Protein AF-0000000073254281 (afdb_homodimer)

Organism: Gibberella zeae (strain ATCC MYA-4620 / CBS 123657 / FGSC 9075 / NRRL 31084 / PH-1) (NCBI:txid229533)

Secondary structure (DSSP, 8-state):
----------------------------HHHHHHHHHHHHT-HHHHHT--EEEEEESS-EEEEESTT-SSTT---EESEEEEEEEEEEE-SSSS-EEEEEEEEEE-GGGTTT-TT-PPEEEEEEEE-STT-EEEEEES-S-TTS-TT---EE--HHHHHHHHHHHHHH-TTHHHHHHT-S-EEEEEEEETTEEEEEEEETTTTEEEEEPTTT-SEEEEEEEEEETTTEEEEEEEEEEEEEEETTEEEEEEEEEEEEETTTTEEEEEEEEE--EEEES--PPTTTT----GGG-SB--------SSS-HHHHHHHHTTTSTT-PPPSSP---EEE--STT-TTEEEEES--SSTT-BEEEEEE-SS-EEEE---TT-HHHHHHHHHHHT-S-EEEE--SSS-HHHHTTHHHHHHTT-EEEEEGGGHHHHTTSTT--EEEE-SSS-EEEE-SSEEEEEE--SS-SSSTT--EEEEEETT--TT--EEEEE-SS--TTS-GGGS-HHHHHHHHHHHHHHT--TTPEEEESBS--EEHHHHHHHHT-------GGGGGGTTTSTT-/----------------------------HHHHHHHHHHHHT-HHHHHT--EEEEEESS-EEEEESTT-SSTT---EESEEEEEEEEEEE-SSSS-EEEEEEEEEE-GGGTTT-TT-PPEEEEEEEE-STT-EEEEEES-S-TTS-TT---EEPPHHHHHHHHHHHHHH-TTHHHHHHT-S-EEEEEEEETTEEEEEEEETTTTEEEEEPTTT-SEEEEEEEEEETTTEEEEEEEEEEEEEEETTEEEEEEEEEEEEETTTTEEEEEEEEE--EEEES--PPTTTT----GGG-SB--------SSS-HHHHHHHHTTTSTT-PPPSSP---EEE--STT-TTEEEEES--SSTT--EEEEEE-SS-EEEE---TT-HHHHHHHHHHHT-S-EEEE--SSS-HHHHTTHHHHHHTT-EEEEEGGGHHHHTTSTT--EEEE-SSS-EEEE-SSEEEEEE--SS-SSSTT--EEEEEETT--TT--EEEEE-SS--TTS-GGGS-HHHHHHHHHHHHHHT--TTPEEEESSS--EEHHHHHHHHT-------GGGGGGTTTSTT-

Solvent-accessible surface area (backbone atoms only — not comparable to full-atom values): 57655 Å² total; per-residue (Å²): 136,81,77,81,79,78,77,80,78,78,76,75,78,75,77,73,73,74,70,73,69,70,70,80,69,71,77,53,38,59,52,52,38,49,48,21,33,50,56,31,46,27,62,66,67,60,71,66,48,44,23,36,34,43,32,12,80,54,40,28,35,29,17,16,68,41,68,21,38,50,93,79,37,35,74,24,54,34,27,48,30,20,25,34,36,43,32,40,40,45,84,47,97,44,49,35,32,32,38,40,38,41,33,28,49,29,60,85,46,20,62,50,32,62,59,42,67,57,33,46,25,30,37,24,34,35,46,63,85,83,11,34,27,19,25,64,31,8,42,66,40,49,79,48,64,48,78,44,48,40,22,25,34,51,24,44,41,15,31,52,52,40,50,54,51,49,63,70,38,89,53,43,60,61,53,52,53,73,45,85,54,52,40,59,46,77,45,73,46,75,83,34,78,30,53,26,37,33,34,63,85,78,50,38,32,41,30,29,33,85,85,65,35,31,73,28,32,35,33,32,76,31,42,26,79,68,46,36,66,25,35,45,32,38,38,42,31,71,66,43,73,57,96,65,32,50,42,62,25,36,43,35,34,34,43,33,18,74,71,68,71,30,76,27,46,36,33,39,37,38,43,79,45,74,46,74,53,62,86,72,58,90,67,70,67,50,68,66,63,70,89,70,25,76,36,59,84,31,42,48,34,84,51,94,83,48,47,60,35,47,28,51,44,25,43,57,56,29,48,45,40,67,76,71,77,79,81,77,54,77,73,48,73,44,50,87,49,75,89,42,67,42,43,34,40,38,33,56,35,78,90,46,70,64,27,45,31,37,41,36,41,53,53,92,75,33,29,38,32,41,34,27,36,54,88,42,53,69,53,51,54,49,49,38,48,74,72,66,68,44,52,68,52,33,37,28,45,37,30,81,36,40,74,31,30,49,18,43,54,62,42,21,68,71,69,23,30,32,45,43,47,58,88,40,47,74,70,51,61,48,32,77,74,55,44,76,48,66,25,38,60,93,46,55,37,73,51,68,57,89,60,36,33,34,37,46,43,40,49,84,86,34,48,84,20,63,54,29,35,38,35,40,36,33,42,40,58,33,50,58,80,48,56,39,40,31,43,40,64,80,34,45,40,32,76,50,66,69,66,40,31,51,68,57,32,38,49,46,48,48,56,51,36,62,74,40,18,55,34,46,83,24,34,30,45,29,28,27,39,35,77,29,56,43,55,55,58,37,61,78,66,63,52,73,69,50,92,31,33,38,58,38,24,60,79,24,69,45,33,66,96,111,135,85,78,82,83,79,79,80,80,79,79,76,78,77,77,76,74,75,72,72,70,70,70,80,70,71,76,52,38,58,53,54,40,48,48,21,34,49,54,31,44,28,61,64,66,59,71,66,49,44,24,35,35,43,33,13,81,54,39,28,36,29,17,16,67,42,68,20,38,49,92,80,37,35,75,24,55,34,28,49,29,22,25,36,36,44,31,41,41,44,83,46,97,44,49,35,31,31,38,41,39,40,34,27,49,27,59,84,46,20,62,50,31,63,59,43,67,57,33,47,26,32,37,24,33,35,46,64,85,83,12,35,29,20,24,64,32,8,42,65,39,50,80,48,64,50,78,44,47,40,22,26,35,52,25,46,41,16,32,53,52,40,51,53,52,48,64,70,38,91,53,42,61,60,51,52,54,74,46,87,55,52,40,57,45,78,44,76,46,75,84,36,78,32,52,27,35,32,33,64,86,77,48,39,32,40,31,29,33,84,84,64,35,32,73,30,33,35,33,33,75,31,42,26,81,66,45,37,67,25,36,45,32,37,38,43,31,70,66,44,73,57,94,65,33,50,43,62,26,34,42,35,35,34,42,34,18,74,71,69,72,30,77,26,46,36,32,41,35,38,45,78,45,75,45,74,54,63,88,72,59,90,66,69,66,49,71,66,63,68,91,69,27,76,35,59,84,32,42,49,35,83,49,96,82,49,47,62,36,48,28,51,43,24,42,57,55,29,48,46,41,65,75,72,77,77,79,77,54,76,74,47,74,44,49,88,46,75,89,43,67,42,43,35,40,38,33,57,36,78,91,46,70,64,28,47,31,36,41,37,41,53,53,91,75,33,28,37,33,40,34,29,36,54,89,42,51,68,52,51,54,50,48,38,48,74,73,68,68,43,50,67,53,33,36,28,45,39,30,80,36,40,74,31,30,49,19,42,55,62,43,21,68,71,67,22,30,34,44,43,48,56,87,41,47,76,70,51,61,51,31,76,74,56,44,77,48,65,23,38,60,92,48,55,38,74,51,70,57,91,59,37,33,37,37,46,42,42,48,84,85,32,47,84,21,60,56,29,36,40,35,41,36,34,42,38,59,34,50,59,80,50,54,38,40,30,43,40,63,80,36,44,40,32,77,50,65,70,66,42,29,52,67,57,32,38,48,46,47,48,56,49,37,63,73,41,18,55,34,45,83,24,35,32,45,29,28,26,39,34,77,28,55,42,55,55,58,35,61,76,66,63,52,72,69,49,91,33,33,39,59,38,24,61,80,24,68,44,34,67,95,113

Radius of gyration: 34.13 Å; Cα contacts (8 Å, |Δi|>4): 2756; chains: 2; bounding box: 80×175×128 Å

Nearest PDB structures (foldseek):
  2znb-assembly1_A  TM=7.153E-01  e=2.438E-08  Bacteroides fragilis
  5fqb-assembly1_A  TM=7.199E-01  e=5.742E-08  Bacillus cereus
  8r5t-assembly2_B  TM=6.339E-01  e=7.640E-08  Klebsiella pneumoniae
  6twt-assembly1_A  TM=6.134E-01  e=2.136E-07  Klebsiella pneumoniae
  4rm5-assembly6_D-2  TM=5.972E-01  e=2.684E-07  Klebsiella pneumoniae

Sequence (1124 aa):
MRTPWFSLALLGLVATTSVHAQLVVGPTAQQVLDAALDALGGTGPISQLTGITFHAPRIYRSRSLMQSYQLMRADTSVMTSGSQNISYKFDVEDFQQRIDRHATPSNSWSWGSPDLKPVDFSLVVHDGADGFACYVNGNNMIHLPENATFGYTDAALAHNLVTEARMLSPHLIYRMRNTTSVSVSNEEINGVYFRAVQDIQHGITVIMDSKSNMPYIVRTIESHPIYGNATKDLYLSNYKEVEGIKFPHFIQTIYNSTTQRLSAVLEDFLIEEITLNPDFPAGYFDGIPENQSLGPKTSPAKSSIFANGLVTDYSSSMLGSGVAPQPLKVVRTENSVRGLSQVHWLVLNDRDELGFKMVIIEFEKEVILCDAPPGWSDTIMKWVSDNLKKPITFVAPSHHHRDHSGGVPDFVKAGVKLIIPEIAVKYWSSVPGAEFVTFNETHPYMHNDDKIAAWFNWEDQPSHASDWTYVVVTERCASADSPVVAFEADSWEAGLDAELSSQSQMRQWLDQIVSDGLPRHTIVFPSHGKITPLEQLLEITAYPYPNFDVTNWRGGAAICGKMRTPWFSLALLGLVATTSVHAQLVVGPTAQQVLDAALDALGGTGPISQLTGITFHAPRIYRSRSLMQSYQLMRADTSVMTSGSQNISYKFDVEDFQQRIDRHATPSNSWSWGSPDLKPVDFSLVVHDGADGFACYVNGNNMIHLPENATFGYTDAALAHNLVTEARMLSPHLIYRMRNTTSVSVSNEEINGVYFRAVQDIQHGITVIMDSKSNMPYIVRTIESHPIYGNATKDLYLSNYKEVEGIKFPHFIQTIYNSTTQRLSAVLEDFLIEEITLNPDFPAGYFDGIPENQSLGPKTSPAKSSIFANGLVTDYSSSMLGSGVAPQPLKVVRTENSVRGLSQVHWLVLNDRDELGFKMVIIEFEKEVILCDAPPGWSDTIMKWVSDNLKKPITFVAPSHHHRDHSGGVPDFVKAGVKLIIPEIAVKYWSSVPGAEFVTFNETHPYMHNDDKIAAWFNWEDQPSHASDWTYVVVTERCASADSPVVAFEADSWEAGLDAELSSQSQMRQWLDQIVSDGLPRHTIVFPSHGKITPLEQLLEITAYPYPNFDVTNWRGGAAICGK

pLDDT: mean 92.51, std 13.28, range [25.05, 98.94]

InterPro domains:
  IPR036866 Ribonuclease Z/Hydroxyacylglutathione hydrolase-like [G3DSA:3.60.15.10] (339-544)
  IPR036866 Ribonuclease Z/Hydroxyacylglutathione hydrolase-like [SSF56281] (337-539)

Structure (mmCIF, N/CA/C/O backbone):
data_AF-0000000073254281-model_v1
#
loop_
_entity.id
_entity.type
_entity.pdbx_description
1 polymer 'Chromosome 2, complete genome'
#
loop_
_atom_site.group_PDB
_atom_site.id
_atom_site.type_symbol
_atom_site.label_atom_id
_atom_site.label_alt_id
_atom_site.label_comp_id
_atom_site.label_asym_id
_atom_site.label_entity_id
_atom_site.label_seq_id
_atom_site.pdbx_PDB_ins_code
_atom_site.Cartn_x
_atom_site.Cartn_y
_atom_site.Cartn_z
_atom_site.occupancy
_atom_site.B_iso_or_equiv
_atom_site.auth_seq_id
_atom_site.auth_comp_id
_atom_site.auth_asym_id
_atom_site.auth_atom_id
_atom_site.pdbx_PDB_model_num
ATOM 1 N N . MET A 1 1 ? -3.23 107.438 -14.656 1 25.05 1 MET A N 1
ATOM 2 C CA . MET A 1 1 ? -2.523 107.188 -13.406 1 25.05 1 MET A CA 1
ATOM 3 C C . MET A 1 1 ? -3.236 106.125 -12.586 1 25.05 1 MET A C 1
ATOM 5 O O . MET A 1 1 ? -4.098 106.438 -11.758 1 25.05 1 MET A O 1
ATOM 9 N N . ARG A 1 2 ? -3.773 105.125 -13.352 1 30.33 2 ARG A N 1
ATOM 10 C CA . ARG A 1 2 ? -4.641 104 -13.023 1 30.33 2 ARG A CA 1
ATOM 11 C C . ARG A 1 2 ? -4.039 103.125 -11.906 1 30.33 2 ARG A C 1
ATOM 13 O O . ARG A 1 2 ? -2.869 102.75 -11.977 1 30.33 2 ARG A O 1
ATOM 20 N N . THR A 1 3 ? -4.543 103.438 -10.688 1 30.64 3 THR A N 1
ATOM 21 C CA . THR A 1 3 ? -4.164 102.875 -9.383 1 30.64 3 THR A CA 1
ATOM 22 C C . THR A 1 3 ? -4.098 101.375 -9.406 1 30.64 3 THR A C 1
ATOM 24 O O . THR A 1 3 ? -5.008 100.688 -9.914 1 30.64 3 THR A O 1
ATOM 27 N N . PRO A 1 4 ? -2.924 100.75 -9.203 1 30.19 4 PRO A N 1
ATOM 28 C CA . PRO A 1 4 ? -2.58 99.375 -9.25 1 30.19 4 PRO A CA 1
ATOM 29 C C . PRO A 1 4 ? -3.268 98.562 -8.156 1 30.19 4 PRO A C 1
ATOM 31 O O . PRO A 1 4 ? -3.393 99 -7.023 1 30.19 4 PRO A O 1
ATOM 34 N N . TRP A 1 5 ? -4.402 97.812 -8.453 1 30.09 5 TRP A N 1
ATOM 35 C CA . TRP A 1 5 ? -5.176 96.938 -7.625 1 30.09 5 TRP A CA 1
ATOM 36 C C . TRP A 1 5 ? -4.281 95.812 -7.043 1 30.09 5 TRP A C 1
ATOM 38 O O . TRP A 1 5 ? -3.557 95.125 -7.781 1 30.09 5 TRP A O 1
ATOM 48 N N . PHE A 1 6 ? -3.715 96 -5.816 1 28.62 6 PHE A N 1
ATOM 49 C CA . PHE A 1 6 ? -2.891 95.125 -5.031 1 28.62 6 PHE A CA 1
ATOM 50 C C . PHE A 1 6 ? -3.637 93.812 -4.738 1 28.62 6 PHE A C 1
ATOM 52 O O . PHE A 1 6 ? -4.746 93.812 -4.203 1 28.62 6 PHE A O 1
ATOM 59 N N . SER A 1 7 ? -3.537 92.75 -5.594 1 26.64 7 SER A N 1
ATOM 60 C CA . SER A 1 7 ? -4.074 91.438 -5.422 1 26.64 7 SER A CA 1
ATOM 61 C C . SER A 1 7 ? -3.496 90.75 -4.18 1 26.64 7 SER A C 1
ATOM 63 O O . SER A 1 7 ? -2.281 90.562 -4.07 1 26.64 7 SER A O 1
ATOM 65 N N . LEU A 1 8 ? -4.035 91.062 -3.01 1 28.94 8 LEU A N 1
ATOM 66 C CA . LEU A 1 8 ? -3.625 90.375 -1.791 1 28.94 8 LEU A CA 1
ATOM 67 C C . LEU A 1 8 ? -3.793 88.875 -1.935 1 28.94 8 LEU A C 1
ATOM 69 O O . LEU A 1 8 ? -4.902 88.375 -2.168 1 28.94 8 LEU A O 1
ATOM 73 N N . ALA A 1 9 ? -2.74 88.125 -2.377 1 29.5 9 ALA A N 1
ATOM 74 C CA . ALA A 1 9 ? -2.611 86.688 -2.4 1 29.5 9 ALA A CA 1
ATOM 75 C C . ALA A 1 9 ? -2.746 86.062 -0.996 1 29.5 9 ALA A C 1
ATOM 77 O O . ALA A 1 9 ? -1.979 86.438 -0.096 1 29.5 9 ALA A O 1
ATOM 78 N N . LEU A 1 10 ? -3.977 85.812 -0.5 1 29.17 10 LEU A N 1
ATOM 79 C CA . LEU A 1 10 ? -4.199 85.062 0.728 1 29.17 10 LEU A CA 1
ATOM 80 C C . LEU A 1 10 ? -3.422 83.75 0.71 1 29.17 10 LEU A C 1
ATOM 82 O O . LEU A 1 10 ? -3.607 82.938 -0.187 1 29.17 10 LEU A O 1
ATOM 86 N N . LEU A 1 11 ? -2.207 83.688 1.22 1 27.5 11 LEU A N 1
ATOM 87 C CA . LEU A 1 11 ? -1.424 82.5 1.467 1 27.5 11 LEU A CA 1
ATOM 88 C C . LEU A 1 11 ? -2.164 81.562 2.408 1 27.5 11 LEU A C 1
ATOM 90 O O . LEU A 1 11 ? -2.443 81.875 3.555 1 27.5 11 LEU A O 1
ATOM 94 N N . GLY A 1 12 ? -3.189 80.812 1.944 1 27.55 12 GLY A N 1
ATOM 95 C CA . GLY A 1 12 ? -3.775 79.75 2.75 1 27.55 12 GLY A CA 1
ATOM 96 C C . GLY A 1 12 ? -2.744 78.812 3.316 1 27.55 12 GLY A C 1
ATOM 97 O O . GLY A 1 12 ? -1.897 78.25 2.584 1 27.55 12 GLY A O 1
ATOM 98 N N . LEU A 1 13 ? -2.316 79 4.57 1 31.59 13 LEU A N 1
ATOM 99 C CA . LEU A 1 13 ? -1.527 78.062 5.348 1 31.59 13 LEU A CA 1
ATOM 100 C C . LEU A 1 13 ? -2.162 76.688 5.316 1 31.59 13 LEU A C 1
ATOM 102 O O . LEU A 1 13 ? -3.303 76.5 5.754 1 31.59 13 LEU A O 1
ATOM 106 N N . VAL A 1 14 ? -1.852 75.875 4.301 1 32.81 14 VAL A N 1
ATOM 107 C CA . VAL A 1 14 ? -2.18 74.438 4.363 1 32.81 14 VAL A CA 1
ATOM 108 C C . VAL A 1 14 ? -1.535 73.812 5.594 1 32.81 14 VAL A C 1
ATOM 110 O O . VAL A 1 14 ? -0.312 73.875 5.75 1 32.81 14 VAL A O 1
ATOM 113 N N . ALA A 1 15 ? -2.26 73.812 6.785 1 37.97 15 ALA A N 1
ATOM 114 C CA . ALA A 1 15 ? -1.882 72.938 7.902 1 37.97 15 ALA A CA 1
ATOM 115 C C . ALA A 1 15 ? -1.635 71.5 7.426 1 37.97 15 ALA A C 1
ATOM 117 O O . ALA A 1 15 ? -2.547 70.875 6.922 1 37.97 15 ALA A O 1
ATOM 118 N N . THR A 1 16 ? -0.408 71.25 7.043 1 33.25 16 THR A N 1
ATOM 119 C CA . THR A 1 16 ? -0.024 69.875 6.859 1 33.25 16 THR A CA 1
ATOM 120 C C . THR A 1 16 ? -0.243 69.062 8.141 1 33.25 16 THR A C 1
ATOM 122 O O . THR A 1 16 ? 0.365 69.375 9.172 1 33.25 16 THR A O 1
ATOM 125 N N . THR A 1 17 ? -1.426 68.688 8.438 1 35.5 17 THR A N 1
ATOM 126 C CA . THR A 1 17 ? -1.547 67.625 9.469 1 35.5 17 THR A CA 1
ATOM 127 C C . THR A 1 17 ? -0.626 66.5 9.164 1 35.5 17 THR A C 1
ATOM 129 O O . THR A 1 17 ? -0.731 65.875 8.109 1 35.5 17 THR A O 1
ATOM 132 N N . SER A 1 18 ? 0.561 66.562 9.695 1 34.34 18 SER A N 1
ATOM 133 C CA . SER A 1 18 ? 1.37 65.312 9.703 1 34.34 18 SER A CA 1
ATOM 134 C C . SER A 1 18 ? 0.604 64.125 10.297 1 34.34 18 SER A C 1
ATOM 136 O O . SER A 1 18 ? 0.243 64.188 11.477 1 34.34 18 SER A O 1
ATOM 138 N N . VAL A 1 19 ? -0.242 63.562 9.594 1 39.44 19 VAL A N 1
ATOM 139 C CA . VAL A 1 19 ? -0.661 62.25 10.023 1 39.44 19 VAL A CA 1
ATOM 140 C C . VAL A 1 19 ? 0.565 61.406 10.391 1 39.44 19 VAL A C 1
ATOM 142 O O . VAL A 1 19 ? 1.384 61.094 9.523 1 39.44 19 VAL A O 1
ATOM 145 N N . HIS A 1 20 ? 1.065 61.625 11.555 1 36.44 20 HIS A N 1
ATOM 146 C CA . HIS A 1 20 ? 1.94 60.562 12 1 36.44 20 HIS A CA 1
ATOM 147 C C . HIS A 1 20 ? 1.311 59.188 11.75 1 36.44 20 HIS A C 1
ATOM 149 O O . HIS A 1 20 ? 0.264 58.875 12.32 1 36.44 20 HIS A O 1
ATOM 155 N N . ALA A 1 21 ? 1.4 58.719 10.594 1 42.09 21 ALA A N 1
ATOM 156 C CA . ALA A 1 21 ? 1.178 57.281 10.453 1 42.09 21 ALA A CA 1
ATOM 157 C C . ALA A 1 21 ? 1.796 56.531 11.617 1 42.09 21 ALA A C 1
ATOM 159 O O . ALA A 1 21 ? 3.02 56.5 11.766 1 42.09 21 ALA A O 1
ATOM 160 N N . GLN A 1 22 ? 1.192 56.5 12.688 1 38.75 22 GLN A N 1
ATOM 161 C CA . GLN A 1 22 ? 1.615 55.469 13.633 1 38.75 22 GLN A CA 1
ATOM 162 C C . GLN A 1 22 ? 1.946 54.156 12.914 1 38.75 22 GLN A C 1
ATOM 164 O O . GLN A 1 22 ? 1.079 53.562 12.273 1 38.75 22 GLN A O 1
ATOM 169 N N . LEU A 1 23 ? 3.146 54.031 12.43 1 42.81 23 LEU A N 1
ATOM 170 C CA . LEU A 1 23 ? 3.621 52.719 11.969 1 42.81 23 LEU A CA 1
ATOM 171 C C . LEU A 1 23 ? 3.133 51.594 12.891 1 42.81 23 LEU A C 1
ATOM 173 O O . LEU A 1 23 ? 3.49 51.562 14.07 1 42.81 23 LEU A O 1
ATOM 177 N N . VAL A 1 24 ? 1.955 51.219 12.828 1 50.16 24 VAL A N 1
ATOM 178 C CA . VAL A 1 24 ? 1.543 50.031 13.547 1 50.16 24 VAL A CA 1
ATOM 179 C C . VAL A 1 24 ? 2.66 49 13.5 1 50.16 24 VAL A C 1
ATOM 181 O O . VAL A 1 24 ? 2.965 48.438 12.438 1 50.16 24 VAL A O 1
ATOM 184 N N . VAL A 1 25 ? 3.76 49.156 14.211 1 66.06 25 VAL A N 1
ATOM 185 C CA . VAL A 1 25 ? 4.863 48.219 14.273 1 66.06 25 VAL A CA 1
ATOM 186 C C . VAL A 1 25 ? 4.352 46.875 14.781 1 66.06 25 VAL A C 1
ATOM 188 O O . VAL A 1 25 ? 3.674 46.812 15.812 1 66.06 25 VAL A O 1
ATOM 191 N N . GLY A 1 26 ? 4.137 45.875 13.961 1 78.56 26 GLY A N 1
ATOM 192 C CA . GLY A 1 26 ? 3.785 44.531 14.391 1 78.56 26 GLY A CA 1
ATOM 193 C C . GLY A 1 26 ? 4.52 44.094 15.641 1 78.56 26 GLY A C 1
ATOM 194 O O . GLY A 1 26 ? 5.43 44.781 16.109 1 78.56 26 GLY A O 1
ATOM 195 N N . PRO A 1 27 ? 3.98 43.188 16.359 1 90.94 27 PRO A N 1
ATOM 196 C CA . PRO A 1 27 ? 4.637 42.719 17.578 1 90.94 27 PRO A CA 1
ATOM 197 C C . PRO A 1 27 ? 6.062 42.219 17.328 1 90.94 27 PRO A C 1
ATOM 199 O O . PRO A 1 27 ? 6.395 41.812 16.219 1 90.94 27 PRO A O 1
ATOM 202 N N . THR A 1 28 ? 6.949 42.438 18.297 1 93.94 28 THR A N 1
ATOM 203 C CA . THR A 1 28 ? 8.297 41.875 18.281 1 93.94 28 THR A CA 1
ATOM 204 C C . THR A 1 28 ? 8.258 40.344 18.469 1 93.94 28 THR A C 1
ATOM 206 O O . THR A 1 28 ? 7.223 39.812 18.828 1 93.94 28 THR A O 1
ATOM 209 N N . ALA A 1 29 ? 9.383 39.719 18.203 1 96.38 29 ALA A N 1
ATOM 210 C CA . ALA A 1 29 ? 9.492 38.281 18.422 1 96.38 29 ALA A CA 1
ATOM 211 C C . ALA A 1 29 ? 9.211 37.906 19.875 1 96.38 29 ALA A C 1
ATOM 213 O O . ALA A 1 29 ? 8.508 36.938 20.141 1 96.38 29 ALA A O 1
ATOM 214 N N . GLN A 1 30 ? 9.719 38.719 20.781 1 95.31 30 GLN A N 1
ATOM 215 C CA . GLN A 1 30 ? 9.539 38.469 22.203 1 95.31 30 GLN A CA 1
ATOM 216 C C . GLN A 1 30 ? 8.078 38.562 22.609 1 95.31 30 GLN A C 1
ATOM 218 O O . GLN A 1 30 ? 7.594 37.781 23.438 1 95.31 30 GLN A O 1
ATOM 223 N N . GLN A 1 31 ? 7.406 39.469 22 1 95.88 31 GLN A N 1
ATOM 224 C CA . GLN A 1 31 ? 5.992 39.625 22.312 1 95.88 31 GLN A CA 1
ATOM 225 C C . GLN A 1 31 ? 5.168 38.438 21.828 1 95.88 31 GLN A C 1
ATOM 227 O O . GLN A 1 31 ? 4.25 38 22.516 1 95.88 31 GLN A O 1
ATOM 232 N N . VAL A 1 32 ? 5.477 38 20.625 1 97.56 32 VAL A N 1
ATOM 233 C CA . VAL A 1 32 ? 4.785 36.812 20.078 1 97.56 32 VAL A CA 1
ATOM 234 C C . VAL A 1 32 ? 5.051 35.594 20.953 1 97.56 32 VAL A C 1
ATOM 236 O O . VAL A 1 32 ? 4.133 34.844 21.266 1 97.56 32 VAL A O 1
ATOM 239 N N . LEU A 1 33 ? 6.25 35.438 21.438 1 98 33 LEU A N 1
ATOM 240 C CA . LEU A 1 33 ? 6.637 34.312 22.281 1 98 33 LEU A CA 1
ATOM 241 C C . LEU A 1 33 ? 5.992 34.406 23.656 1 98 33 LEU A C 1
ATOM 243 O O . LEU A 1 33 ? 5.582 33.406 24.219 1 98 33 LEU A O 1
ATOM 247 N N . ASP A 1 34 ? 5.949 35.625 24.188 1 97.56 34 ASP A N 1
ATOM 248 C CA . ASP A 1 34 ? 5.281 35.844 25.469 1 97.56 34 ASP A CA 1
ATOM 249 C C . ASP A 1 34 ? 3.803 35.469 25.375 1 97.56 34 ASP A C 1
ATOM 251 O O . ASP A 1 34 ? 3.264 34.844 26.281 1 97.56 34 ASP A O 1
ATOM 255 N N . ALA A 1 35 ? 3.189 35.906 24.297 1 97.88 35 ALA A N 1
ATOM 256 C CA . ALA A 1 35 ? 1.785 35.562 24.094 1 97.88 35 ALA A CA 1
ATOM 257 C C . ALA A 1 35 ? 1.598 34.031 24.016 1 97.88 35 ALA A C 1
ATOM 259 O O . ALA A 1 35 ? 0.613 33.5 24.516 1 97.88 35 ALA A O 1
ATOM 260 N N . ALA A 1 36 ? 2.473 33.312 23.359 1 98.5 36 ALA A N 1
ATOM 261 C CA . ALA A 1 36 ? 2.418 31.859 23.234 1 98.5 36 ALA A CA 1
ATOM 262 C C . ALA A 1 36 ? 2.594 31.188 24.594 1 98.5 36 ALA A C 1
ATOM 264 O O . ALA A 1 36 ? 1.871 30.25 24.938 1 98.5 36 ALA A O 1
ATOM 265 N N . LEU A 1 37 ? 3.59 31.672 25.359 1 98.25 37 LEU A N 1
ATOM 266 C CA . LEU A 1 37 ? 3.828 31.125 26.688 1 98.25 37 LEU A CA 1
ATOM 267 C C . LEU A 1 37 ? 2.615 31.312 27.594 1 98.25 37 LEU A C 1
ATOM 269 O O . LEU A 1 37 ? 2.244 30.422 28.344 1 98.25 37 LEU A O 1
ATOM 273 N N . ASP A 1 38 ? 2.025 32.5 27.469 1 98.12 38 ASP A N 1
ATOM 274 C CA . ASP A 1 38 ? 0.811 32.75 28.234 1 98.12 38 ASP A CA 1
ATOM 275 C C . ASP A 1 38 ? -0.306 31.797 27.844 1 98.12 38 ASP A C 1
ATOM 277 O O . ASP A 1 38 ? -1.007 31.266 28.719 1 98.12 38 ASP A O 1
ATOM 281 N N . ALA A 1 39 ? -0.451 31.609 26.562 1 98.25 39 ALA A N 1
ATOM 282 C CA . ALA A 1 39 ? -1.49 30.719 26.062 1 98.25 39 ALA A CA 1
ATOM 283 C C . ALA A 1 39 ? -1.26 29.281 26.531 1 98.25 39 ALA A C 1
ATOM 285 O O . ALA A 1 39 ? -2.213 28.531 26.719 1 98.25 39 ALA A O 1
ATOM 286 N N . LEU A 1 40 ? -0.037 28.859 26.766 1 98.31 40 LEU A N 1
ATOM 287 C CA . LEU A 1 40 ? 0.322 27.5 27.125 1 98.31 40 LEU A CA 1
ATOM 288 C C . LEU A 1 40 ? 0.182 27.281 28.625 1 98.31 40 LEU A C 1
ATOM 290 O O . LEU A 1 40 ? 0.205 26.141 29.109 1 98.31 40 LEU A O 1
ATOM 294 N N . GLY A 1 41 ? 0.16 28.281 29.375 1 97.25 41 GLY A N 1
ATOM 295 C CA . GLY A 1 41 ? 0.013 28.141 30.812 1 97.25 41 GLY A CA 1
ATOM 296 C C . GLY A 1 41 ? 0.929 29.062 31.594 1 97.25 41 GLY A C 1
ATOM 297 O O . GLY A 1 41 ? 0.943 29.016 32.844 1 97.25 41 GLY A O 1
ATOM 298 N N . GLY A 1 42 ? 1.733 29.797 30.922 1 96.94 42 GLY A N 1
ATOM 299 C CA . GLY A 1 42 ? 2.568 30.781 31.594 1 96.94 42 GLY A CA 1
ATOM 300 C C . GLY A 1 42 ? 4.031 30.391 31.656 1 96.94 42 GLY A C 1
ATOM 301 O O . GLY A 1 42 ? 4.355 29.203 31.703 1 96.94 42 GLY A O 1
ATOM 302 N N . THR A 1 43 ? 4.922 31.359 31.703 1 95.75 43 THR A N 1
ATOM 303 C CA . THR A 1 43 ? 6.367 31.156 31.75 1 95.75 43 THR A CA 1
ATOM 304 C C . THR A 1 43 ? 6.773 30.406 33 1 95.75 43 THR A C 1
ATOM 306 O O . THR A 1 43 ? 7.641 29.531 32.969 1 95.75 43 THR A O 1
ATOM 309 N N . GLY A 1 44 ? 6.305 30.703 34.125 1 94.56 44 GLY A N 1
ATOM 310 C CA . GLY A 1 44 ? 6.656 30.109 35.406 1 94.56 44 GLY A CA 1
ATOM 311 C C . GLY A 1 44 ? 6.551 28.594 35.406 1 94.56 44 GLY A C 1
ATOM 312 O O . GLY A 1 44 ? 7.562 27.906 35.531 1 94.56 44 GLY A O 1
ATOM 313 N N . PRO A 1 45 ? 5.305 28.141 35.219 1 96.12 45 PRO A N 1
ATOM 314 C CA . PRO A 1 45 ? 5.117 26.688 35.25 1 96.12 45 PRO A CA 1
ATOM 315 C C . PRO A 1 45 ? 5.98 25.969 34.188 1 96.12 45 PRO A C 1
ATOM 317 O O . PRO A 1 45 ? 6.508 24.891 34.469 1 96.12 45 PRO A O 1
ATOM 320 N N . ILE A 1 46 ? 6.16 26.531 33.031 1 95.88 46 ILE A N 1
ATOM 321 C CA . ILE A 1 46 ? 6.906 25.906 31.953 1 95.88 46 ILE A CA 1
ATOM 322 C C . ILE A 1 46 ? 8.398 25.906 32.281 1 95.88 46 ILE A C 1
ATOM 324 O O . ILE A 1 46 ? 9.078 24.891 32.094 1 95.88 46 ILE A O 1
ATOM 328 N N . SER A 1 47 ? 8.914 26.969 32.812 1 93.56 47 SER A N 1
ATOM 329 C CA . SER A 1 47 ? 10.336 27.078 33.125 1 93.56 47 SER A CA 1
ATOM 330 C C . SER A 1 47 ? 10.703 26.156 34.281 1 93.56 47 SER A C 1
ATOM 332 O O . SER A 1 47 ? 11.875 25.812 34.469 1 93.56 47 SER A O 1
ATOM 334 N N . GLN A 1 48 ? 9.789 25.734 35.094 1 93.56 48 GLN A N 1
ATOM 335 C CA . GLN A 1 48 ? 10.055 24.953 36.281 1 93.56 48 GLN A CA 1
ATOM 336 C C . GLN A 1 48 ? 9.992 23.453 36 1 93.56 48 GLN A C 1
ATOM 338 O O . GLN A 1 48 ? 10.312 22.641 36.844 1 93.56 48 GLN A O 1
ATOM 343 N N . LEU A 1 49 ? 9.57 23.125 34.75 1 95.12 49 LEU A N 1
ATOM 344 C CA . LEU A 1 49 ? 9.57 21.719 34.375 1 95.12 49 LEU A CA 1
ATOM 345 C C . LEU A 1 49 ? 10.984 21.141 34.438 1 95.12 49 LEU A C 1
ATOM 347 O O . LEU A 1 49 ? 11.906 21.688 33.812 1 95.12 49 LEU A O 1
ATOM 351 N N . THR A 1 50 ? 11.188 20.094 35.125 1 95.12 50 THR A N 1
ATOM 352 C CA . THR A 1 50 ? 12.477 19.422 35.156 1 95.12 50 THR A CA 1
ATOM 353 C C . THR A 1 50 ? 12.508 18.234 34.188 1 95.12 50 THR A C 1
ATOM 355 O O . THR A 1 50 ? 13.578 17.797 33.781 1 95.12 50 THR A O 1
ATOM 358 N N . GLY A 1 51 ? 11.398 17.719 33.906 1 96.75 51 GLY A N 1
ATOM 359 C CA . GLY A 1 51 ? 11.281 16.609 32.969 1 96.75 51 GLY A CA 1
ATOM 360 C C . GLY A 1 51 ? 9.844 16.328 32.562 1 96.75 51 GLY A C 1
ATOM 361 O O . GLY A 1 51 ? 8.906 16.844 33.156 1 96.75 51 GLY A O 1
ATOM 362 N N . ILE A 1 52 ? 9.641 15.555 31.578 1 98.06 52 ILE A N 1
ATOM 363 C CA . ILE A 1 52 ? 8.32 15.172 31.078 1 98.06 52 ILE A CA 1
ATOM 364 C C . ILE A 1 52 ? 8.406 13.836 30.359 1 98.06 52 ILE A C 1
ATOM 366 O O . ILE A 1 52 ? 9.469 13.461 29.828 1 98.06 52 ILE A O 1
ATOM 370 N N . THR A 1 53 ? 7.352 13.016 30.359 1 98.75 53 THR A N 1
ATOM 371 C CA . THR A 1 53 ? 7.18 11.867 29.484 1 98.75 53 THR A CA 1
ATOM 372 C C . THR A 1 53 ? 5.844 11.953 28.75 1 98.75 53 THR A C 1
ATOM 374 O O . THR A 1 53 ? 4.789 12.039 29.375 1 98.75 53 THR A O 1
ATOM 377 N N . PHE A 1 54 ? 5.836 12.016 27.406 1 98.81 54 PHE A N 1
ATOM 378 C CA . PHE A 1 54 ? 4.668 11.836 26.547 1 98.81 54 PHE A CA 1
ATOM 379 C C . PHE A 1 54 ? 4.395 10.359 26.312 1 98.81 54 PHE A C 1
ATOM 381 O O . PHE A 1 54 ? 5.258 9.641 25.797 1 98.81 54 PHE A O 1
ATOM 388 N N . HIS A 1 55 ? 3.223 9.859 26.641 1 98.69 55 HIS A N 1
ATOM 389 C CA . HIS A 1 55 ? 2.846 8.469 26.422 1 98.69 55 HIS A CA 1
ATOM 390 C C . HIS A 1 55 ? 1.917 8.328 25.219 1 98.69 55 HIS A C 1
ATOM 392 O O . HIS A 1 55 ? 0.821 8.891 25.219 1 98.69 55 HIS A O 1
ATOM 398 N N . ALA A 1 56 ? 2.316 7.641 24.234 1 97.5 56 ALA A N 1
ATOM 399 C CA . ALA A 1 56 ? 1.507 7.266 23.078 1 97.5 56 ALA A CA 1
ATOM 400 C C . ALA A 1 56 ? 1.371 5.75 22.984 1 97.5 56 ALA A C 1
ATOM 402 O O . ALA A 1 56 ? 1.98 5.125 22.109 1 97.5 56 ALA A O 1
ATOM 403 N N . PRO A 1 57 ? 0.506 5.121 23.703 1 96.25 57 PRO A N 1
ATOM 404 C CA . PRO A 1 57 ? 0.482 3.666 23.859 1 96.25 57 PRO A CA 1
ATOM 405 C C . PRO A 1 57 ? -0.237 2.961 22.703 1 96.25 57 PRO A C 1
ATOM 407 O O . PRO A 1 57 ? -0.126 1.74 22.562 1 96.25 57 PRO A O 1
ATOM 410 N N . ARG A 1 58 ? -0.967 3.709 21.844 1 90.19 58 ARG A N 1
ATOM 411 C CA . ARG A 1 58 ? -1.861 2.982 20.953 1 90.19 58 ARG A CA 1
ATOM 412 C C . ARG A 1 58 ? -1.557 3.309 19.484 1 90.19 58 ARG A C 1
ATOM 414 O O . ARG A 1 58 ? -1.724 2.461 18.609 1 90.19 58 ARG A O 1
ATOM 421 N N . ILE A 1 59 ? -1.217 4.586 19.25 1 92.62 59 ILE A N 1
ATOM 422 C CA . ILE A 1 59 ? -1.148 5 17.844 1 92.62 59 ILE A CA 1
ATOM 423 C C . ILE A 1 59 ? 0.224 5.602 17.562 1 92.62 59 ILE A C 1
ATOM 425 O O . ILE A 1 59 ? 0.584 6.641 18.109 1 92.62 59 ILE A O 1
ATOM 429 N N . TYR A 1 60 ? 0.95 5.031 16.812 1 95.44 60 TYR A N 1
ATOM 430 C CA . TYR A 1 60 ? 2.146 5.488 16.109 1 95.44 60 TYR A CA 1
ATOM 431 C C . TYR A 1 60 ? 2.211 4.906 14.711 1 95.44 60 TYR A C 1
ATOM 433 O O . TYR A 1 60 ? 2.217 3.686 14.539 1 95.44 60 TYR A O 1
ATOM 441 N N . ARG A 1 61 ? 2.217 5.73 13.711 1 94.31 61 ARG A N 1
ATOM 442 C CA . ARG A 1 61 ? 2.273 5.328 12.312 1 94.31 61 ARG A CA 1
ATOM 443 C C . ARG A 1 61 ? 3.305 6.148 11.547 1 94.31 61 ARG A C 1
ATOM 445 O O . ARG A 1 61 ? 3.543 7.316 11.867 1 94.31 61 ARG A O 1
ATOM 452 N N . SER A 1 62 ? 3.92 5.547 10.609 1 96.5 62 SER A N 1
ATOM 453 C CA . SER A 1 62 ? 4.863 6.281 9.773 1 96.5 62 SER A CA 1
ATOM 454 C C . SER A 1 62 ? 4.816 5.797 8.328 1 96.5 62 SER A C 1
ATOM 456 O O . SER A 1 62 ? 4.312 4.707 8.055 1 96.5 62 SER A O 1
ATOM 458 N N . ARG A 1 63 ? 5.25 6.652 7.414 1 96.81 63 ARG A N 1
ATOM 459 C CA . ARG A 1 63 ? 5.207 6.41 5.973 1 96.81 63 ARG A CA 1
ATOM 460 C C . ARG A 1 63 ? 6.504 6.852 5.309 1 96.81 63 ARG A C 1
ATOM 462 O O . ARG A 1 63 ? 7.234 7.688 5.848 1 96.81 63 ARG A O 1
ATOM 469 N N . SER A 1 64 ? 6.695 6.266 4.137 1 96.19 64 SER A N 1
ATOM 470 C CA . SER A 1 64 ? 7.934 6.551 3.42 1 96.19 64 SER A CA 1
ATOM 471 C C . SER A 1 64 ? 7.672 7.383 2.168 1 96.19 64 SER A C 1
ATOM 473 O O . SER A 1 64 ? 6.738 7.098 1.414 1 96.19 64 SER A O 1
ATOM 475 N N . LEU A 1 65 ? 8.469 8.375 2.018 1 92.25 65 LEU A N 1
ATOM 476 C CA . LEU A 1 65 ? 8.477 9.109 0.759 1 92.25 65 LEU A CA 1
ATOM 477 C C . LEU A 1 65 ? 9.414 8.453 -0.253 1 92.25 65 LEU A C 1
ATOM 479 O O . LEU A 1 65 ? 9.188 8.555 -1.462 1 92.25 65 LEU A O 1
ATOM 483 N N . MET A 1 66 ? 10.406 7.805 0.247 1 93 66 MET A N 1
ATOM 484 C CA . MET A 1 66 ? 11.445 7.293 -0.64 1 93 66 MET A CA 1
ATOM 485 C C . MET A 1 66 ? 11.047 5.938 -1.219 1 93 66 MET A C 1
ATOM 487 O O . MET A 1 66 ? 11.531 5.547 -2.283 1 93 66 MET A O 1
ATOM 491 N N . GLN A 1 67 ? 10.203 5.211 -0.562 1 94.19 67 GLN A N 1
ATOM 492 C CA . GLN A 1 67 ? 9.773 3.893 -1.014 1 94.19 67 GLN A CA 1
ATOM 493 C C . GLN A 1 67 ? 8.281 3.885 -1.331 1 94.19 67 GLN A C 1
ATOM 495 O O . GLN A 1 67 ? 7.594 2.885 -1.102 1 94.19 67 GLN A O 1
ATOM 500 N N . SER A 1 68 ? 7.766 4.996 -1.758 1 95.25 68 SER A N 1
ATOM 501 C CA . SER A 1 68 ? 6.355 5.137 -2.092 1 95.25 68 SER A CA 1
ATOM 502 C C . SER A 1 68 ? 6.023 4.441 -3.41 1 95.25 68 SER A C 1
ATOM 504 O O . SER A 1 68 ? 6.914 4.215 -4.234 1 95.25 68 SER A O 1
ATOM 506 N N . TYR A 1 69 ? 4.797 3.992 -3.576 1 96.62 69 TYR A N 1
ATOM 507 C CA . TYR A 1 69 ? 4.363 3.479 -4.871 1 96.62 69 TYR A CA 1
ATOM 508 C C . TYR A 1 69 ? 4.09 4.617 -5.848 1 96.62 69 TYR A C 1
ATOM 510 O O . TYR A 1 69 ? 4.531 4.574 -6.996 1 96.62 69 TYR A O 1
ATOM 518 N N . GLN A 1 70 ? 3.301 5.609 -5.445 1 95.38 70 GLN A N 1
ATOM 519 C CA . GLN A 1 70 ? 3.055 6.789 -6.262 1 95.38 70 GLN A CA 1
ATOM 520 C C . GLN A 1 70 ? 4.195 7.797 -6.133 1 95.38 70 GLN A C 1
ATOM 522 O O . GLN A 1 70 ? 4.828 7.891 -5.078 1 95.38 70 GLN A O 1
ATOM 527 N N . LEU A 1 71 ? 4.434 8.594 -7.113 1 93.69 71 LEU A N 1
ATOM 528 C CA . LEU A 1 71 ? 5.633 9.422 -7.203 1 93.69 71 LEU A CA 1
ATOM 529 C C . LEU A 1 71 ? 5.539 10.609 -6.254 1 93.69 71 LEU A C 1
ATOM 531 O O . LEU A 1 71 ? 6.559 11.07 -5.723 1 93.69 71 LEU A O 1
ATOM 535 N N . MET A 1 72 ? 4.371 11.102 -5.957 1 91.06 72 MET A N 1
ATOM 536 C CA . MET A 1 72 ? 4.258 12.359 -5.223 1 91.06 72 MET A CA 1
ATOM 537 C C . MET A 1 72 ? 3.439 12.172 -3.949 1 91.06 72 MET A C 1
ATOM 539 O O . MET A 1 72 ? 2.729 13.078 -3.523 1 91.06 72 MET A O 1
ATOM 543 N N . ARG A 1 73 ? 3.42 10.945 -3.422 1 93.25 73 ARG A N 1
ATOM 544 C CA . ARG A 1 73 ? 2.689 10.609 -2.207 1 93.25 73 ARG A CA 1
ATOM 545 C C . ARG A 1 73 ? 3.557 9.789 -1.257 1 93.25 73 ARG A C 1
ATOM 547 O O . ARG A 1 73 ? 4.473 9.086 -1.692 1 93.25 73 ARG A O 1
ATOM 554 N N . ALA A 1 74 ? 3.311 9.922 0.011 1 94.88 74 ALA A N 1
ATOM 555 C CA . ALA A 1 74 ? 3.82 8.961 0.986 1 94.88 74 ALA A CA 1
ATOM 556 C C . ALA A 1 74 ? 2.785 7.883 1.284 1 94.88 74 ALA A C 1
ATOM 558 O O . ALA A 1 74 ? 2.271 7.797 2.402 1 94.88 74 ALA A O 1
ATOM 559 N N . ASP A 1 75 ? 2.605 6.988 0.285 1 94.25 75 ASP A N 1
ATOM 560 C CA . ASP A 1 75 ? 1.484 6.055 0.337 1 94.25 75 ASP A CA 1
ATOM 561 C C . ASP A 1 75 ? 1.94 4.676 0.802 1 94.25 75 ASP A C 1
ATOM 563 O O . ASP A 1 75 ? 1.155 3.725 0.804 1 94.25 75 ASP A O 1
ATOM 567 N N . THR A 1 76 ? 3.139 4.504 1.142 1 95.44 76 THR A N 1
ATOM 568 C CA . THR A 1 76 ? 3.664 3.252 1.672 1 95.44 76 THR A CA 1
ATOM 569 C C . THR A 1 76 ? 3.988 3.387 3.158 1 95.44 76 THR A C 1
ATOM 571 O O . THR A 1 76 ? 4.797 4.23 3.549 1 95.44 76 THR A O 1
ATOM 574 N N . SER A 1 77 ? 3.41 2.559 3.953 1 95.06 77 SER A N 1
ATOM 575 C CA . SER A 1 77 ? 3.684 2.574 5.387 1 95.06 77 SER A CA 1
ATOM 576 C C . SER A 1 77 ? 5.082 2.041 5.688 1 95.06 77 SER A C 1
ATOM 578 O O . SER A 1 77 ? 5.555 1.112 5.027 1 95.06 77 SER A O 1
ATOM 580 N N . VAL A 1 78 ? 5.699 2.676 6.621 1 96.75 78 VAL A N 1
ATOM 581 C CA . VAL A 1 78 ? 6.898 2.096 7.219 1 96.75 78 VAL A CA 1
ATOM 582 C C . VAL A 1 78 ? 6.512 1.276 8.453 1 96.75 78 VAL A C 1
ATOM 584 O O . VAL A 1 78 ? 6.535 0.044 8.414 1 96.75 78 VAL A O 1
ATOM 587 N N . MET A 1 79 ? 6 1.988 9.445 1 95.25 79 MET A N 1
ATOM 588 C CA . MET A 1 79 ? 5.41 1.338 10.609 1 95.25 79 MET A CA 1
ATOM 589 C C . MET A 1 79 ? 3.887 1.356 10.531 1 95.25 79 MET A C 1
ATOM 591 O O . MET A 1 79 ? 3.277 2.426 10.469 1 95.25 79 MET A O 1
ATOM 595 N N . THR A 1 80 ? 3.291 0.199 10.57 1 90.31 80 THR A N 1
ATOM 596 C CA . THR A 1 80 ? 1.845 0.072 10.43 1 90.31 80 THR A CA 1
ATOM 597 C C . THR A 1 80 ? 1.136 0.487 11.719 1 90.31 80 THR A C 1
ATOM 599 O O . THR A 1 80 ? 0.031 1.032 11.672 1 90.31 80 THR A O 1
ATOM 602 N N . SER A 1 81 ? 1.737 0.113 12.758 1 88.75 81 SER A N 1
ATOM 603 C CA . SER A 1 81 ? 1.226 0.407 14.094 1 88.75 81 SER A CA 1
ATOM 604 C C . SER A 1 81 ? 2.342 0.373 15.133 1 88.75 81 SER A C 1
ATOM 606 O O . SER A 1 81 ? 3.393 -0.227 14.898 1 88.75 81 SER A O 1
ATOM 608 N N . GLY A 1 82 ? 2.066 1.085 16.188 1 93.38 82 GLY A N 1
ATOM 609 C CA . GLY A 1 82 ? 3.059 1.056 17.25 1 93.38 82 GLY A CA 1
ATOM 610 C C . GLY A 1 82 ? 2.707 1.96 18.422 1 93.38 82 GLY A C 1
ATOM 611 O O . GLY A 1 82 ? 1.614 2.527 18.469 1 93.38 82 GLY A O 1
ATOM 612 N N . SER A 1 83 ? 3.609 1.949 19.359 1 96.44 83 SER A N 1
ATOM 613 C CA . SER A 1 83 ? 3.547 2.773 20.562 1 96.44 83 SER A CA 1
ATOM 614 C C . SER A 1 83 ? 4.906 3.393 20.875 1 96.44 83 SER A C 1
ATOM 616 O O . SER A 1 83 ? 5.934 2.943 20.359 1 96.44 83 SER A O 1
ATOM 618 N N . GLN A 1 84 ? 4.852 4.48 21.625 1 98.25 84 GLN A N 1
ATOM 619 C CA . GLN A 1 84 ? 6.121 5.055 22.047 1 98.25 84 GLN A CA 1
ATOM 620 C C . GLN A 1 84 ? 5.945 5.934 23.281 1 98.25 84 GLN A C 1
ATOM 622 O O . GLN A 1 84 ? 4.852 6.438 23.547 1 98.25 84 GLN A O 1
ATOM 627 N N . ASN A 1 85 ? 6.969 6.051 24.062 1 98.75 85 ASN A N 1
ATOM 628 C CA . ASN A 1 85 ? 7.164 7.059 25.094 1 98.75 85 ASN A CA 1
ATOM 629 C C . ASN A 1 85 ? 8.32 7.996 24.75 1 98.75 85 ASN A C 1
ATOM 631 O O . ASN A 1 85 ? 9.383 7.551 24.328 1 98.75 85 ASN A O 1
ATOM 635 N N . ILE A 1 86 ? 8.055 9.234 24.844 1 98.81 86 ILE A N 1
ATOM 636 C CA . ILE A 1 86 ? 9.086 10.242 24.625 1 98.81 86 ILE A CA 1
ATOM 637 C C . ILE A 1 86 ? 9.328 11.023 25.922 1 98.81 86 ILE A C 1
ATOM 639 O O . ILE A 1 86 ? 8.438 11.727 26.406 1 98.81 86 ILE A O 1
ATOM 643 N N . SER A 1 87 ? 10.531 10.961 26.391 1 98.75 87 SER A N 1
ATOM 644 C CA . SER A 1 87 ? 10.891 11.594 27.656 1 98.75 87 SER A CA 1
ATOM 645 C C . SER A 1 87 ? 11.938 12.688 27.438 1 98.75 87 SER A C 1
ATOM 647 O O . SER A 1 87 ? 12.82 12.555 26.594 1 98.75 87 SER A O 1
ATOM 649 N N . TYR A 1 88 ? 11.781 13.734 28.156 1 98.19 88 TYR A N 1
ATOM 650 C CA . TYR A 1 88 ? 12.75 14.828 28.188 1 98.19 88 TYR A CA 1
ATOM 651 C C . TYR A 1 88 ? 13.242 15.086 29.609 1 98.19 88 TYR A C 1
ATOM 653 O O . TYR A 1 88 ? 12.477 15.008 30.562 1 98.19 88 TYR A O 1
ATOM 661 N N . LYS A 1 89 ? 14.484 15.406 29.703 1 97 89 LYS A N 1
ATOM 662 C CA . LYS A 1 89 ? 15.086 16.016 30.891 1 97 89 LYS A CA 1
ATOM 663 C C . LYS A 1 89 ? 15.57 17.438 30.594 1 97 89 LYS A C 1
ATOM 665 O O . LYS A 1 89 ? 16.297 17.656 29.625 1 97 89 LYS A O 1
ATOM 670 N N . PHE A 1 90 ? 15.188 18.469 31.453 1 91.88 90 PHE A N 1
ATOM 671 C CA . PHE A 1 90 ? 15.461 19.875 31.156 1 91.88 90 PHE A CA 1
ATOM 672 C C . PHE A 1 90 ? 16.453 20.453 32.156 1 91.88 90 PHE A C 1
ATOM 674 O O . PHE A 1 90 ? 16.984 21.531 31.953 1 91.88 90 PHE A O 1
ATOM 681 N N . ASP A 1 91 ? 16.703 19.938 33.219 1 78.06 91 ASP A N 1
ATOM 682 C CA . ASP A 1 91 ? 17.547 20.5 34.281 1 78.06 91 ASP A CA 1
ATOM 683 C C . ASP A 1 91 ? 19.031 20.359 33.938 1 78.06 91 ASP A C 1
ATOM 685 O O . ASP A 1 91 ? 19.859 20.188 34.844 1 78.06 91 ASP A O 1
ATOM 689 N N . VAL A 1 92 ? 19.344 20.312 32.75 1 75.25 92 VAL A N 1
ATOM 690 C CA . VAL A 1 92 ? 20.688 20.297 32.188 1 75.25 92 VAL A CA 1
ATOM 691 C C . VAL A 1 92 ? 20.875 21.469 31.234 1 75.25 92 VAL A C 1
ATOM 693 O O . VAL A 1 92 ? 19.906 22.172 30.922 1 75.25 92 VAL A O 1
ATOM 696 N N . GLU A 1 93 ? 22.094 21.812 30.938 1 75.94 93 GLU A N 1
ATOM 697 C CA . GLU A 1 93 ? 22.375 22.938 30.062 1 75.94 93 GLU A CA 1
ATOM 698 C C . GLU A 1 93 ? 21.578 22.844 28.75 1 75.94 93 GLU A C 1
ATOM 700 O O . GLU A 1 93 ? 20.938 23.797 28.328 1 75.94 93 GLU A O 1
ATOM 705 N N . ASP A 1 94 ? 21.75 21.672 28.25 1 85.94 94 ASP A N 1
ATOM 706 C CA . ASP A 1 94 ? 20.938 21.344 27.078 1 85.94 94 ASP A CA 1
ATOM 707 C C . ASP A 1 94 ? 19.953 20.219 27.391 1 85.94 94 ASP A C 1
ATOM 709 O O . ASP A 1 94 ? 20.078 19.547 28.406 1 85.94 94 ASP A O 1
ATOM 713 N N . PHE A 1 95 ? 18.922 20.031 26.594 1 89.62 95 PHE A N 1
ATOM 714 C CA . PHE A 1 95 ? 17.969 19 26.938 1 89.62 95 PHE A CA 1
ATOM 715 C C . PHE A 1 95 ? 18.484 17.625 26.547 1 89.62 95 PHE A C 1
ATOM 717 O O . PHE A 1 95 ? 19.406 17.516 25.75 1 89.62 95 PHE A O 1
ATOM 724 N N . GLN A 1 96 ? 18.031 16.594 27.234 1 97.25 96 GLN A N 1
ATOM 725 C CA . GLN A 1 96 ? 18.203 15.18 26.891 1 97.25 96 GLN A CA 1
ATOM 726 C C . GLN A 1 96 ? 16.859 14.523 26.609 1 97.25 96 GLN A C 1
ATOM 728 O O . GLN A 1 96 ? 15.859 14.812 27.281 1 97.25 96 GLN A O 1
ATOM 733 N N . GLN A 1 97 ? 16.812 13.742 25.562 1 98.44 97 GLN A N 1
ATOM 734 C CA . GLN A 1 97 ? 15.586 13.039 25.188 1 98.44 97 GLN A CA 1
ATOM 735 C C . GLN A 1 97 ? 15.812 11.531 25.125 1 98.44 97 GLN A C 1
ATOM 737 O O . GLN A 1 97 ? 16.906 11.078 24.812 1 98.44 97 GLN A O 1
ATOM 742 N N . ARG A 1 98 ? 14.797 10.828 25.484 1 98.75 98 ARG A N 1
ATOM 743 C CA . ARG A 1 98 ? 14.758 9.383 25.281 1 98.75 98 ARG A CA 1
ATOM 744 C C . ARG A 1 98 ? 13.453 8.961 24.609 1 98.75 98 ARG A C 1
ATOM 746 O O . ARG A 1 98 ? 12.375 9.414 25 1 98.75 98 ARG A O 1
ATOM 753 N N . ILE A 1 99 ? 13.539 8.164 23.594 1 98.81 99 ILE A N 1
ATOM 754 C CA . ILE A 1 99 ? 12.383 7.578 22.906 1 98.81 99 ILE A CA 1
ATOM 755 C C . ILE A 1 99 ? 12.391 6.062 23.109 1 98.81 99 ILE A C 1
ATOM 757 O O . ILE A 1 99 ? 13.367 5.391 22.766 1 98.81 99 ILE A O 1
ATOM 761 N N . ASP A 1 100 ? 11.406 5.535 23.703 1 98.75 100 ASP A N 1
ATOM 762 C CA . ASP A 1 100 ? 11.125 4.102 23.734 1 98.75 100 ASP A CA 1
ATOM 763 C C . ASP A 1 100 ? 10 3.744 22.766 1 98.75 100 ASP A C 1
ATOM 765 O O . ASP A 1 100 ? 8.844 4.129 22.984 1 98.75 100 ASP A O 1
ATOM 769 N N . ARG A 1 101 ? 10.305 2.99 21.734 1 98 101 ARG A N 1
ATOM 770 C CA . ARG A 1 101 ? 9.328 2.723 20.672 1 98 101 ARG A CA 1
ATOM 771 C C . ARG A 1 101 ? 9.188 1.224 20.422 1 98 101 ARG A C 1
ATOM 773 O O . ARG A 1 101 ? 10.188 0.496 20.422 1 98 101 ARG A O 1
ATOM 780 N N . HIS A 1 102 ? 8.008 0.789 20.344 1 96.56 102 HIS A N 1
ATOM 781 C CA . HIS A 1 102 ? 7.609 -0.537 19.891 1 96.56 102 HIS A CA 1
ATOM 782 C C . HIS A 1 102 ? 6.684 -0.445 18.672 1 96.56 102 HIS A C 1
ATOM 784 O O . HIS A 1 102 ? 5.578 0.093 18.766 1 96.56 102 HIS A O 1
ATOM 790 N N . ALA A 1 103 ? 7.121 -0.946 17.516 1 94.31 103 ALA A N 1
ATOM 791 C CA . ALA A 1 103 ? 6.316 -0.768 16.297 1 94.31 103 ALA A CA 1
ATOM 792 C C . ALA A 1 103 ? 6.531 -1.919 15.32 1 94.31 103 ALA A C 1
ATOM 794 O O . ALA A 1 103 ? 7.551 -2.613 15.383 1 94.31 103 ALA A O 1
ATOM 795 N N . THR A 1 104 ? 5.582 -2.117 14.438 1 91.88 104 THR A N 1
ATOM 796 C CA . THR A 1 104 ? 5.625 -3.211 13.469 1 91.88 104 THR A CA 1
ATOM 797 C C . THR A 1 104 ? 5.844 -2.678 12.062 1 91.88 104 THR A C 1
ATOM 799 O O . THR A 1 104 ? 5.039 -1.894 11.555 1 91.88 104 THR A O 1
ATOM 802 N N . PRO A 1 105 ? 6.941 -3.166 11.438 1 93.5 105 PRO A N 1
ATOM 803 C CA . PRO A 1 105 ? 7.156 -2.732 10.055 1 93.5 105 PRO A CA 1
ATOM 804 C C . PRO A 1 105 ? 6.121 -3.305 9.094 1 93.5 105 PRO A C 1
ATOM 806 O O . PRO A 1 105 ? 5.555 -4.371 9.352 1 93.5 105 PRO A O 1
ATOM 809 N N . SER A 1 106 ? 5.941 -2.625 8.039 1 93.5 106 SER A N 1
ATOM 810 C CA . SER A 1 106 ? 4.992 -3.086 7.031 1 93.5 106 SER A CA 1
ATOM 811 C C . SER A 1 106 ? 5.617 -4.133 6.117 1 93.5 106 SER A C 1
ATOM 813 O O . SER A 1 106 ? 6.828 -4.359 6.164 1 93.5 106 SER A O 1
ATOM 815 N N . ASN A 1 107 ? 4.758 -4.699 5.242 1 91 107 ASN A N 1
ATOM 816 C CA . ASN A 1 107 ? 5.199 -5.758 4.34 1 91 107 ASN A CA 1
ATOM 817 C C . ASN A 1 107 ? 6.148 -5.227 3.271 1 91 107 ASN A C 1
ATOM 819 O O . ASN A 1 107 ? 6.863 -5.996 2.629 1 91 107 ASN A O 1
ATOM 823 N N . SER A 1 108 ? 6.188 -3.938 3.113 1 93 108 SER A N 1
ATOM 824 C CA . SER A 1 108 ? 7.109 -3.336 2.152 1 93 108 SER A CA 1
ATOM 825 C C . SER A 1 108 ? 8.555 -3.484 2.607 1 93 108 SER A C 1
ATOM 827 O O . SER A 1 108 ? 9.484 -3.268 1.825 1 93 108 SER A O 1
ATOM 829 N N . TRP A 1 109 ? 8.797 -3.932 3.812 1 93.69 109 TRP A N 1
ATOM 830 C CA . TRP A 1 109 ? 10.141 -4.062 4.363 1 93.69 109 TRP A CA 1
ATOM 831 C C . TRP A 1 109 ? 10.523 -5.531 4.52 1 93.69 109 TRP A C 1
ATOM 833 O O . TRP A 1 109 ? 11.516 -5.852 5.176 1 93.69 109 TRP A O 1
ATOM 843 N N . SER A 1 110 ? 9.805 -6.418 3.873 1 91.25 110 SER A N 1
ATOM 844 C CA . SER A 1 110 ? 10.07 -7.848 3.957 1 91.25 110 SER A CA 1
ATOM 845 C C . SER A 1 110 ? 11.445 -8.188 3.391 1 91.25 110 SER A C 1
ATOM 847 O O . SER A 1 110 ? 12.039 -9.203 3.756 1 91.25 110 SER A O 1
ATOM 849 N N . TRP A 1 111 ? 11.953 -7.348 2.48 1 90.75 111 TRP A N 1
ATOM 850 C CA . TRP A 1 111 ? 13.266 -7.586 1.894 1 90.75 111 TRP A CA 1
ATOM 851 C C . TRP A 1 111 ? 14.352 -7.531 2.959 1 90.75 111 TRP A C 1
ATOM 853 O O . TRP A 1 111 ? 15.398 -8.18 2.826 1 90.75 111 TRP A O 1
ATOM 863 N N . GLY A 1 112 ? 14.133 -6.727 3.994 1 90.12 112 GLY A N 1
ATOM 864 C CA . GLY A 1 112 ? 15.086 -6.621 5.09 1 90.12 112 GLY A CA 1
ATOM 865 C C . GLY A 1 112 ? 14.805 -7.594 6.219 1 90.12 112 GLY A C 1
ATOM 866 O O . GLY A 1 112 ? 15.734 -8.125 6.828 1 90.12 112 GLY A O 1
ATOM 867 N N . SER A 1 113 ? 13.547 -7.766 6.465 1 88.88 113 SER A N 1
ATOM 868 C CA . SER A 1 113 ? 13.07 -8.672 7.508 1 88.88 113 SER A CA 1
ATOM 869 C C . SER A 1 113 ? 11.844 -9.453 7.047 1 88.88 113 SER A C 1
ATOM 871 O O . SER A 1 113 ? 10.711 -9.023 7.277 1 88.88 113 SER A O 1
ATOM 873 N N . PRO A 1 114 ? 12.016 -10.625 6.566 1 85 114 PRO A N 1
ATOM 874 C CA . PRO A 1 114 ? 10.906 -11.383 5.984 1 85 114 PRO A CA 1
ATOM 875 C C . PRO A 1 114 ? 9.805 -11.688 7 1 85 114 PRO A C 1
ATOM 877 O O . PRO A 1 114 ? 8.633 -11.797 6.629 1 85 114 PRO A O 1
ATOM 880 N N . ASP A 1 115 ? 10.18 -11.797 8.273 1 83.69 115 ASP A N 1
ATOM 881 C CA . ASP A 1 115 ? 9.195 -12.133 9.297 1 83.69 115 ASP A CA 1
ATOM 882 C C . ASP A 1 115 ? 8.531 -10.883 9.859 1 83.69 115 ASP A C 1
ATOM 884 O O . ASP A 1 115 ? 7.5 -10.969 10.531 1 83.69 115 ASP A O 1
ATOM 888 N N . LEU A 1 116 ? 9.102 -9.742 9.594 1 89.69 116 LEU A N 1
ATOM 889 C CA . LEU A 1 116 ? 8.562 -8.445 9.977 1 89.69 116 LEU A CA 1
ATOM 890 C C . LEU A 1 116 ? 8.266 -8.398 11.469 1 89.69 116 LEU A C 1
ATOM 892 O O . LEU A 1 116 ? 7.184 -7.961 11.875 1 89.69 116 LEU A O 1
ATOM 896 N N . LYS A 1 117 ? 9.148 -8.914 12.25 1 86.12 117 LYS A N 1
ATOM 897 C CA . LYS A 1 117 ? 9.023 -8.797 13.703 1 86.12 117 LYS A CA 1
ATOM 898 C C . LYS A 1 117 ? 8.984 -7.336 14.133 1 86.12 117 LYS A C 1
ATOM 900 O O . LYS A 1 117 ? 9.672 -6.492 13.555 1 86.12 117 LYS A O 1
ATOM 905 N N . PRO A 1 118 ? 8.234 -7.055 15.141 1 90 118 PRO A N 1
ATOM 906 C CA . PRO A 1 118 ? 8.203 -5.676 15.641 1 90 118 PRO A CA 1
ATOM 907 C C . PRO A 1 118 ? 9.57 -5.191 16.109 1 90 118 PRO A C 1
ATOM 909 O O . PRO A 1 118 ? 10.352 -5.977 16.656 1 90 118 PRO A O 1
ATOM 912 N N . VAL A 1 119 ? 9.797 -3.955 15.922 1 93.81 119 VAL A N 1
ATOM 913 C CA . VAL A 1 119 ? 11 -3.34 16.469 1 93.81 119 VAL A CA 1
ATOM 914 C C . VAL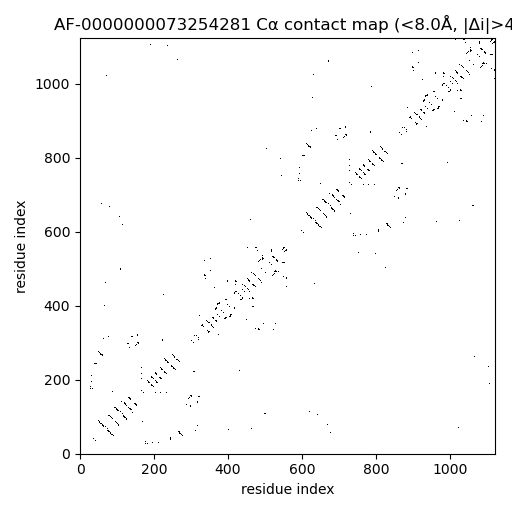 A 1 119 ? 10.727 -2.848 17.891 1 93.81 119 VAL A C 1
ATOM 916 O O . VAL A 1 119 ? 9.602 -2.445 18.203 1 93.81 119 VAL A O 1
ATOM 919 N N . ASP A 1 120 ? 11.648 -3.035 18.719 1 96.19 120 ASP A N 1
ATOM 920 C CA . ASP A 1 120 ? 11.664 -2.547 20.094 1 96.19 120 ASP A CA 1
ATOM 921 C C . ASP A 1 120 ? 13 -1.873 20.422 1 96.19 120 ASP A C 1
ATOM 923 O O . ASP A 1 120 ? 14.016 -2.547 20.594 1 96.19 120 ASP A O 1
ATOM 927 N N . PHE A 1 121 ? 12.891 -0.493 20.531 1 98.06 121 PHE A N 1
ATOM 928 C CA . PHE A 1 121 ? 14.18 0.151 20.766 1 98.06 121 PHE A CA 1
ATOM 929 C C . PHE A 1 121 ? 14.031 1.327 21.719 1 98.06 121 PHE A C 1
ATOM 931 O O . PHE A 1 121 ? 12.922 1.799 21.969 1 98.06 121 PHE A O 1
ATOM 938 N N . SER A 1 122 ? 15.148 1.695 22.281 1 98.69 122 SER A N 1
ATOM 939 C CA . SER A 1 122 ? 15.32 2.92 23.062 1 98.69 122 SER A CA 1
ATOM 940 C C . SER A 1 122 ? 16.422 3.795 22.469 1 98.69 122 SER A C 1
ATOM 942 O O . SER A 1 122 ? 17.547 3.338 22.281 1 98.69 122 SER A O 1
ATOM 944 N N . LEU A 1 123 ? 16.094 5 22.141 1 98.75 123 LEU A N 1
ATOM 945 C CA . LEU A 1 123 ? 17.016 5.977 21.562 1 98.75 123 LEU A CA 1
ATOM 946 C C . LEU A 1 123 ? 17.219 7.16 22.516 1 98.75 123 LEU A C 1
ATOM 948 O O . LEU A 1 123 ? 16.234 7.777 22.953 1 98.75 123 LEU A O 1
ATOM 952 N N . VAL A 1 124 ? 18.453 7.43 22.812 1 98.75 124 VAL A N 1
ATOM 953 C CA . VAL A 1 124 ? 18.766 8.602 23.625 1 98.75 124 VAL A CA 1
ATOM 954 C C . VAL A 1 124 ? 19.391 9.68 22.734 1 98.75 124 VAL A C 1
ATOM 956 O O . VAL A 1 124 ? 20.25 9.391 21.891 1 98.75 124 VAL A O 1
ATOM 959 N N . VAL A 1 125 ? 18.969 10.875 22.906 1 98.56 125 VAL A N 1
ATOM 960 C CA . VAL A 1 125 ? 19.453 12.023 22.141 1 98.56 125 VAL A CA 1
ATOM 961 C C . VAL A 1 125 ? 19.891 13.133 23.094 1 98.56 125 VAL A C 1
ATOM 963 O O . VAL A 1 125 ? 19.125 13.562 23.953 1 98.56 125 VAL A O 1
ATOM 966 N N . HIS A 1 126 ? 21.078 13.562 22.969 1 97.19 126 HIS A N 1
ATOM 967 C CA . HIS A 1 126 ? 21.625 14.695 23.703 1 97.19 126 HIS A CA 1
ATOM 968 C C . HIS A 1 126 ? 21.844 15.891 22.781 1 97.19 126 HIS A C 1
ATOM 970 O O . HIS A 1 126 ? 22.5 15.773 21.75 1 97.19 126 HIS A O 1
ATOM 976 N N . ASP A 1 127 ? 21.312 16.969 23.188 1 93.31 127 ASP A N 1
ATOM 977 C CA . ASP A 1 127 ? 21.594 18.234 22.5 1 93.31 127 ASP A CA 1
ATOM 978 C C . ASP A 1 127 ? 22.922 18.812 22.969 1 93.31 127 ASP A C 1
ATOM 980 O O . ASP A 1 127 ? 23.562 18.281 23.875 1 93.31 127 ASP A O 1
ATOM 984 N N . GLY A 1 128 ? 23.406 19.891 22.172 1 89.5 128 GLY A N 1
ATOM 985 C CA . GLY A 1 128 ? 24.609 20.594 22.547 1 89.5 128 GLY A CA 1
ATOM 986 C C . GLY A 1 128 ? 25.797 20.266 21.656 1 89.5 128 GLY A C 1
ATOM 987 O O . GLY A 1 128 ? 25.688 19.406 20.766 1 89.5 128 GLY A O 1
ATOM 988 N N . ALA A 1 129 ? 26.922 20.891 21.875 1 87.69 129 ALA A N 1
ATOM 989 C CA . ALA A 1 129 ? 28.125 20.75 21.047 1 87.69 129 ALA A CA 1
ATOM 990 C C . ALA A 1 129 ? 28.688 19.328 21.156 1 87.69 129 ALA A C 1
ATOM 992 O O . ALA A 1 129 ? 29.234 18.812 20.188 1 87.69 129 ALA A O 1
ATOM 993 N N . ASP A 1 130 ? 28.578 18.734 22.281 1 90.38 130 ASP A N 1
ATOM 994 C CA . ASP A 1 130 ? 29.047 17.359 22.469 1 90.38 130 ASP A CA 1
ATOM 995 C C . ASP A 1 130 ? 27.875 16.375 22.453 1 90.38 130 ASP A C 1
ATOM 997 O O . ASP A 1 130 ? 27.938 15.305 23.062 1 90.38 130 ASP A O 1
ATOM 1001 N N . GLY A 1 131 ? 26.844 16.812 21.922 1 96.25 131 GLY A N 1
ATOM 1002 C CA . GLY A 1 131 ? 25.656 15.984 21.859 1 96.25 131 GLY A CA 1
ATOM 1003 C C . GLY A 1 131 ? 25.844 14.719 21.047 1 96.25 131 GLY A C 1
ATOM 1004 O O . GLY A 1 131 ? 26.906 14.508 20.453 1 96.25 131 GLY A O 1
ATOM 1005 N N . PHE A 1 132 ? 24.891 13.805 21.031 1 98.12 132 PHE A N 1
ATOM 1006 C CA . PHE A 1 132 ? 24.906 12.547 20.297 1 98.12 132 PHE A CA 1
ATOM 1007 C C . PHE A 1 132 ? 23.516 11.945 20.219 1 98.12 132 PHE A C 1
ATOM 1009 O O . PHE A 1 132 ? 22.578 12.445 20.844 1 98.12 132 PHE A O 1
ATOM 1016 N N . ALA A 1 133 ? 23.312 11.008 19.406 1 98.62 133 ALA A N 1
ATOM 1017 C CA . ALA A 1 133 ? 22.188 10.078 19.391 1 98.62 133 ALA A CA 1
ATOM 1018 C C . ALA A 1 133 ? 22.656 8.633 19.5 1 98.62 133 ALA A C 1
ATOM 1020 O O . ALA A 1 133 ? 23.625 8.242 18.828 1 98.62 133 ALA A O 1
ATOM 1021 N N . CYS A 1 134 ? 22.031 7.887 20.375 1 98.75 134 CYS A N 1
ATOM 1022 C CA . CYS A 1 134 ? 22.516 6.543 20.688 1 98.75 134 CYS A CA 1
ATOM 1023 C C . CYS A 1 134 ? 21.344 5.594 20.922 1 98.75 134 CYS A C 1
ATOM 1025 O O . CYS A 1 134 ? 20.547 5.805 21.844 1 98.75 134 CYS A O 1
ATOM 1027 N N . TYR A 1 135 ? 21.25 4.562 20.094 1 98.62 135 TYR A N 1
ATOM 1028 C CA . TYR A 1 135 ? 20.344 3.465 20.438 1 98.62 135 TYR A CA 1
ATOM 1029 C C . TYR A 1 135 ? 20.906 2.643 21.594 1 98.62 135 TYR A C 1
ATOM 1031 O O . TYR A 1 135 ? 21.906 1.943 21.438 1 98.62 135 TYR A O 1
ATOM 1039 N N . VAL A 1 136 ? 20.234 2.682 22.688 1 98.62 136 VAL A N 1
ATOM 1040 C CA . VAL A 1 136 ? 20.766 2.02 23.875 1 98.62 136 VAL A CA 1
ATOM 1041 C C . VAL A 1 136 ? 20.141 0.629 24.016 1 98.62 136 VAL A C 1
ATOM 1043 O O . VAL A 1 136 ? 20.625 -0.198 24.797 1 98.62 136 VAL A O 1
ATOM 1046 N N . ASN A 1 137 ? 19.141 0.41 23.359 1 97.88 137 ASN A N 1
ATOM 1047 C CA . ASN A 1 137 ? 18.484 -0.871 23.141 1 97.88 137 ASN A CA 1
ATOM 1048 C C . ASN A 1 137 ? 17.891 -0.959 21.734 1 97.88 137 ASN A C 1
ATOM 1050 O O . ASN A 1 137 ? 17.25 -0.014 21.266 1 97.88 137 ASN A O 1
ATOM 1054 N N . GLY A 1 138 ? 18.125 -2.125 21.094 1 97.19 138 GLY A N 1
ATOM 1055 C CA . GLY A 1 138 ? 17.562 -2.316 19.766 1 97.19 138 GLY A CA 1
ATOM 1056 C C . GLY A 1 138 ? 18.094 -1.331 18.734 1 97.19 138 GLY A C 1
ATOM 1057 O O . GLY A 1 138 ? 19.219 -0.868 18.844 1 97.19 138 GLY A O 1
ATOM 1058 N N . ASN A 1 139 ? 17.344 -1.158 17.656 1 96.25 139 ASN A N 1
ATOM 1059 C CA . ASN A 1 139 ? 17.688 -0.273 16.547 1 96.25 139 ASN A CA 1
ATOM 1060 C C . ASN A 1 139 ? 16.5 -0.034 15.625 1 96.25 139 ASN A C 1
ATOM 1062 O O . ASN A 1 139 ? 15.43 -0.634 15.805 1 96.25 139 ASN A O 1
ATOM 1066 N N . ASN A 1 140 ? 16.672 0.896 14.758 1 96.06 140 ASN A N 1
ATOM 1067 C CA . ASN A 1 140 ? 15.664 1.221 13.75 1 96.06 140 ASN A CA 1
ATOM 1068 C C . ASN A 1 140 ? 16.203 1.039 12.336 1 96.06 140 ASN A C 1
ATOM 1070 O O . ASN A 1 140 ? 15.945 1.86 11.453 1 96.06 140 ASN A O 1
ATOM 1074 N N . MET A 1 141 ? 17 0.031 12.141 1 93.81 141 MET A N 1
ATOM 1075 C CA . MET A 1 141 ? 17.562 -0.339 10.852 1 93.81 141 MET A CA 1
ATOM 1076 C C . MET A 1 141 ? 17.016 -1.691 10.391 1 93.81 141 MET A C 1
ATOM 1078 O O . MET A 1 141 ? 17.344 -2.725 10.977 1 93.81 141 MET A O 1
ATOM 1082 N N . ILE A 1 142 ? 16.344 -1.719 9.289 1 92.69 142 ILE A N 1
ATOM 1083 C CA . ILE A 1 142 ? 15.57 -2.895 8.906 1 92.69 142 ILE A CA 1
ATOM 1084 C C . ILE A 1 142 ? 16.516 -4.051 8.594 1 92.69 142 ILE A C 1
ATOM 1086 O O . ILE A 1 142 ? 16.141 -5.219 8.734 1 92.69 142 ILE A O 1
ATOM 1090 N N . HIS A 1 143 ? 17.781 -3.756 8.18 1 86.75 143 HIS A N 1
ATOM 1091 C CA . HIS A 1 143 ? 18.719 -4.797 7.758 1 86.75 143 HIS A CA 1
ATOM 1092 C C . HIS A 1 143 ? 19.422 -5.426 8.961 1 86.75 143 HIS A C 1
ATOM 1094 O O . HIS A 1 143 ? 20.172 -6.395 8.805 1 86.75 143 HIS A O 1
ATOM 1100 N N . LEU A 1 144 ? 19.25 -4.898 10.148 1 91 144 LEU A N 1
ATOM 1101 C CA . LEU A 1 144 ? 19.844 -5.445 11.359 1 91 144 LEU A CA 1
ATOM 1102 C C . LEU A 1 144 ? 18.828 -6.297 12.133 1 91 144 LEU A C 1
ATOM 1104 O O . LEU A 1 144 ? 17.625 -6.039 12.078 1 91 144 LEU A O 1
ATOM 1108 N N . PRO A 1 145 ? 19.375 -7.254 12.82 1 90 145 PRO A N 1
ATOM 1109 C CA . PRO A 1 145 ? 18.453 -7.977 13.703 1 90 145 PRO A CA 1
ATOM 1110 C C . PRO A 1 145 ? 17.734 -7.055 14.688 1 90 145 PRO A C 1
ATOM 1112 O O . PRO A 1 145 ? 18.328 -6.109 15.203 1 90 145 PRO A O 1
ATOM 1115 N N . GLU A 1 146 ? 16.469 -7.324 14.938 1 87.5 146 GLU A N 1
ATOM 1116 C CA . GLU A 1 146 ? 15.625 -6.438 15.719 1 87.5 146 GLU A CA 1
ATOM 1117 C C . GLU A 1 146 ? 16.141 -6.289 17.141 1 87.5 146 GLU A C 1
ATOM 1119 O O . GLU A 1 146 ? 15.906 -5.273 17.797 1 87.5 146 GLU A O 1
ATOM 1124 N N . ASN A 1 147 ? 16.922 -7.273 17.672 1 90.12 147 ASN A N 1
ATOM 1125 C CA . ASN A 1 147 ? 17.391 -7.238 19.062 1 90.12 147 ASN A CA 1
ATOM 1126 C C . ASN A 1 147 ? 18.812 -6.723 19.156 1 90.12 147 ASN A C 1
ATOM 1128 O O . ASN A 1 147 ? 19.359 -6.609 20.25 1 90.12 147 ASN A O 1
ATOM 1132 N N . ALA A 1 148 ? 19.422 -6.41 18.047 1 95.19 148 ALA A N 1
ATOM 1133 C CA . ALA A 1 148 ? 20.766 -5.867 18.078 1 95.19 148 ALA A CA 1
ATOM 1134 C C . ALA A 1 148 ? 20.766 -4.406 18.516 1 95.19 148 ALA A C 1
ATOM 1136 O O . ALA A 1 148 ? 20.016 -3.594 17.984 1 95.19 148 ALA A O 1
ATOM 1137 N N . THR A 1 149 ? 21.578 -4.125 19.453 1 97.94 149 THR A N 1
ATOM 1138 C CA . THR A 1 149 ? 21.75 -2.738 19.875 1 97.94 149 THR A CA 1
ATOM 1139 C C . THR A 1 149 ? 22.719 -2.008 18.953 1 97.94 149 THR A C 1
ATOM 1141 O O . THR A 1 149 ? 23.906 -2.348 18.891 1 97.94 149 THR A O 1
ATOM 1144 N N . PHE A 1 150 ? 22.312 -0.985 18.281 1 97 150 PHE A N 1
ATOM 1145 C CA . PHE A 1 150 ? 23.156 -0.303 17.297 1 97 150 PHE A CA 1
ATOM 1146 C C . PHE A 1 150 ? 24.172 0.597 17.984 1 97 150 PHE A C 1
ATOM 1148 O O . PHE A 1 150 ? 25.328 0.65 17.562 1 97 150 PHE A O 1
ATOM 1155 N N . GLY A 1 151 ? 23.703 1.347 19 1 98.38 151 GLY A N 1
ATOM 1156 C CA . GLY A 1 151 ? 24.578 2.287 19.672 1 98.38 151 GLY A CA 1
ATOM 1157 C C . GLY A 1 151 ? 24.578 3.67 19.047 1 98.38 151 GLY A C 1
ATOM 1158 O O . GLY A 1 151 ? 23.516 4.199 18.719 1 98.38 151 GLY A O 1
ATOM 1159 N N . TYR A 1 152 ? 25.734 4.328 18.938 1 98.38 152 TYR A N 1
ATOM 1160 C CA . TYR A 1 152 ? 25.844 5.715 18.5 1 98.38 152 TYR A CA 1
ATOM 1161 C C . TYR A 1 152 ? 25.641 5.824 17 1 98.38 152 TYR A C 1
ATOM 1163 O O . TYR A 1 152 ? 26.125 4.98 16.234 1 98.38 152 TYR A O 1
ATOM 1171 N N . THR A 1 153 ? 24.922 6.859 16.562 1 97.25 153 THR A N 1
ATOM 1172 C CA . THR A 1 153 ? 24.703 7.129 15.148 1 97.25 153 THR A CA 1
ATOM 1173 C C . THR A 1 153 ? 25.812 8.031 14.602 1 97.25 153 THR A C 1
ATOM 1175 O O . THR A 1 153 ? 26.578 8.609 15.359 1 97.25 153 THR A O 1
ATOM 1178 N N . ASP A 1 154 ? 25.875 8.172 13.281 1 95.06 154 ASP A N 1
ATOM 1179 C CA . ASP A 1 154 ? 26.812 9.117 12.672 1 95.06 154 ASP A CA 1
ATOM 1180 C C . ASP A 1 154 ? 26.328 10.555 12.859 1 95.06 154 ASP A C 1
ATOM 1182 O O . ASP A 1 154 ? 25.234 10.789 13.367 1 95.06 154 ASP A O 1
ATOM 1186 N N . ALA A 1 155 ? 27.125 11.508 12.461 1 95.94 155 ALA A N 1
ATOM 1187 C CA . ALA A 1 155 ? 26.906 12.922 12.727 1 95.94 155 ALA A CA 1
ATOM 1188 C C . ALA A 1 155 ? 25.641 13.414 12.039 1 95.94 155 ALA A C 1
ATOM 1190 O O . ALA A 1 155 ? 24.859 14.188 12.609 1 95.94 155 ALA A O 1
ATOM 1191 N N . ALA A 1 156 ? 25.438 12.977 10.805 1 96 156 ALA A N 1
ATOM 1192 C CA . ALA A 1 156 ? 24.312 13.461 10.023 1 96 156 ALA A CA 1
ATOM 1193 C C . ALA A 1 156 ? 22.984 13.023 10.633 1 96 156 ALA A C 1
ATOM 1195 O O . ALA A 1 156 ? 22.062 13.82 10.758 1 96 156 ALA A O 1
ATOM 1196 N N . LEU A 1 157 ? 22.891 11.758 10.992 1 96.94 157 LEU A N 1
ATOM 1197 C CA . LEU A 1 157 ? 21.688 11.242 11.625 1 96.94 157 LEU A CA 1
ATOM 1198 C C . LEU A 1 157 ? 21.484 11.875 13 1 96.94 157 LEU A C 1
ATOM 1200 O O . LEU A 1 157 ? 20.359 12.219 13.367 1 96.94 157 LEU A O 1
ATOM 1204 N N . ALA A 1 158 ? 22.578 12 13.773 1 97.69 158 ALA A N 1
ATOM 1205 C CA . ALA A 1 158 ? 22.484 12.648 15.07 1 97.69 158 ALA A CA 1
ATOM 1206 C C . ALA A 1 158 ? 21.922 14.062 14.945 1 97.69 158 ALA A C 1
ATOM 1208 O O . ALA A 1 158 ? 21.078 14.477 15.734 1 97.69 158 ALA A O 1
ATOM 1209 N N . HIS A 1 159 ? 22.422 14.773 13.984 1 96.81 159 HIS A N 1
ATOM 1210 C CA . HIS A 1 159 ? 21.938 16.141 13.75 1 96.81 159 HIS A CA 1
ATOM 1211 C C . HIS A 1 159 ? 20.438 16.141 13.469 1 96.81 159 HIS A C 1
ATOM 1213 O O . HIS A 1 159 ? 19.719 16.984 14 1 96.81 159 HIS A O 1
ATOM 1219 N N . ASN A 1 160 ? 20.016 15.258 12.594 1 97 160 ASN A N 1
ATOM 1220 C CA . ASN A 1 160 ? 18.594 15.141 12.266 1 97 160 ASN A CA 1
ATOM 1221 C C . ASN A 1 160 ? 17.766 14.828 13.508 1 97 160 ASN A C 1
ATOM 1223 O O . ASN A 1 160 ? 16.719 15.461 13.734 1 97 160 ASN A O 1
ATOM 1227 N N . LEU A 1 161 ? 18.188 13.891 14.328 1 98 161 LEU A N 1
ATOM 1228 C CA . LEU A 1 161 ? 17.453 13.438 15.5 1 98 161 LEU A CA 1
ATOM 1229 C C . LEU A 1 161 ? 17.422 14.531 16.578 1 98 161 LEU A C 1
ATOM 1231 O O . LEU A 1 161 ? 16.391 14.719 17.234 1 98 161 LEU A O 1
ATOM 1235 N N . VAL A 1 162 ? 18.484 15.258 16.75 1 97.38 162 VAL A N 1
ATOM 1236 C CA . VAL A 1 162 ? 18.531 16.359 17.719 1 97.38 162 VAL A CA 1
ATOM 1237 C C . VAL A 1 162 ? 17.578 17.469 17.281 1 97.38 162 VAL A C 1
ATOM 1239 O O . VAL A 1 162 ? 16.875 18.047 18.109 1 97.38 162 VAL A O 1
ATOM 1242 N N . THR A 1 163 ? 17.609 17.75 16 1 97 163 THR A N 1
ATOM 1243 C CA . THR A 1 163 ? 16.703 18.766 15.477 1 97 163 THR A CA 1
ATOM 1244 C C . THR A 1 163 ? 15.25 18.375 15.727 1 97 163 THR A C 1
ATOM 1246 O O . THR A 1 163 ? 14.445 19.203 16.172 1 97 163 THR A O 1
ATOM 1249 N N . GLU A 1 164 ? 14.891 17.125 15.461 1 97.75 164 GLU A N 1
ATOM 1250 C CA . GLU A 1 164 ? 13.539 16.641 15.695 1 97.75 164 GLU A CA 1
ATOM 1251 C C . GLU A 1 164 ? 13.172 16.719 17.172 1 97.75 164 GLU A C 1
ATOM 1253 O O . GLU A 1 164 ? 12.047 17.078 17.531 1 97.75 164 GLU A O 1
ATOM 1258 N N . ALA A 1 165 ? 14.109 16.391 17.984 1 98.25 165 ALA A N 1
ATOM 1259 C CA . ALA A 1 165 ? 13.891 16.469 19.422 1 98.25 165 ALA A CA 1
ATOM 1260 C C . ALA A 1 165 ? 13.617 17.906 19.859 1 98.25 165 ALA A C 1
ATOM 1262 O O . ALA A 1 165 ? 12.75 18.156 20.703 1 98.25 165 ALA A O 1
ATOM 1263 N N . ARG A 1 166 ? 14.352 18.828 19.328 1 96.94 166 ARG A N 1
ATOM 1264 C CA . ARG A 1 166 ? 14.156 20.234 19.641 1 96.94 166 ARG A CA 1
ATOM 1265 C C . ARG A 1 166 ? 12.766 20.703 19.203 1 96.94 166 ARG A C 1
ATOM 1267 O O . ARG A 1 166 ? 12.109 21.453 19.938 1 96.94 166 ARG A O 1
ATOM 1274 N N . MET A 1 167 ? 12.367 20.281 18.062 1 98.19 167 MET A N 1
ATOM 1275 C CA . MET A 1 167 ? 11.086 20.703 17.5 1 98.19 167 MET A CA 1
ATOM 1276 C C . MET A 1 167 ? 9.938 20.312 18.422 1 98.19 167 MET A C 1
ATOM 1278 O O . MET A 1 167 ? 8.977 21.062 18.578 1 98.19 167 MET A O 1
ATOM 1282 N N . LEU A 1 168 ? 10 19.156 19.031 1 98.31 168 LEU A N 1
ATOM 1283 C CA . LEU A 1 168 ? 8.891 18.625 19.828 1 98.31 168 LEU A CA 1
ATOM 1284 C C . LEU A 1 168 ? 9.016 19.047 21.281 1 98.31 168 LEU A C 1
ATOM 1286 O O . LEU A 1 168 ? 8.094 18.859 22.078 1 98.31 168 LEU A O 1
ATOM 1290 N N . SER A 1 169 ? 10.055 19.703 21.688 1 97.12 169 SER A N 1
ATOM 1291 C CA . SER A 1 169 ? 10.344 20 23.094 1 97.12 169 SER A CA 1
ATOM 1292 C C . SER A 1 169 ? 9.32 20.969 23.672 1 97.12 169 SER A C 1
ATOM 1294 O O . SER A 1 169 ? 9.047 22.016 23.078 1 97.12 169 SER A O 1
ATOM 1296 N N . PRO A 1 170 ? 8.844 20.688 24.891 1 95.38 170 PRO A N 1
ATOM 1297 C CA . PRO A 1 170 ? 7.945 21.625 25.562 1 95.38 170 PRO A CA 1
ATOM 1298 C C . PRO A 1 170 ? 8.648 22.922 25.953 1 95.38 170 PRO A C 1
ATOM 1300 O O . PRO A 1 170 ? 7.98 23.906 26.281 1 95.38 170 PRO A O 1
ATOM 1303 N N . HIS A 1 171 ? 9.969 22.969 25.938 1 95.75 171 HIS A N 1
ATOM 1304 C CA . HIS A 1 171 ? 10.734 24.156 26.312 1 95.75 171 HIS A CA 1
ATOM 1305 C C . HIS A 1 171 ? 11.102 24.984 25.078 1 95.75 171 HIS A C 1
ATOM 1307 O O . HIS A 1 171 ? 11.781 26 25.203 1 95.75 171 HIS A O 1
ATOM 1313 N N . LEU A 1 172 ? 10.68 24.562 23.906 1 96.38 172 LEU A N 1
ATOM 1314 C CA . LEU A 1 172 ? 11.102 25.219 22.688 1 96.38 172 LEU A CA 1
ATOM 1315 C C . LEU A 1 172 ? 10.789 26.719 22.734 1 96.38 172 LEU A C 1
ATOM 1317 O O . LEU A 1 172 ? 11.672 27.547 22.531 1 96.38 172 LEU A O 1
ATOM 1321 N N . ILE A 1 173 ? 9.547 27.062 23.125 1 97.44 173 ILE A N 1
ATOM 1322 C CA . ILE A 1 173 ? 9.125 28.453 23.141 1 97.44 173 ILE A CA 1
ATOM 1323 C C . ILE A 1 173 ? 9.867 29.203 24.234 1 97.44 173 ILE A C 1
ATOM 1325 O O . ILE A 1 173 ? 10.312 30.344 24.031 1 97.44 173 ILE A O 1
ATOM 1329 N N . TYR A 1 174 ? 9.984 28.578 25.344 1 95.81 174 TYR A N 1
ATOM 1330 C CA . TYR A 1 174 ? 10.703 29.188 26.469 1 95.81 174 TYR A CA 1
ATOM 1331 C C . TYR A 1 174 ? 12.148 29.484 26.094 1 95.81 174 TYR A C 1
ATOM 1333 O O . TYR A 1 174 ? 12.664 30.562 26.406 1 95.81 174 TYR A O 1
ATOM 1341 N N . ARG A 1 175 ? 12.766 28.578 25.484 1 93.81 175 ARG A N 1
ATOM 1342 C CA . ARG A 1 175 ? 14.156 28.75 25.094 1 93.81 175 ARG A CA 1
ATOM 1343 C C . ARG A 1 175 ? 14.281 29.828 24.016 1 93.81 175 ARG A C 1
ATOM 1345 O O . ARG A 1 175 ? 15.219 30.625 24.047 1 93.81 175 ARG A O 1
ATOM 1352 N N . MET A 1 176 ? 13.398 29.812 23.078 1 95.62 176 MET A N 1
ATOM 1353 C CA . MET A 1 176 ? 13.391 30.844 22.031 1 95.62 176 MET A CA 1
ATOM 1354 C C . MET A 1 176 ? 13.219 32.219 22.641 1 95.62 176 MET A C 1
ATOM 1356 O O . MET A 1 176 ? 13.852 33.188 22.203 1 95.62 176 MET A O 1
ATOM 1360 N N . ARG A 1 177 ? 12.398 32.312 23.641 1 94.81 177 ARG A N 1
ATOM 1361 C CA . ARG A 1 177 ? 12.141 33.562 24.312 1 94.81 177 ARG A CA 1
ATOM 1362 C C . ARG A 1 177 ? 13.398 34.125 24.984 1 94.81 177 ARG A C 1
ATOM 1364 O O . ARG A 1 177 ? 13.602 35.312 25.062 1 94.81 177 ARG A O 1
ATOM 1371 N N . ASN A 1 178 ? 14.211 33.281 25.375 1 90.56 178 ASN A N 1
ATOM 1372 C CA . ASN A 1 178 ? 15.375 33.656 26.172 1 90.56 178 ASN A CA 1
ATOM 1373 C C . ASN A 1 178 ? 16.625 33.781 25.312 1 90.56 178 ASN A C 1
ATOM 1375 O O . ASN A 1 178 ? 17.734 33.875 25.844 1 90.56 178 ASN A O 1
ATOM 1379 N N . THR A 1 179 ? 16.453 33.719 24.062 1 89.25 179 THR A N 1
ATOM 1380 C CA . THR A 1 179 ? 17.594 33.938 23.172 1 89.25 179 THR A CA 1
ATOM 1381 C C . THR A 1 179 ? 17.422 35.219 22.375 1 89.25 179 THR A C 1
ATOM 1383 O O . THR A 1 179 ? 16.312 35.75 22.297 1 89.25 179 THR A O 1
ATOM 1386 N N . THR A 1 180 ? 18.562 35.75 21.797 1 86.12 180 THR A N 1
ATOM 1387 C CA . THR A 1 180 ? 18.516 37 21.016 1 86.12 180 THR A CA 1
ATOM 1388 C C . THR A 1 180 ? 18.516 36.688 19.516 1 86.12 180 THR A C 1
ATOM 1390 O O . THR A 1 180 ? 18.406 37.594 18.703 1 86.12 180 THR A O 1
ATOM 1393 N N . SER A 1 181 ? 18.531 35.531 19.188 1 92.81 181 SER A N 1
ATOM 1394 C CA . SER A 1 181 ? 18.641 35.156 17.781 1 92.81 181 SER A CA 1
ATOM 1395 C C . SER A 1 181 ? 17.281 34.812 17.203 1 92.81 181 SER A C 1
ATOM 1397 O O . SER A 1 181 ? 17.141 33.812 16.484 1 92.81 181 SER A O 1
ATOM 1399 N N . VAL A 1 182 ? 16.234 35.531 17.562 1 96.38 182 VAL A N 1
ATOM 1400 C CA . VAL A 1 182 ? 14.898 35.25 17.062 1 96.38 182 VAL A CA 1
ATOM 1401 C C . VAL A 1 182 ? 14.375 36.438 16.266 1 96.38 182 VAL A C 1
ATOM 1403 O O . VAL A 1 182 ? 14.773 37.594 16.516 1 96.38 182 VAL A O 1
ATOM 1406 N N . SER A 1 183 ? 13.539 36.219 15.305 1 96.44 183 SER A N 1
ATOM 1407 C CA . SER A 1 183 ? 12.906 37.219 14.484 1 96.44 183 SER A CA 1
ATOM 1408 C C . SER A 1 183 ? 11.469 36.875 14.141 1 96.44 183 SER A C 1
ATOM 1410 O O . SER A 1 183 ? 11.148 35.688 13.977 1 96.44 183 SER A O 1
ATOM 1412 N N . VAL A 1 184 ? 10.609 37.844 14.078 1 96.12 184 VAL A N 1
ATOM 1413 C CA . VAL A 1 184 ? 9.219 37.625 13.711 1 96.12 184 VAL A CA 1
ATOM 1414 C C . VAL A 1 184 ? 9.094 37.531 12.195 1 96.12 184 VAL A C 1
ATOM 1416 O O . VAL A 1 184 ? 9.797 38.25 11.461 1 96.12 184 VAL A O 1
ATOM 1419 N N . SER A 1 185 ? 8.266 36.688 11.742 1 94.56 185 SER A N 1
ATOM 1420 C CA . SER A 1 185 ? 7.961 36.562 10.32 1 94.56 185 SER A CA 1
ATOM 1421 C C . SER A 1 185 ? 6.492 36.219 10.094 1 94.56 185 SER A C 1
ATOM 1423 O O . SER A 1 185 ? 5.766 35.938 11.047 1 94.56 185 SER A O 1
ATOM 1425 N N . ASN A 1 186 ? 6.051 36.438 8.844 1 94.56 186 ASN A N 1
ATOM 1426 C CA . ASN A 1 186 ? 4.742 36 8.375 1 94.56 186 ASN A CA 1
ATOM 1427 C C . ASN A 1 186 ? 4.852 34.812 7.422 1 94.56 186 ASN A C 1
ATOM 1429 O O . ASN A 1 186 ? 5.664 34.844 6.496 1 94.56 186 ASN A O 1
ATOM 1433 N N . GLU A 1 187 ? 4.141 33.812 7.781 1 95.69 187 GLU A N 1
ATOM 1434 C CA . GLU A 1 187 ? 4.137 32.594 6.953 1 95.69 187 GLU A CA 1
ATOM 1435 C C . GLU A 1 187 ? 2.797 32.438 6.246 1 95.69 187 GLU A C 1
ATOM 1437 O O . GLU A 1 187 ? 1.742 32.688 6.82 1 95.69 187 GLU A O 1
ATOM 1442 N N . GLU A 1 188 ? 2.869 32.094 5 1 94.81 188 GLU A N 1
ATOM 1443 C CA . GLU A 1 188 ? 1.672 31.797 4.219 1 94.81 188 GLU A CA 1
ATOM 1444 C C . GLU A 1 188 ? 1.589 30.297 3.887 1 94.81 188 GLU A C 1
ATOM 1446 O O . GLU A 1 188 ? 2.533 29.734 3.34 1 94.81 188 GLU A O 1
ATOM 1451 N N . ILE A 1 189 ? 0.523 29.688 4.27 1 94.56 189 ILE A N 1
ATOM 1452 C CA . ILE A 1 189 ? 0.256 28.281 3.947 1 94.56 189 ILE A CA 1
ATOM 1453 C C . ILE A 1 189 ? -1.134 28.156 3.326 1 94.56 189 ILE A C 1
ATOM 1455 O O . ILE A 1 189 ? -2.143 28.391 3.99 1 94.56 189 ILE A O 1
ATOM 1459 N N . ASN A 1 190 ? -1.225 27.703 2.096 1 92.44 190 ASN A N 1
ATOM 1460 C CA . ASN A 1 190 ? -2.479 27.516 1.374 1 92.44 190 ASN A CA 1
ATOM 1461 C C . ASN A 1 190 ? -3.287 28.797 1.311 1 92.44 190 ASN A C 1
ATOM 1463 O O . ASN A 1 190 ? -4.516 28.781 1.421 1 92.44 190 ASN A O 1
ATOM 1467 N N . GLY A 1 191 ? -2.65 29.891 1.326 1 92.19 191 GLY A N 1
ATOM 1468 C CA . GLY A 1 191 ? -3.361 31.156 1.26 1 92.19 191 GLY A CA 1
ATOM 1469 C C . GLY A 1 191 ? -3.746 31.703 2.625 1 92.19 191 GLY A C 1
ATOM 1470 O O . GLY A 1 191 ? -4.363 32.75 2.727 1 92.19 191 GLY A O 1
ATOM 1471 N N . VAL A 1 192 ? -3.449 31 3.619 1 96.12 192 VAL A N 1
ATOM 1472 C CA . VAL A 1 192 ? -3.703 31.453 4.98 1 96.12 192 VAL A CA 1
ATOM 1473 C C . VAL A 1 192 ? -2.43 32.031 5.574 1 96.12 192 VAL A C 1
ATOM 1475 O O . VAL A 1 192 ? -1.342 31.484 5.414 1 96.12 192 VAL A O 1
ATOM 1478 N N . TYR A 1 193 ? -2.57 33.156 6.301 1 96.25 193 TYR A N 1
ATOM 1479 C CA . TYR A 1 193 ? -1.413 33.844 6.844 1 96.25 193 TYR A CA 1
ATOM 1480 C C . TYR A 1 193 ? -1.313 33.656 8.352 1 96.25 193 TYR A C 1
ATOM 1482 O O . TYR A 1 193 ? -2.32 33.719 9.062 1 96.25 193 TYR A O 1
ATOM 1490 N N . PHE A 1 194 ? -0.116 33.375 8.766 1 97.56 194 PHE A N 1
ATOM 1491 C CA . PHE A 1 194 ? 0.167 33.156 10.172 1 97.56 194 PHE A CA 1
ATOM 1492 C C . PHE A 1 194 ? 1.345 34 10.648 1 97.56 194 PHE A C 1
ATOM 1494 O O . PHE A 1 194 ? 2.275 34.25 9.875 1 97.56 194 PHE A O 1
ATOM 1501 N N . ARG A 1 195 ? 1.282 34.375 11.891 1 97.44 195 ARG A N 1
ATOM 1502 C CA . ARG A 1 195 ? 2.467 34.938 12.547 1 97.44 195 ARG A CA 1
ATOM 1503 C C . ARG A 1 195 ? 3.414 33.812 12.984 1 97.44 195 ARG A C 1
ATOM 1505 O O . ARG A 1 195 ? 2.973 32.781 13.453 1 97.44 195 ARG A O 1
ATOM 1512 N N . ALA A 1 196 ? 4.691 34.125 12.789 1 98.31 196 ALA A N 1
ATOM 1513 C CA . ALA A 1 196 ? 5.691 33.094 13.141 1 98.31 196 ALA A CA 1
ATOM 1514 C C . ALA A 1 196 ? 6.922 33.75 13.766 1 98.31 196 ALA A C 1
ATOM 1516 O O . ALA A 1 196 ? 7.113 34.969 13.672 1 98.31 196 ALA A O 1
ATOM 1517 N N . VAL A 1 197 ? 7.668 33.062 14.516 1 98.44 197 VAL A N 1
ATOM 1518 C CA . VAL A 1 197 ? 8.969 33.438 15.055 1 98.44 197 VAL A CA 1
ATOM 1519 C C . VAL A 1 197 ? 10.039 32.469 14.602 1 98.44 197 VAL A C 1
ATOM 1521 O O . VAL A 1 197 ? 9.867 31.25 14.734 1 98.44 197 VAL A O 1
ATOM 1524 N N . GLN A 1 198 ? 11.109 32.969 14.086 1 97.62 198 GLN A N 1
ATOM 1525 C CA . GLN A 1 198 ? 12.219 32.156 13.594 1 97.62 198 GLN A CA 1
ATOM 1526 C C . GLN A 1 198 ? 13.406 32.219 14.562 1 97.62 198 GLN A C 1
ATOM 1528 O O . GLN A 1 198 ? 13.836 33.281 14.977 1 97.62 198 GLN A O 1
ATOM 1533 N N . ASP A 1 199 ? 13.82 31.094 15 1 96.25 199 ASP A N 1
ATOM 1534 C CA . ASP A 1 199 ? 15.125 30.922 15.633 1 96.25 199 ASP A CA 1
ATOM 1535 C C . ASP A 1 199 ? 16.219 30.719 14.594 1 96.25 199 ASP A C 1
ATOM 1537 O O . ASP A 1 199 ? 16.406 29.609 14.078 1 96.25 199 ASP A O 1
ATOM 1541 N N . ILE A 1 200 ? 17 31.672 14.359 1 94.06 200 ILE A N 1
ATOM 1542 C CA . ILE A 1 200 ? 17.969 31.719 13.266 1 94.06 200 ILE A CA 1
ATOM 1543 C C . ILE A 1 200 ? 19.094 30.734 13.547 1 94.06 200 ILE A C 1
ATOM 1545 O O . ILE A 1 200 ? 19.578 30.047 12.641 1 94.06 200 ILE A O 1
ATOM 1549 N N . GLN A 1 201 ? 19.484 30.656 14.711 1 90.44 201 GLN A N 1
ATOM 1550 C CA . GLN A 1 201 ? 20.609 29.812 15.094 1 90.44 201 GLN A CA 1
ATOM 1551 C C . GLN A 1 201 ? 20.328 28.344 14.82 1 90.44 201 GLN A C 1
ATOM 1553 O O . GLN A 1 201 ? 21.203 27.609 14.367 1 90.44 201 GLN A O 1
ATOM 1558 N N . HIS A 1 202 ? 19.141 27.938 15.055 1 92.12 202 HIS A N 1
ATOM 1559 C CA . HIS A 1 202 ? 18.828 26.516 14.953 1 92.12 202 HIS A CA 1
ATOM 1560 C C . HIS A 1 202 ? 18.016 26.219 13.688 1 92.12 202 HIS A C 1
ATOM 1562 O O . HIS A 1 202 ? 17.719 25.062 13.398 1 92.12 202 HIS A O 1
ATOM 1568 N N . GLY A 1 203 ? 17.641 27.266 12.992 1 94.06 203 GLY A N 1
ATOM 1569 C CA . GLY A 1 203 ? 16.891 27.078 11.758 1 94.06 203 GLY A CA 1
ATOM 1570 C C . GLY A 1 203 ? 15.477 26.562 11.984 1 94.06 203 GLY A C 1
ATOM 1571 O O . GLY A 1 203 ? 14.992 25.719 11.227 1 94.06 203 GLY A O 1
ATOM 1572 N N . ILE A 1 204 ? 14.828 26.938 13.102 1 97.5 204 ILE A N 1
ATOM 1573 C CA . ILE A 1 204 ? 13.484 26.5 13.453 1 97.5 204 ILE A CA 1
ATOM 1574 C C . ILE A 1 204 ? 12.531 27.688 13.438 1 97.5 204 ILE A C 1
ATOM 1576 O O . ILE A 1 204 ? 12.859 28.766 13.945 1 97.5 204 ILE A O 1
ATOM 1580 N N . THR A 1 205 ? 11.469 27.516 12.766 1 98.31 205 THR A N 1
ATOM 1581 C CA . THR A 1 205 ? 10.391 28.5 12.758 1 98.31 205 THR A CA 1
ATOM 1582 C C . THR A 1 205 ? 9.148 27.953 13.461 1 98.31 205 THR A C 1
ATOM 1584 O O . THR A 1 205 ? 8.695 26.844 13.148 1 98.31 205 THR A O 1
ATOM 1587 N N . VAL A 1 206 ? 8.648 28.688 14.43 1 98.75 206 VAL A N 1
ATOM 1588 C CA . VAL A 1 206 ? 7.395 28.312 15.078 1 98.75 206 VAL A CA 1
ATOM 1589 C C . VAL A 1 206 ? 6.254 29.172 14.547 1 98.75 206 VAL A C 1
ATOM 1591 O O . VAL A 1 206 ? 6.277 30.406 14.703 1 98.75 206 VAL A O 1
ATOM 1594 N N . ILE A 1 207 ? 5.328 28.531 13.914 1 98.69 207 ILE A N 1
ATOM 1595 C CA . ILE A 1 207 ? 4.141 29.188 13.383 1 98.69 207 ILE A CA 1
ATOM 1596 C C . ILE A 1 207 ? 3.008 29.109 14.406 1 98.69 207 ILE A C 1
ATOM 1598 O O . ILE A 1 207 ? 2.664 28.016 14.883 1 98.69 207 ILE A O 1
ATOM 1602 N N . MET A 1 208 ? 2.408 30.297 14.727 1 98.56 208 MET A N 1
ATOM 1603 C CA . MET A 1 208 ? 1.421 30.375 15.805 1 98.56 208 MET A CA 1
ATOM 1604 C C . MET A 1 208 ? 0.004 30.312 15.242 1 98.56 208 MET A C 1
ATOM 1606 O O . MET A 1 208 ? -0.276 30.875 14.18 1 98.56 208 MET A O 1
ATOM 1610 N N . ASP A 1 209 ? -0.808 29.547 15.977 1 97.31 209 ASP A N 1
ATOM 1611 C CA . ASP A 1 209 ? -2.232 29.609 15.664 1 97.31 209 ASP A CA 1
ATOM 1612 C C . ASP A 1 209 ? -2.783 31.016 15.875 1 97.31 209 ASP A C 1
ATOM 1614 O O . ASP A 1 209 ? -2.576 31.609 16.922 1 97.31 209 ASP A O 1
ATOM 1618 N N . SER A 1 210 ? -3.531 31.516 14.992 1 94.12 210 SER A N 1
ATOM 1619 C CA . SER A 1 210 ? -3.949 32.906 14.992 1 94.12 210 SER A CA 1
ATOM 1620 C C . SER A 1 210 ? -5 33.188 16.062 1 94.12 210 SER A C 1
ATOM 1622 O O . SER A 1 210 ? -5.152 34.312 16.531 1 94.12 210 SER A O 1
ATOM 1624 N N . LYS A 1 211 ? -5.691 32.219 16.422 1 93.44 211 LYS A N 1
ATOM 1625 C CA . LYS A 1 211 ? -6.762 32.406 17.391 1 93.44 211 LYS A CA 1
ATOM 1626 C C . LYS A 1 211 ? -6.262 32.156 18.812 1 93.44 211 LYS A C 1
ATOM 1628 O O . LYS A 1 211 ? -6.496 32.969 19.703 1 93.44 211 LYS A O 1
ATOM 1633 N N . SER A 1 212 ? -5.508 31.125 18.984 1 96.19 212 SER A N 1
ATOM 1634 C CA . SER A 1 212 ? -5.145 30.703 20.344 1 96.19 212 SER A CA 1
ATOM 1635 C C . SER A 1 212 ? -3.768 31.234 20.734 1 96.19 212 SER A C 1
ATOM 1637 O O . SER A 1 212 ? -3.404 31.234 21.906 1 96.19 212 SER A O 1
ATOM 1639 N N . ASN A 1 213 ? -2.916 31.609 19.766 1 97.19 213 ASN A N 1
ATOM 1640 C CA . ASN A 1 213 ? -1.533 32.031 19.938 1 97.19 213 ASN A CA 1
ATOM 1641 C C . ASN A 1 213 ? -0.629 30.875 20.312 1 97.19 213 ASN A C 1
ATOM 1643 O O . ASN A 1 213 ? 0.563 31.062 20.562 1 97.19 213 ASN A O 1
ATOM 1647 N N . MET A 1 214 ? -1.161 29.672 20.359 1 97.94 214 MET A N 1
ATOM 1648 C CA . MET A 1 214 ? -0.352 28.516 20.688 1 97.94 214 MET A CA 1
ATOM 1649 C C . MET A 1 214 ? 0.459 28.047 19.484 1 97.94 214 MET A C 1
ATOM 1651 O O . MET A 1 214 ? 0.076 28.281 18.344 1 97.94 214 MET A O 1
ATOM 1655 N N . PRO A 1 215 ? 1.638 27.422 19.797 1 98.56 215 PRO A N 1
ATOM 1656 C CA . PRO A 1 215 ? 2.365 26.844 18.672 1 98.56 215 PRO A CA 1
ATOM 1657 C C . PRO A 1 215 ? 1.501 25.891 17.844 1 98.56 215 PRO A C 1
ATOM 1659 O O . PRO A 1 215 ? 0.85 25 18.391 1 98.56 215 PRO A O 1
ATOM 1662 N N . TYR A 1 216 ? 1.488 26.125 16.547 1 98.44 216 TYR A N 1
ATOM 1663 C CA . TYR A 1 216 ? 0.671 25.375 15.602 1 98.44 216 TYR A CA 1
ATOM 1664 C C . TYR A 1 216 ? 1.535 24.469 14.734 1 98.44 216 TYR A C 1
ATOM 1666 O O . TYR A 1 216 ? 1.251 23.281 14.602 1 98.44 216 TYR A O 1
ATOM 1674 N N . ILE A 1 217 ? 2.545 25.016 14.172 1 98.69 217 ILE A N 1
ATOM 1675 C CA . ILE A 1 217 ? 3.496 24.297 13.336 1 98.69 217 ILE A CA 1
ATOM 1676 C C . ILE A 1 217 ? 4.922 24.672 13.734 1 98.69 217 ILE A C 1
ATOM 1678 O O . ILE A 1 217 ? 5.234 25.844 13.906 1 98.69 217 ILE A O 1
ATOM 1682 N N . VAL A 1 218 ? 5.746 23.719 13.977 1 98.81 218 VAL A N 1
ATOM 1683 C CA . VAL A 1 218 ? 7.188 23.922 14.102 1 98.81 218 VAL A CA 1
ATOM 1684 C C . VAL A 1 218 ? 7.887 23.469 12.828 1 98.81 218 VAL A C 1
ATOM 1686 O O . VAL A 1 218 ? 7.824 22.297 12.461 1 98.81 218 VAL A O 1
ATOM 1689 N N . ARG A 1 219 ? 8.594 24.375 12.164 1 98.12 219 ARG A N 1
ATOM 1690 C CA . ARG A 1 219 ? 9.055 24.156 10.797 1 98.12 219 ARG A CA 1
ATOM 1691 C C . ARG A 1 219 ? 10.578 24.234 10.719 1 98.12 219 ARG A C 1
ATOM 1693 O O . ARG A 1 219 ? 11.203 25.078 11.352 1 98.12 219 ARG A O 1
ATOM 1700 N N . THR A 1 220 ? 11.172 23.312 9.992 1 97.25 220 THR A N 1
ATOM 1701 C CA . THR A 1 220 ? 12.555 23.406 9.547 1 97.25 220 THR A CA 1
ATOM 1702 C C . THR A 1 220 ? 12.641 23.375 8.023 1 97.25 220 THR A C 1
ATOM 1704 O O . THR A 1 220 ? 11.734 22.875 7.352 1 97.25 220 THR A O 1
ATOM 1707 N N . ILE A 1 221 ? 13.664 24 7.516 1 94.44 221 ILE A N 1
ATOM 1708 C CA . ILE A 1 221 ? 13.922 24 6.078 1 94.44 221 ILE A CA 1
ATOM 1709 C C . ILE A 1 221 ? 14.961 22.938 5.738 1 94.44 221 ILE A C 1
ATOM 1711 O O . ILE A 1 221 ? 15.961 22.797 6.449 1 94.44 221 ILE A O 1
ATOM 1715 N N . GLU A 1 222 ? 14.648 22.172 4.746 1 93.5 222 GLU A N 1
ATOM 1716 C CA . GLU A 1 222 ? 15.57 21.156 4.254 1 93.5 222 GLU A CA 1
ATOM 1717 C C . GLU A 1 222 ? 15.789 21.297 2.75 1 93.5 222 GLU A C 1
ATOM 1719 O O . GLU A 1 222 ? 14.992 21.938 2.055 1 93.5 222 GLU A O 1
ATOM 1724 N N . SER A 1 223 ? 16.969 20.875 2.395 1 91.88 223 SER A N 1
ATOM 1725 C CA . SER A 1 223 ? 17.266 20.75 0.973 1 91.88 223 SER A CA 1
ATOM 1726 C C . SER A 1 223 ? 17.234 19.281 0.534 1 91.88 223 SER A C 1
ATOM 1728 O O . SER A 1 223 ? 17.656 18.406 1.279 1 91.88 223 SER A O 1
ATOM 1730 N N . HIS A 1 224 ? 16.719 19.047 -0.58 1 91.56 224 HIS A N 1
ATOM 1731 C CA . HIS A 1 224 ? 16.625 17.703 -1.145 1 91.56 224 HIS A CA 1
ATOM 1732 C C . HIS A 1 224 ? 16.953 17.719 -2.633 1 91.56 224 HIS A C 1
ATOM 1734 O O . HIS A 1 224 ? 16.516 18.609 -3.367 1 91.56 224 HIS A O 1
ATOM 1740 N N . PRO A 1 225 ? 17.656 16.766 -3.07 1 87.94 225 PRO A N 1
ATOM 1741 C CA . PRO A 1 225 ? 18.062 16.766 -4.477 1 87.94 225 PRO A CA 1
ATOM 1742 C C . PRO A 1 225 ? 16.875 16.688 -5.434 1 87.94 225 PRO A C 1
ATOM 1744 O O . PRO A 1 225 ? 16.938 17.234 -6.543 1 87.94 225 PRO A O 1
ATOM 1747 N N . ILE A 1 226 ? 15.836 16.062 -5.055 1 89.56 226 ILE A N 1
ATOM 1748 C CA . ILE A 1 226 ? 14.68 15.875 -5.926 1 89.56 226 ILE A CA 1
ATOM 1749 C C . ILE A 1 226 ? 13.617 16.938 -5.617 1 89.56 226 ILE A C 1
ATOM 1751 O O . ILE A 1 226 ? 13.078 17.562 -6.527 1 89.56 226 ILE A O 1
ATOM 1755 N N . TYR A 1 227 ? 13.406 17.188 -4.34 1 90.19 227 TYR A N 1
ATOM 1756 C CA . TYR A 1 227 ? 12.289 18.031 -3.926 1 90.19 227 TYR A CA 1
ATOM 1757 C C . TYR A 1 227 ? 12.727 19.484 -3.807 1 90.19 227 TYR A C 1
ATOM 1759 O O . TYR A 1 227 ? 11.906 20.375 -3.564 1 90.19 227 TYR A O 1
ATOM 1767 N N . GLY A 1 228 ? 14.039 19.781 -3.996 1 89.31 228 GLY A N 1
ATOM 1768 C CA . GLY A 1 228 ? 14.539 21.141 -3.846 1 89.31 228 GLY A CA 1
ATOM 1769 C C . GLY A 1 228 ? 14.445 21.656 -2.422 1 89.31 228 GLY A C 1
ATOM 1770 O O . GLY A 1 228 ? 14.812 20.953 -1.479 1 89.31 228 GLY A O 1
ATOM 1771 N N . ASN A 1 229 ? 14.094 22.922 -2.357 1 90.25 229 ASN A N 1
ATOM 1772 C CA . ASN A 1 229 ? 13.82 23.484 -1.035 1 90.25 229 ASN A CA 1
ATOM 1773 C C . ASN A 1 229 ? 12.531 22.906 -0.446 1 90.25 229 ASN A C 1
ATOM 1775 O O . ASN A 1 229 ? 11.461 23.031 -1.045 1 90.25 229 ASN A O 1
ATOM 1779 N N . ALA A 1 230 ? 12.711 22.312 0.651 1 93.81 230 ALA A N 1
ATOM 1780 C CA . ALA A 1 230 ? 11.586 21.625 1.296 1 93.81 230 ALA A CA 1
ATOM 1781 C C . ALA A 1 230 ? 11.469 22.047 2.762 1 93.81 230 ALA A C 1
ATOM 1783 O O . ALA A 1 230 ? 12.375 22.672 3.311 1 93.81 230 ALA A O 1
ATOM 1784 N N . THR A 1 231 ? 10.289 21.812 3.289 1 96.12 231 THR A N 1
ATOM 1785 C CA . THR A 1 231 ? 10.117 22.016 4.723 1 96.12 231 THR A CA 1
ATOM 1786 C C . THR A 1 231 ? 9.68 20.719 5.398 1 96.12 231 THR A C 1
ATOM 1788 O O . THR A 1 231 ? 9.008 19.891 4.781 1 96.12 231 THR A O 1
ATOM 1791 N N . LYS A 1 232 ? 10.141 20.531 6.531 1 97 232 LYS A N 1
ATOM 1792 C CA . LYS A 1 232 ? 9.656 19.516 7.465 1 97 232 LYS A CA 1
ATOM 1793 C C . LYS A 1 232 ? 8.891 20.172 8.625 1 97 232 LYS A C 1
ATOM 1795 O O . LYS A 1 232 ? 9.492 20.828 9.469 1 97 232 LYS A O 1
ATOM 1800 N N . ASP A 1 233 ? 7.594 19.906 8.602 1 98.19 233 ASP A N 1
ATOM 1801 C CA . ASP A 1 233 ? 6.688 20.578 9.539 1 98.19 233 ASP A CA 1
ATOM 1802 C C . ASP A 1 233 ? 6.184 19.594 10.602 1 98.19 233 ASP A C 1
ATOM 1804 O O . ASP A 1 233 ? 5.695 18.516 10.273 1 98.19 233 ASP A O 1
ATOM 1808 N N . LEU A 1 234 ? 6.309 19.984 11.812 1 98.44 234 LEU A N 1
ATOM 1809 C CA . LEU A 1 234 ? 5.656 19.297 12.922 1 98.44 234 LEU A CA 1
ATOM 1810 C C . LEU A 1 234 ? 4.359 20 13.312 1 98.44 234 LEU A C 1
ATOM 1812 O O . LEU A 1 234 ? 4.391 21.109 13.852 1 98.44 234 LEU A O 1
ATOM 1816 N N . TYR A 1 235 ? 3.275 19.391 13.008 1 98.25 235 TYR A N 1
ATOM 1817 C CA . TYR A 1 235 ? 1.969 19.922 13.367 1 98.25 235 TYR A CA 1
ATOM 1818 C C . TYR A 1 235 ? 1.592 19.531 14.789 1 98.25 235 TYR A C 1
ATOM 1820 O O . TYR A 1 235 ? 1.681 18.359 15.156 1 98.25 235 TYR A O 1
ATOM 1828 N N . LEU A 1 236 ? 1.187 20.516 15.539 1 98.31 236 LEU A N 1
ATOM 1829 C CA . LEU A 1 236 ? 0.75 20.328 16.922 1 98.31 236 LEU A CA 1
ATOM 1830 C C . LEU A 1 236 ? -0.732 20.672 17.062 1 98.31 236 LEU A C 1
ATOM 1832 O O . LEU A 1 236 ? -1.157 21.781 16.766 1 98.31 236 LEU A O 1
ATOM 1836 N N . SER A 1 237 ? -1.517 19.672 17.531 1 96.31 237 SER A N 1
ATOM 1837 C CA . SER A 1 237 ? -2.949 19.922 17.641 1 96.31 237 SER A CA 1
ATOM 1838 C C . SER A 1 237 ? -3.557 19.172 18.812 1 96.31 237 SER A C 1
ATOM 1840 O O . SER A 1 237 ? -2.865 18.422 19.5 1 96.31 237 SER A O 1
ATOM 1842 N N . ASN A 1 238 ? -4.855 19.484 19.109 1 95.69 238 ASN A N 1
ATOM 1843 C CA . ASN A 1 238 ? -5.609 18.859 20.188 1 95.69 238 ASN A CA 1
ATOM 1844 C C . ASN A 1 238 ? -4.973 19.141 21.547 1 95.69 238 ASN A C 1
ATOM 1846 O O . ASN A 1 238 ? -4.684 18.203 22.297 1 95.69 238 ASN A O 1
ATOM 1850 N N . TYR A 1 239 ? -4.695 20.422 21.828 1 97.62 239 TYR A N 1
ATOM 1851 C CA . TYR A 1 239 ? -4.09 20.828 23.094 1 97.62 239 TYR A CA 1
ATOM 1852 C C . TYR A 1 239 ? -5.027 20.547 24.266 1 97.62 239 TYR A C 1
ATOM 1854 O O . TYR A 1 239 ? -6.234 20.781 24.172 1 97.62 239 TYR A O 1
ATOM 1862 N N . LYS A 1 240 ? -4.477 20.016 25.281 1 97.44 240 LYS A N 1
ATOM 1863 C CA . LYS A 1 240 ? -5.184 19.812 26.531 1 97.44 240 LYS A CA 1
ATOM 1864 C C . LYS A 1 240 ? -4.332 20.234 27.734 1 97.44 240 LYS A C 1
ATOM 1866 O O . LYS A 1 240 ? -3.1 20.203 27.656 1 97.44 240 LYS A O 1
ATOM 1871 N N . GLU A 1 241 ? -4.973 20.594 28.75 1 97.56 241 GLU A N 1
ATOM 1872 C CA . GLU A 1 241 ? -4.293 21.078 29.938 1 97.56 241 GLU A CA 1
ATOM 1873 C C . GLU A 1 241 ? -3.883 19.922 30.844 1 97.56 241 GLU A C 1
ATOM 1875 O O . GLU A 1 241 ? -4.66 19 31.078 1 97.56 241 GLU A O 1
ATOM 1880 N N . VAL A 1 242 ? -2.68 19.922 31.25 1 97.88 242 VAL A N 1
ATOM 1881 C CA . VAL A 1 242 ? -2.135 19.031 32.25 1 97.88 242 VAL A CA 1
ATOM 1882 C C . VAL A 1 242 ? -1.457 19.859 33.344 1 97.88 242 VAL A C 1
ATOM 1884 O O . VAL A 1 242 ? -0.374 20.406 33.156 1 97.88 242 VAL A O 1
ATOM 1887 N N . GLU A 1 243 ? -2.031 19.938 34.5 1 96.19 243 GLU A N 1
ATOM 1888 C CA . GLU A 1 243 ? -1.535 20.688 35.656 1 96.19 243 GLU A CA 1
ATOM 1889 C C . GLU A 1 243 ? -1.23 22.141 35.281 1 96.19 243 GLU A C 1
ATOM 1891 O O . GLU A 1 243 ? -0.152 22.641 35.594 1 96.19 243 GLU A O 1
ATOM 1896 N N . GLY A 1 244 ? -2.102 22.703 34.562 1 96.31 244 GLY A N 1
ATOM 1897 C CA . GLY A 1 244 ? -2.043 24.125 34.281 1 96.31 244 GLY A CA 1
ATOM 1898 C C . GLY A 1 244 ? -1.273 24.453 33 1 96.31 244 GLY A C 1
ATOM 1899 O O . GLY A 1 244 ? -1.258 25.609 32.562 1 96.31 244 GLY A O 1
ATOM 1900 N N . ILE A 1 245 ? -0.602 23.484 32.438 1 98 245 ILE A N 1
ATOM 1901 C CA . ILE A 1 245 ? 0.143 23.703 31.203 1 98 245 ILE A CA 1
ATOM 1902 C C . ILE A 1 245 ? -0.554 22.969 30.047 1 98 245 ILE A C 1
ATOM 1904 O O . ILE A 1 245 ? -1.021 21.844 30.219 1 98 245 ILE A O 1
ATOM 1908 N N . LYS A 1 246 ? -0.673 23.562 28.875 1 98.44 246 LYS A N 1
ATOM 1909 C CA . LYS A 1 246 ? -1.3 22.938 27.719 1 98.44 246 LYS A CA 1
ATOM 1910 C C . LYS A 1 246 ? -0.26 22.25 26.828 1 98.44 246 LYS A C 1
ATOM 1912 O O . LYS A 1 246 ? 0.788 22.828 26.531 1 98.44 246 LYS A O 1
ATOM 1917 N N . PHE A 1 247 ? -0.546 21.016 26.5 1 98.56 247 PHE A N 1
ATOM 1918 C CA . PHE A 1 247 ? 0.315 20.234 25.625 1 98.56 247 PHE A CA 1
ATOM 1919 C C . PHE A 1 247 ? -0.469 19.719 24.422 1 98.56 247 PHE A C 1
ATOM 1921 O O . PHE A 1 247 ? -1.658 19.406 24.547 1 98.56 247 PHE A O 1
ATOM 1928 N N . PRO A 1 248 ? 0.178 19.703 23.266 1 97.94 248 PRO A N 1
ATOM 1929 C CA . PRO A 1 248 ? -0.483 19.047 22.125 1 97.94 248 PRO A CA 1
ATOM 1930 C C . PRO A 1 248 ? -0.603 17.531 22.312 1 97.94 248 PRO A C 1
ATOM 1932 O O . PRO A 1 248 ? 0.326 16.891 22.812 1 97.94 248 PRO A O 1
ATOM 1935 N N . HIS A 1 249 ? -1.696 16.922 21.891 1 97.56 249 HIS A N 1
ATOM 1936 C CA . HIS A 1 249 ? -1.934 15.5 22.062 1 97.56 249 HIS A CA 1
ATOM 1937 C C . HIS A 1 249 ? -1.965 14.773 20.719 1 97.56 249 HIS A C 1
ATOM 1939 O O . HIS A 1 249 ? -1.994 13.539 20.672 1 97.56 249 HIS A O 1
A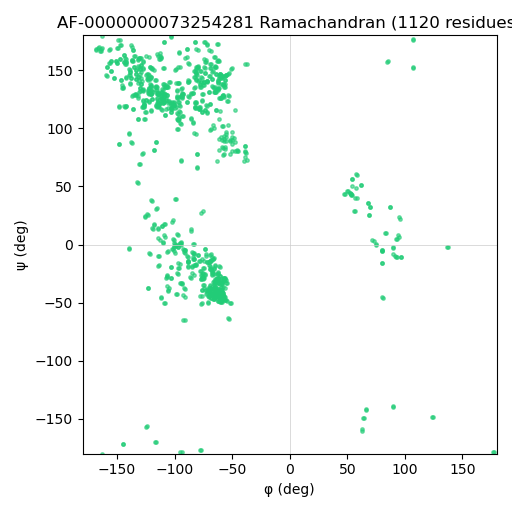TOM 1945 N N . PHE A 1 250 ? -1.978 15.453 19.672 1 96.44 250 PHE A N 1
ATOM 1946 C CA . PHE A 1 250 ? -1.846 14.852 18.344 1 96.44 250 PHE A CA 1
ATOM 1947 C C . PHE A 1 250 ? -0.703 15.492 17.578 1 96.44 250 PHE A C 1
ATOM 1949 O O . PHE A 1 250 ? -0.667 16.719 17.406 1 96.44 250 PHE A O 1
ATOM 1956 N N . ILE A 1 251 ? 0.245 14.695 17.109 1 97.94 251 ILE A N 1
ATOM 1957 C CA . ILE A 1 251 ? 1.462 15.164 16.453 1 97.94 251 ILE A CA 1
ATOM 1958 C C . ILE A 1 251 ? 1.566 14.57 15.055 1 97.94 251 ILE A C 1
ATOM 1960 O O . ILE A 1 251 ? 1.406 13.359 14.883 1 97.94 251 ILE A O 1
ATOM 1964 N N . GLN A 1 252 ? 1.8 15.414 14.07 1 97.12 252 GLN A N 1
ATOM 1965 C CA . GLN A 1 252 ? 2.021 14.969 12.703 1 97.12 252 GLN A CA 1
ATOM 1966 C C . GLN A 1 252 ? 3.283 15.594 12.117 1 97.12 252 GLN A C 1
ATOM 1968 O O . GLN A 1 252 ? 3.545 16.781 12.312 1 97.12 252 GLN A O 1
ATOM 1973 N N . THR A 1 253 ? 4.059 14.797 11.492 1 98 253 THR A N 1
ATOM 1974 C CA . THR A 1 253 ? 5.176 15.305 10.695 1 98 253 THR A CA 1
ATOM 1975 C C . THR A 1 253 ? 4.824 15.32 9.211 1 98 253 THR A C 1
ATOM 1977 O O . THR A 1 253 ? 4.539 14.281 8.625 1 98 253 THR A O 1
ATOM 1980 N N . ILE A 1 254 ? 4.875 16.5 8.641 1 97.06 254 ILE A N 1
ATOM 1981 C CA . ILE A 1 254 ? 4.492 16.672 7.246 1 97.06 254 ILE A CA 1
ATOM 1982 C C . ILE A 1 254 ? 5.684 17.203 6.449 1 97.06 254 ILE A C 1
ATOM 1984 O O . ILE A 1 254 ? 6.316 18.188 6.852 1 97.06 254 ILE A O 1
ATOM 1988 N N . TYR A 1 255 ? 6.027 16.516 5.41 1 96.5 255 TYR A N 1
ATOM 1989 C CA . TYR A 1 255 ? 7.09 16.953 4.508 1 96.5 255 TYR A CA 1
ATOM 1990 C C . TYR A 1 255 ? 6.516 17.656 3.285 1 96.5 255 TYR A C 1
ATOM 1992 O O . TYR A 1 255 ? 5.664 17.109 2.584 1 96.5 255 TYR A O 1
ATOM 2000 N N . ASN A 1 256 ? 7.012 18.906 3.047 1 94.88 256 ASN A N 1
ATOM 2001 C CA . ASN A 1 256 ? 6.453 19.734 1.977 1 94.88 256 ASN A CA 1
ATOM 2002 C C . ASN A 1 256 ? 7.52 20.125 0.956 1 94.88 256 ASN A C 1
ATOM 2004 O O . ASN A 1 256 ? 8.688 20.297 1.308 1 94.88 256 ASN A O 1
ATOM 2008 N N . SER A 1 257 ? 7.082 20.125 -0.228 1 90.31 257 SER A N 1
ATOM 2009 C CA . SER A 1 257 ? 7.887 20.688 -1.306 1 90.31 257 SER A CA 1
ATOM 2010 C C . SER A 1 257 ? 7.039 21.547 -2.232 1 90.31 257 SER A C 1
ATOM 2012 O O . SER A 1 257 ? 5.977 21.125 -2.689 1 90.31 257 SER A O 1
ATOM 2014 N N . THR A 1 258 ? 7.504 22.766 -2.463 1 76.38 258 THR A N 1
ATOM 2015 C CA . THR A 1 258 ? 6.754 23.656 -3.352 1 76.38 258 THR A CA 1
ATOM 2016 C C . THR A 1 258 ? 6.988 23.281 -4.812 1 76.38 258 THR A C 1
ATOM 2018 O O . THR A 1 258 ? 6.09 23.406 -5.645 1 76.38 258 THR A O 1
ATOM 2021 N N . THR A 1 259 ? 8.164 22.75 -5.02 1 75.25 259 THR A N 1
ATOM 2022 C CA . THR A 1 259 ? 8.508 22.391 -6.391 1 75.25 259 THR A CA 1
ATOM 2023 C C . THR A 1 259 ? 7.629 21.25 -6.898 1 75.25 259 THR A C 1
ATOM 2025 O O . THR A 1 259 ? 7.223 21.25 -8.062 1 75.25 259 THR A O 1
ATOM 2028 N N . GLN A 1 260 ? 7.219 20.375 -6.07 1 72.19 260 GLN A N 1
ATOM 2029 C CA . GLN A 1 260 ? 6.441 19.203 -6.465 1 72.19 260 GLN A CA 1
ATOM 2030 C C . GLN A 1 260 ? 5.016 19.281 -5.922 1 72.19 260 GLN A C 1
ATOM 2032 O O . GLN A 1 260 ? 4.211 18.375 -6.145 1 72.19 260 GLN A O 1
ATOM 2037 N N . ARG A 1 261 ? 4.609 20.25 -5.316 1 77.75 261 ARG A N 1
ATOM 2038 C CA . ARG A 1 261 ? 3.324 20.328 -4.633 1 77.75 261 ARG A CA 1
ATOM 2039 C C . ARG A 1 261 ? 3.125 19.125 -3.707 1 77.75 261 ARG A C 1
ATOM 2041 O O . ARG A 1 261 ? 2.1 18.453 -3.773 1 77.75 261 ARG A O 1
ATOM 2048 N N . LEU A 1 262 ? 4.105 18.875 -3.027 1 89.88 262 LEU A N 1
ATOM 2049 C CA . LEU A 1 262 ? 4.133 17.75 -2.113 1 89.88 262 LEU A CA 1
ATOM 2050 C C . LEU A 1 262 ? 3.709 18.172 -0.71 1 89.88 262 LEU A C 1
ATOM 2052 O O . LEU A 1 262 ? 4.121 19.219 -0.222 1 89.88 262 LEU A O 1
ATOM 2056 N N . SER A 1 263 ? 2.842 17.531 -0.111 1 92.62 263 SER A N 1
ATOM 2057 C CA . SER A 1 263 ? 2.449 17.578 1.294 1 92.62 263 SER A CA 1
ATOM 2058 C C . SER A 1 263 ? 2.219 16.172 1.853 1 92.62 263 SER A C 1
ATOM 2060 O O . SER A 1 263 ? 1.091 15.68 1.846 1 92.62 263 SER A O 1
ATOM 2062 N N . ALA A 1 264 ? 3.248 15.594 2.334 1 93.81 264 ALA A N 1
ATOM 2063 C CA . ALA A 1 264 ? 3.205 14.18 2.684 1 93.81 264 ALA A CA 1
ATOM 2064 C C . ALA A 1 264 ? 3.277 13.984 4.195 1 93.81 264 ALA A C 1
ATOM 2066 O O . ALA A 1 264 ? 4.156 14.539 4.859 1 93.81 264 ALA A O 1
ATOM 2067 N N . VAL A 1 265 ? 2.367 13.203 4.746 1 96.12 265 VAL A N 1
ATOM 2068 C CA . VAL A 1 265 ? 2.426 12.836 6.152 1 96.12 265 VAL A CA 1
ATOM 2069 C C . VAL A 1 265 ? 3.455 11.719 6.352 1 96.12 265 VAL A C 1
ATOM 2071 O O . VAL A 1 265 ? 3.271 10.602 5.863 1 96.12 265 VAL A O 1
ATOM 2074 N N . LEU A 1 266 ? 4.477 11.953 7.074 1 96.81 266 LEU A N 1
ATOM 2075 C CA . LEU A 1 266 ? 5.52 10.961 7.301 1 96.81 266 LEU A CA 1
ATOM 2076 C C . LEU A 1 266 ? 5.27 10.188 8.594 1 96.81 266 LEU A C 1
ATOM 2078 O O . LEU A 1 266 ? 5.664 9.031 8.711 1 96.81 266 LEU A O 1
ATOM 2082 N N . GLU A 1 267 ? 4.699 10.914 9.539 1 97 267 GLU A N 1
ATOM 2083 C CA . GLU A 1 267 ? 4.488 10.312 10.859 1 97 267 GLU A CA 1
ATOM 2084 C C . GLU A 1 267 ? 3.291 10.945 11.562 1 97 267 GLU A C 1
ATOM 2086 O O . GLU A 1 267 ? 3.014 12.133 11.391 1 97 267 GLU A O 1
ATOM 2091 N N . ASP A 1 268 ? 2.57 10.133 12.273 1 95.75 268 ASP A N 1
ATOM 2092 C CA . ASP A 1 268 ? 1.564 10.648 13.195 1 95.75 268 ASP A CA 1
ATOM 2093 C C . ASP A 1 268 ? 1.438 9.758 14.43 1 95.75 268 ASP A C 1
ATOM 2095 O O . ASP A 1 268 ? 1.576 8.531 14.336 1 95.75 268 ASP A O 1
ATOM 2099 N N . PHE A 1 269 ? 1.251 10.32 15.562 1 96.38 269 PHE A N 1
ATOM 2100 C CA . PHE A 1 269 ? 1.018 9.578 16.797 1 96.38 269 PHE A CA 1
ATOM 2101 C C . PHE A 1 269 ? 0.142 10.375 17.75 1 96.38 269 PHE A C 1
ATOM 2103 O O . PHE A 1 269 ? 0.025 11.594 17.625 1 96.38 269 PHE A O 1
ATOM 2110 N N . LEU A 1 270 ? -0.506 9.68 18.625 1 95.88 270 LEU A N 1
ATOM 2111 C CA . LEU A 1 270 ? -1.446 10.242 19.578 1 95.88 270 LEU A CA 1
ATOM 2112 C C . LEU A 1 270 ? -0.892 10.148 21 1 95.88 270 LEU A C 1
ATOM 2114 O O . LEU A 1 270 ? -0.646 9.047 21.5 1 95.88 270 LEU A O 1
ATOM 2118 N N . ILE A 1 271 ? -0.654 11.328 21.625 1 98 271 ILE A N 1
ATOM 2119 C CA . ILE A 1 271 ? -0.266 11.383 23.031 1 98 271 ILE A CA 1
ATOM 2120 C C . ILE A 1 271 ? -1.508 11.281 23.906 1 98 271 ILE A C 1
ATOM 2122 O O . ILE A 1 271 ? -2.361 12.172 23.891 1 98 271 ILE A O 1
ATOM 2126 N N . GLU A 1 272 ? -1.565 10.258 24.672 1 96.81 272 GLU A N 1
ATOM 2127 C CA . GLU A 1 272 ? -2.789 10.031 25.438 1 96.81 272 GLU A CA 1
ATOM 2128 C C . GLU A 1 272 ? -2.605 10.438 26.891 1 96.81 272 GLU A C 1
ATOM 2130 O O . GLU A 1 272 ? -3.576 10.766 27.578 1 96.81 272 GLU A O 1
ATOM 2135 N N . GLU A 1 273 ? -1.336 10.32 27.344 1 97.94 273 GLU A N 1
ATOM 2136 C CA . GLU A 1 273 ? -1.011 10.68 28.719 1 97.94 273 GLU A CA 1
ATOM 2137 C C . GLU A 1 273 ? 0.313 11.438 28.781 1 97.94 273 GLU A C 1
ATOM 2139 O O . GLU A 1 273 ? 1.207 11.211 27.969 1 97.94 273 GLU A O 1
ATOM 2144 N N . ILE A 1 274 ? 0.391 12.359 29.781 1 98.62 274 ILE A N 1
ATOM 2145 C CA . ILE A 1 274 ? 1.614 13.117 30.016 1 98.62 274 ILE A CA 1
ATOM 2146 C C . ILE A 1 274 ? 1.97 13.094 31.5 1 98.62 274 ILE A C 1
ATOM 2148 O O . ILE A 1 274 ? 1.136 13.414 32.344 1 98.62 274 ILE A O 1
ATOM 2152 N N . THR A 1 275 ? 3.188 12.711 31.797 1 98.44 275 THR A N 1
ATOM 2153 C CA . THR A 1 275 ? 3.715 12.734 33.156 1 98.44 275 THR A CA 1
ATOM 2154 C C . THR A 1 275 ? 4.699 13.891 33.312 1 98.44 275 THR A C 1
ATOM 2156 O O . THR A 1 275 ? 5.699 13.977 32.594 1 98.44 275 THR A O 1
ATOM 2159 N N . LEU A 1 276 ? 4.426 14.781 34.25 1 97.81 276 LEU A N 1
ATOM 2160 C CA . LEU A 1 276 ? 5.305 15.906 34.531 1 97.81 276 LEU A CA 1
ATOM 2161 C C . LEU A 1 276 ? 6.277 15.578 35.656 1 97.81 276 LEU A C 1
ATOM 2163 O O . LEU A 1 276 ? 5.906 14.914 36.625 1 97.81 276 LEU A O 1
ATOM 2167 N N . ASN A 1 277 ? 7.484 15.898 35.469 1 96.88 277 ASN A N 1
ATOM 2168 C CA . ASN A 1 277 ? 8.57 15.82 36.438 1 96.88 277 ASN A CA 1
ATOM 2169 C C . ASN A 1 277 ? 8.695 14.414 37.031 1 96.88 277 ASN A C 1
ATOM 2171 O O . ASN A 1 277 ? 8.711 14.25 38.25 1 96.88 277 ASN A O 1
ATOM 2175 N N . PRO A 1 278 ? 8.734 13.461 36.156 1 96.75 278 PRO A N 1
ATOM 2176 C CA . PRO A 1 278 ? 8.938 12.102 36.656 1 96.75 278 PRO A CA 1
ATOM 2177 C C . PRO A 1 278 ? 10.305 11.914 37.312 1 96.75 278 PRO A C 1
ATOM 2179 O O . PRO A 1 278 ? 11.25 12.641 36.969 1 96.75 278 PRO A O 1
ATOM 2182 N N . ASP A 1 279 ? 10.414 10.977 38.219 1 95.69 279 ASP A N 1
ATOM 2183 C CA . ASP A 1 279 ? 11.703 10.547 38.75 1 95.69 279 ASP A CA 1
ATOM 2184 C C . ASP A 1 279 ? 12.359 9.516 37.812 1 95.69 279 ASP A C 1
ATOM 2186 O O . ASP A 1 279 ? 12.141 8.312 37.969 1 95.69 279 ASP A O 1
ATOM 2190 N N . PHE A 1 280 ? 13.219 10.008 36.969 1 96.81 280 PHE A N 1
ATOM 2191 C CA . PHE A 1 280 ? 13.883 9.102 36.062 1 96.81 280 PHE A CA 1
ATOM 2192 C C . PHE A 1 280 ? 14.953 8.281 36.75 1 96.81 280 PHE A C 1
ATOM 2194 O O . PHE A 1 280 ? 15.672 8.805 37.625 1 96.81 280 PHE A O 1
ATOM 2201 N N . PRO A 1 281 ? 15.07 7.027 36.438 1 96.38 281 PRO A N 1
ATOM 2202 C CA . PRO A 1 281 ? 16.156 6.238 37.031 1 96.38 281 PRO A CA 1
ATOM 2203 C C . PRO A 1 281 ? 17.531 6.777 36.656 1 96.38 281 PRO A C 1
ATOM 2205 O O . PRO A 1 281 ? 17.672 7.484 35.625 1 96.38 281 PRO A O 1
ATOM 2208 N N . ALA A 1 282 ? 18.547 6.43 37.5 1 95.44 282 ALA A N 1
ATOM 2209 C CA . ALA A 1 282 ? 19.922 6.816 37.188 1 95.44 282 ALA A CA 1
ATOM 2210 C C . ALA A 1 282 ? 20.359 6.285 35.844 1 95.44 282 ALA A C 1
ATOM 2212 O O . ALA A 1 282 ? 20.109 5.121 35.5 1 95.44 282 ALA A O 1
ATOM 2213 N N . GLY A 1 283 ? 20.891 7.141 35 1 96.44 283 GLY A N 1
ATOM 2214 C CA . GLY A 1 283 ? 21.406 6.742 33.719 1 96.44 283 GLY A CA 1
ATOM 2215 C C . GLY A 1 283 ? 20.344 6.625 32.656 1 96.44 283 GLY A C 1
ATOM 2216 O O . GLY A 1 283 ? 20.594 6.109 31.562 1 96.44 283 GLY A O 1
ATOM 2217 N N . TYR A 1 284 ? 19.188 7.047 32.875 1 97.69 284 TYR A N 1
ATOM 2218 C CA . TYR A 1 284 ? 18.031 6.891 32.031 1 97.69 284 TYR A CA 1
ATOM 2219 C C . TYR A 1 284 ? 18.281 7.492 30.641 1 97.69 284 TYR A C 1
ATOM 2221 O O . TYR A 1 284 ? 17.766 7.004 29.641 1 97.69 284 TYR A O 1
ATOM 2229 N N . PHE A 1 285 ? 19.141 8.5 30.578 1 97.88 285 PHE A N 1
ATOM 2230 C CA . PHE A 1 285 ? 19.406 9.219 29.344 1 97.88 285 PHE A CA 1
ATOM 2231 C C . PHE A 1 285 ? 20.844 9 28.891 1 97.88 285 PHE A C 1
ATOM 2233 O O . PHE A 1 285 ? 21.359 9.727 28.016 1 97.88 285 PHE A O 1
ATOM 2240 N N . ASP A 1 286 ? 21.516 8.031 29.453 1 97.44 286 ASP A N 1
ATOM 2241 C CA . ASP A 1 286 ? 22.906 7.77 29.109 1 97.44 286 ASP A CA 1
ATOM 2242 C C . ASP A 1 286 ? 23 6.926 27.844 1 97.44 286 ASP A C 1
ATOM 2244 O O . ASP A 1 286 ? 22.109 6.133 27.547 1 97.44 286 ASP A O 1
ATOM 2248 N N . GLY A 1 287 ? 24.125 7.203 27.125 1 98 287 GLY A N 1
ATOM 2249 C CA . GLY A 1 287 ? 24.469 6.273 26.047 1 98 287 GLY A CA 1
ATOM 2250 C C . GLY A 1 287 ? 25.125 5 26.562 1 98 287 GLY A C 1
ATOM 2251 O O . GLY A 1 287 ? 25.188 4.77 27.766 1 98 287 GLY A O 1
ATOM 2252 N N . ILE A 1 288 ? 25.5 4.18 25.656 1 98.38 288 ILE A N 1
ATOM 2253 C CA . ILE A 1 288 ? 26.172 2.938 26.016 1 98.38 288 ILE A CA 1
ATOM 2254 C C . ILE A 1 288 ? 27.688 3.129 25.906 1 98.38 288 ILE A C 1
ATOM 2256 O O . ILE A 1 288 ? 28.156 4.117 25.344 1 98.38 288 ILE A O 1
ATOM 2260 N N . PRO A 1 289 ? 28.5 2.166 26.5 1 97.75 289 PRO A N 1
ATOM 2261 C CA . PRO A 1 289 ? 29.938 2.256 26.266 1 97.75 289 PRO A CA 1
ATOM 2262 C C . PRO A 1 289 ? 30.312 2.219 24.797 1 97.75 289 PRO A C 1
ATOM 2264 O O . PRO A 1 289 ? 29.734 1.438 24.031 1 97.75 289 PRO A O 1
ATOM 2267 N N . GLU A 1 290 ? 31.266 3.08 24.406 1 96.94 290 GLU A N 1
ATOM 2268 C CA . GLU A 1 290 ? 31.609 3.238 23 1 96.94 290 GLU A CA 1
ATOM 2269 C C . GLU A 1 290 ? 32.094 1.919 22.391 1 96.94 290 GLU A C 1
ATOM 2271 O O . GLU A 1 290 ? 31.875 1.663 21.203 1 96.94 290 GLU A O 1
ATOM 2276 N N . ASN A 1 291 ? 32.719 1.089 23.156 1 96.56 291 ASN A N 1
ATOM 2277 C CA . ASN A 1 291 ? 33.25 -0.173 22.656 1 96.56 291 ASN A CA 1
ATOM 2278 C C . ASN A 1 291 ? 32.156 -1.183 22.375 1 96.56 291 ASN A C 1
ATOM 2280 O O . ASN A 1 291 ? 32.375 -2.209 21.734 1 96.56 291 ASN A O 1
ATOM 2284 N N . GLN A 1 292 ? 30.938 -0.904 22.781 1 96.88 292 GLN A N 1
ATOM 2285 C CA . GLN A 1 292 ? 29.797 -1.773 22.547 1 96.88 292 GLN A CA 1
ATOM 2286 C C . GLN A 1 292 ? 28.938 -1.253 21.391 1 96.88 292 GLN A C 1
ATOM 2288 O O . GLN A 1 292 ? 27.969 -1.897 20.984 1 96.88 292 GLN A O 1
ATOM 2293 N N . SER A 1 293 ? 29.312 -0.145 20.906 1 97.56 293 SER A N 1
ATOM 2294 C CA . SER A 1 293 ? 28.562 0.506 19.844 1 97.56 293 SER A CA 1
ATOM 2295 C C . SER A 1 293 ? 29.016 0.032 18.469 1 97.56 293 SER A C 1
ATOM 2297 O O . SER A 1 293 ? 30.219 -0.151 18.234 1 97.56 293 SER A O 1
ATOM 2299 N N . LEU A 1 294 ? 28.078 -0.151 17.562 1 93.81 294 LEU A N 1
ATOM 2300 C CA . LEU A 1 294 ? 28.406 -0.53 16.203 1 93.81 294 LEU A CA 1
ATOM 2301 C C . LEU A 1 294 ? 28.938 0.664 15.414 1 93.81 294 LEU A C 1
ATOM 2303 O O . LEU A 1 294 ? 29.734 0.497 14.492 1 93.81 294 LEU A O 1
ATOM 2307 N N . GLY A 1 295 ? 28.484 1.912 15.781 1 91.12 295 GLY A N 1
ATOM 2308 C CA . GLY A 1 295 ? 28.984 3.133 15.164 1 91.12 295 GLY A CA 1
ATOM 2309 C C . GLY A 1 295 ? 29.781 4.008 16.109 1 91.12 295 GLY A C 1
ATOM 2310 O O . GLY A 1 295 ? 29.703 3.836 17.328 1 91.12 295 GLY A O 1
ATOM 2311 N N . PRO A 1 296 ? 30.5 4.938 15.57 1 91.81 296 PRO A N 1
ATOM 2312 C CA . PRO A 1 296 ? 31.266 5.848 16.438 1 91.81 296 PRO A CA 1
ATOM 2313 C C . PRO A 1 296 ? 30.391 6.926 17.062 1 91.81 296 PRO A C 1
ATOM 2315 O O . PRO A 1 296 ? 29.391 7.344 16.469 1 91.81 296 PRO A O 1
ATOM 2318 N N . LYS A 1 297 ? 30.844 7.266 18.219 1 96.12 297 LYS A N 1
ATOM 2319 C CA . LYS A 1 297 ? 30.203 8.438 18.828 1 96.12 297 LYS A CA 1
ATOM 2320 C C . LYS A 1 297 ? 30.641 9.719 18.125 1 96.12 297 LYS A C 1
ATOM 2322 O O . LYS A 1 297 ? 31.812 10.062 18.109 1 96.12 297 LYS A O 1
ATOM 2327 N N . THR A 1 298 ? 29.719 10.359 17.516 1 95.06 298 THR A N 1
ATOM 2328 C CA . THR A 1 298 ? 30 11.594 16.781 1 95.06 298 THR A CA 1
ATOM 2329 C C . THR A 1 298 ? 29.016 12.688 17.172 1 95.06 298 THR A C 1
ATOM 2331 O O . THR A 1 298 ? 27.828 12.422 17.359 1 95.06 298 THR A O 1
ATOM 2334 N N . SER A 1 299 ? 29.516 13.891 17.219 1 96.56 299 SER A N 1
ATOM 2335 C CA . SER A 1 299 ? 28.641 15.023 17.516 1 96.56 299 SER A CA 1
ATOM 2336 C C . SER A 1 299 ? 27.75 15.359 16.328 1 96.56 299 SER A C 1
ATOM 2338 O O . SER A 1 299 ? 28.156 15.188 15.172 1 96.56 299 SER A O 1
ATOM 2340 N N . PRO A 1 300 ? 26.547 15.844 16.609 1 96.31 300 PRO A N 1
ATOM 2341 C CA . PRO A 1 300 ? 25.609 16.203 15.547 1 96.31 300 PRO A CA 1
ATOM 2342 C C . PRO A 1 300 ? 26.188 17.234 14.586 1 96.31 300 PRO A C 1
ATOM 2344 O O . PRO A 1 300 ? 26.656 18.297 15.016 1 96.31 300 PRO A O 1
ATOM 2347 N N . ALA A 1 301 ? 26.141 16.922 13.281 1 95 301 ALA A N 1
ATOM 2348 C CA . ALA A 1 301 ? 26.594 17.844 12.25 1 95 301 ALA A CA 1
ATOM 2349 C C . ALA A 1 301 ? 25.984 17.5 10.891 1 95 301 ALA A C 1
ATOM 2351 O O . ALA A 1 301 ? 25.797 16.312 10.578 1 95 301 ALA A O 1
ATOM 2352 N N . LYS A 1 302 ? 25.719 18.531 10.133 1 91.88 302 LYS A N 1
ATOM 2353 C CA . LYS A 1 302 ? 25.234 18.297 8.773 1 91.88 302 LYS A CA 1
ATOM 2354 C C . LYS A 1 302 ? 26.312 17.641 7.914 1 91.88 302 LYS A C 1
ATOM 2356 O O . LYS A 1 302 ? 27.516 17.875 8.125 1 91.88 302 LYS A O 1
ATOM 2361 N N . SER A 1 303 ? 25.859 16.875 7.008 1 89.25 303 SER A N 1
ATOM 2362 C CA . SER A 1 303 ? 26.781 16.234 6.078 1 89.25 303 SER A CA 1
ATOM 2363 C C . SER A 1 303 ? 27.141 17.156 4.926 1 89.25 303 SER A C 1
ATOM 2365 O O . SER A 1 303 ? 26.297 17.938 4.461 1 89.25 303 SER A O 1
ATOM 2367 N N . SER A 1 304 ? 28.391 17.062 4.48 1 83.75 304 SER A N 1
ATOM 2368 C CA . SER A 1 304 ? 28.812 17.812 3.301 1 83.75 304 SER A CA 1
ATOM 2369 C C . SER A 1 304 ? 28.469 17.062 2.02 1 83.75 304 SER A C 1
ATOM 2371 O O . SER A 1 304 ? 28.469 17.641 0.931 1 83.75 304 SER A O 1
ATOM 2373 N N . ILE A 1 305 ? 28.078 15.812 2.158 1 79.06 305 ILE A N 1
ATOM 2374 C CA . ILE A 1 305 ? 27.859 14.938 1.015 1 79.06 305 ILE A CA 1
ATOM 2375 C C . ILE A 1 305 ? 26.359 14.742 0.797 1 79.06 305 ILE A C 1
ATOM 2377 O O . ILE A 1 305 ? 25.891 14.688 -0.344 1 79.06 305 ILE A O 1
ATOM 2381 N N . PHE A 1 306 ? 25.609 14.602 1.884 1 87.81 306 PHE A N 1
ATOM 2382 C CA . PHE A 1 306 ? 24.172 14.336 1.818 1 87.81 306 PHE A CA 1
ATOM 2383 C C . PHE A 1 306 ? 23.375 15.547 2.301 1 87.81 306 PHE A C 1
ATOM 2385 O O . PHE A 1 306 ? 23.625 16.062 3.395 1 87.81 306 PHE A O 1
ATOM 2392 N N . ALA A 1 307 ? 22.516 15.938 1.413 1 90.5 307 ALA A N 1
ATOM 2393 C CA . ALA A 1 307 ? 21.547 16.953 1.85 1 90.5 307 ALA A CA 1
ATOM 2394 C C . ALA A 1 307 ? 20.719 16.453 3.021 1 90.5 307 ALA A C 1
ATOM 2396 O O . ALA A 1 307 ? 20.422 15.258 3.113 1 90.5 307 ALA A O 1
ATOM 2397 N N . ASN A 1 308 ? 20.359 17.312 3.902 1 92.81 308 ASN A N 1
ATOM 2398 C CA . ASN A 1 308 ? 19.641 16.938 5.109 1 92.81 308 ASN A CA 1
ATOM 2399 C C . ASN A 1 308 ? 18.281 16.297 4.773 1 92.81 308 ASN A C 1
ATOM 2401 O O . ASN A 1 308 ? 17.812 15.422 5.5 1 92.81 308 ASN A O 1
ATOM 2405 N N . GLY A 1 309 ? 17.688 16.781 3.658 1 93.44 309 GLY A N 1
ATOM 2406 C CA . GLY A 1 309 ? 16.438 16.172 3.24 1 93.44 309 GLY A CA 1
ATOM 2407 C C . GLY A 1 309 ? 16.594 14.695 2.883 1 93.44 309 GLY A C 1
ATOM 2408 O O . GLY A 1 309 ? 15.664 13.906 3.096 1 93.44 309 GLY A O 1
ATOM 2409 N N . LEU A 1 310 ? 17.703 14.352 2.365 1 93.56 310 LEU A N 1
ATOM 2410 C CA . LEU A 1 310 ? 17.969 12.953 2.049 1 93.56 310 LEU A CA 1
ATOM 2411 C C . LEU A 1 310 ? 18.141 12.133 3.32 1 93.56 310 LEU A C 1
ATOM 2413 O O . LEU A 1 310 ? 17.734 10.977 3.385 1 93.56 310 LEU A O 1
ATOM 2417 N N . VAL A 1 311 ? 18.812 12.727 4.316 1 95.06 311 VAL A N 1
ATOM 2418 C CA . VAL A 1 311 ? 18.969 12.055 5.598 1 95.06 311 VAL A CA 1
ATOM 2419 C C . VAL A 1 311 ? 17.594 11.766 6.211 1 95.06 311 VAL A C 1
ATOM 2421 O O . VAL A 1 311 ? 17.359 10.672 6.734 1 95.06 311 VAL A O 1
ATOM 2424 N N . THR A 1 312 ? 16.703 12.734 6.109 1 95.75 312 THR A N 1
ATOM 2425 C CA . THR A 1 312 ? 15.336 12.547 6.578 1 95.75 312 THR A CA 1
ATOM 2426 C C . THR A 1 312 ? 14.664 11.398 5.84 1 95.75 312 THR A C 1
ATOM 2428 O O . THR A 1 312 ? 13.992 10.562 6.457 1 95.75 312 THR A O 1
ATOM 2431 N N . ASP A 1 313 ? 14.867 11.273 4.547 1 94.62 313 ASP A N 1
ATOM 2432 C CA . ASP A 1 313 ? 14.289 10.211 3.73 1 94.62 313 ASP A CA 1
ATOM 2433 C C . ASP A 1 313 ? 14.75 8.836 4.215 1 94.62 313 ASP A C 1
ATOM 2435 O O . ASP A 1 313 ? 13.93 7.941 4.422 1 94.62 313 ASP A O 1
ATOM 2439 N N . TYR A 1 314 ? 16 8.711 4.383 1 95 314 TYR A N 1
ATOM 2440 C CA . TYR A 1 314 ? 16.578 7.426 4.77 1 95 314 TYR A CA 1
ATOM 2441 C C . TYR A 1 314 ? 16.203 7.074 6.203 1 95 314 TYR A C 1
ATOM 2443 O O . TYR A 1 314 ? 15.82 5.938 6.492 1 95 314 TYR A O 1
ATOM 2451 N N . SER A 1 315 ? 16.328 8.07 7.078 1 95.69 315 SER A N 1
ATOM 2452 C CA . SER A 1 315 ? 16.078 7.797 8.492 1 95.69 315 SER A CA 1
ATOM 2453 C C . SER A 1 315 ? 14.609 7.453 8.734 1 95.69 315 SER A C 1
ATOM 2455 O O . SER A 1 315 ? 14.297 6.574 9.539 1 95.69 315 SER A O 1
ATOM 2457 N N . SER A 1 316 ? 13.688 8.133 8.031 1 95.94 316 SER A N 1
ATOM 2458 C CA . SER A 1 316 ? 12.266 7.875 8.195 1 95.94 316 SER A CA 1
ATOM 2459 C C . SER A 1 316 ? 11.867 6.551 7.547 1 95.94 316 SER A C 1
ATOM 2461 O O . SER A 1 316 ? 10.719 6.109 7.68 1 95.94 316 SER A O 1
ATOM 2463 N N . SER A 1 317 ? 12.773 5.867 6.887 1 96.5 317 SER A N 1
ATOM 2464 C CA . SER A 1 317 ? 12.516 4.602 6.211 1 96.5 317 SER A CA 1
ATOM 2465 C C . SER A 1 317 ? 13.352 3.471 6.812 1 96.5 317 SER A C 1
ATOM 2467 O O . SER A 1 317 ? 13.578 2.449 6.164 1 96.5 317 SER A O 1
ATOM 2469 N N . MET A 1 318 ? 13.883 3.66 7.996 1 96.38 318 MET A N 1
ATOM 2470 C CA . MET A 1 318 ? 14.625 2.662 8.758 1 96.38 318 MET A CA 1
ATOM 2471 C C . MET A 1 318 ? 15.945 2.33 8.078 1 96.38 318 MET A C 1
ATOM 2473 O O . MET A 1 318 ? 16.391 1.178 8.094 1 96.38 318 MET A O 1
ATOM 2477 N N . LEU A 1 319 ? 16.594 3.318 7.457 1 94.56 319 LEU A N 1
ATOM 2478 C CA . LEU A 1 319 ? 17.797 3.045 6.691 1 94.56 319 LEU A CA 1
ATOM 2479 C C . LEU A 1 319 ? 18.953 3.926 7.16 1 94.56 319 LEU A C 1
ATOM 2481 O O . LEU A 1 319 ? 19.859 4.23 6.387 1 94.56 319 LEU A O 1
ATOM 2485 N N . GLY A 1 320 ? 18.875 4.395 8.414 1 93.31 320 GLY A N 1
ATOM 2486 C CA . GLY A 1 320 ? 19.938 5.238 8.945 1 93.31 320 GLY A CA 1
ATOM 2487 C C . GLY A 1 320 ? 20.062 6.562 8.219 1 93.31 320 GLY A C 1
ATOM 2488 O O . GLY A 1 320 ? 19.062 7.137 7.785 1 93.31 320 GLY A O 1
ATOM 2489 N N . SER A 1 321 ? 21.25 7.086 8.148 1 92.81 321 SER A N 1
ATOM 2490 C CA . SER A 1 321 ? 21.453 8.391 7.523 1 92.81 321 SER A CA 1
ATOM 2491 C C . SER A 1 321 ? 21.562 8.258 6.008 1 92.81 321 SER A C 1
ATOM 2493 O O . SER A 1 321 ? 21.469 9.25 5.285 1 92.81 321 SER A O 1
ATOM 2495 N N . GLY A 1 322 ? 21.812 7.074 5.539 1 88 322 GLY A N 1
ATOM 2496 C CA . GLY A 1 322 ? 22.062 6.855 4.125 1 88 322 GLY A CA 1
ATOM 2497 C C . GLY A 1 322 ? 23.484 7.211 3.717 1 88 322 GLY A C 1
ATOM 2498 O O . GLY A 1 322 ? 23.891 6.973 2.576 1 88 322 GLY A O 1
ATOM 2499 N N . VAL A 1 323 ? 24.297 7.766 4.582 1 85.38 323 VAL A N 1
ATOM 2500 C CA . VAL A 1 323 ? 25.656 8.18 4.262 1 85.38 323 VAL A CA 1
ATOM 2501 C C . VAL A 1 323 ? 26.578 6.957 4.227 1 85.38 323 VAL A C 1
ATOM 2503 O O . VAL A 1 323 ? 26.719 6.258 5.234 1 85.38 323 VAL A O 1
ATOM 2506 N N . ALA A 1 324 ? 27.109 6.75 3.092 1 81.62 324 ALA A N 1
ATOM 2507 C CA . ALA A 1 324 ? 28.031 5.633 2.943 1 81.62 324 ALA A CA 1
ATOM 2508 C C . ALA A 1 324 ? 29.422 6.008 3.438 1 81.62 324 ALA A C 1
ATOM 2510 O O . ALA A 1 324 ? 29.844 7.16 3.301 1 81.62 324 ALA A O 1
ATOM 2511 N N . PRO A 1 325 ? 30.047 5.02 3.945 1 79.62 325 PRO A N 1
ATOM 2512 C CA . PRO A 1 325 ? 31.438 5.281 4.332 1 79.62 325 PRO A CA 1
ATOM 2513 C C . PRO A 1 325 ? 32.312 5.652 3.143 1 79.62 325 PRO A C 1
ATOM 2515 O O . PRO A 1 325 ? 32.156 5.09 2.057 1 79.62 325 PRO A O 1
ATOM 2518 N N . GLN A 1 326 ? 33.188 6.594 3.293 1 82.94 326 GLN A N 1
ATOM 2519 C CA . GLN A 1 326 ? 34.094 7.086 2.264 1 82.94 326 GLN A CA 1
ATOM 2520 C C . GLN A 1 326 ? 35.469 6.422 2.377 1 82.94 326 GLN A C 1
ATOM 2522 O O . GLN A 1 326 ? 35.875 6.02 3.467 1 82.94 326 GLN A O 1
ATOM 2527 N N . PRO A 1 327 ? 36.188 6.301 1.317 1 84.94 327 PRO A N 1
ATOM 2528 C CA . PRO A 1 327 ? 35.875 6.73 -0.049 1 84.94 327 PRO A CA 1
ATOM 2529 C C . PRO A 1 327 ? 34.969 5.734 -0.792 1 84.94 327 PRO A C 1
ATOM 2531 O O . PRO A 1 327 ? 35.094 4.523 -0.603 1 84.94 327 PRO A O 1
ATOM 2534 N N . LEU A 1 328 ? 34.219 6.242 -1.6 1 88.25 328 LEU A N 1
ATOM 2535 C CA . LEU A 1 328 ? 33.375 5.402 -2.451 1 88.25 328 LEU A CA 1
ATOM 2536 C C . LEU A 1 328 ? 34.156 4.91 -3.662 1 88.25 328 LEU A C 1
ATOM 2538 O O . LEU A 1 328 ? 34.938 5.656 -4.246 1 88.25 328 LEU A O 1
ATOM 2542 N N . LYS A 1 329 ? 34.031 3.682 -3.945 1 91.06 329 LYS A N 1
ATOM 2543 C CA . LYS A 1 329 ? 34.656 3.082 -5.109 1 91.06 329 LYS A CA 1
ATOM 2544 C C . LYS A 1 329 ? 33.75 2.035 -5.758 1 91.06 329 LYS A C 1
ATOM 2546 O O . LYS A 1 329 ? 32.875 1.483 -5.105 1 91.06 329 LYS A O 1
ATOM 2551 N N . VAL A 1 330 ? 34 1.842 -7.043 1 94.31 330 VAL A N 1
ATOM 2552 C CA . VAL A 1 330 ? 33.406 0.676 -7.695 1 94.31 330 VAL A CA 1
ATOM 2553 C C . VAL A 1 330 ? 34.125 -0.591 -7.23 1 94.31 330 VAL A C 1
ATOM 2555 O O . VAL A 1 330 ? 35.344 -0.755 -7.457 1 94.31 330 VAL A O 1
ATOM 2558 N N . VAL A 1 331 ? 33.406 -1.484 -6.629 1 93.69 331 VAL A N 1
ATOM 2559 C CA . VAL A 1 331 ? 34 -2.676 -6.039 1 93.69 331 VAL A CA 1
ATOM 2560 C C . VAL A 1 331 ? 34.469 -3.613 -7.148 1 93.69 331 VAL A C 1
ATOM 2562 O O . VAL A 1 331 ? 35.594 -4.105 -7.109 1 93.69 331 VAL A O 1
ATOM 2565 N N . ARG A 1 332 ? 33.594 -3.875 -8.062 1 94.94 332 ARG A N 1
ATOM 2566 C CA . ARG A 1 332 ? 33.938 -4.688 -9.227 1 94.94 332 ARG A CA 1
ATOM 2567 C C . ARG A 1 332 ? 32.906 -4.52 -10.328 1 94.94 332 ARG A C 1
ATOM 2569 O O . ARG A 1 332 ? 31.844 -3.92 -10.102 1 94.94 332 ARG A O 1
ATOM 2576 N N . THR A 1 333 ? 33.25 -5.031 -11.477 1 96.19 333 THR A N 1
ATOM 2577 C CA . THR A 1 333 ? 32.344 -5.062 -12.633 1 96.19 333 THR A CA 1
ATOM 2578 C C . THR A 1 333 ? 32.281 -6.469 -13.219 1 96.19 333 THR A C 1
ATOM 2580 O O . THR A 1 333 ? 33.25 -7.219 -13.18 1 96.19 333 THR A O 1
ATOM 2583 N N . GLU A 1 334 ? 31.078 -6.805 -13.664 1 94.75 334 GLU A N 1
ATOM 2584 C CA . GLU A 1 334 ? 30.891 -8.102 -14.297 1 94.75 334 GLU A CA 1
ATOM 2585 C C . GLU A 1 334 ? 30.203 -7.957 -15.648 1 94.75 334 GLU A C 1
ATOM 2587 O O . GLU A 1 334 ? 29.297 -7.141 -15.812 1 94.75 334 GLU A O 1
ATOM 2592 N N . ASN A 1 335 ? 30.719 -8.602 -16.656 1 90.44 335 ASN A N 1
ATOM 2593 C CA . ASN A 1 335 ? 30.172 -8.727 -18 1 90.44 335 ASN A CA 1
ATOM 2594 C C . ASN A 1 335 ? 30.172 -10.18 -18.469 1 90.44 335 ASN A C 1
ATOM 2596 O O . ASN A 1 335 ? 30.797 -10.516 -19.484 1 90.44 335 ASN A O 1
ATOM 2600 N N . SER A 1 336 ? 29.344 -11 -17.891 1 86.38 336 SER A N 1
ATOM 2601 C CA . SER A 1 336 ? 29.547 -12.445 -17.891 1 86.38 336 SER A CA 1
ATOM 2602 C C . SER A 1 336 ? 28.734 -13.109 -19 1 86.38 336 SER A C 1
ATOM 2604 O O . SER A 1 336 ? 28.844 -14.312 -19.219 1 86.38 336 SER A O 1
ATOM 2606 N N . VAL A 1 337 ? 27.953 -12.305 -19.734 1 94.38 337 VAL A N 1
ATOM 2607 C CA . VAL A 1 337 ? 27.109 -12.945 -20.734 1 94.38 337 VAL A CA 1
ATOM 2608 C C . VAL A 1 337 ? 27.812 -12.906 -22.094 1 94.38 337 VAL A C 1
ATOM 2610 O O . VAL A 1 337 ? 28.016 -11.836 -22.672 1 94.38 337 VAL A O 1
ATOM 2613 N N . ARG A 1 338 ? 28.172 -14.07 -22.609 1 93.81 338 ARG A N 1
ATOM 2614 C CA . ARG A 1 338 ? 28.844 -14.18 -23.906 1 93.81 338 ARG A CA 1
ATOM 2615 C C . ARG A 1 338 ? 28 -13.555 -25.016 1 93.81 338 ARG A C 1
ATOM 2617 O O . ARG A 1 338 ? 26.797 -13.82 -25.109 1 93.81 338 ARG A O 1
ATOM 2624 N N . GLY A 1 339 ? 28.578 -12.711 -25.734 1 93.88 339 GLY A N 1
ATOM 2625 C CA . GLY A 1 339 ? 27.891 -12.062 -26.844 1 93.88 339 GLY A CA 1
ATOM 2626 C C . GLY A 1 339 ? 27.328 -10.703 -26.484 1 93.88 339 GLY A C 1
ATOM 2627 O O . GLY A 1 339 ? 26.875 -9.953 -27.359 1 93.88 339 GLY A O 1
AT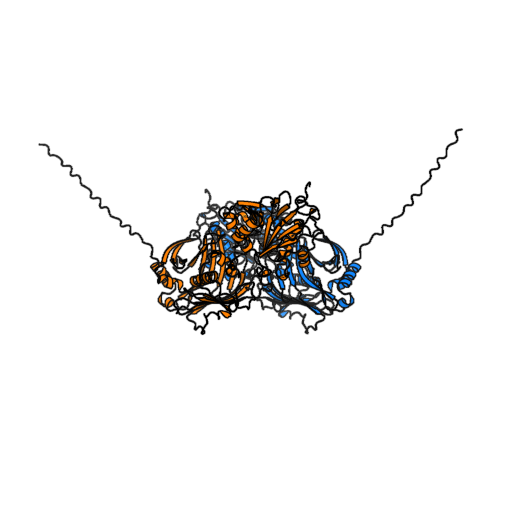OM 2628 N N . LEU A 1 340 ? 27.328 -10.398 -25.234 1 97.25 340 LEU A N 1
ATOM 2629 C CA . LEU A 1 340 ? 26.828 -9.109 -24.781 1 97.25 340 LEU A CA 1
ATOM 2630 C C . LEU A 1 340 ? 27.812 -8.469 -23.797 1 97.25 340 LEU A C 1
ATOM 2632 O O . LEU A 1 340 ? 27.422 -8.055 -22.703 1 97.25 340 LEU A O 1
ATOM 2636 N N . SER A 1 341 ? 29.031 -8.367 -24.25 1 95.44 341 SER A N 1
ATOM 2637 C CA . SER A 1 341 ? 30.078 -7.785 -23.406 1 95.44 341 SER A CA 1
ATOM 2638 C C . SER A 1 341 ? 29.844 -6.301 -23.172 1 95.44 341 SER A C 1
ATOM 2640 O O . SER A 1 341 ? 30.453 -5.699 -22.281 1 95.44 341 SER A O 1
ATOM 2642 N N . GLN A 1 342 ? 28.891 -5.691 -23.906 1 97.19 342 GLN A N 1
ATOM 2643 C CA . GLN A 1 342 ? 28.562 -4.277 -23.797 1 97.19 342 GLN A CA 1
ATOM 2644 C C . GLN A 1 342 ? 27.734 -3.998 -22.547 1 97.19 342 GLN A C 1
ATOM 2646 O O . GLN A 1 342 ? 27.531 -2.84 -22.172 1 97.19 342 GLN A O 1
ATOM 2651 N N . VAL A 1 343 ? 27.219 -5.07 -21.891 1 98.56 343 VAL A N 1
ATOM 2652 C CA . VAL A 1 343 ? 26.406 -4.887 -20.688 1 98.56 343 VAL A CA 1
ATOM 2653 C C . VAL A 1 343 ? 27.281 -5.09 -19.453 1 98.56 343 VAL A C 1
ATOM 2655 O O . VAL A 1 343 ? 27.734 -6.207 -19.172 1 98.56 343 VAL A O 1
ATOM 2658 N N . HIS A 1 344 ? 27.469 -3.988 -18.719 1 98.31 344 HIS A N 1
ATOM 2659 C CA . HIS A 1 344 ? 28.344 -4.012 -17.547 1 98.31 344 HIS A CA 1
ATOM 2660 C C . HIS A 1 344 ? 27.516 -3.953 -16.25 1 98.31 344 HIS A C 1
ATOM 2662 O O . HIS A 1 344 ? 26.781 -2.988 -16.031 1 98.31 344 HIS A O 1
ATOM 2668 N N . TRP A 1 345 ? 27.594 -5.012 -15.453 1 98.12 345 TRP A N 1
ATOM 2669 C CA . TRP A 1 345 ? 27.047 -5.016 -14.109 1 98.12 345 TRP A CA 1
ATOM 2670 C C . TRP A 1 345 ? 28.047 -4.438 -13.109 1 98.12 345 TRP A C 1
ATOM 2672 O O . TRP A 1 345 ? 29.094 -5.035 -12.852 1 98.12 345 TRP A O 1
ATOM 2682 N N . LEU A 1 346 ? 27.75 -3.24 -12.633 1 97.69 346 LEU A N 1
ATOM 2683 C CA . LEU A 1 346 ? 28.641 -2.529 -11.719 1 97.69 346 LEU A CA 1
ATOM 2684 C C . LEU A 1 346 ? 28.234 -2.762 -10.266 1 97.69 346 LEU A C 1
ATOM 2686 O O . LEU A 1 346 ? 27.125 -2.387 -9.859 1 97.69 346 LEU A O 1
ATOM 2690 N N . VAL A 1 347 ? 29.094 -3.332 -9.445 1 97.06 347 VAL A N 1
ATOM 2691 C CA . VAL A 1 347 ? 28.844 -3.568 -8.031 1 97.06 347 VAL A CA 1
ATOM 2692 C C . VAL A 1 347 ? 29.391 -2.4 -7.211 1 97.06 347 VAL A C 1
ATOM 2694 O O . VAL A 1 347 ? 30.609 -2.232 -7.094 1 97.06 347 VAL A O 1
ATOM 2697 N N . LEU A 1 348 ? 28.516 -1.644 -6.641 1 95.56 348 LEU A N 1
ATOM 2698 C CA . LEU A 1 348 ? 28.906 -0.461 -5.883 1 95.56 348 LEU A CA 1
ATOM 2699 C C . LEU A 1 348 ? 29.047 -0.782 -4.398 1 95.56 348 LEU A C 1
ATOM 2701 O O . LEU A 1 348 ? 29.812 -0.139 -3.686 1 95.56 348 LEU A O 1
ATOM 2705 N N . ASN A 1 349 ? 28.219 -1.689 -3.91 1 91.5 349 ASN A N 1
ATOM 2706 C CA . ASN A 1 349 ? 28.219 -2.135 -2.521 1 91.5 349 ASN A CA 1
ATOM 2707 C C . ASN A 1 349 ? 28.078 -3.652 -2.42 1 91.5 349 ASN A C 1
ATOM 2709 O O . ASN A 1 349 ? 27.094 -4.223 -2.863 1 91.5 349 ASN A O 1
ATOM 2713 N N . ASP A 1 350 ? 29.094 -4.328 -1.89 1 87.5 350 ASP A N 1
ATOM 2714 C CA . ASP A 1 350 ? 29.062 -5.781 -1.764 1 87.5 350 ASP A CA 1
ATOM 2715 C C . ASP A 1 350 ? 29.156 -6.211 -0.302 1 87.5 350 ASP A C 1
ATOM 2717 O O . ASP A 1 350 ? 29.578 -7.336 -0.006 1 87.5 350 ASP A O 1
ATOM 2721 N N . ARG A 1 351 ? 28.984 -5.336 0.611 1 82.88 351 ARG A N 1
ATOM 2722 C CA . ARG A 1 351 ? 29.094 -5.617 2.039 1 82.88 351 ARG A CA 1
ATOM 2723 C C . ARG A 1 351 ? 28 -6.602 2.479 1 82.88 351 ARG A C 1
ATOM 2725 O O . ARG A 1 351 ? 28.172 -7.305 3.477 1 82.88 351 ARG A O 1
ATOM 2732 N N . ASP A 1 352 ? 26.875 -6.551 1.802 1 85.12 352 ASP A N 1
ATOM 2733 C CA . ASP A 1 352 ? 25.812 -7.539 1.997 1 85.12 352 ASP A CA 1
ATOM 2734 C C . ASP A 1 352 ? 25.219 -7.98 0.662 1 85.12 352 ASP A C 1
ATOM 2736 O O . ASP A 1 352 ? 25.516 -7.383 -0.378 1 85.12 352 ASP A O 1
ATOM 2740 N N . GLU A 1 353 ? 24.422 -8.977 0.7 1 86.62 353 GLU A N 1
ATOM 2741 C CA . GLU A 1 353 ? 23.891 -9.57 -0.527 1 86.62 353 GLU A CA 1
ATOM 2742 C C . GLU A 1 353 ? 22.938 -8.617 -1.236 1 86.62 353 GLU A C 1
ATOM 2744 O O . GLU A 1 353 ? 22.734 -8.719 -2.449 1 86.62 353 GLU A O 1
ATOM 2749 N N . LEU A 1 354 ? 22.422 -7.711 -0.483 1 92.25 354 LEU A N 1
ATOM 2750 C CA . LEU A 1 354 ? 21.469 -6.758 -1.039 1 92.25 354 LEU A CA 1
ATOM 2751 C C . LEU A 1 354 ? 22.172 -5.477 -1.473 1 92.25 354 LEU A C 1
ATOM 2753 O O . LEU A 1 354 ? 21.531 -4.555 -1.984 1 92.25 354 LEU A O 1
ATOM 2757 N N . GLY A 1 355 ? 23.484 -5.422 -1.333 1 93.44 355 GLY A N 1
ATOM 2758 C CA . GLY A 1 355 ? 24.234 -4.242 -1.736 1 93.44 355 GLY A CA 1
ATOM 2759 C C . GLY A 1 355 ? 23.922 -3.787 -3.148 1 93.44 355 GLY A C 1
ATOM 2760 O O . GLY A 1 355 ? 23.672 -4.613 -4.027 1 93.44 355 GLY A O 1
ATOM 2761 N N . PHE A 1 356 ? 24.031 -2.559 -3.432 1 96.12 356 PHE A N 1
ATOM 2762 C CA . PHE A 1 356 ? 23.516 -1.934 -4.641 1 96.12 356 PHE A CA 1
ATOM 2763 C C . PHE A 1 356 ? 24.406 -2.236 -5.836 1 96.12 356 PHE A C 1
ATOM 2765 O O . PHE A 1 356 ? 25.625 -2.152 -5.742 1 96.12 356 PHE A O 1
ATOM 2772 N N . LYS A 1 357 ? 23.766 -2.58 -6.934 1 97.75 357 LYS A N 1
ATOM 2773 C CA . LYS A 1 357 ? 24.391 -2.758 -8.242 1 97.75 357 LYS A CA 1
ATOM 2774 C C . LYS A 1 357 ? 23.641 -1.973 -9.32 1 97.75 357 LYS A C 1
ATOM 2776 O O . LYS A 1 357 ? 22.469 -1.65 -9.156 1 97.75 357 LYS A O 1
ATOM 2781 N N . MET A 1 358 ? 24.312 -1.648 -10.305 1 98.19 358 MET A N 1
ATOM 2782 C CA . MET A 1 358 ? 23.688 -0.994 -11.453 1 98.19 358 MET A CA 1
ATOM 2783 C C . MET A 1 358 ? 24.188 -1.597 -12.766 1 98.19 358 MET A C 1
ATOM 2785 O O . MET A 1 358 ? 25.125 -2.396 -12.758 1 98.19 358 MET A O 1
ATOM 2789 N N . VAL A 1 359 ? 23.5 -1.27 -13.867 1 98.69 359 VAL A N 1
ATOM 2790 C CA . VAL A 1 359 ? 23.906 -1.737 -15.188 1 98.69 359 VAL A CA 1
ATOM 2791 C C . VAL A 1 359 ? 24.281 -0.546 -16.062 1 98.69 359 VAL A C 1
ATOM 2793 O O . VAL A 1 359 ? 23.625 0.494 -16.031 1 98.69 359 VAL A O 1
ATOM 2796 N N . ILE A 1 360 ? 25.359 -0.667 -16.781 1 98.69 360 ILE A N 1
ATOM 2797 C CA . ILE A 1 360 ? 25.797 0.267 -17.812 1 98.69 360 ILE A CA 1
ATOM 2798 C C . ILE A 1 360 ? 25.766 -0.423 -19.188 1 98.69 360 ILE A C 1
ATOM 2800 O O . ILE A 1 360 ? 26.328 -1.502 -19.344 1 98.69 360 ILE A O 1
ATOM 2804 N N . ILE A 1 361 ? 25.047 0.138 -20.078 1 98.81 361 ILE A N 1
ATOM 2805 C CA . ILE A 1 361 ? 25.016 -0.378 -21.453 1 98.81 361 ILE A CA 1
ATOM 2806 C C . ILE A 1 361 ? 25.938 0.443 -22.344 1 98.81 361 ILE A C 1
ATOM 2808 O O . ILE A 1 361 ? 25.734 1.649 -22.516 1 98.81 361 ILE A O 1
ATOM 2812 N N . GLU A 1 362 ? 26.922 -0.172 -22.906 1 98.5 362 GLU A N 1
ATOM 2813 C CA . GLU A 1 362 ? 27.938 0.476 -23.734 1 98.5 362 GLU A CA 1
ATOM 2814 C C . GLU A 1 362 ? 27.594 0.368 -25.219 1 98.5 362 GLU A C 1
ATOM 2816 O O . GLU A 1 362 ? 27.719 -0.706 -25.812 1 98.5 362 GLU A O 1
ATOM 2821 N N . PHE A 1 363 ? 27.203 1.452 -25.797 1 98.44 363 PHE A N 1
ATOM 2822 C CA . PHE A 1 363 ? 27 1.521 -27.234 1 98.44 363 PHE A CA 1
ATOM 2823 C C . PHE A 1 363 ? 28.25 2.027 -27.938 1 98.44 363 PHE A C 1
ATOM 2825 O O . PHE A 1 363 ? 29.281 2.258 -27.297 1 98.44 363 PHE A O 1
ATOM 2832 N N . GLU A 1 364 ? 28.172 2.168 -29.25 1 97.5 364 GLU A N 1
ATOM 2833 C CA . GLU A 1 364 ? 29.344 2.527 -30.047 1 97.5 364 GLU A CA 1
ATOM 2834 C C . GLU A 1 364 ? 29.859 3.916 -29.672 1 97.5 364 GLU A C 1
ATOM 2836 O O . GLU A 1 364 ? 31.078 4.125 -29.547 1 97.5 364 GLU A O 1
ATOM 2841 N N . LYS A 1 365 ? 28.984 4.852 -29.391 1 97.44 365 LYS A N 1
ATOM 2842 C CA . LYS A 1 365 ? 29.406 6.242 -29.25 1 97.44 365 LYS A CA 1
ATOM 2843 C C . LYS A 1 365 ? 29.062 6.793 -27.875 1 97.44 365 LYS A C 1
ATOM 2845 O O . LYS A 1 365 ? 29.484 7.895 -27.516 1 97.44 365 LYS A O 1
ATOM 2850 N N . GLU A 1 366 ? 28.328 6.051 -27.109 1 98.12 366 GLU A N 1
ATOM 2851 C CA . GLU A 1 366 ? 27.797 6.574 -25.859 1 98.12 366 GLU A CA 1
ATOM 2852 C C . GLU A 1 366 ? 27.484 5.445 -24.875 1 98.12 366 GLU A C 1
ATOM 2854 O O . GLU A 1 366 ? 27.547 4.266 -25.234 1 98.12 366 GLU A O 1
ATOM 2859 N N . VAL A 1 367 ? 27.234 5.812 -23.641 1 98.06 367 VAL A N 1
ATOM 2860 C CA . VAL A 1 367 ? 26.797 4.84 -22.641 1 98.06 367 VAL A CA 1
ATOM 2861 C C . VAL A 1 367 ? 25.484 5.293 -22.016 1 98.06 367 VAL A C 1
ATOM 2863 O O . VAL A 1 367 ? 25.203 6.492 -21.938 1 98.06 367 VAL A O 1
ATOM 2866 N N . ILE A 1 368 ? 24.625 4.336 -21.672 1 98.88 368 ILE A N 1
ATOM 2867 C CA . ILE A 1 368 ? 23.391 4.547 -20.922 1 98.88 368 ILE A CA 1
ATOM 2868 C C . ILE A 1 368 ? 23.516 3.924 -19.531 1 98.88 368 ILE A C 1
ATOM 2870 O O . ILE A 1 368 ? 23.906 2.762 -19.391 1 98.88 368 ILE A O 1
ATOM 2874 N N . LEU A 1 369 ? 23.281 4.73 -18.5 1 98.94 369 LEU A N 1
ATOM 2875 C CA . LEU A 1 369 ? 23.234 4.223 -17.125 1 98.94 369 LEU A CA 1
ATOM 2876 C C . LEU A 1 369 ? 21.828 3.746 -16.766 1 98.94 369 LEU A C 1
ATOM 2878 O O . LEU A 1 369 ? 20.844 4.469 -16.984 1 98.94 369 LEU A O 1
ATOM 2882 N N . CYS A 1 370 ? 21.703 2.529 -16.297 1 98.88 370 CYS A N 1
ATOM 2883 C CA . CYS A 1 370 ? 20.469 2.061 -15.672 1 98.88 370 CYS A CA 1
ATOM 2884 C C . CYS A 1 370 ? 20.531 2.236 -14.156 1 98.88 370 CYS A C 1
ATOM 2886 O O . CYS A 1 370 ? 21.094 1.403 -13.453 1 98.88 370 CYS A O 1
ATOM 2888 N N . ASP A 1 371 ? 19.812 3.307 -13.617 1 98.69 371 ASP A N 1
ATOM 2889 C CA . ASP A 1 371 ? 19.781 3.766 -12.234 1 98.69 371 ASP A CA 1
ATOM 2890 C C . ASP A 1 371 ? 20.938 4.727 -11.938 1 98.69 371 ASP A C 1
ATOM 2892 O O . ASP A 1 371 ? 21.906 4.793 -12.703 1 98.69 371 ASP A O 1
ATOM 2896 N N . ALA A 1 372 ? 20.797 5.5 -10.961 1 97.94 372 ALA A N 1
ATOM 2897 C CA . ALA A 1 372 ? 21.734 6.508 -10.469 1 97.94 372 ALA A CA 1
ATOM 2898 C C . ALA A 1 372 ? 21.609 6.676 -8.961 1 97.94 372 ALA A C 1
ATOM 2900 O O . ALA A 1 372 ? 20.938 7.586 -8.477 1 97.94 372 ALA A O 1
ATOM 2901 N N . PRO A 1 373 ? 22.328 5.848 -8.18 1 94.81 373 PRO A N 1
ATOM 2902 C CA . PRO A 1 373 ? 22.219 5.953 -6.719 1 94.81 373 PRO A CA 1
ATOM 2903 C C . PRO A 1 373 ? 22.844 7.246 -6.18 1 94.81 373 PRO A C 1
ATOM 2905 O O . PRO A 1 373 ? 23.781 7.781 -6.77 1 94.81 373 PRO A O 1
ATOM 2908 N N . PRO A 1 374 ? 22.359 7.719 -5.082 1 93.12 374 PRO A N 1
ATOM 2909 C CA . PRO A 1 374 ? 22.906 8.953 -4.504 1 93.12 374 PRO A CA 1
ATOM 2910 C C . PRO A 1 374 ? 24.297 8.758 -3.91 1 93.12 374 PRO A C 1
ATOM 2912 O O . PRO A 1 374 ? 24.578 7.711 -3.324 1 93.12 374 PRO A O 1
ATOM 2915 N N . GLY A 1 375 ? 25.094 9.742 -4.121 1 90.19 375 GLY A N 1
ATOM 2916 C CA . GLY A 1 375 ? 26.422 9.742 -3.518 1 90.19 375 GLY A CA 1
ATOM 2917 C C . GLY A 1 375 ? 27.484 9.141 -4.414 1 90.19 375 GLY A C 1
ATOM 2918 O O . GLY A 1 375 ? 28.688 9.352 -4.199 1 90.19 375 GLY A O 1
ATOM 2919 N N . TRP A 1 376 ? 27.078 8.492 -5.508 1 93.88 376 TRP A N 1
ATOM 2920 C CA . TRP A 1 376 ? 28.031 7.711 -6.301 1 93.88 376 TRP A CA 1
ATOM 2921 C C . TRP A 1 376 ? 28.297 8.383 -7.641 1 93.88 376 TRP A C 1
ATOM 2923 O O . TRP A 1 376 ? 29.094 7.887 -8.445 1 93.88 376 TRP A O 1
ATOM 2933 N N . SER A 1 377 ? 27.734 9.516 -7.93 1 95.69 377 SER A N 1
ATOM 2934 C CA . SER A 1 377 ? 27.734 10.109 -9.258 1 95.69 377 SER A CA 1
ATOM 2935 C C . SER A 1 377 ? 29.156 10.359 -9.75 1 95.69 377 SER A C 1
ATOM 2937 O O . SER A 1 377 ? 29.516 9.969 -10.867 1 95.69 377 SER A O 1
ATOM 2939 N N . ASP A 1 378 ? 30.016 11 -8.898 1 95.44 378 ASP A N 1
ATOM 2940 C CA . ASP A 1 378 ? 31.391 11.273 -9.297 1 95.44 378 ASP A CA 1
ATOM 2941 C C . ASP A 1 378 ? 32.156 9.984 -9.547 1 95.44 378 ASP A C 1
ATOM 2943 O O . ASP A 1 378 ? 32.938 9.891 -10.5 1 95.44 378 ASP A O 1
ATOM 2947 N N . THR A 1 379 ? 31.906 9.031 -8.688 1 96.25 379 THR A N 1
ATOM 2948 C CA . THR A 1 379 ? 32.562 7.738 -8.805 1 96.25 379 THR A CA 1
ATOM 2949 C C . THR A 1 379 ? 32.188 7.047 -10.109 1 96.25 379 THR A C 1
ATOM 2951 O O . THR A 1 379 ? 33.031 6.48 -10.797 1 96.25 379 THR A O 1
ATOM 2954 N N . ILE A 1 380 ? 30.953 7.09 -10.492 1 97.81 380 ILE A N 1
ATOM 2955 C CA . ILE A 1 380 ? 30.438 6.445 -11.695 1 97.81 380 ILE A CA 1
ATOM 2956 C C . ILE A 1 380 ? 30.969 7.16 -12.93 1 97.81 380 ILE A C 1
ATOM 2958 O O . ILE A 1 380 ? 31.438 6.52 -13.875 1 97.81 380 ILE A O 1
ATOM 2962 N N . MET A 1 381 ? 30.953 8.492 -12.938 1 97.94 381 MET A N 1
ATOM 2963 C CA . MET A 1 381 ? 31.469 9.266 -14.062 1 97.94 381 MET A CA 1
ATOM 2964 C C . MET A 1 381 ? 32.938 8.977 -14.289 1 97.94 381 MET A C 1
ATOM 2966 O O . MET A 1 381 ? 33.375 8.797 -15.43 1 97.94 381 MET A O 1
ATOM 2970 N N . LYS A 1 382 ? 33.688 8.945 -13.203 1 97.25 382 LYS A N 1
ATOM 2971 C CA . LYS A 1 382 ? 35.125 8.656 -13.305 1 97.25 382 LYS A CA 1
ATOM 2972 C C . LYS A 1 382 ? 35.344 7.25 -13.852 1 97.25 382 LYS A C 1
ATOM 2974 O O . LYS A 1 382 ? 36.219 7.051 -14.711 1 97.25 382 LYS A O 1
ATOM 2979 N N . TRP A 1 383 ? 34.594 6.293 -13.344 1 97.62 383 TRP A N 1
ATOM 2980 C CA . TRP A 1 383 ? 34.75 4.918 -13.812 1 97.62 383 TRP A CA 1
ATOM 2981 C C . TRP A 1 383 ? 34.5 4.82 -15.312 1 97.62 383 TRP A C 1
ATOM 2983 O O . TRP A 1 383 ? 35.25 4.18 -16.047 1 97.62 383 TRP A O 1
ATOM 2993 N N . VAL A 1 384 ? 33.438 5.414 -15.773 1 98.19 384 VAL A N 1
ATOM 2994 C CA . VAL A 1 384 ? 33.062 5.383 -17.188 1 98.19 384 VAL A CA 1
ATOM 2995 C C . VAL A 1 384 ? 34.156 6.031 -18.016 1 98.19 384 VAL A C 1
ATOM 2997 O O . VAL A 1 384 ? 34.562 5.488 -19.047 1 98.19 384 VAL A O 1
ATOM 3000 N N . SER A 1 385 ? 34.594 7.164 -17.609 1 97.81 385 SER A N 1
ATOM 3001 C CA . SER A 1 385 ? 35.656 7.883 -18.312 1 97.81 385 SER A CA 1
ATOM 3002 C C . SER A 1 385 ? 36.938 7.047 -18.391 1 97.81 385 SER A C 1
ATOM 3004 O O . SER A 1 385 ? 37.594 6.98 -19.453 1 97.81 385 SER A O 1
ATOM 3006 N N . ASP A 1 386 ? 37.281 6.422 -17.344 1 97.81 386 ASP A N 1
ATOM 3007 C CA . ASP A 1 386 ? 38.562 5.695 -17.25 1 97.81 386 ASP A CA 1
ATOM 3008 C C . ASP A 1 386 ? 38.5 4.383 -18.031 1 97.81 386 ASP A C 1
ATOM 3010 O O . ASP A 1 386 ? 39.5 3.955 -18.609 1 97.81 386 ASP A O 1
ATOM 3014 N N . ASN A 1 387 ? 37.344 3.75 -18.047 1 97.19 387 ASN A N 1
ATOM 3015 C CA . ASN A 1 387 ? 37.281 2.375 -18.531 1 97.19 387 ASN A CA 1
ATOM 3016 C C . ASN A 1 387 ? 36.656 2.293 -19.922 1 97.19 387 ASN A C 1
ATOM 3018 O O . ASN A 1 387 ? 37.031 1.471 -20.75 1 97.19 387 ASN A O 1
ATOM 3022 N N . LEU A 1 388 ? 35.656 3.123 -20.172 1 97.31 388 LEU A N 1
ATOM 3023 C CA . LEU A 1 388 ? 34.875 2.994 -21.406 1 97.31 388 LEU A CA 1
ATOM 3024 C C . LEU A 1 388 ? 35.219 4.121 -22.375 1 97.31 388 LEU A C 1
ATOM 3026 O O . LEU A 1 388 ? 35.062 3.975 -23.578 1 97.31 388 LEU A O 1
ATOM 3030 N N . LYS A 1 389 ? 35.656 5.32 -21.859 1 98.06 389 LYS A N 1
ATOM 3031 C CA . LYS A 1 389 ? 36.094 6.469 -22.656 1 98.06 389 LYS A CA 1
ATOM 3032 C C . LYS A 1 389 ? 35 6.914 -23.625 1 98.06 389 LYS A C 1
ATOM 3034 O O . LYS A 1 389 ? 35.25 7.164 -24.797 1 98.06 389 LYS A O 1
ATOM 3039 N N . LYS A 1 390 ? 33.844 6.898 -23.203 1 98.06 390 LYS A N 1
ATOM 3040 C CA . LYS A 1 390 ? 32.625 7.34 -23.906 1 98.06 390 LYS A CA 1
ATOM 3041 C C . LYS A 1 390 ? 31.781 8.258 -23.047 1 98.06 390 LYS A C 1
ATOM 3043 O O . LYS A 1 390 ? 31.828 8.18 -21.812 1 98.06 390 LYS A O 1
ATOM 3048 N N . PRO A 1 391 ? 31.031 9.102 -23.656 1 98.44 391 PRO A N 1
ATOM 3049 C CA . PRO A 1 391 ? 30.188 9.984 -22.844 1 98.44 391 PRO A CA 1
ATOM 3050 C C . PRO A 1 391 ? 28.953 9.266 -22.297 1 98.44 391 PRO A C 1
ATOM 3052 O O . PRO A 1 391 ? 28.375 8.406 -22.984 1 98.44 391 PRO A O 1
ATOM 3055 N N . ILE A 1 392 ? 28.562 9.609 -21.109 1 98.75 392 ILE A N 1
ATOM 3056 C CA . ILE A 1 392 ? 27.25 9.258 -20.578 1 98.75 392 ILE A CA 1
ATOM 3057 C C . ILE A 1 392 ? 26.188 10.172 -21.203 1 98.75 392 ILE A C 1
ATOM 3059 O O . ILE A 1 392 ? 26.188 11.383 -20.953 1 98.75 392 ILE A O 1
ATOM 3063 N N . THR A 1 393 ? 25.312 9.648 -21.969 1 98.69 393 THR A N 1
ATOM 3064 C CA . THR A 1 393 ? 24.344 10.484 -22.656 1 98.69 393 THR A CA 1
ATOM 3065 C C . THR A 1 393 ? 22.953 10.352 -22.031 1 98.69 393 THR A C 1
ATOM 3067 O O . THR A 1 393 ? 22.141 11.266 -22.109 1 98.69 393 THR A O 1
ATOM 3070 N N . PHE A 1 394 ? 22.719 9.164 -21.391 1 98.81 394 PHE A N 1
ATOM 3071 C CA . PHE A 1 394 ? 21.406 8.945 -20.797 1 98.81 394 PHE A CA 1
ATOM 3072 C C . PHE A 1 394 ? 21.531 8.258 -19.453 1 98.81 394 PHE A C 1
ATOM 3074 O O . PHE A 1 394 ? 22.453 7.457 -19.234 1 98.81 394 PHE A O 1
ATOM 3081 N N . VAL A 1 395 ? 20.656 8.594 -18.562 1 98.88 395 VAL A N 1
ATOM 3082 C CA . VAL A 1 395 ? 20.328 7.809 -17.359 1 98.88 395 VAL A CA 1
ATOM 3083 C C . VAL A 1 395 ? 18.891 7.32 -17.438 1 98.88 395 VAL A C 1
ATOM 3085 O O . VAL A 1 395 ? 17.984 8.07 -17.828 1 98.88 395 VAL A O 1
ATOM 3088 N N . ALA A 1 396 ? 18.688 6.062 -17.219 1 98.88 396 ALA A N 1
ATOM 3089 C CA . ALA A 1 396 ? 17.359 5.453 -17.141 1 98.88 396 ALA A CA 1
ATOM 3090 C C . ALA A 1 396 ? 17.094 4.891 -15.742 1 98.88 396 ALA A C 1
ATOM 3092 O O . ALA A 1 396 ? 17.328 3.703 -15.492 1 98.88 396 ALA A O 1
ATOM 3093 N N . PRO A 1 397 ? 16.562 5.734 -14.82 1 98.69 397 PRO A N 1
ATOM 3094 C CA . PRO A 1 397 ? 16.219 5.137 -13.531 1 98.69 397 PRO A CA 1
ATOM 3095 C C . PRO A 1 397 ? 15.141 4.059 -13.656 1 98.69 397 PRO A C 1
ATOM 3097 O O . PRO A 1 397 ? 14.156 4.242 -14.367 1 98.69 397 PRO A O 1
ATOM 3100 N N . SER A 1 398 ? 15.367 2.934 -13.016 1 98.75 398 SER A N 1
ATOM 3101 C CA . SER A 1 398 ? 14.352 1.886 -13.008 1 98.75 398 SER A CA 1
ATOM 3102 C C . SER A 1 398 ? 13.039 2.391 -12.422 1 98.75 398 SER A C 1
ATOM 3104 O O . SER A 1 398 ? 11.961 2.076 -12.938 1 98.75 398 SER A O 1
ATOM 3106 N N . HIS A 1 399 ? 13.133 3.109 -11.367 1 98.56 399 HIS A N 1
ATOM 3107 C CA . HIS A 1 399 ? 11.992 3.771 -10.742 1 98.56 399 HIS A CA 1
ATOM 3108 C C . HIS A 1 399 ? 12.445 4.867 -9.789 1 98.56 399 HIS A C 1
ATOM 3110 O O . HIS A 1 399 ? 13.648 5.074 -9.602 1 98.56 399 HIS A O 1
ATOM 3116 N N . HIS A 1 400 ? 11.523 5.562 -9.141 1 97.44 400 HIS A N 1
ATOM 3117 C CA . HIS A 1 400 ? 11.82 6.824 -8.469 1 97.44 400 HIS A CA 1
ATOM 3118 C C . HIS A 1 400 ? 12.367 6.586 -7.062 1 97.44 400 HIS A C 1
ATOM 3120 O O . HIS A 1 400 ? 12.797 7.527 -6.395 1 97.44 400 HIS A O 1
ATOM 3126 N N . HIS A 1 401 ? 12.406 5.324 -6.52 1 97.44 401 HIS A N 1
ATOM 3127 C CA . HIS A 1 401 ? 12.977 5.113 -5.195 1 97.44 401 HIS A CA 1
ATOM 3128 C C . HIS A 1 401 ? 14.383 5.691 -5.102 1 97.44 401 HIS A C 1
ATOM 3130 O O . HIS A 1 401 ? 15.141 5.645 -6.074 1 97.44 401 HIS A O 1
ATOM 3136 N N . ARG A 1 402 ? 14.758 6.172 -3.984 1 94.94 402 ARG A N 1
ATOM 3137 C CA . ARG A 1 402 ? 15.922 7.039 -3.838 1 94.94 402 ARG A CA 1
ATOM 3138 C C . ARG A 1 402 ? 17.219 6.266 -4.082 1 94.94 402 ARG A C 1
ATOM 3140 O O . ARG A 1 402 ? 18.203 6.828 -4.562 1 94.94 402 ARG A O 1
ATOM 3147 N N . ASP A 1 403 ? 17.25 5.039 -3.693 1 94.12 403 ASP A N 1
ATOM 3148 C CA . ASP A 1 403 ? 18.484 4.277 -3.895 1 94.12 403 ASP A CA 1
ATOM 3149 C C . ASP A 1 403 ? 18.719 4.008 -5.379 1 94.12 403 ASP A C 1
ATOM 3151 O O . ASP A 1 403 ? 19.844 3.701 -5.785 1 94.12 403 ASP A O 1
ATOM 3155 N N . HIS A 1 404 ? 17.781 4.191 -6.207 1 97.25 404 HIS A N 1
ATOM 3156 C CA . HIS A 1 404 ? 17.906 3.957 -7.641 1 97.25 404 HIS A CA 1
ATOM 3157 C C . HIS A 1 404 ? 18.062 5.27 -8.406 1 97.25 404 HIS A C 1
ATOM 3159 O O . HIS A 1 404 ? 18.516 5.277 -9.547 1 97.25 404 HIS A O 1
ATOM 3165 N N . SER A 1 405 ? 17.672 6.352 -7.773 1 96.88 405 SER A N 1
ATOM 3166 C CA . SER A 1 405 ? 17.5 7.547 -8.594 1 96.88 405 SER A CA 1
ATOM 3167 C C . SER A 1 405 ? 18.016 8.789 -7.875 1 96.88 405 SER A C 1
ATOM 3169 O O . SER A 1 405 ? 18 9.883 -8.438 1 96.88 405 SER A O 1
ATOM 3171 N N . GLY A 1 406 ? 18.484 8.68 -6.645 1 94.06 406 GLY A N 1
ATOM 3172 C CA . GLY A 1 406 ? 18.875 9.828 -5.844 1 94.06 406 GLY A CA 1
ATOM 3173 C C . GLY A 1 406 ? 20.016 10.617 -6.461 1 94.06 406 GLY A C 1
ATOM 3174 O O . GLY A 1 406 ? 20.203 11.789 -6.121 1 94.06 406 GLY A O 1
ATOM 3175 N N . GLY A 1 407 ? 20.781 10.039 -7.398 1 95.75 407 GLY A N 1
ATOM 3176 C CA . GLY A 1 407 ? 21.891 10.703 -8.062 1 95.75 407 GLY A CA 1
ATOM 3177 C C . GLY A 1 407 ? 21.516 11.328 -9.391 1 95.75 407 GLY A C 1
ATOM 3178 O O . GLY A 1 407 ? 22.344 11.977 -10.039 1 95.75 407 GLY A O 1
ATOM 3179 N N . VAL A 1 408 ? 20.25 11.219 -9.805 1 97.44 408 VAL A N 1
ATOM 3180 C CA . VAL A 1 408 ? 19.781 11.68 -11.109 1 97.44 408 VAL A CA 1
ATOM 3181 C C . VAL A 1 408 ? 20.094 13.172 -11.273 1 97.44 408 VAL A C 1
ATOM 3183 O O . VAL A 1 408 ? 20.594 13.594 -12.312 1 97.44 408 VAL A O 1
ATOM 3186 N N . PRO A 1 409 ? 19.844 14.016 -10.266 1 96.06 409 PRO A N 1
ATOM 3187 C CA . PRO A 1 409 ? 20.094 15.445 -10.445 1 96.06 409 PRO A CA 1
ATOM 3188 C C . PRO A 1 409 ? 21.547 15.75 -10.805 1 96.06 409 PRO A C 1
ATOM 3190 O O . PRO A 1 409 ? 21.828 16.688 -11.562 1 96.06 409 PRO A O 1
ATOM 3193 N N . ASP A 1 410 ? 22.5 14.992 -10.305 1 96.5 410 ASP A N 1
ATOM 3194 C CA . ASP A 1 410 ? 23.906 15.188 -10.625 1 96.5 410 ASP A CA 1
ATOM 3195 C C . ASP A 1 410 ? 24.156 14.969 -12.117 1 96.5 410 ASP A C 1
ATOM 3197 O O . ASP A 1 410 ? 24.891 15.734 -12.742 1 96.5 410 ASP A O 1
ATOM 3201 N N . PHE A 1 411 ? 23.562 13.969 -12.672 1 98.38 411 PHE A N 1
ATOM 3202 C CA . PHE A 1 411 ? 23.766 13.648 -14.078 1 98.38 411 PHE A CA 1
ATOM 3203 C C . PHE A 1 411 ? 23.031 14.648 -14.969 1 98.38 411 PHE A C 1
ATOM 3205 O O . PHE A 1 411 ? 23.547 15.031 -16.031 1 98.38 411 PHE A O 1
ATOM 3212 N N . VAL A 1 412 ? 21.875 15.047 -14.539 1 98.06 412 VAL A N 1
ATOM 3213 C CA . VAL A 1 412 ? 21.141 16.062 -15.281 1 98.06 412 VAL A CA 1
ATOM 3214 C C . VAL A 1 412 ? 21.969 17.344 -15.344 1 98.06 412 VAL A C 1
ATOM 3216 O O . VAL A 1 412 ? 22.078 17.984 -16.391 1 98.06 412 VAL A O 1
ATOM 3219 N N . LYS A 1 413 ? 22.5 17.719 -14.242 1 96.81 413 LYS A N 1
ATOM 3220 C CA . LYS A 1 413 ? 23.344 18.906 -14.18 1 96.81 413 LYS A CA 1
ATOM 3221 C C . LYS A 1 413 ? 24.531 18.781 -15.148 1 96.81 413 LYS A C 1
ATOM 3223 O O . LYS A 1 413 ? 24.969 19.781 -15.711 1 96.81 413 LYS A O 1
ATOM 3228 N N . ALA A 1 414 ? 24.953 17.609 -15.383 1 97.62 414 ALA A N 1
ATOM 3229 C CA . ALA A 1 414 ? 26.078 17.344 -16.281 1 97.62 414 ALA A CA 1
ATOM 3230 C C . ALA A 1 414 ? 25.625 17.281 -17.734 1 97.62 414 ALA A C 1
ATOM 3232 O O . ALA A 1 414 ? 26.422 17 -18.625 1 97.62 414 ALA A O 1
ATOM 3233 N N . GLY A 1 415 ? 24.359 17.469 -17.969 1 97.88 415 GLY A N 1
ATOM 3234 C CA . GLY A 1 415 ? 23.828 17.516 -19.312 1 97.88 415 GLY A CA 1
ATOM 3235 C C . GLY A 1 415 ? 23.297 16.188 -19.812 1 97.88 415 GLY A C 1
ATOM 3236 O O . GLY A 1 415 ? 22.969 16.031 -20.984 1 97.88 415 GLY A O 1
ATOM 3237 N N . VAL A 1 416 ? 23.219 15.227 -18.953 1 98.69 416 VAL A N 1
ATOM 3238 C CA . VAL A 1 416 ? 22.719 13.891 -19.297 1 98.69 416 VAL A CA 1
ATOM 3239 C C . VAL A 1 416 ? 21.203 13.898 -19.375 1 98.69 416 VAL A C 1
ATOM 3241 O O . VAL A 1 416 ? 20.531 14.516 -18.531 1 98.69 416 VAL A O 1
ATOM 3244 N N . LYS A 1 417 ? 20.578 13.266 -20.328 1 98.75 417 LYS A N 1
ATOM 3245 C CA . LYS A 1 417 ? 19.125 13.156 -20.484 1 98.75 417 LYS A CA 1
ATOM 3246 C C . LYS A 1 417 ? 18.578 11.922 -19.781 1 98.75 417 LYS A C 1
ATOM 3248 O O . LYS A 1 417 ? 19.344 11.008 -19.453 1 98.75 417 LYS A O 1
ATOM 3253 N N . LEU A 1 418 ? 17.266 11.945 -19.516 1 98.88 418 LEU A N 1
ATOM 3254 C CA . LEU A 1 418 ? 16.641 10.82 -18.828 1 98.88 418 LEU A CA 1
ATOM 3255 C C . LEU A 1 418 ? 15.789 10 -19.781 1 98.88 418 LEU A C 1
ATOM 3257 O O . LEU A 1 418 ? 15.094 10.562 -20.641 1 98.88 418 LEU A O 1
ATOM 3261 N N . ILE A 1 419 ? 15.844 8.672 -19.75 1 98.94 419 ILE A N 1
ATOM 3262 C CA . ILE A 1 419 ? 14.891 7.754 -20.375 1 98.94 419 ILE A CA 1
ATOM 3263 C C . ILE A 1 419 ? 13.875 7.293 -19.328 1 98.94 419 ILE A C 1
ATOM 3265 O O . ILE A 1 419 ? 14.203 6.52 -18.422 1 98.94 419 ILE A O 1
ATOM 3269 N N . ILE A 1 420 ? 12.609 7.789 -19.406 1 98.81 420 ILE A N 1
ATOM 3270 C CA . ILE A 1 420 ? 11.641 7.531 -18.344 1 98.81 420 ILE A CA 1
ATOM 3271 C C . ILE A 1 420 ? 10.273 7.242 -18.969 1 98.81 420 ILE A C 1
ATOM 3273 O O . ILE A 1 420 ? 9.984 7.664 -20.094 1 98.81 420 ILE A O 1
ATOM 3277 N N . PRO A 1 421 ? 9.422 6.414 -18.266 1 98.69 421 PRO A N 1
ATOM 3278 C CA . PRO A 1 421 ? 8.047 6.301 -18.75 1 98.69 421 PRO A CA 1
ATOM 3279 C C . PRO A 1 421 ? 7.273 7.617 -18.641 1 98.69 421 PRO A C 1
ATOM 3281 O O . PRO A 1 421 ? 7.559 8.43 -17.75 1 98.69 421 PRO A O 1
ATOM 3284 N N . GLU A 1 422 ? 6.32 7.789 -19.469 1 97.88 422 GLU A N 1
ATOM 3285 C CA . GLU A 1 422 ? 5.547 9.023 -19.562 1 97.88 422 GLU A CA 1
ATOM 3286 C C . GLU A 1 422 ? 4.945 9.391 -18.203 1 97.88 422 GLU A C 1
ATOM 3288 O O . GLU A 1 422 ? 4.852 10.578 -17.859 1 97.88 422 GLU A O 1
ATOM 3293 N N . ILE A 1 423 ? 4.59 8.422 -17.406 1 96.44 423 ILE A N 1
ATOM 3294 C CA . ILE A 1 423 ? 3.9 8.656 -16.141 1 96.44 423 ILE A CA 1
ATOM 3295 C C . ILE A 1 423 ? 4.824 9.414 -15.188 1 96.44 423 ILE A C 1
ATOM 3297 O O . ILE A 1 423 ? 4.359 10.031 -14.227 1 96.44 423 ILE A O 1
ATOM 3301 N N . ALA A 1 424 ? 6.156 9.438 -15.422 1 97.44 424 ALA A N 1
ATOM 3302 C CA . ALA A 1 424 ? 7.121 9.992 -14.477 1 97.44 424 ALA A CA 1
ATOM 3303 C C . ALA A 1 424 ? 7.551 11.391 -14.891 1 97.44 424 ALA A C 1
ATOM 3305 O O . ALA A 1 424 ? 8.328 12.039 -14.195 1 97.44 424 ALA A O 1
ATOM 3306 N N . VAL A 1 425 ? 7.086 11.938 -15.984 1 96.88 425 VAL A N 1
ATOM 3307 C CA . VAL A 1 425 ? 7.559 13.195 -16.547 1 96.88 425 VAL A CA 1
ATOM 3308 C C . VAL A 1 425 ? 7.34 14.328 -15.555 1 96.88 425 VAL A C 1
ATOM 3310 O O . VAL A 1 425 ? 8.25 15.117 -15.289 1 96.88 425 VAL A O 1
ATOM 3313 N N . LYS A 1 426 ? 6.121 14.398 -14.984 1 91.81 426 LYS A N 1
ATOM 3314 C CA . LYS A 1 426 ? 5.824 15.477 -14.039 1 91.81 426 LYS A CA 1
ATOM 3315 C C . LYS A 1 426 ? 6.781 15.445 -12.852 1 91.81 426 LYS A C 1
ATOM 3317 O O . LYS A 1 426 ? 7.266 16.484 -12.414 1 91.81 426 LYS A O 1
ATOM 3322 N N . TYR A 1 427 ? 7.066 14.32 -12.336 1 94.5 427 TYR A N 1
ATOM 3323 C CA . TYR A 1 427 ? 7.938 14.125 -11.18 1 94.5 427 TYR A CA 1
ATOM 3324 C C . TYR A 1 427 ? 9.352 14.602 -11.484 1 94.5 427 TYR A C 1
ATOM 3326 O O . TYR A 1 427 ? 9.922 15.406 -10.742 1 94.5 427 TYR A O 1
ATOM 3334 N N . TRP A 1 428 ? 9.898 14.195 -12.609 1 95.69 428 TRP A N 1
ATOM 3335 C CA . TRP A 1 428 ? 11.297 14.469 -12.938 1 95.69 428 TRP A CA 1
ATOM 3336 C C . TRP A 1 428 ? 11.461 15.883 -13.492 1 95.69 428 TRP A C 1
ATOM 3338 O O . TRP A 1 428 ? 12.57 16.406 -13.555 1 95.69 428 TRP A O 1
ATOM 3348 N N . SER A 1 429 ? 10.43 16.516 -13.906 1 92.88 429 SER A N 1
ATOM 3349 C CA . SER A 1 429 ? 10.484 17.891 -14.398 1 92.88 429 SER A CA 1
ATOM 3350 C C . SER A 1 429 ? 10.852 18.859 -13.289 1 92.88 429 SER A C 1
ATOM 3352 O O . SER A 1 429 ? 11.219 20.016 -13.562 1 92.88 429 SER A O 1
ATOM 3354 N N . SER A 1 430 ? 10.805 18.375 -12.102 1 87.12 430 SER A N 1
ATOM 3355 C CA . SER A 1 430 ? 11.188 19.203 -10.969 1 87.12 430 SER A CA 1
ATOM 3356 C C . SER A 1 430 ? 12.695 19.375 -10.891 1 87.12 430 SER A C 1
ATOM 3358 O O . SER A 1 430 ? 13.195 20.281 -10.203 1 87.12 430 SER A O 1
ATOM 3360 N N . VAL A 1 431 ? 13.43 18.516 -11.5 1 92.5 431 VAL A N 1
ATOM 3361 C CA . VAL A 1 431 ? 14.883 18.641 -11.57 1 92.5 431 VAL A CA 1
ATOM 3362 C C . VAL A 1 431 ? 15.266 19.656 -12.641 1 92.5 431 VAL A C 1
ATOM 3364 O O . VAL A 1 431 ? 15.008 19.438 -13.828 1 92.5 431 VAL A O 1
ATOM 3367 N N . PRO A 1 432 ? 15.914 20.734 -12.219 1 92.12 432 PRO A N 1
ATOM 3368 C CA . PRO A 1 432 ? 16.25 21.781 -13.195 1 92.12 432 PRO A CA 1
ATOM 3369 C C . PRO A 1 432 ? 17.141 21.25 -14.328 1 92.12 432 PRO A C 1
ATOM 3371 O O . PRO A 1 432 ? 18.172 20.625 -14.07 1 92.12 432 PRO A O 1
ATOM 3374 N N . GLY A 1 433 ? 16.688 21.469 -15.523 1 95.5 433 GLY A N 1
ATOM 3375 C CA . GLY A 1 433 ? 17.484 21.125 -16.688 1 95.5 433 GLY A CA 1
ATOM 3376 C C . GLY A 1 433 ? 17.188 19.734 -17.219 1 95.5 433 GLY A C 1
ATOM 3377 O O . GLY A 1 433 ? 17.781 19.312 -18.219 1 95.5 433 GLY A O 1
ATOM 3378 N N . ALA A 1 434 ? 16.234 19.078 -16.656 1 96.94 434 ALA A N 1
ATOM 3379 C CA . ALA A 1 434 ? 15.953 17.703 -17.062 1 96.94 434 ALA A CA 1
ATOM 3380 C C . ALA A 1 434 ? 15.359 17.641 -18.469 1 96.94 434 ALA A C 1
ATOM 3382 O O . ALA A 1 434 ? 14.5 18.453 -18.812 1 96.94 434 ALA A O 1
ATOM 3383 N N . GLU A 1 435 ? 15.852 16.828 -19.281 1 98.44 435 GLU A N 1
ATOM 3384 C CA . GLU A 1 435 ? 15.336 16.484 -20.609 1 98.44 435 GLU A CA 1
ATOM 3385 C C . GLU A 1 435 ? 15.031 15 -20.719 1 98.44 435 GLU A C 1
ATOM 3387 O O . GLU A 1 435 ? 15.648 14.188 -20.016 1 98.44 435 GLU A O 1
ATOM 3392 N N . PHE A 1 436 ? 14.062 14.703 -21.609 1 98.5 436 PHE A N 1
ATOM 3393 C CA . PHE A 1 436 ? 13.547 13.344 -21.484 1 98.5 436 PHE A CA 1
ATOM 3394 C C . PHE A 1 436 ? 13.453 12.68 -22.859 1 98.5 436 PHE A C 1
ATOM 3396 O O . PHE A 1 436 ? 13.188 13.344 -23.859 1 98.5 436 PHE A O 1
ATOM 3403 N N . VAL A 1 437 ? 13.742 11.422 -22.938 1 98.69 437 VAL A N 1
ATOM 3404 C CA . VAL A 1 437 ? 13.156 10.453 -23.859 1 98.69 437 V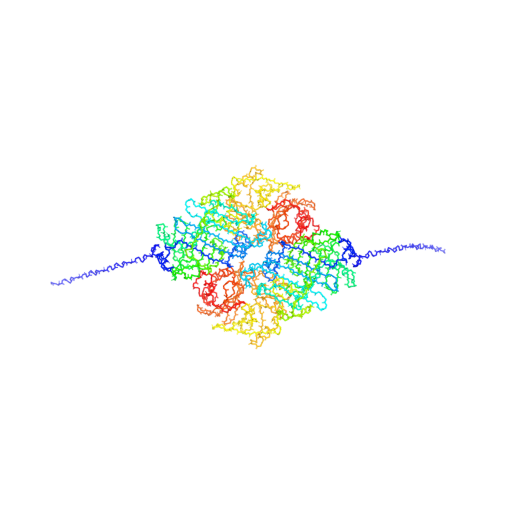AL A CA 1
ATOM 3405 C C . VAL A 1 437 ? 12.094 9.633 -23.141 1 98.69 437 VAL A C 1
ATOM 3407 O O . VAL A 1 437 ? 12.359 9.023 -22.109 1 98.69 437 VAL A O 1
ATOM 3410 N N . THR A 1 438 ? 10.867 9.656 -23.641 1 98.62 438 THR A N 1
ATOM 3411 C CA . THR A 1 438 ? 9.781 9.023 -22.906 1 98.62 438 THR A CA 1
ATOM 3412 C C . THR A 1 438 ? 9.242 7.812 -23.672 1 98.62 438 THR A C 1
ATOM 3414 O O . THR A 1 438 ? 9.523 7.645 -24.859 1 98.62 438 THR A O 1
ATOM 3417 N N . PHE A 1 439 ? 8.594 6.945 -22.984 1 98.5 439 PHE A N 1
ATOM 3418 C CA . PHE A 1 439 ? 7.934 5.77 -23.531 1 98.5 439 PHE A CA 1
ATOM 3419 C C . PHE A 1 439 ? 6.719 5.391 -22.703 1 98.5 439 PHE A C 1
ATOM 3421 O O . PHE A 1 439 ? 6.465 5.988 -21.656 1 98.5 439 PHE A O 1
ATOM 3428 N N . ASN A 1 440 ? 5.887 4.512 -23.156 1 97.25 440 ASN A N 1
ATOM 3429 C CA . ASN A 1 440 ? 4.711 4.004 -22.453 1 97.25 440 ASN A CA 1
ATOM 3430 C C . ASN A 1 440 ? 4.461 2.533 -22.766 1 97.25 440 ASN A C 1
ATOM 3432 O O . ASN A 1 440 ? 5.316 1.865 -23.359 1 97.25 440 ASN A O 1
ATOM 3436 N N . GLU A 1 441 ? 3.395 2.031 -22.344 1 94.44 441 GLU A N 1
ATOM 3437 C CA . GLU A 1 441 ? 3.109 0.602 -22.406 1 94.44 441 GLU A CA 1
ATOM 3438 C C . GLU A 1 441 ? 3.064 0.121 -23.859 1 94.44 441 GLU A C 1
ATOM 3440 O O . GLU A 1 441 ? 3.627 -0.926 -24.188 1 94.44 441 GLU A O 1
ATOM 3445 N N . THR A 1 442 ? 2.42 0.845 -24.719 1 93.06 442 THR A N 1
ATOM 3446 C CA . THR A 1 442 ? 2.195 0.411 -26.094 1 93.06 442 THR A CA 1
ATOM 3447 C C . THR A 1 442 ? 3.352 0.84 -26.984 1 93.06 442 THR A C 1
ATOM 3449 O O . THR A 1 442 ? 3.516 0.314 -28.094 1 93.06 442 THR A O 1
ATOM 3452 N N . HIS A 1 443 ? 4.133 1.826 -26.5 1 94.25 443 HIS A N 1
ATOM 3453 C CA . HIS A 1 443 ? 5.285 2.324 -27.234 1 94.25 443 HIS A CA 1
ATOM 3454 C C . HIS A 1 443 ? 6.543 2.311 -26.375 1 94.25 443 HIS A C 1
ATOM 3456 O O . HIS A 1 443 ? 7.023 3.365 -25.953 1 94.25 443 HIS A O 1
ATOM 3462 N N . PRO A 1 444 ? 7.098 1.152 -26.25 1 94.38 444 PRO A N 1
ATOM 3463 C CA . PRO A 1 444 ? 8.391 1.109 -25.562 1 94.38 444 PRO A CA 1
ATOM 3464 C C . PRO A 1 444 ? 9.477 1.88 -26.297 1 94.38 444 PRO A C 1
ATOM 3466 O O . PRO A 1 444 ? 9.336 2.172 -27.484 1 94.38 444 PRO A O 1
ATOM 3469 N N . TYR A 1 445 ? 10.508 2.277 -25.562 1 98 445 TYR A N 1
ATOM 3470 C CA . TYR A 1 445 ? 11.648 2.938 -26.188 1 98 445 TYR A CA 1
ATOM 3471 C C . TYR A 1 445 ? 12.742 1.935 -26.531 1 98 445 TYR A C 1
ATOM 3473 O O . TYR A 1 445 ? 13.102 1.098 -25.688 1 98 445 TYR A O 1
ATOM 3481 N N . MET A 1 446 ? 13.188 1.905 -27.703 1 97.81 446 MET A N 1
ATOM 3482 C CA . MET A 1 446 ? 14.312 1.086 -28.141 1 97.81 446 MET A CA 1
ATOM 3483 C C . MET A 1 446 ? 15.5 1.958 -28.531 1 97.81 446 MET A C 1
ATOM 3485 O O . MET A 1 446 ? 15.359 2.906 -29.297 1 97.81 446 MET A O 1
ATOM 3489 N N . HIS A 1 447 ? 16.625 1.76 -27.891 1 98.19 447 HIS A N 1
ATOM 3490 C CA . HIS A 1 447 ? 17.906 2.361 -28.234 1 98.19 447 HIS A CA 1
ATOM 3491 C C . HIS A 1 447 ? 18.859 1.329 -28.828 1 98.19 447 HIS A C 1
ATOM 3493 O O . HIS A 1 447 ? 19 0.225 -28.297 1 98.19 447 HIS A O 1
ATOM 3499 N N . ASN A 1 448 ? 19.469 1.636 -30 1 97.12 448 ASN A N 1
ATOM 3500 C CA . ASN A 1 448 ? 20.312 0.615 -30.625 1 97.12 448 ASN A CA 1
ATOM 3501 C C . ASN A 1 448 ? 21.484 1.235 -31.375 1 97.12 448 ASN A C 1
ATOM 3503 O O . ASN A 1 448 ? 21.531 2.449 -31.578 1 97.12 448 ASN A O 1
ATOM 3507 N N . ASP A 1 449 ? 22.5 0.522 -31.625 1 97.25 449 ASP A N 1
ATOM 3508 C CA . ASP A 1 449 ? 23.547 0.731 -32.625 1 97.25 449 ASP A CA 1
ATOM 3509 C C . ASP A 1 449 ? 23.672 -0.486 -33.531 1 97.25 449 ASP A C 1
ATOM 3511 O O . ASP A 1 449 ? 22.703 -1.22 -33.75 1 97.25 449 ASP A O 1
ATOM 3515 N N . ASP A 1 450 ? 24.828 -0.671 -34.156 1 95.5 450 ASP A N 1
ATOM 3516 C CA . ASP A 1 450 ? 24.969 -1.742 -35.125 1 95.5 450 ASP A CA 1
ATOM 3517 C C . ASP A 1 450 ? 25.188 -3.09 -34.438 1 95.5 450 ASP A C 1
ATOM 3519 O O . ASP A 1 450 ? 25.062 -4.141 -35.094 1 95.5 450 ASP A O 1
ATOM 3523 N N . LYS A 1 451 ? 25.406 -3.096 -33.156 1 96.31 451 LYS A N 1
ATOM 3524 C CA . LYS A 1 451 ? 25.797 -4.332 -32.469 1 96.31 451 LYS A CA 1
ATOM 3525 C C . LYS A 1 451 ? 24.703 -4.816 -31.547 1 96.31 451 LYS A C 1
ATOM 3527 O O . LYS A 1 451 ? 24.406 -6.016 -31.484 1 96.31 451 LYS A O 1
ATOM 3532 N N . ILE A 1 452 ? 24.094 -3.932 -30.734 1 97.88 452 ILE A N 1
ATOM 3533 C CA . ILE A 1 452 ? 23.141 -4.348 -29.719 1 97.88 452 ILE A CA 1
ATOM 3534 C C . ILE A 1 452 ? 21.922 -3.422 -29.75 1 97.88 452 ILE A C 1
ATOM 3536 O O . ILE A 1 452 ? 21.969 -2.348 -30.344 1 97.88 452 ILE A O 1
ATOM 3540 N N . ALA A 1 453 ? 20.859 -3.883 -29.156 1 98.06 453 ALA A N 1
ATOM 3541 C CA . ALA A 1 453 ? 19.625 -3.117 -28.922 1 98.06 453 ALA A CA 1
ATOM 3542 C C . ALA A 1 453 ? 19.172 -3.262 -27.469 1 98.06 453 ALA A C 1
ATOM 3544 O O . ALA A 1 453 ? 19.266 -4.348 -26.891 1 98.06 453 ALA A O 1
ATOM 3545 N N . ALA A 1 454 ? 18.719 -2.154 -26.906 1 98.62 454 ALA A N 1
ATOM 3546 C CA . ALA A 1 454 ? 18.141 -2.119 -25.562 1 98.62 454 ALA A CA 1
ATOM 3547 C C . ALA A 1 454 ? 16.703 -1.613 -25.594 1 98.62 454 ALA A C 1
ATOM 3549 O O . ALA A 1 454 ? 16.406 -0.621 -26.266 1 98.62 454 ALA A O 1
ATOM 3550 N N . TRP A 1 455 ? 15.797 -2.336 -24.969 1 98.69 455 TRP A N 1
ATOM 3551 C CA . TRP A 1 455 ? 14.398 -1.932 -24.812 1 98.69 455 TRP A CA 1
ATOM 3552 C C . TRP A 1 455 ? 14.102 -1.501 -23.391 1 98.69 455 TRP A C 1
ATOM 3554 O O . TRP A 1 455 ? 14.438 -2.213 -22.438 1 98.69 455 TRP A O 1
ATOM 3564 N N . PHE A 1 456 ? 13.539 -0.374 -23.219 1 98.81 456 PHE A N 1
ATOM 3565 C CA . PHE A 1 456 ? 13.047 0.143 -21.953 1 98.81 456 PHE A CA 1
ATOM 3566 C C . PHE A 1 456 ? 11.531 -0.036 -21.844 1 98.81 456 PHE A C 1
ATOM 3568 O O . PHE A 1 456 ? 10.781 0.496 -22.656 1 98.81 456 PHE A O 1
ATOM 3575 N N . ASN A 1 457 ? 11.102 -0.797 -20.812 1 98.56 457 ASN A N 1
ATOM 3576 C CA . ASN A 1 457 ? 9.742 -1.334 -20.812 1 98.56 457 ASN A CA 1
ATOM 3577 C C . ASN A 1 457 ? 8.969 -0.896 -19.578 1 98.56 457 ASN A C 1
ATOM 3579 O O . ASN A 1 457 ? 9.508 -0.902 -18.469 1 98.56 457 ASN A O 1
ATOM 3583 N N . TRP A 1 458 ? 7.746 -0.473 -19.75 1 98.31 458 TRP A N 1
ATOM 3584 C CA . TRP A 1 458 ? 6.797 -0.104 -18.703 1 98.31 458 TRP A CA 1
ATOM 3585 C C . TRP A 1 458 ? 5.402 -0.637 -19.016 1 98.31 458 TRP A C 1
ATOM 3587 O O . TRP A 1 458 ? 5.023 -0.748 -20.188 1 98.31 458 TRP A O 1
ATOM 3597 N N . GLU A 1 459 ? 4.688 -1.052 -18.047 1 95.81 459 GLU A N 1
ATOM 3598 C CA . GLU A 1 459 ? 3.268 -1.352 -18.219 1 95.81 459 GLU A CA 1
ATOM 3599 C C . GLU A 1 459 ? 2.422 -0.61 -17.172 1 95.81 459 GLU A C 1
ATOM 3601 O O . GLU A 1 459 ? 2.939 -0.155 -16.156 1 95.81 459 GLU A O 1
ATOM 3606 N N . ASP A 1 460 ? 1.182 -0.436 -17.484 1 93.75 460 ASP A N 1
ATOM 3607 C CA . ASP A 1 460 ? 0.265 0.189 -16.547 1 93.75 460 ASP A CA 1
ATOM 3608 C C . ASP A 1 460 ? 0.126 -0.656 -15.273 1 93.75 460 ASP A C 1
ATOM 3610 O O . ASP A 1 460 ? 0.093 -1.886 -15.344 1 93.75 460 ASP A O 1
ATOM 3614 N N . GLN A 1 461 ? 0.042 0.052 -14.125 1 93.56 461 GLN A N 1
ATOM 3615 C CA . GLN A 1 461 ? -0.055 -0.583 -12.82 1 93.56 461 GLN A CA 1
ATOM 3616 C C . GLN A 1 461 ? 1.081 -1.58 -12.602 1 93.56 461 GLN A C 1
ATOM 3618 O O . GLN A 1 461 ? 0.842 -2.736 -12.25 1 93.56 461 GLN A O 1
ATOM 3623 N N . PRO A 1 462 ? 2.297 -1.123 -12.727 1 95.38 462 PRO A N 1
ATOM 3624 C CA . PRO A 1 462 ? 3.445 -2.027 -12.633 1 95.38 462 PRO A CA 1
ATOM 3625 C C . PRO A 1 462 ? 3.693 -2.521 -11.211 1 95.38 462 PRO A C 1
ATOM 3627 O O . PRO A 1 462 ? 3.01 -2.094 -10.281 1 95.38 462 PRO A O 1
ATOM 3630 N N . SER A 1 463 ? 4.637 -3.471 -11.195 1 93.12 463 SER A N 1
ATOM 3631 C CA . SER A 1 463 ? 5.117 -3.986 -9.914 1 93.12 463 SER A CA 1
ATOM 3632 C C . SER A 1 463 ? 5.934 -2.939 -9.172 1 93.12 463 SER A C 1
ATOM 3634 O O . SER A 1 463 ? 6.543 -2.064 -9.789 1 93.12 463 SER A O 1
ATOM 3636 N N . HIS A 1 464 ? 5.879 -2.871 -7.863 1 95.94 464 HIS A N 1
ATOM 3637 C CA . HIS A 1 464 ? 6.832 -2.248 -6.949 1 95.94 464 HIS A CA 1
ATOM 3638 C C . HIS A 1 464 ? 6.617 -0.74 -6.875 1 95.94 464 HIS A C 1
ATOM 3640 O O . HIS A 1 464 ? 6.609 -0.164 -5.781 1 95.94 464 HIS A O 1
ATOM 3646 N N . ALA A 1 465 ? 6.449 -0.048 -8.008 1 97.5 465 ALA A N 1
ATOM 3647 C CA . ALA A 1 465 ? 6.207 1.391 -8.078 1 97.5 465 ALA A CA 1
ATOM 3648 C C . ALA A 1 465 ? 5.48 1.76 -9.367 1 97.5 465 ALA A C 1
ATOM 3650 O O . ALA A 1 465 ? 5.566 1.04 -10.367 1 97.5 465 ALA A O 1
ATOM 3651 N N . SER A 1 466 ? 4.805 2.926 -9.375 1 97.19 466 SER A N 1
ATOM 3652 C CA . SER A 1 466 ? 3.975 3.303 -10.508 1 97.19 466 SER A CA 1
ATOM 3653 C C . SER A 1 466 ? 4.824 3.582 -11.75 1 97.19 466 SER A C 1
ATOM 3655 O O . SER A 1 466 ? 4.332 3.5 -12.875 1 97.19 466 SER A O 1
ATOM 3657 N N . ASP A 1 467 ? 6.105 3.926 -11.578 1 98.12 467 ASP A N 1
ATOM 3658 C CA . ASP A 1 467 ? 7 4.207 -12.703 1 98.12 467 ASP A CA 1
ATOM 3659 C C . ASP A 1 467 ? 8.039 3.102 -12.867 1 98.12 467 ASP A C 1
ATOM 3661 O O . ASP A 1 467 ? 9.078 3.312 -13.484 1 98.12 467 ASP A O 1
ATOM 3665 N N . TRP A 1 468 ? 7.809 1.935 -12.281 1 98.62 468 TRP A N 1
ATOM 3666 C CA . TRP A 1 468 ? 8.758 0.828 -12.32 1 98.62 468 TRP A CA 1
ATOM 3667 C C . TRP A 1 468 ? 8.938 0.321 -13.75 1 98.62 468 TRP A C 1
ATOM 3669 O O . TRP A 1 468 ? 7.961 0.094 -14.461 1 98.62 468 TRP A O 1
ATOM 3679 N N . THR A 1 469 ? 10.203 0.169 -14.172 1 98.69 469 THR A N 1
ATOM 3680 C CA . THR A 1 469 ? 10.57 -0.289 -15.508 1 98.69 469 THR A CA 1
ATOM 3681 C C . THR A 1 469 ? 11.609 -1.401 -15.43 1 98.69 469 THR A C 1
ATOM 3683 O O . THR A 1 469 ? 12.219 -1.62 -14.383 1 98.69 469 THR A O 1
ATOM 3686 N N . TYR A 1 470 ? 11.742 -2.141 -16.438 1 98.69 470 TYR A N 1
ATOM 3687 C CA . TYR A 1 470 ? 12.867 -3.049 -16.641 1 98.69 470 TYR A CA 1
ATOM 3688 C C . TYR A 1 470 ? 13.453 -2.9 -18.031 1 98.69 470 TYR A C 1
ATOM 3690 O O . TYR A 1 470 ? 12.828 -2.305 -18.906 1 98.69 470 TYR A O 1
ATOM 3698 N N . VAL A 1 471 ? 14.703 -3.318 -18.219 1 98.88 471 VAL A N 1
ATOM 3699 C CA . VAL A 1 471 ? 15.422 -3.133 -19.484 1 98.88 471 VAL A CA 1
ATOM 3700 C C . VAL A 1 471 ? 15.844 -4.492 -20.031 1 98.88 471 VAL A C 1
ATOM 3702 O O . VAL A 1 471 ? 16.266 -5.375 -19.281 1 98.88 471 VAL A O 1
ATOM 3705 N N . VAL A 1 472 ? 15.695 -4.688 -21.328 1 98.81 472 VAL A N 1
ATOM 3706 C CA . VAL A 1 472 ? 16.141 -5.895 -22.016 1 98.81 472 VAL A CA 1
ATOM 3707 C C . VAL A 1 472 ? 17.188 -5.535 -23.062 1 98.81 472 VAL A C 1
ATOM 3709 O O . VAL A 1 472 ? 17 -4.586 -23.828 1 98.81 472 VAL A O 1
ATOM 3712 N N . VAL A 1 473 ? 18.312 -6.238 -23.094 1 98.75 473 VAL A N 1
ATOM 3713 C CA . VAL A 1 473 ? 19.375 -6.023 -24.078 1 98.75 473 VAL A CA 1
ATOM 3714 C C . VAL A 1 473 ? 19.656 -7.324 -24.828 1 98.75 473 VAL A C 1
ATOM 3716 O O . VAL A 1 473 ? 19.703 -8.398 -24.219 1 98.75 473 VAL A O 1
ATOM 3719 N N . THR A 1 474 ? 19.734 -7.281 -26.078 1 98.56 474 THR A N 1
ATOM 3720 C CA . THR A 1 474 ? 20.188 -8.383 -26.922 1 98.56 474 THR A CA 1
ATOM 3721 C C . THR A 1 474 ? 20.906 -7.855 -28.156 1 98.56 474 THR A C 1
ATOM 3723 O O . THR A 1 474 ? 21.109 -6.645 -28.297 1 98.56 474 THR A O 1
ATOM 3726 N N . GLU A 1 475 ? 21.469 -8.766 -29 1 97.38 475 GLU A N 1
ATOM 3727 C CA . GLU A 1 475 ? 22.141 -8.398 -30.234 1 97.38 475 GLU A CA 1
ATOM 3728 C C . GLU A 1 475 ? 21.203 -7.695 -31.203 1 97.38 475 GLU A C 1
ATOM 3730 O O . GLU A 1 475 ? 20 -7.984 -31.219 1 97.38 475 GLU A O 1
ATOM 3735 N N . ARG A 1 476 ? 21.906 -6.734 -31.844 1 95.5 476 ARG A N 1
ATOM 3736 C CA . ARG A 1 476 ? 21.172 -6.176 -32.969 1 95.5 476 ARG A CA 1
ATOM 3737 C C . ARG A 1 476 ? 20.922 -7.242 -34.031 1 95.5 476 ARG A C 1
ATOM 3739 O O . ARG A 1 476 ? 21.812 -8.016 -34.375 1 95.5 476 ARG A O 1
ATOM 3746 N N . CYS A 1 477 ? 19.703 -7.391 -34.594 1 94.56 477 CYS A N 1
ATOM 3747 C CA . CYS A 1 477 ? 19.312 -8.422 -35.562 1 94.56 477 CYS A CA 1
ATOM 3748 C C . CYS A 1 477 ? 19.547 -9.812 -34.969 1 94.56 477 CYS A C 1
ATOM 3750 O O . CYS A 1 477 ? 20.266 -10.625 -35.562 1 94.56 477 CYS A O 1
ATOM 3752 N N . ALA A 1 478 ? 18.922 -10.055 -33.969 1 96.94 478 ALA A N 1
ATOM 3753 C CA . ALA A 1 478 ? 19.125 -11.242 -33.156 1 96.94 478 ALA A CA 1
ATOM 3754 C C . ALA A 1 478 ? 18.547 -12.484 -33.812 1 96.94 478 ALA A C 1
ATOM 3756 O O . ALA A 1 478 ? 17.75 -12.367 -34.75 1 96.94 478 ALA A O 1
ATOM 3757 N N . SER A 1 479 ? 19.016 -13.656 -33.406 1 96.81 479 SER A N 1
ATOM 3758 C CA . SER A 1 479 ? 18.453 -14.961 -33.75 1 96.81 479 SER A CA 1
ATOM 3759 C C . SER A 1 479 ? 17.781 -15.594 -32.531 1 96.81 479 SER A C 1
ATOM 3761 O O . SER A 1 479 ? 17.828 -15.039 -31.422 1 96.81 479 SER A O 1
ATOM 3763 N N . ALA A 1 480 ? 17.141 -16.703 -32.719 1 96.88 480 ALA A N 1
ATOM 3764 C CA . ALA A 1 480 ? 16.359 -17.359 -31.688 1 96.88 480 ALA A CA 1
ATOM 3765 C C . ALA A 1 480 ? 17.203 -17.641 -30.453 1 96.88 480 ALA A C 1
ATOM 3767 O O . ALA A 1 480 ? 16.719 -17.531 -29.328 1 96.88 480 ALA A O 1
ATOM 3768 N N . ASP A 1 481 ? 18.531 -17.859 -30.672 1 96 481 ASP A N 1
ATOM 3769 C CA . ASP A 1 481 ? 19.391 -18.297 -29.578 1 96 481 ASP A CA 1
ATOM 3770 C C . ASP A 1 481 ? 20.328 -17.188 -29.125 1 96 481 ASP A C 1
ATOM 3772 O O . ASP A 1 481 ? 21.25 -17.422 -28.328 1 96 481 ASP A O 1
ATOM 3776 N N . SER A 1 482 ? 20.156 -15.984 -29.672 1 98.06 482 SER A N 1
ATOM 3777 C CA . SER A 1 482 ? 20.984 -14.867 -29.234 1 98.06 482 SER A CA 1
ATOM 3778 C C . SER A 1 482 ? 20.906 -14.664 -27.734 1 98.06 482 SER A C 1
ATOM 3780 O O . SER A 1 482 ? 19.859 -14.938 -27.109 1 98.06 482 SER A O 1
ATOM 3782 N N . PRO A 1 483 ? 22.016 -14.242 -27.094 1 98.19 483 PRO A N 1
ATOM 3783 C CA . PRO A 1 483 ? 21.969 -13.969 -25.656 1 98.19 483 PRO A CA 1
ATOM 3784 C C . PRO A 1 483 ? 21.031 -12.812 -25.312 1 98.19 483 PRO A C 1
ATOM 3786 O O . PRO A 1 483 ? 20.859 -11.891 -26.109 1 98.19 483 PRO A O 1
ATOM 3789 N N . VAL A 1 484 ? 20.406 -12.883 -24.203 1 98.62 484 VAL A N 1
ATOM 3790 C CA . VAL A 1 484 ? 19.484 -11.859 -23.719 1 98.62 484 VAL A CA 1
ATOM 3791 C C . VAL A 1 484 ? 19.781 -11.555 -22.25 1 98.62 484 VAL A C 1
ATOM 3793 O O . VAL A 1 484 ? 19.891 -12.469 -21.422 1 98.62 484 VAL A O 1
ATOM 3796 N N . VAL A 1 485 ? 19.938 -10.258 -21.906 1 98.75 485 VAL A N 1
ATOM 3797 C CA . VAL A 1 485 ? 20.078 -9.781 -20.531 1 98.75 485 VAL A CA 1
ATOM 3798 C C . VAL A 1 485 ? 18.906 -8.891 -20.156 1 98.75 485 VAL A C 1
ATOM 3800 O O . VAL A 1 485 ? 18.453 -8.078 -20.969 1 98.75 485 VAL A O 1
ATOM 3803 N N . ALA A 1 486 ? 18.328 -9.125 -19 1 98.88 486 ALA A N 1
ATOM 3804 C CA . ALA A 1 486 ? 17.328 -8.219 -18.453 1 98.88 486 ALA A CA 1
ATOM 3805 C C . ALA A 1 486 ? 17.828 -7.547 -17.188 1 98.88 486 ALA A C 1
ATOM 3807 O O . ALA A 1 486 ? 18.266 -8.219 -16.25 1 98.88 486 ALA A O 1
ATOM 3808 N N . PHE A 1 487 ? 17.875 -6.203 -17.203 1 98.75 487 PHE A N 1
ATOM 3809 C CA . PHE A 1 487 ? 18.094 -5.469 -15.953 1 98.75 487 PHE A CA 1
ATOM 3810 C C . PHE A 1 487 ? 16.781 -5.328 -15.18 1 98.75 487 PHE A C 1
ATOM 3812 O O . PHE A 1 487 ? 15.797 -4.828 -15.711 1 98.75 487 PHE A O 1
ATOM 3819 N N . GLU A 1 488 ? 16.75 -5.805 -13.992 1 97.94 488 GLU A N 1
ATOM 3820 C CA . GLU A 1 488 ? 15.578 -5.789 -13.117 1 97.94 488 GLU A CA 1
ATOM 3821 C C . GLU A 1 488 ? 15.922 -5.223 -11.742 1 97.94 488 GLU A C 1
ATOM 3823 O O . GLU A 1 488 ? 17 -5.504 -11.203 1 97.94 488 GLU A O 1
ATOM 3828 N N . ALA A 1 489 ? 14.992 -4.352 -11.195 1 98.12 489 ALA A N 1
ATOM 3829 C CA . ALA A 1 489 ? 15.227 -3.771 -9.875 1 98.12 489 ALA A CA 1
ATOM 3830 C C . ALA A 1 489 ? 14.039 -4.023 -8.945 1 98.12 489 ALA A C 1
ATOM 3832 O O . ALA A 1 489 ? 12.906 -3.672 -9.273 1 98.12 489 ALA A O 1
ATOM 3833 N N . ASP A 1 490 ? 14.219 -4.672 -7.84 1 97.31 490 ASP A N 1
ATOM 3834 C CA . ASP A 1 490 ? 13.438 -4.672 -6.605 1 97.31 490 ASP A CA 1
ATOM 3835 C C . ASP A 1 490 ? 12.211 -5.57 -6.73 1 97.31 490 ASP A C 1
ATOM 3837 O O . ASP A 1 490 ? 11.57 -5.895 -5.73 1 97.31 490 ASP A O 1
ATOM 3841 N N . SER A 1 491 ? 11.766 -5.996 -7.883 1 97.06 491 SER A N 1
ATOM 3842 C CA . SER A 1 491 ? 10.648 -6.926 -7.969 1 97.06 491 SER A CA 1
ATOM 3843 C C . SER A 1 491 ? 11.086 -8.352 -7.648 1 97.06 491 SER A C 1
ATOM 3845 O O . SER A 1 491 ? 10.266 -9.195 -7.301 1 97.06 491 SER A O 1
ATOM 3847 N N . TRP A 1 492 ? 12.312 -8.555 -7.816 1 97.62 492 TRP A N 1
ATOM 3848 C CA . TRP A 1 492 ? 12.945 -9.828 -7.5 1 97.62 492 TRP A CA 1
ATOM 3849 C C . TRP A 1 492 ? 14.391 -9.625 -7.051 1 97.62 492 TRP A C 1
ATOM 3851 O O . TRP A 1 492 ? 15.203 -9.062 -7.789 1 97.62 492 TRP A O 1
ATOM 3861 N N . GLU A 1 493 ? 14.656 -10.023 -5.812 1 97.06 493 GLU A N 1
ATOM 3862 C CA . GLU A 1 493 ? 16.047 -10.07 -5.375 1 97.06 493 GLU A CA 1
ATOM 3863 C C . GLU A 1 493 ? 16.734 -11.336 -5.871 1 97.06 493 GLU A C 1
ATOM 3865 O O . GLU A 1 493 ? 17.078 -12.219 -5.082 1 97.06 493 GLU A O 1
ATOM 3870 N N . ALA A 1 494 ? 17.078 -11.273 -7.098 1 97.69 494 ALA A N 1
ATOM 3871 C CA . ALA A 1 494 ? 17.516 -12.445 -7.859 1 97.69 494 ALA A CA 1
ATOM 3872 C C . ALA A 1 494 ? 18.703 -13.117 -7.184 1 97.69 494 ALA A C 1
ATOM 3874 O O . ALA A 1 494 ? 19.641 -12.453 -6.73 1 97.69 494 ALA A O 1
ATOM 3875 N N . GLY A 1 495 ? 18.656 -14.414 -7.148 1 96.88 495 GLY A N 1
ATOM 3876 C CA . GLY A 1 495 ? 19.766 -15.219 -6.664 1 96.88 495 GLY A CA 1
ATOM 3877 C C . GLY A 1 495 ? 19.828 -15.305 -5.152 1 96.88 495 GLY A C 1
ATOM 3878 O O . GLY A 1 495 ? 20.703 -15.961 -4.598 1 96.88 495 GLY A O 1
ATOM 3879 N N . LEU A 1 496 ? 18.953 -14.586 -4.484 1 95.5 496 LEU A N 1
ATOM 3880 C CA . LEU A 1 496 ? 18.906 -14.648 -3.029 1 95.5 496 LEU A CA 1
ATOM 3881 C C . LEU A 1 496 ? 17.734 -15.5 -2.566 1 95.5 496 LEU A C 1
ATOM 3883 O O . LEU A 1 496 ? 17.016 -16.078 -3.389 1 95.5 496 LEU A O 1
ATOM 3887 N N . ASP A 1 497 ? 17.609 -15.625 -1.23 1 91.06 497 ASP A N 1
ATOM 3888 C CA . ASP A 1 497 ? 16.5 -16.391 -0.684 1 91.06 497 ASP A CA 1
ATOM 3889 C C . ASP A 1 497 ? 15.156 -15.836 -1.168 1 91.06 497 ASP A C 1
ATOM 3891 O O . ASP A 1 497 ? 14.945 -14.625 -1.158 1 91.06 497 ASP A O 1
ATOM 3895 N N . ALA A 1 498 ? 14.297 -16.734 -1.554 1 89 498 ALA A N 1
ATOM 3896 C CA . ALA A 1 498 ? 13.023 -16.359 -2.164 1 89 498 ALA A CA 1
ATOM 3897 C C . ALA A 1 498 ? 12.188 -15.523 -1.206 1 89 498 ALA A C 1
ATOM 3899 O O . ALA A 1 498 ? 11.383 -14.688 -1.639 1 89 498 ALA A O 1
ATOM 3900 N N . GLU A 1 499 ? 12.383 -15.695 0.061 1 88.38 499 GLU A N 1
ATOM 3901 C CA . GLU A 1 499 ? 11.57 -15.023 1.069 1 88.38 499 GLU A CA 1
ATOM 3902 C C . GLU A 1 499 ? 11.891 -13.539 1.141 1 88.38 499 GLU A C 1
ATOM 3904 O O . GLU A 1 499 ? 11.109 -12.758 1.698 1 88.38 499 GLU A O 1
ATOM 3909 N N . LEU A 1 500 ? 12.984 -13.141 0.574 1 90.94 500 LEU A N 1
ATOM 3910 C CA . LEU A 1 500 ? 13.383 -11.734 0.588 1 90.94 500 LEU A CA 1
ATOM 3911 C C . LEU A 1 500 ? 12.602 -10.938 -0.449 1 90.94 500 LEU A C 1
ATOM 3913 O O . LEU A 1 500 ? 12.609 -9.703 -0.425 1 90.94 500 LEU A O 1
ATOM 3917 N N . SER A 1 501 ? 11.961 -11.688 -1.335 1 93.56 501 SER A N 1
ATOM 3918 C CA . SER A 1 501 ? 11.18 -11.031 -2.375 1 93.56 501 SER A CA 1
ATOM 3919 C C . SER A 1 501 ? 9.68 -11.234 -2.15 1 93.56 501 SER A C 1
ATOM 3921 O O . SER A 1 501 ? 9.266 -12.211 -1.524 1 93.56 501 SER A O 1
ATOM 3923 N N . SER A 1 502 ? 8.945 -10.297 -2.617 1 92.06 502 SER A N 1
ATOM 3924 C CA . SER A 1 502 ? 7.488 -10.398 -2.598 1 92.06 502 SER A CA 1
ATOM 3925 C C . SER A 1 502 ? 6.988 -11.344 -3.684 1 92.06 502 SER A C 1
ATOM 3927 O O . SER A 1 502 ? 7.242 -11.125 -4.871 1 92.06 502 SER A O 1
ATOM 3929 N N . GLN A 1 503 ? 6.242 -12.352 -3.279 1 91.12 503 GLN A N 1
ATOM 3930 C CA . GLN A 1 503 ? 5.695 -13.305 -4.242 1 91.12 503 GLN A CA 1
ATOM 3931 C C . GLN A 1 503 ? 4.762 -12.609 -5.23 1 91.12 503 GLN A C 1
ATOM 3933 O O . GLN A 1 503 ? 4.781 -12.906 -6.426 1 91.12 503 GLN A O 1
ATOM 3938 N N . SER A 1 504 ? 3.977 -11.727 -4.711 1 93 504 SER A N 1
ATOM 3939 C CA . SER A 1 504 ? 3.045 -11.008 -5.574 1 93 504 SER A CA 1
ATOM 3940 C C . SER A 1 504 ? 3.787 -10.164 -6.605 1 93 504 SER A C 1
ATOM 3942 O O . SER A 1 504 ? 3.408 -10.133 -7.777 1 93 504 SER A O 1
ATOM 3944 N N . GLN A 1 505 ? 4.828 -9.5 -6.211 1 95.44 505 GLN A N 1
ATOM 3945 C CA . GLN A 1 505 ? 5.562 -8.633 -7.129 1 95.44 505 GLN A CA 1
ATOM 3946 C C . GLN A 1 505 ? 6.352 -9.461 -8.148 1 95.44 505 GLN A C 1
ATOM 3948 O O . GLN A 1 505 ? 6.434 -9.094 -9.32 1 95.44 505 GLN A O 1
ATOM 3953 N N . MET A 1 506 ? 6.949 -10.57 -7.676 1 96.88 506 MET A N 1
ATOM 3954 C CA . MET A 1 506 ? 7.617 -11.484 -8.602 1 96.88 506 MET A CA 1
ATOM 3955 C C . MET A 1 506 ? 6.656 -11.953 -9.695 1 96.88 506 MET A C 1
ATOM 3957 O O . MET A 1 506 ? 6.98 -11.883 -10.883 1 96.88 506 MET A O 1
ATOM 3961 N N . ARG A 1 507 ? 5.531 -12.352 -9.344 1 96.25 507 ARG A N 1
ATOM 3962 C CA . ARG A 1 507 ? 4.562 -12.875 -10.305 1 96.25 507 ARG A CA 1
ATOM 3963 C C . ARG A 1 507 ? 4.043 -11.766 -11.211 1 96.25 507 ARG A C 1
ATOM 3965 O O . ARG A 1 507 ? 3.764 -12 -12.391 1 96.25 507 ARG A O 1
ATOM 3972 N N . GLN A 1 508 ? 3.855 -10.594 -10.648 1 95.81 508 GLN A N 1
ATOM 3973 C CA . GLN A 1 508 ? 3.412 -9.477 -11.477 1 95.81 508 GLN A CA 1
ATOM 3974 C C . GLN A 1 508 ? 4.418 -9.188 -12.586 1 95.81 508 GLN A C 1
ATOM 3976 O O . GLN A 1 508 ? 4.031 -8.906 -13.727 1 95.81 508 GLN A O 1
ATOM 3981 N N . TRP A 1 509 ? 5.703 -9.156 -12.258 1 97.69 509 TRP A N 1
ATOM 3982 C CA . TRP A 1 509 ? 6.695 -8.984 -13.312 1 97.69 509 TRP A CA 1
ATOM 3983 C C . TRP A 1 509 ? 6.598 -10.109 -14.336 1 97.69 509 TRP A C 1
ATOM 3985 O O . TRP A 1 509 ? 6.688 -9.875 -15.547 1 97.69 509 TRP A O 1
ATOM 3995 N N . LEU A 1 510 ? 6.395 -11.367 -13.852 1 97.62 510 LEU A N 1
ATOM 3996 C CA . LEU A 1 510 ? 6.254 -12.508 -14.75 1 97.62 510 LEU A CA 1
ATOM 3997 C C . LEU A 1 510 ? 5.047 -12.336 -15.664 1 97.62 510 LEU A C 1
ATOM 3999 O O . LEU A 1 510 ? 5.109 -12.656 -16.859 1 97.62 510 LEU A O 1
ATOM 4003 N N . ASP A 1 511 ? 3.949 -11.82 -15.109 1 95.88 511 ASP A N 1
ATOM 4004 C CA . ASP A 1 511 ? 2.785 -11.531 -15.938 1 95.88 511 ASP A CA 1
ATOM 4005 C C . ASP A 1 511 ? 3.143 -10.562 -17.062 1 95.88 511 ASP A C 1
ATOM 4007 O O . ASP A 1 511 ? 2.684 -10.727 -18.203 1 95.88 511 ASP A O 1
ATOM 4011 N N . GLN A 1 512 ? 3.912 -9.578 -16.75 1 96.31 512 GLN A N 1
ATOM 4012 C CA . GLN A 1 512 ? 4.316 -8.602 -17.766 1 96.31 512 GLN A CA 1
ATOM 4013 C C . GLN A 1 512 ? 5.207 -9.25 -18.828 1 96.31 512 GLN A C 1
ATOM 4015 O O . GLN A 1 512 ? 4.988 -9.07 -20.031 1 96.31 512 GLN A O 1
ATOM 4020 N N . ILE A 1 513 ? 6.207 -10.016 -18.375 1 97.75 513 ILE A N 1
ATOM 4021 C CA . ILE A 1 513 ? 7.215 -10.484 -19.328 1 97.75 513 ILE A CA 1
ATOM 4022 C C . ILE A 1 513 ? 6.648 -11.633 -20.156 1 97.75 513 ILE A C 1
ATOM 4024 O O . ILE A 1 513 ? 7.117 -11.898 -21.266 1 97.75 513 ILE A O 1
ATOM 4028 N N . VAL A 1 514 ? 5.703 -12.367 -19.641 1 96.62 514 VAL A N 1
ATOM 4029 C CA . VAL A 1 514 ? 5.031 -13.344 -20.484 1 96.62 514 VAL A CA 1
ATOM 4030 C C . VAL A 1 514 ? 4.281 -12.633 -21.609 1 96.62 514 VAL A C 1
ATOM 4032 O O . VAL A 1 514 ? 4.289 -13.086 -22.75 1 96.62 514 VAL A O 1
ATOM 4035 N N . SER A 1 515 ? 3.648 -11.508 -21.297 1 95.12 515 SER A N 1
ATOM 4036 C CA . SER A 1 515 ? 2.969 -10.703 -22.312 1 95.12 515 SER A CA 1
ATOM 4037 C C . SER A 1 515 ? 3.961 -10.109 -23.297 1 95.12 515 SER A C 1
ATOM 4039 O O . SER A 1 515 ? 3.672 -10.016 -24.5 1 95.12 515 SER A O 1
ATOM 4041 N N . ASP A 1 516 ? 5.109 -9.719 -22.812 1 97.38 516 ASP A N 1
ATOM 4042 C CA . ASP A 1 516 ? 6.129 -9.102 -23.656 1 97.38 516 ASP A CA 1
ATOM 4043 C C . ASP A 1 516 ? 6.828 -10.133 -24.531 1 97.38 516 ASP A C 1
ATOM 4045 O O . ASP A 1 516 ? 7.422 -9.789 -25.562 1 97.38 516 ASP A O 1
ATOM 4049 N N . GLY A 1 517 ? 6.867 -11.391 -24.141 1 98.19 517 GLY A N 1
ATOM 4050 C CA . GLY A 1 517 ? 7.531 -12.453 -24.875 1 98.19 517 GLY A CA 1
ATOM 4051 C C . GLY A 1 517 ? 9 -12.594 -24.531 1 98.19 517 GLY A C 1
ATOM 4052 O O . GLY A 1 517 ? 9.82 -12.93 -25.391 1 98.19 517 GLY A O 1
ATOM 4053 N N . LEU A 1 518 ? 9.359 -12.305 -23.281 1 98.69 518 LEU A N 1
ATOM 4054 C CA . LEU A 1 518 ? 10.758 -12.375 -22.891 1 98.69 518 LEU A CA 1
ATOM 4055 C C . LEU A 1 518 ? 11.273 -13.812 -22.984 1 98.69 518 LEU A C 1
ATOM 4057 O O . LEU A 1 518 ? 10.648 -14.734 -22.453 1 98.69 518 LEU A O 1
ATOM 4061 N N . PRO A 1 519 ? 12.43 -14.016 -23.625 1 98.69 519 PRO A N 1
ATOM 4062 C CA . PRO A 1 519 ? 12.969 -15.367 -23.797 1 98.69 519 PRO A CA 1
ATOM 4063 C C . PRO A 1 519 ? 13.234 -16.062 -22.469 1 98.69 519 PRO A C 1
ATOM 4065 O O . PRO A 1 519 ? 13.711 -15.43 -21.516 1 98.69 519 PRO A O 1
ATOM 4068 N N . ARG A 1 520 ? 12.992 -17.344 -22.422 1 98 520 ARG A N 1
ATOM 4069 C CA . ARG A 1 520 ? 13.125 -18.156 -21.219 1 98 520 ARG A CA 1
ATOM 4070 C C . ARG A 1 520 ? 14.578 -18.219 -20.75 1 98 520 ARG A C 1
ATOM 4072 O O . ARG A 1 520 ? 14.852 -18.297 -19.547 1 98 520 ARG A O 1
ATOM 4079 N N . HIS A 1 521 ? 15.562 -18.172 -21.688 1 98.06 521 HIS A N 1
ATOM 4080 C CA . HIS A 1 521 ? 16.984 -18.328 -21.359 1 98.06 521 HIS A CA 1
ATOM 4081 C C . HIS A 1 521 ? 17.594 -17 -20.953 1 98.06 521 HIS A C 1
ATOM 4083 O O . HIS A 1 521 ? 18.828 -16.891 -20.828 1 98.06 521 HIS A O 1
ATOM 4089 N N . THR A 1 522 ? 16.797 -15.961 -20.703 1 98.69 522 THR A N 1
ATOM 4090 C CA . THR A 1 522 ? 17.266 -14.641 -20.297 1 98.69 522 THR A CA 1
ATOM 4091 C C . THR A 1 522 ? 18.094 -14.727 -19.016 1 98.69 522 THR A C 1
ATOM 4093 O O . THR A 1 522 ? 17.719 -15.453 -18.094 1 98.69 522 THR A O 1
ATOM 4096 N N . ILE A 1 523 ? 19.203 -13.992 -18.984 1 98.75 523 ILE A N 1
ATOM 4097 C CA . ILE A 1 523 ? 19.984 -13.812 -17.766 1 98.75 523 ILE A CA 1
ATOM 4098 C C . ILE A 1 523 ? 19.609 -12.484 -17.109 1 98.75 523 ILE A C 1
ATOM 4100 O O . ILE A 1 523 ? 19.656 -11.43 -17.75 1 98.75 523 ILE A O 1
ATOM 4104 N N . VAL A 1 524 ? 19.25 -12.492 -15.82 1 98.75 524 VAL A N 1
ATOM 4105 C CA . VAL A 1 524 ? 18.781 -11.312 -15.109 1 98.75 524 VAL A CA 1
ATOM 4106 C C . VAL A 1 524 ? 19.938 -10.656 -14.352 1 98.75 524 VAL A C 1
ATOM 4108 O O . VAL A 1 524 ? 20.656 -11.328 -13.609 1 98.75 524 VAL A O 1
ATOM 4111 N N . PHE A 1 525 ? 20.219 -9.398 -14.609 1 98.62 525 PHE A N 1
ATOM 4112 C CA . PHE A 1 525 ? 21.109 -8.531 -13.859 1 98.62 525 PHE A CA 1
ATOM 4113 C C . PHE A 1 525 ? 20.344 -7.652 -12.883 1 98.62 525 PHE A C 1
ATOM 4115 O O . PHE A 1 525 ? 19.797 -6.613 -13.266 1 98.62 525 PHE A O 1
ATOM 4122 N N . PRO A 1 526 ? 20.297 -8.031 -11.586 1 98 526 PRO A N 1
ATOM 4123 C CA . PRO A 1 526 ? 19.484 -7.281 -10.625 1 98 526 PRO A CA 1
ATOM 4124 C C . PRO A 1 526 ? 20.234 -6.109 -10 1 98 526 PRO A C 1
ATOM 4126 O O . PRO A 1 526 ? 21.453 -6.082 -10.008 1 98 526 PRO A O 1
ATOM 4129 N N . SER A 1 527 ? 19.453 -5.047 -9.508 1 98.06 527 SER A N 1
ATOM 4130 C CA . SER A 1 527 ? 20.062 -3.988 -8.711 1 98.06 527 SER A CA 1
ATOM 4131 C C . SER A 1 527 ? 20.375 -4.469 -7.297 1 98.06 527 SER A C 1
ATOM 4133 O O . SER A 1 527 ? 21.25 -3.906 -6.621 1 98.06 527 SER A O 1
ATOM 4135 N N . HIS A 1 528 ? 19.656 -5.379 -6.801 1 97.12 528 HIS A N 1
ATOM 4136 C CA . HIS A 1 528 ? 19.859 -6.07 -5.535 1 97.12 528 HIS A CA 1
ATOM 4137 C C . HIS A 1 528 ? 19.859 -7.582 -5.723 1 97.12 528 HIS A C 1
ATOM 4139 O O . HIS A 1 528 ? 18.906 -8.148 -6.242 1 97.12 528 HIS A O 1
ATOM 4145 N N . GLY A 1 529 ? 20.906 -8.211 -5.402 1 96.69 529 GLY A N 1
ATOM 4146 C CA . GLY A 1 529 ? 21.031 -9.648 -5.594 1 96.69 529 GLY A CA 1
ATOM 4147 C C . GLY A 1 529 ? 22.234 -10.039 -6.43 1 96.69 529 GLY A C 1
ATOM 4148 O O . GLY A 1 529 ? 23.297 -9.406 -6.336 1 96.69 529 GLY A O 1
ATOM 4149 N N . LYS A 1 530 ? 22.094 -11.164 -7.199 1 97 530 LYS A N 1
ATOM 4150 C CA . LYS A 1 530 ? 23.156 -11.719 -8.031 1 97 530 LYS A CA 1
ATOM 4151 C C . LYS A 1 530 ? 22.672 -11.984 -9.453 1 97 530 LYS A C 1
ATOM 4153 O O . LYS A 1 530 ? 21.469 -12.195 -9.672 1 97 530 LYS A O 1
ATOM 4158 N N . ILE A 1 531 ? 23.578 -11.898 -10.375 1 97.81 531 ILE A N 1
ATOM 4159 C CA . ILE A 1 531 ? 23.25 -12.297 -11.734 1 97.81 531 ILE A CA 1
ATOM 4160 C C . ILE A 1 531 ? 22.688 -13.719 -11.727 1 97.81 531 ILE A C 1
ATOM 4162 O O . ILE A 1 531 ? 23.328 -14.641 -11.211 1 97.81 531 ILE A O 1
ATOM 4166 N N . THR A 1 532 ? 21.453 -13.883 -12.273 1 98.06 532 THR A N 1
ATOM 4167 C CA . THR A 1 532 ? 20.719 -15.133 -12.125 1 98.06 532 THR A CA 1
ATOM 4168 C C . THR A 1 532 ? 19.891 -15.422 -13.367 1 98.06 532 THR A C 1
ATOM 4170 O O . THR A 1 532 ? 19.266 -14.516 -13.93 1 98.06 532 THR A O 1
ATOM 4173 N N . PRO A 1 533 ? 19.891 -16.688 -13.836 1 98.31 533 PRO A N 1
ATOM 4174 C CA . PRO A 1 533 ? 18.984 -17.016 -14.938 1 98.31 533 PRO A CA 1
ATOM 4175 C C . PRO A 1 533 ? 17.516 -16.797 -14.578 1 98.31 533 PRO A C 1
ATOM 4177 O O . PRO A 1 533 ? 17.109 -17.094 -13.445 1 98.31 533 PRO A O 1
ATOM 4180 N N . LEU A 1 534 ? 16.734 -16.375 -15.516 1 98.62 534 LEU A N 1
ATOM 4181 C CA . LEU A 1 534 ? 15.305 -16.156 -15.344 1 98.62 534 LEU A CA 1
ATOM 4182 C C . LEU A 1 534 ? 14.617 -17.438 -14.875 1 98.62 534 LEU A C 1
ATOM 4184 O O . LEU A 1 534 ? 13.648 -17.375 -14.109 1 98.62 534 LEU A O 1
ATOM 4188 N N . GLU A 1 535 ? 15.109 -18.578 -15.203 1 97.94 535 GLU A N 1
ATOM 4189 C CA . GLU A 1 535 ? 14.531 -19.875 -14.883 1 97.94 535 GLU A CA 1
ATOM 4190 C C . GLU A 1 535 ? 14.383 -20.047 -13.375 1 97.94 535 GLU A C 1
ATOM 4192 O O . GLU A 1 535 ? 13.445 -20.703 -12.906 1 97.94 535 GLU A O 1
ATOM 4197 N N . GLN A 1 536 ? 15.266 -19.469 -12.656 1 97.75 536 GLN A N 1
ATOM 4198 C CA . GLN A 1 536 ? 15.164 -19.578 -11.203 1 97.75 536 GLN A CA 1
ATOM 4199 C C . GLN A 1 536 ? 13.914 -18.875 -10.68 1 97.75 536 GLN A C 1
ATOM 4201 O O . GLN A 1 536 ? 13.273 -19.375 -9.75 1 97.75 536 GLN A O 1
ATOM 4206 N N . LEU A 1 537 ? 13.594 -17.719 -11.227 1 98.19 537 LEU A N 1
ATOM 4207 C CA . LEU A 1 537 ? 12.367 -17.016 -10.852 1 98.19 537 LEU A CA 1
ATOM 4208 C C . LEU A 1 537 ? 11.141 -17.875 -11.156 1 98.19 537 LEU A C 1
ATOM 4210 O O . LEU A 1 537 ? 10.203 -17.922 -10.359 1 98.19 537 LEU A O 1
ATOM 4214 N N . LEU A 1 538 ? 11.164 -18.516 -12.305 1 97.19 538 LEU A N 1
ATOM 4215 C CA . LEU A 1 538 ? 10.062 -19.375 -12.703 1 97.19 538 LEU A CA 1
ATOM 4216 C C . LEU A 1 538 ? 9.883 -20.531 -11.711 1 97.19 538 LEU A C 1
ATOM 4218 O O . LEU A 1 538 ? 8.758 -20.859 -11.328 1 97.19 538 LEU A O 1
ATOM 4222 N N . GLU A 1 539 ? 10.93 -21.062 -11.281 1 94.44 539 GLU A N 1
ATOM 4223 C CA . GLU A 1 539 ? 10.898 -22.172 -10.328 1 94.44 539 GLU A CA 1
ATOM 4224 C C . GLU A 1 539 ? 10.383 -21.719 -8.969 1 94.44 539 GLU A C 1
ATOM 4226 O O . GLU A 1 539 ? 9.523 -22.359 -8.367 1 94.44 539 GLU A O 1
ATOM 4231 N N . ILE A 1 540 ? 10.938 -20.578 -8.531 1 94.25 540 ILE A N 1
ATOM 4232 C CA . ILE A 1 540 ? 10.586 -20.031 -7.227 1 94.25 540 ILE A CA 1
ATOM 4233 C C . ILE A 1 540 ? 9.086 -19.75 -7.168 1 94.25 540 ILE A C 1
ATOM 4235 O O . ILE A 1 540 ? 8.445 -20 -6.141 1 94.25 540 ILE A O 1
ATOM 4239 N N . THR A 1 541 ? 8.461 -19.312 -8.242 1 95.19 541 THR A N 1
ATOM 4240 C CA . THR A 1 541 ? 7.074 -18.875 -8.258 1 95.19 541 THR A CA 1
ATOM 4241 C C . THR A 1 541 ? 6.164 -19.984 -8.797 1 95.19 541 THR A C 1
ATOM 4243 O O . THR A 1 541 ? 4.941 -19.812 -8.836 1 95.19 541 THR A O 1
ATOM 4246 N N . ALA A 1 542 ? 6.703 -21.078 -9.289 1 95.31 542 ALA A N 1
ATOM 4247 C CA . ALA A 1 542 ? 5.941 -22.141 -9.961 1 95.31 542 ALA A CA 1
ATOM 4248 C C . ALA A 1 542 ? 5.09 -21.562 -11.086 1 95.31 542 ALA A C 1
ATOM 4250 O O . ALA A 1 542 ? 3.896 -21.859 -11.188 1 95.31 542 ALA A O 1
ATOM 4251 N N . TYR A 1 543 ? 5.609 -20.703 -11.852 1 96.94 543 TYR A N 1
ATOM 4252 C CA . TYR A 1 543 ? 4.891 -19.969 -12.875 1 96.94 543 TYR A CA 1
ATOM 4253 C C . TYR A 1 543 ? 4.898 -20.719 -14.203 1 96.94 543 TYR A C 1
ATOM 4255 O O . TYR A 1 543 ? 5.961 -21.094 -14.703 1 96.94 543 TYR A O 1
ATOM 4263 N N . PRO A 1 544 ? 3.713 -21.047 -14.789 1 96.44 544 PRO A N 1
ATOM 4264 C CA . PRO A 1 544 ? 3.688 -21.641 -16.125 1 96.44 544 PRO A CA 1
ATOM 4265 C C . PRO A 1 544 ? 4.121 -20.672 -17.219 1 96.44 544 PRO A C 1
ATOM 4267 O O . PRO A 1 544 ? 3.309 -19.891 -17.703 1 96.44 544 PRO A O 1
ATOM 4270 N N . TYR A 1 545 ? 5.32 -20.781 -17.625 1 97.31 545 TYR A N 1
ATOM 4271 C CA . TYR A 1 545 ? 5.93 -19.859 -18.578 1 97.31 545 TYR A CA 1
ATOM 4272 C C . TYR A 1 545 ? 6.199 -20.562 -19.906 1 97.31 545 TYR A C 1
ATOM 4274 O O . TYR A 1 545 ? 6.73 -21.672 -19.938 1 97.31 545 TYR A O 1
ATOM 4282 N N . PRO A 1 546 ? 5.82 -20 -21.062 1 97.25 546 PRO A N 1
ATOM 4283 C CA . PRO A 1 546 ? 6.055 -20.625 -22.359 1 97.25 546 PRO A CA 1
ATOM 4284 C C . PRO A 1 546 ? 7.539 -20.75 -22.688 1 97.25 546 PRO A C 1
ATOM 4286 O O . PRO A 1 546 ? 8.375 -20.094 -22.062 1 97.25 546 PRO A O 1
ATOM 4289 N N . ASN A 1 547 ? 7.777 -21.609 -23.609 1 96.88 547 ASN A N 1
ATOM 4290 C CA . ASN A 1 547 ? 9.148 -21.75 -24.094 1 96.88 547 ASN A CA 1
ATOM 4291 C C . ASN A 1 547 ? 9.5 -20.656 -25.109 1 96.88 547 ASN A C 1
ATOM 4293 O O . ASN A 1 547 ? 9.859 -20.953 -26.25 1 96.88 547 ASN A O 1
ATOM 4297 N N . PHE A 1 548 ? 9.547 -19.453 -24.641 1 98.31 548 PHE A N 1
ATOM 4298 C CA . PHE A 1 548 ? 9.844 -18.297 -25.484 1 98.31 548 PHE A CA 1
ATOM 4299 C C . PHE A 1 548 ? 11.328 -18.25 -25.828 1 98.31 548 PHE A C 1
ATOM 4301 O O . PHE A 1 548 ? 12.172 -18.547 -24.969 1 98.31 548 PHE A O 1
ATOM 4308 N N . ASP A 1 549 ? 11.609 -17.953 -27.031 1 98 549 ASP A N 1
ATOM 4309 C CA . ASP A 1 549 ? 12.938 -17.547 -27.453 1 98 549 ASP A CA 1
ATOM 4310 C C . ASP A 1 549 ? 12.93 -16.109 -27.984 1 98 549 ASP A C 1
ATOM 4312 O O . ASP A 1 549 ? 11.992 -15.359 -27.734 1 98 549 ASP A O 1
ATOM 4316 N N . VAL A 1 550 ? 14.047 -15.672 -28.609 1 98.25 550 VAL A N 1
ATOM 4317 C CA . VAL A 1 550 ? 14.211 -14.266 -28.969 1 98.25 550 VAL A CA 1
ATOM 4318 C C . VAL A 1 550 ? 13.18 -13.875 -30.031 1 98.25 550 VAL A C 1
ATOM 4320 O O . VAL A 1 550 ? 12.781 -12.711 -30.125 1 98.25 550 VAL A O 1
ATOM 4323 N N . THR A 1 551 ? 12.68 -14.812 -30.828 1 97.56 551 THR A N 1
ATOM 4324 C CA . THR A 1 551 ? 11.703 -14.516 -31.875 1 97.56 551 THR A CA 1
ATOM 4325 C C . THR A 1 551 ? 10.359 -14.141 -31.266 1 97.56 551 THR A C 1
ATOM 4327 O O . THR A 1 551 ? 9.5 -13.57 -31.953 1 97.56 551 THR A O 1
ATOM 4330 N N . ASN A 1 552 ? 10.117 -14.453 -30 1 97.81 552 ASN A N 1
ATOM 4331 C CA . ASN A 1 552 ? 8.867 -14.141 -29.312 1 97.81 552 ASN A CA 1
ATOM 4332 C C . ASN A 1 552 ? 8.922 -12.758 -28.672 1 97.81 552 ASN A C 1
ATOM 4334 O O . ASN A 1 552 ? 7.883 -12.203 -28.297 1 97.81 552 ASN A O 1
ATOM 4338 N N . TRP A 1 553 ? 10.148 -12.188 -28.547 1 97.56 553 TRP A N 1
ATOM 4339 C CA . TRP A 1 553 ? 10.289 -10.898 -27.875 1 97.56 553 TRP A CA 1
ATOM 4340 C C . TRP A 1 553 ? 9.57 -9.805 -28.641 1 97.56 553 TRP A C 1
ATOM 4342 O O . TRP A 1 553 ? 9.906 -9.516 -29.797 1 97.56 553 TRP A O 1
ATOM 4352 N N . ARG A 1 554 ? 8.539 -9.258 -27.969 1 95.94 554 ARG A N 1
ATOM 4353 C CA . ARG A 1 554 ? 7.734 -8.172 -28.516 1 95.94 554 ARG A CA 1
ATOM 4354 C C . ARG A 1 554 ? 7.316 -8.477 -29.953 1 95.94 554 ARG A C 1
ATOM 4356 O O . ARG A 1 554 ? 7.469 -7.633 -30.844 1 95.94 554 ARG A O 1
ATOM 4363 N N . GLY A 1 555 ? 6.895 -9.688 -30.203 1 93.69 555 GLY A N 1
ATOM 4364 C CA . GLY A 1 555 ? 6.391 -10.094 -31.5 1 93.69 555 GLY A CA 1
ATOM 4365 C C . GLY A 1 555 ? 7.465 -10.148 -32.562 1 93.69 555 GLY A C 1
ATOM 4366 O O . GLY A 1 555 ? 7.211 -9.82 -33.719 1 93.69 555 GLY A O 1
ATOM 4367 N N . GLY A 1 556 ? 8.68 -10.336 -32.156 1 94.62 556 GLY A N 1
ATOM 4368 C CA . GLY A 1 556 ? 9.773 -10.461 -33.094 1 94.62 556 GLY A CA 1
ATOM 4369 C C . GLY A 1 556 ? 10.5 -9.148 -33.344 1 94.62 556 GLY A C 1
ATOM 4370 O O . GLY A 1 556 ? 11.195 -8.992 -34.344 1 94.62 556 GLY A O 1
ATOM 4371 N N . ALA A 1 557 ? 10.43 -8.227 -32.438 1 93.69 557 ALA A N 1
ATOM 4372 C CA . ALA A 1 557 ? 10.984 -6.891 -32.594 1 93.69 557 ALA A CA 1
ATOM 4373 C C . ALA A 1 557 ? 12.508 -6.934 -32.688 1 93.69 557 ALA A C 1
ATOM 4375 O O . ALA A 1 557 ? 13.133 -6.012 -33.219 1 93.69 557 ALA A O 1
ATOM 4376 N N . ALA A 1 558 ? 13.141 -7.965 -32.219 1 94.31 558 ALA A N 1
ATOM 4377 C CA . ALA A 1 558 ? 14.602 -8.047 -32.156 1 94.31 558 ALA A CA 1
ATOM 4378 C C . ALA A 1 558 ? 15.148 -8.633 -33.469 1 94.31 558 ALA A C 1
ATOM 4380 O O . ALA A 1 558 ? 16.359 -8.617 -33.688 1 94.31 558 ALA A O 1
ATOM 4381 N N . ILE A 1 559 ? 14.266 -9.133 -34.281 1 93.94 559 ILE A N 1
ATOM 4382 C CA . ILE A 1 559 ? 14.68 -9.812 -35.5 1 93.94 559 ILE A CA 1
ATOM 4383 C C . ILE A 1 559 ? 14.672 -8.836 -36.688 1 93.94 559 ILE A C 1
ATOM 4385 O O . ILE A 1 559 ? 13.68 -8.133 -36.906 1 93.94 559 ILE A O 1
ATOM 4389 N N . CYS A 1 560 ? 15.797 -8.781 -37.406 1 90.88 560 CYS A N 1
ATOM 4390 C CA . CYS A 1 560 ? 15.828 -7.914 -38.562 1 90.88 560 CYS A CA 1
ATOM 4391 C C . CYS A 1 560 ? 15.008 -8.5 -39.719 1 90.88 560 CYS A C 1
ATOM 4393 O O . CYS A 1 560 ? 14.93 -9.719 -39.844 1 90.88 560 CYS A O 1
ATOM 4395 N N . GLY A 1 561 ? 14.57 -7.629 -40.625 1 76.94 561 GLY A N 1
ATOM 4396 C CA . GLY A 1 561 ? 13.859 -8.016 -41.844 1 76.94 561 GLY A CA 1
ATOM 4397 C C . GLY A 1 561 ? 12.422 -8.43 -41.594 1 76.94 561 GLY A C 1
ATOM 4398 O O . GLY A 1 561 ? 11.703 -8.789 -42.5 1 76.94 561 GLY A O 1
ATOM 4399 N N . LYS A 1 562 ? 11.914 -8.438 -40.469 1 59.84 562 LYS A N 1
ATOM 4400 C CA . LYS A 1 562 ? 10.508 -8.742 -40.156 1 59.84 562 LYS A CA 1
ATOM 4401 C C . LYS A 1 562 ? 9.656 -7.477 -40.219 1 59.84 562 LYS A C 1
ATOM 4403 O O . LYS A 1 562 ? 10.109 -6.395 -39.844 1 59.84 562 LYS A O 1
ATOM 4408 N N . MET B 1 1 ? -5.789 -67.75 -90.375 1 25.53 1 MET B N 1
ATOM 4409 C CA . MET B 1 1 ? -6.254 -68.25 -89.062 1 25.53 1 MET B CA 1
ATOM 4410 C C . MET B 1 1 ? -5.547 -67.562 -87.938 1 25.53 1 MET B C 1
ATOM 4412 O O . MET B 1 1 ? -4.52 -68 -87.438 1 25.53 1 MET B O 1
ATOM 4416 N N . ARG B 1 2 ? -5.32 -66.188 -88.062 1 31.38 2 ARG B N 1
ATOM 4417 C CA . ARG B 1 2 ? -4.52 -65.312 -87.25 1 31.38 2 ARG B CA 1
ATOM 4418 C C . ARG B 1 2 ? -5.035 -65.312 -85.812 1 31.38 2 ARG B C 1
ATOM 4420 O O . ARG B 1 2 ? -6.246 -65.312 -85.562 1 31.38 2 ARG B O 1
ATOM 4427 N N . THR B 1 3 ? -4.215 -65.812 -84.875 1 31.14 3 THR B N 1
ATOM 4428 C CA . THR B 1 3 ? -4.16 -66.125 -83.438 1 31.14 3 THR B CA 1
ATOM 4429 C C . THR B 1 3 ? -4.52 -64.938 -82.562 1 31.14 3 THR B C 1
ATOM 4431 O O . THR B 1 3 ? -3.918 -63.875 -82.688 1 31.14 3 THR B O 1
ATOM 4434 N N . PRO B 1 4 ? -5.719 -64.875 -82 1 31.73 4 PRO B N 1
ATOM 4435 C CA . PRO B 1 4 ? -6.285 -63.75 -81.25 1 31.73 4 PRO B CA 1
ATOM 4436 C C . PRO B 1 4 ? -5.535 -63.531 -79.938 1 31.73 4 PRO B C 1
ATOM 4438 O O . PRO B 1 4 ? -5.152 -64.5 -79.25 1 31.73 4 PRO B O 1
ATOM 4441 N N . TRP B 1 5 ? -4.645 -62.531 -79.812 1 29.84 5 TRP B N 1
ATOM 4442 C CA . TRP B 1 5 ? -3.83 -62.031 -78.688 1 29.84 5 TRP B CA 1
ATOM 4443 C C . TRP B 1 5 ? -4.707 -61.656 -77.5 1 29.84 5 TRP B C 1
ATOM 4445 O O . TRP B 1 5 ? -5.574 -60.781 -77.625 1 29.84 5 TRP B O 1
ATOM 4455 N N . PHE B 1 6 ? -5.148 -62.594 -76.625 1 28.91 6 PHE B N 1
ATOM 4456 C CA . PHE B 1 6 ? -5.965 -62.375 -75.438 1 28.91 6 PHE B CA 1
ATOM 4457 C C . PHE B 1 6 ? -5.254 -61.469 -74.438 1 28.91 6 PHE B C 1
ATOM 4459 O O . PHE B 1 6 ? -4.066 -61.656 -74.125 1 28.91 6 PHE B O 1
ATOM 4466 N N . SER B 1 7 ? -5.676 -60.188 -74.25 1 27.48 7 SER B N 1
ATOM 4467 C CA . SER B 1 7 ? -5.305 -59.094 -73.375 1 27.48 7 SER B CA 1
ATOM 4468 C C . SER B 1 7 ? -5.57 -59.469 -71.875 1 27.48 7 SER B C 1
ATOM 4470 O O . SER B 1 7 ? -6.719 -59.656 -71.5 1 27.48 7 SER B O 1
ATOM 4472 N N . LEU B 1 8 ? -4.809 -60.312 -71.312 1 29.25 8 LEU B N 1
ATOM 4473 C CA . LEU B 1 8 ? -5.023 -60.656 -69.875 1 29.25 8 LEU B CA 1
ATOM 4474 C C . LEU B 1 8 ? -4.848 -59.406 -69 1 29.25 8 LEU B C 1
ATOM 4476 O O . LEU B 1 8 ? -3.775 -58.812 -69 1 29.25 8 LEU B O 1
ATOM 4480 N N . ALA B 1 9 ? -5.969 -58.656 -68.75 1 31.3 9 ALA B N 1
ATOM 4481 C CA . ALA B 1 9 ? -6.043 -57.531 -67.75 1 31.3 9 ALA B CA 1
ATOM 4482 C C . ALA B 1 9 ? -5.668 -58 -66.375 1 31.3 9 ALA B C 1
ATOM 4484 O O . ALA B 1 9 ? -6.301 -58.906 -65.812 1 31.3 9 ALA B O 1
ATOM 4485 N N . LEU B 1 10 ? -4.383 -57.938 -65.938 1 29.11 10 LEU B N 1
ATOM 4486 C CA . LEU B 1 10 ? -3.908 -58.156 -64.562 1 29.11 10 LEU B CA 1
ATOM 4487 C C . LEU B 1 10 ? -4.617 -57.25 -63.594 1 29.11 10 LEU B C 1
ATOM 4489 O O . LEU B 1 10 ? -4.547 -56.031 -63.719 1 29.11 10 LEU B O 1
ATOM 4493 N N . LEU B 1 11 ? -5.746 -57.594 -63 1 28.69 11 LEU B N 1
ATOM 4494 C CA . LEU B 1 11 ? -6.41 -56.906 -61.875 1 28.69 11 LEU B CA 1
ATOM 4495 C C . LEU B 1 11 ? -5.477 -56.781 -60.688 1 28.69 11 LEU B C 1
ATOM 4497 O O . LEU B 1 11 ? -5.016 -57.781 -60.125 1 28.69 11 LEU B O 1
ATOM 4501 N N . GLY B 1 12 ? -4.594 -55.781 -60.594 1 27.88 12 GLY B N 1
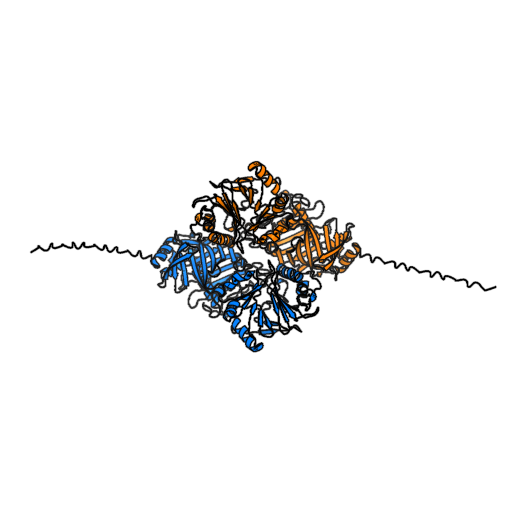ATOM 4502 C CA . GLY B 1 12 ? -3.791 -55.5 -59.438 1 27.88 12 GLY B CA 1
ATOM 4503 C C . GLY B 1 12 ? -4.617 -55.312 -58.188 1 27.88 12 GLY B C 1
ATOM 4504 O O . GLY B 1 12 ? -5.57 -54.531 -58.156 1 27.88 12 GLY B O 1
ATOM 4505 N N . LEU B 1 13 ? -4.824 -56.344 -57.344 1 32.72 13 LEU B N 1
ATOM 4506 C CA . LEU B 1 13 ? -5.379 -56.281 -56 1 32.72 13 LEU B CA 1
ATOM 4507 C C . LEU B 1 13 ? -4.652 -55.219 -55.188 1 32.72 13 LEU B C 1
ATOM 4509 O O . LEU B 1 13 ? -3.439 -55.312 -54.969 1 32.72 13 LEU B O 1
ATOM 4513 N N . VAL B 1 14 ? -5.117 -54 -55.219 1 34.19 14 VAL B N 1
ATOM 4514 C CA . VAL B 1 14 ? -4.66 -53 -54.25 1 34.19 14 VAL B CA 1
ATOM 4515 C C . VAL B 1 14 ? -4.969 -53.469 -52.844 1 34.19 14 VAL B C 1
ATOM 4517 O O . VAL B 1 14 ? -6.129 -53.688 -52.5 1 34.19 14 VAL B O 1
ATOM 4520 N N . ALA B 1 15 ? -4.012 -54.188 -52.125 1 38.88 15 ALA B N 1
ATOM 4521 C CA . ALA B 1 15 ? -4.062 -54.406 -50.688 1 38.88 15 ALA B CA 1
ATOM 4522 C C . ALA B 1 15 ? -4.254 -53.094 -49.938 1 38.88 15 ALA B C 1
ATOM 4524 O O . ALA B 1 15 ? -3.393 -52.219 -50 1 38.88 15 ALA B O 1
ATOM 4525 N N . THR B 1 16 ? -5.5 -52.688 -49.719 1 34.78 16 THR B N 1
ATOM 4526 C CA . THR B 1 16 ? -5.758 -51.594 -48.781 1 34.78 16 THR B CA 1
ATOM 4527 C C . THR B 1 16 ? -5.215 -51.938 -47.406 1 34.78 16 THR B C 1
ATOM 4529 O O . THR B 1 16 ? -5.641 -52.938 -46.781 1 34.78 16 THR B O 1
ATOM 4532 N N . THR B 1 17 ? -3.977 -51.75 -47.125 1 35.75 17 THR B N 1
ATOM 4533 C CA . THR B 1 17 ? -3.529 -51.781 -45.75 1 35.75 17 THR B CA 1
ATOM 4534 C C . THR B 1 17 ? -4.371 -50.844 -44.875 1 35.75 17 THR B C 1
ATOM 4536 O O . THR B 1 17 ? -4.426 -49.625 -45.125 1 35.75 17 THR B O 1
ATOM 4539 N N . SER B 1 18 ? -5.434 -51.344 -44.312 1 35.88 18 SER B N 1
ATOM 4540 C CA . SER B 1 18 ? -6.094 -50.594 -43.25 1 35.88 18 SER B CA 1
ATOM 4541 C C . SER B 1 18 ? -5.102 -50.156 -42.188 1 35.88 18 SER B C 1
ATOM 4543 O O . SER B 1 18 ? -4.516 -51 -41.5 1 35.88 18 SER B O 1
ATOM 4545 N N . VAL B 1 19 ? -4.387 -49.156 -42.375 1 40.41 19 VAL B N 1
ATOM 4546 C CA . VAL B 1 19 ? -3.734 -48.531 -41.219 1 40.41 19 VAL B CA 1
ATOM 4547 C C . VAL B 1 19 ? -4.75 -48.344 -40.094 1 40.41 19 VAL B C 1
ATOM 4549 O O . VAL B 1 19 ? -5.691 -47.562 -40.219 1 40.41 19 VAL B O 1
ATOM 4552 N N . HIS B 1 20 ? -5.023 -49.375 -39.344 1 37.31 20 HIS B N 1
ATOM 4553 C CA . HIS B 1 20 ? -5.652 -49.062 -38.062 1 37.31 20 HIS B CA 1
ATOM 4554 C C . HIS B 1 20 ? -4.949 -47.875 -37.375 1 37.31 20 HIS B C 1
ATOM 4556 O O . HIS B 1 20 ? -3.775 -48 -37 1 37.31 20 HIS B O 1
ATOM 4562 N N . ALA B 1 21 ? -5.242 -46.719 -37.75 1 42.5 21 ALA B N 1
ATOM 4563 C CA . ALA B 1 21 ? -4.891 -45.656 -36.844 1 42.5 21 ALA B CA 1
ATOM 4564 C C . ALA B 1 21 ? -5.129 -46.031 -35.375 1 42.5 21 ALA B C 1
ATOM 4566 O O . ALA B 1 21 ? -6.27 -46.25 -34.969 1 42.5 21 ALA B O 1
ATOM 4567 N N . GLN B 1 22 ? -4.289 -46.719 -34.812 1 38.94 22 GLN B N 1
ATOM 4568 C CA . GLN B 1 22 ? -4.348 -46.781 -33.344 1 38.94 22 GLN B CA 1
ATOM 4569 C C . GLN B 1 22 ? -4.691 -45.438 -32.75 1 38.94 22 GLN B C 1
ATOM 4571 O O . GLN B 1 22 ? -3.941 -44.469 -32.906 1 38.94 22 GLN B O 1
ATOM 4576 N N . LEU B 1 23 ? -5.949 -45.094 -32.656 1 43.28 23 LEU B N 1
ATOM 4577 C CA . LEU B 1 23 ? -6.352 -43.938 -31.859 1 43.28 23 LEU B CA 1
ATOM 4578 C C . LEU B 1 23 ? -5.52 -43.844 -30.578 1 43.28 23 LEU B C 1
ATOM 4580 O O . LEU B 1 23 ? -5.566 -44.719 -29.734 1 43.28 23 LEU B O 1
ATOM 4584 N N . VAL B 1 24 ? -4.367 -43.375 -30.641 1 50.28 24 VAL B N 1
ATOM 4585 C CA . VAL B 1 24 ? -3.639 -43.094 -29.406 1 50.28 24 VAL B CA 1
ATOM 4586 C C . VAL B 1 24 ? -4.594 -42.5 -28.359 1 50.28 24 VAL B C 1
ATOM 4588 O O . VAL B 1 24 ? -5.086 -41.375 -28.531 1 50.28 24 VAL B O 1
ATOM 4591 N N . VAL B 1 25 ? -5.504 -43.25 -27.766 1 66.19 25 VAL B N 1
ATOM 4592 C CA . VAL B 1 25 ? -6.434 -42.812 -26.734 1 66.19 25 VAL B CA 1
ATOM 4593 C C . VAL B 1 25 ? -5.656 -42.25 -25.547 1 66.19 25 VAL B C 1
ATOM 4595 O O . VAL B 1 25 ? -4.727 -42.906 -25.047 1 66.19 25 VAL B O 1
ATOM 4598 N N . GLY B 1 26 ? -5.551 -40.969 -25.375 1 78.44 26 GLY B N 1
ATOM 4599 C CA . GLY B 1 26 ? -4.953 -40.375 -24.188 1 78.44 26 GLY B CA 1
ATOM 4600 C C . GLY B 1 26 ? -5.273 -41.125 -22.906 1 78.44 26 GLY B C 1
ATOM 4601 O O . GLY B 1 26 ? -6.121 -42.031 -22.906 1 78.44 26 GLY B O 1
ATOM 4602 N N . PRO B 1 27 ? -4.465 -41 -21.938 1 90.88 27 PRO B N 1
ATOM 4603 C CA . PRO B 1 27 ? -4.715 -41.688 -20.672 1 90.88 27 PRO B CA 1
ATOM 4604 C C . PRO B 1 27 ? -6.094 -41.344 -20.094 1 90.88 27 PRO B C 1
ATOM 4606 O O . PRO B 1 27 ? -6.645 -40.281 -20.359 1 90.88 27 PRO B O 1
ATOM 4609 N N . THR B 1 28 ? -6.723 -42.312 -19.422 1 93.81 28 THR B N 1
ATOM 4610 C CA . THR B 1 28 ? -7.949 -42.094 -18.672 1 93.81 28 THR B CA 1
ATOM 4611 C C . THR B 1 28 ? -7.68 -41.25 -17.422 1 93.81 28 THR B C 1
ATOM 4613 O O . THR B 1 28 ? -6.527 -41.062 -17.047 1 93.81 28 THR B O 1
ATOM 4616 N N . ALA B 1 29 ? -8.734 -40.781 -16.812 1 96.31 29 ALA B N 1
ATOM 4617 C CA . ALA B 1 29 ? -8.617 -40.031 -15.57 1 96.31 29 ALA B CA 1
ATOM 4618 C C . ALA B 1 29 ? -7.926 -40.875 -14.484 1 96.31 29 ALA B C 1
ATOM 4620 O O . ALA B 1 29 ? -7.059 -40.344 -13.766 1 96.31 29 ALA B O 1
ATOM 4621 N N . GLN B 1 30 ? -8.273 -42.125 -14.414 1 95.19 30 GLN B N 1
ATOM 4622 C CA . GLN B 1 30 ? -7.707 -43 -13.398 1 95.19 30 GLN B CA 1
ATOM 4623 C C . GLN B 1 30 ? -6.207 -43.219 -13.609 1 95.19 30 GLN B C 1
ATOM 4625 O O . GLN B 1 30 ? -5.441 -43.25 -12.648 1 95.19 30 GLN B O 1
ATOM 4630 N N . GLN B 1 31 ? -5.832 -43.25 -14.828 1 95.81 31 GLN B N 1
ATOM 4631 C CA . GLN B 1 31 ? -4.418 -43.438 -15.141 1 95.81 31 GLN B CA 1
ATOM 4632 C C . GLN B 1 31 ? -3.611 -42.188 -14.742 1 95.81 31 GLN B C 1
ATOM 4634 O O . GLN B 1 31 ? -2.498 -42.312 -14.227 1 95.81 31 GLN B O 1
ATOM 4639 N N . VAL B 1 32 ? -4.164 -41.031 -15.047 1 97.56 32 VAL B N 1
ATOM 4640 C CA . VAL B 1 32 ? -3.502 -39.781 -14.672 1 97.56 32 VAL B CA 1
ATOM 4641 C C . VAL B 1 32 ? -3.383 -39.688 -13.148 1 97.56 32 VAL B C 1
ATOM 4643 O O . VAL B 1 32 ? -2.33 -39.312 -12.625 1 97.56 32 VAL B O 1
ATOM 4646 N N . LEU B 1 33 ? -4.387 -40.094 -12.445 1 98 33 LEU B N 1
ATOM 4647 C CA . LEU B 1 33 ? -4.406 -40.062 -10.984 1 98 33 LEU B CA 1
ATOM 4648 C C . LEU B 1 33 ? -3.447 -41.094 -10.391 1 98 33 LEU B C 1
ATOM 4650 O O . LEU B 1 33 ? -2.777 -40.812 -9.391 1 98 33 LEU B O 1
ATOM 4654 N N . ASP B 1 34 ? -3.412 -42.25 -11.008 1 97.5 34 ASP B N 1
ATOM 4655 C CA . ASP B 1 34 ? -2.463 -43.281 -10.555 1 97.5 34 ASP B CA 1
ATOM 4656 C C . ASP B 1 34 ? -1.024 -42.781 -10.703 1 97.5 34 ASP B C 1
ATOM 4658 O O . ASP B 1 34 ? -0.197 -43 -9.812 1 97.5 34 ASP B O 1
ATOM 4662 N N . ALA B 1 35 ? -0.771 -42.188 -11.836 1 97.88 35 ALA B N 1
ATOM 4663 C CA . ALA B 1 35 ? 0.566 -41.625 -12.062 1 97.88 35 ALA B CA 1
ATOM 4664 C C . ALA B 1 35 ? 0.905 -40.562 -11.016 1 97.88 35 ALA B C 1
ATOM 4666 O O . ALA B 1 35 ? 2.045 -40.469 -10.555 1 97.88 35 ALA B O 1
ATOM 4667 N N . ALA B 1 36 ? -0.019 -39.719 -10.648 1 98.5 36 ALA B N 1
ATOM 4668 C CA . ALA B 1 36 ? 0.178 -38.688 -9.633 1 98.5 36 ALA B CA 1
ATOM 4669 C C . ALA B 1 36 ? 0.438 -39.312 -8.258 1 98.5 36 ALA B C 1
ATOM 4671 O O . ALA B 1 36 ? 1.335 -38.875 -7.535 1 98.5 36 ALA B O 1
ATOM 4672 N N . LEU B 1 37 ? -0.373 -40.312 -7.906 1 98.25 37 LEU B N 1
ATOM 4673 C CA . LEU B 1 37 ? -0.196 -40.969 -6.625 1 98.25 37 LEU B CA 1
ATOM 4674 C C . LEU B 1 37 ? 1.177 -41.625 -6.543 1 98.25 37 LEU B C 1
ATOM 4676 O O . LEU B 1 37 ? 1.835 -41.594 -5.504 1 98.25 37 LEU B O 1
ATOM 4680 N N . ASP B 1 38 ? 1.57 -42.219 -7.641 1 98.12 38 ASP B N 1
ATOM 4681 C CA . ASP B 1 38 ? 2.898 -42.844 -7.695 1 98.12 38 ASP B CA 1
ATOM 4682 C C . ASP B 1 38 ? 3.986 -41.781 -7.484 1 98.12 38 ASP B C 1
ATOM 4684 O O . ASP B 1 38 ? 4.941 -42 -6.742 1 98.12 38 ASP B O 1
ATOM 4688 N N . ALA B 1 39 ? 3.816 -40.688 -8.164 1 98.25 39 ALA B N 1
ATOM 4689 C CA . ALA B 1 39 ? 4.793 -39.594 -8.062 1 98.25 39 ALA B CA 1
ATOM 4690 C C . ALA B 1 39 ? 4.863 -39.062 -6.637 1 98.25 39 ALA B C 1
ATOM 4692 O O . ALA B 1 39 ? 5.918 -38.594 -6.188 1 98.25 39 ALA B O 1
ATOM 4693 N N . LEU B 1 40 ? 3.797 -39.125 -5.859 1 98.31 40 LEU B N 1
ATOM 4694 C CA . LEU B 1 40 ? 3.709 -38.562 -4.516 1 98.31 40 LEU B CA 1
ATOM 4695 C C . LEU B 1 40 ? 4.254 -39.531 -3.479 1 98.31 40 LEU B C 1
ATOM 4697 O O . LEU B 1 40 ? 4.492 -39.156 -2.33 1 98.31 40 LEU B O 1
ATOM 4701 N N . GLY B 1 41 ? 4.348 -40.719 -3.795 1 97.19 41 GLY B N 1
ATOM 4702 C CA . GLY B 1 41 ? 4.875 -41.719 -2.854 1 97.19 41 GLY B CA 1
ATOM 4703 C C . GLY B 1 41 ? 4.094 -43 -2.838 1 97.19 41 GLY B C 1
ATOM 4704 O O . GLY B 1 41 ? 4.402 -43.906 -2.068 1 97.19 41 GLY B O 1
ATOM 4705 N N . GLY B 1 42 ? 3.055 -43.062 -3.602 1 96.81 42 GLY B N 1
ATOM 4706 C CA . GLY B 1 42 ? 2.305 -44.312 -3.73 1 96.81 42 GLY B CA 1
ATOM 4707 C C . GLY B 1 42 ? 0.967 -44.281 -3.016 1 96.81 42 GLY B C 1
ATOM 4708 O O . GLY B 1 42 ? 0.815 -43.594 -2.004 1 96.81 42 GLY B O 1
ATOM 4709 N N . THR B 1 43 ? 0.017 -45.062 -3.49 1 95.62 43 THR B N 1
ATOM 4710 C CA . THR B 1 43 ? -1.332 -45.125 -2.939 1 95.62 43 THR B CA 1
ATOM 4711 C C . THR B 1 43 ? -1.303 -45.656 -1.506 1 95.62 43 THR B C 1
ATOM 4713 O O . THR B 1 43 ? -2.035 -45.156 -0.645 1 95.62 43 THR B O 1
ATOM 4716 N N . GLY B 1 44 ? -0.595 -46.625 -1.188 1 94.44 44 GLY B N 1
ATOM 4717 C CA . GLY B 1 44 ? -0.532 -47.25 0.124 1 94.44 44 GLY B CA 1
ATOM 4718 C C . GLY B 1 44 ? -0.247 -46.281 1.242 1 94.44 44 GLY B C 1
ATOM 4719 O O . GLY B 1 44 ? -1.097 -46.062 2.105 1 94.44 44 GLY B O 1
ATOM 4720 N N . PRO B 1 45 ? 0.952 -45.688 1.154 1 96.06 45 PRO B N 1
ATOM 4721 C CA . PRO B 1 45 ? 1.309 -44.719 2.211 1 96.06 45 PRO B CA 1
ATOM 4722 C C . PRO B 1 45 ? 0.298 -43.594 2.348 1 96.06 45 PRO B C 1
ATOM 4724 O O . PRO B 1 45 ? -0.008 -43.156 3.465 1 96.06 45 PRO B O 1
ATOM 4727 N N . ILE B 1 46 ? -0.249 -43.125 1.257 1 95.75 46 ILE B N 1
ATOM 4728 C CA . ILE B 1 46 ? -1.169 -41.969 1.271 1 95.75 46 ILE B CA 1
ATOM 4729 C C . ILE B 1 46 ? -2.51 -42.406 1.862 1 95.75 46 ILE B C 1
ATOM 4731 O O . ILE B 1 46 ? -3.09 -41.688 2.684 1 95.75 46 ILE B O 1
ATOM 4735 N N . SER B 1 47 ? -2.998 -43.531 1.5 1 93.38 47 SER B N 1
ATOM 4736 C CA . SER B 1 47 ? -4.289 -44.031 1.979 1 93.38 47 SER B CA 1
ATOM 4737 C C . SER B 1 47 ? -4.234 -44.375 3.467 1 93.38 47 SER B C 1
ATOM 4739 O O . SER B 1 47 ? -5.273 -44.406 4.133 1 93.38 47 SER B O 1
ATOM 4741 N N . GLN B 1 48 ? -3.098 -44.594 4.027 1 93.44 48 GLN B N 1
ATOM 4742 C CA . GLN B 1 48 ? -2.949 -45 5.414 1 93.44 48 GLN B CA 1
ATOM 4743 C C . GLN B 1 48 ? -2.787 -43.812 6.348 1 93.44 48 GLN B C 1
ATOM 4745 O O . GLN B 1 48 ? -2.77 -43.969 7.57 1 93.44 48 GLN B O 1
ATOM 4750 N N . LEU B 1 49 ? -2.654 -42.625 5.746 1 95.06 49 LEU B N 1
ATOM 4751 C CA . LEU B 1 49 ? -2.58 -41.438 6.59 1 95.06 49 LEU B CA 1
ATOM 4752 C C . LEU B 1 49 ? -3.852 -41.281 7.414 1 95.06 49 LEU B C 1
ATOM 4754 O O . LEU B 1 49 ? -4.957 -41.281 6.867 1 95.06 49 LEU B O 1
ATOM 4758 N N . THR B 1 50 ? -3.748 -41.156 8.68 1 95.06 50 THR B N 1
ATOM 4759 C CA . THR B 1 50 ? -4.895 -40.906 9.547 1 95.06 50 THR B CA 1
ATOM 4760 C C . THR B 1 50 ? -5.027 -39.406 9.859 1 95.06 50 THR B C 1
ATOM 4762 O O . THR B 1 50 ? -6.109 -38.938 10.219 1 95.06 50 THR B O 1
ATOM 4765 N N . GLY B 1 51 ? -3.982 -38.719 9.797 1 96.62 51 GLY B N 1
ATOM 4766 C CA . GLY B 1 51 ? -3.975 -37.281 10.031 1 96.62 51 GLY B CA 1
ATOM 4767 C C . GLY B 1 51 ? -2.672 -36.625 9.633 1 96.62 51 GLY B C 1
ATOM 4768 O O . GLY B 1 51 ? -1.68 -37.312 9.359 1 96.62 51 GLY B O 1
ATOM 4769 N N . ILE B 1 52 ? -2.641 -35.344 9.578 1 98.06 52 ILE B N 1
ATOM 4770 C CA . ILE B 1 52 ? -1.46 -34.562 9.219 1 98.06 52 ILE B CA 1
ATOM 4771 C C . ILE B 1 52 ? -1.567 -33.188 9.82 1 98.06 52 ILE B C 1
ATOM 4773 O O . ILE B 1 52 ? -2.67 -32.688 10.055 1 98.06 52 ILE B O 1
ATOM 4777 N N . THR B 1 53 ? -0.45 -32.531 10.172 1 98.75 53 THR B N 1
ATOM 4778 C CA . THR B 1 53 ? -0.375 -31.094 10.461 1 98.75 53 THR B CA 1
ATOM 4779 C C . THR B 1 53 ? 0.706 -30.422 9.617 1 98.75 53 THR B C 1
ATOM 4781 O O . THR B 1 53 ? 1.869 -30.828 9.656 1 98.75 53 THR B O 1
ATOM 4784 N N . PHE B 1 54 ? 0.361 -29.469 8.75 1 98.81 54 PHE B N 1
ATOM 4785 C CA . PHE B 1 54 ? 1.284 -28.562 8.078 1 98.81 54 PHE B CA 1
ATOM 4786 C C . PHE B 1 54 ? 1.658 -27.391 8.977 1 98.81 54 PHE B C 1
ATOM 4788 O O . PHE B 1 54 ? 0.786 -26.656 9.43 1 98.81 54 PHE B O 1
ATOM 4795 N N . HIS B 1 55 ? 2.936 -27.172 9.25 1 98.69 55 HIS B N 1
ATOM 4796 C CA . HIS B 1 55 ? 3.408 -26.062 10.078 1 98.69 55 HIS B CA 1
ATOM 4797 C C . HIS B 1 55 ? 4.004 -24.953 9.219 1 98.69 55 HIS B C 1
ATOM 4799 O O . HIS B 1 55 ? 4.984 -25.172 8.508 1 98.69 55 HIS B O 1
ATOM 4805 N N . ALA B 1 56 ? 3.445 -23.828 9.25 1 97.56 56 ALA B N 1
ATOM 4806 C CA . ALA B 1 56 ? 3.965 -22.609 8.625 1 97.56 56 ALA B CA 1
ATOM 4807 C C . ALA B 1 56 ? 4.25 -21.531 9.672 1 97.56 56 ALA B C 1
ATOM 4809 O O . ALA B 1 56 ? 3.514 -20.547 9.773 1 97.56 56 ALA B O 1
ATOM 4810 N N . PRO B 1 57 ? 5.344 -21.562 10.352 1 96.31 57 PRO B N 1
ATOM 4811 C CA . PRO B 1 57 ? 5.586 -20.734 11.539 1 96.31 57 PRO B CA 1
ATOM 4812 C C . PRO B 1 57 ? 6.059 -19.328 11.195 1 96.31 57 PRO B C 1
ATOM 4814 O O . PRO B 1 57 ? 6.059 -18.438 12.055 1 96.31 57 PRO B O 1
ATOM 4817 N N . ARG B 1 58 ? 6.453 -19.062 9.922 1 90.44 58 ARG B N 1
ATOM 4818 C CA . ARG B 1 58 ? 7.164 -17.812 9.703 1 90.44 58 ARG B CA 1
ATOM 4819 C C . ARG B 1 58 ? 6.453 -16.953 8.656 1 90.44 58 ARG B C 1
ATOM 4821 O O . ARG B 1 58 ? 6.488 -15.727 8.719 1 90.44 58 ARG B O 1
ATOM 4828 N N . ILE B 1 59 ? 5.906 -17.656 7.641 1 92.81 59 ILE B N 1
ATOM 4829 C CA . ILE B 1 59 ? 5.422 -16.875 6.508 1 92.81 59 ILE B CA 1
ATOM 4830 C C . ILE B 1 59 ? 3.959 -17.203 6.234 1 92.81 59 ILE B C 1
ATOM 4832 O O . ILE B 1 59 ? 3.635 -18.344 5.875 1 92.81 59 ILE B O 1
ATOM 4836 N N . TYR B 1 60 ? 3.137 -16.359 6.395 1 95.62 60 TYR B N 1
ATOM 4837 C CA . TYR B 1 60 ? 1.755 -16.281 5.938 1 95.62 60 TYR B CA 1
ATOM 4838 C C . TYR B 1 60 ? 1.396 -14.852 5.543 1 95.62 60 TYR B C 1
ATOM 4840 O O . TYR B 1 60 ? 1.485 -13.93 6.363 1 95.62 60 TYR B O 1
ATOM 4848 N N . ARG B 1 61 ? 1.037 -14.633 4.324 1 94.62 61 ARG B N 1
ATOM 4849 C CA . ARG B 1 61 ? 0.67 -13.32 3.797 1 94.62 61 ARG B CA 1
ATOM 4850 C C . ARG B 1 61 ? -0.614 -13.398 2.979 1 94.62 61 ARG B C 1
ATOM 4852 O O . ARG B 1 61 ? -0.901 -14.43 2.359 1 94.62 61 ARG B O 1
ATOM 4859 N N . SER B 1 62 ? -1.366 -12.375 3.029 1 96.56 62 SER B N 1
ATOM 4860 C CA . SER B 1 62 ? -2.574 -12.336 2.213 1 96.56 62 SER B CA 1
ATOM 4861 C C . SER B 1 62 ? -2.84 -10.922 1.693 1 96.56 62 SER B C 1
ATOM 4863 O O . SER B 1 62 ? -2.293 -9.953 2.215 1 96.56 62 SER B O 1
ATOM 4865 N N . ARG B 1 63 ? -3.598 -10.844 0.604 1 96.81 63 ARG B N 1
ATOM 4866 C CA . ARG B 1 63 ? -3.9 -9.594 -0.092 1 96.81 63 ARG B CA 1
ATOM 4867 C C . ARG B 1 63 ? -5.371 -9.531 -0.494 1 96.81 63 ARG B C 1
ATOM 4869 O O . ARG B 1 63 ? -6.027 -10.57 -0.617 1 96.81 63 ARG B O 1
ATOM 4876 N N . SER B 1 64 ? -5.773 -8.297 -0.698 1 96.25 64 SER B N 1
ATOM 4877 C CA . SER B 1 64 ? -7.18 -8.094 -1.029 1 96.25 64 SER B CA 1
ATOM 4878 C C . SER B 1 64 ? -7.348 -7.648 -2.48 1 96.25 64 SER B C 1
ATOM 4880 O O . SER B 1 64 ? -6.625 -6.77 -2.953 1 96.25 64 SER B O 1
ATOM 4882 N N . LEU B 1 65 ? -8.258 -8.281 -3.119 1 92.38 65 LEU B N 1
ATOM 4883 C CA . LEU B 1 65 ? -8.672 -7.816 -4.438 1 92.38 65 LEU B CA 1
ATOM 4884 C C . LEU B 1 65 ? -9.75 -6.746 -4.32 1 92.38 65 LEU B C 1
ATOM 4886 O O . LEU B 1 65 ? -9.844 -5.859 -5.176 1 92.38 65 LEU B O 1
ATOM 4890 N N . MET B 1 66 ? -10.508 -6.828 -3.281 1 93 66 MET B N 1
ATOM 4891 C CA . MET B 1 66 ? -11.672 -5.957 -3.158 1 93 66 MET B CA 1
ATOM 4892 C C . MET B 1 66 ? -11.273 -4.594 -2.605 1 93 66 MET B C 1
ATOM 4894 O O . MET B 1 66 ? -11.961 -3.596 -2.848 1 93 66 MET B O 1
ATOM 4898 N N . GLN B 1 67 ? -10.219 -4.516 -1.871 1 94.38 67 GLN B N 1
ATOM 4899 C CA . GLN B 1 67 ? -9.766 -3.268 -1.263 1 94.38 67 GLN B CA 1
ATOM 4900 C C . GLN B 1 67 ? -8.422 -2.84 -1.828 1 94.38 67 GLN B C 1
ATOM 4902 O O . GLN B 1 67 ? -7.586 -2.289 -1.107 1 94.38 67 GLN B O 1
ATOM 4907 N N . SER B 1 68 ? -8.172 -3.166 -3.064 1 95.31 68 SER B N 1
ATOM 4908 C CA . SER B 1 68 ? -6.914 -2.83 -3.73 1 95.31 68 SER B CA 1
ATOM 4909 C C . SER B 1 68 ? -6.855 -1.348 -4.082 1 95.31 68 SER B C 1
ATOM 4911 O O . SER B 1 68 ? -7.891 -0.685 -4.176 1 95.31 68 SER B O 1
ATOM 4913 N N . TYR B 1 69 ? -5.66 -0.788 -4.16 1 96.62 69 TYR B N 1
ATOM 4914 C CA . TYR B 1 69 ? -5.52 0.576 -4.66 1 96.62 69 TYR B CA 1
ATOM 4915 C C . TYR B 1 69 ? -5.645 0.618 -6.18 1 96.62 69 TYR B C 1
ATOM 4917 O O . TYR B 1 69 ? -6.355 1.462 -6.727 1 96.62 69 TYR B O 1
ATOM 4925 N N . GLN B 1 70 ? -4.891 -0.223 -6.883 1 95.44 70 GLN B N 1
ATOM 4926 C CA . GLN B 1 70 ? -5.012 -0.335 -8.328 1 95.44 70 GLN B CA 1
ATOM 4927 C C . GLN B 1 70 ? -6.191 -1.222 -8.719 1 95.44 70 GLN B C 1
ATOM 4929 O O . GLN B 1 70 ? -6.539 -2.156 -7.992 1 95.44 70 GLN B O 1
ATOM 4934 N N . LEU B 1 71 ? -6.77 -1.017 -9.859 1 93.69 71 LEU B N 1
ATOM 4935 C CA . LEU B 1 71 ? -8.039 -1.632 -10.227 1 93.69 71 LEU B CA 1
ATOM 4936 C C . LEU B 1 71 ? -7.852 -3.102 -10.586 1 93.69 71 LEU B C 1
ATOM 4938 O O . LEU B 1 71 ? -8.75 -3.92 -10.367 1 93.69 71 LEU B O 1
ATOM 4942 N N . MET B 1 72 ? -6.707 -3.498 -11.062 1 91.06 72 MET B N 1
ATOM 4943 C CA . MET B 1 72 ? -6.555 -4.848 -11.602 1 91.06 72 MET B CA 1
ATOM 4944 C C . MET B 1 72 ? -5.422 -5.586 -10.898 1 91.06 72 MET B C 1
ATOM 4946 O O . MET B 1 72 ? -4.738 -6.406 -11.516 1 91.06 72 MET B O 1
ATOM 4950 N N . ARG B 1 73 ? -5.129 -5.203 -9.664 1 93.31 73 ARG B N 1
ATOM 4951 C CA . ARG B 1 73 ? -4.078 -5.816 -8.852 1 93.31 73 ARG B CA 1
ATOM 4952 C C . ARG B 1 73 ? -4.574 -6.109 -7.441 1 93.31 73 ARG B C 1
ATOM 4954 O O . ARG B 1 73 ? -5.473 -5.434 -6.941 1 93.31 73 ARG B O 1
ATOM 4961 N N . ALA B 1 74 ? -4.035 -7.125 -6.84 1 94.94 74 ALA B N 1
ATOM 4962 C CA . ALA B 1 74 ? -4.168 -7.305 -5.398 1 94.94 74 ALA B CA 1
ATOM 4963 C C . ALA B 1 74 ? -2.971 -6.707 -4.66 1 94.94 74 ALA B C 1
ATOM 4965 O O . ALA B 1 74 ? -2.184 -7.438 -4.051 1 94.94 74 ALA B O 1
ATOM 4966 N N . ASP B 1 75 ? -2.938 -5.355 -4.637 1 94.31 75 ASP B N 1
ATOM 4967 C CA . ASP B 1 75 ? -1.736 -4.66 -4.184 1 94.31 75 ASP B CA 1
ATOM 4968 C C . ASP B 1 75 ? -1.895 -4.168 -2.748 1 94.31 75 ASP B C 1
ATOM 4970 O O . ASP B 1 75 ? -1.033 -3.455 -2.23 1 94.31 75 ASP B O 1
ATOM 4974 N N . THR B 1 76 ? -2.943 -4.469 -2.105 1 95.5 76 THR B N 1
ATOM 4975 C CA . THR B 1 76 ? -3.164 -4.125 -0.705 1 95.5 76 THR B CA 1
ATOM 4976 C C . THR B 1 76 ? -3.1 -5.371 0.173 1 95.5 76 THR B C 1
ATOM 4978 O O . THR B 1 76 ? -3.871 -6.312 -0.02 1 95.5 76 THR B O 1
ATOM 4981 N N . SER B 1 77 ? -2.238 -5.363 1.132 1 95.12 77 SER B N 1
ATOM 4982 C CA . SER B 1 77 ? -2.131 -6.488 2.057 1 95.12 77 SER B CA 1
ATOM 4983 C C . SER B 1 77 ? -3.328 -6.543 3 1 95.12 77 SER B C 1
ATOM 4985 O O . SER B 1 77 ? -3.836 -5.504 3.428 1 95.12 77 SER B O 1
ATOM 4987 N N . VAL B 1 78 ? -3.764 -7.73 3.238 1 96.75 78 VAL B N 1
ATOM 4988 C CA . VAL B 1 78 ? -4.684 -7.957 4.348 1 96.75 78 VAL B CA 1
ATOM 4989 C C . VAL B 1 78 ? -3.9 -8.305 5.609 1 96.75 78 VAL B C 1
ATOM 4991 O O . VAL B 1 78 ? -3.785 -7.488 6.523 1 96.75 78 VAL B O 1
ATOM 4994 N N . MET B 1 79 ? -3.238 -9.453 5.547 1 95.38 79 MET B N 1
ATOM 4995 C CA . MET B 1 79 ? -2.289 -9.844 6.586 1 95.38 79 MET B CA 1
ATOM 4996 C C . MET B 1 79 ? -0.853 -9.609 6.129 1 95.38 79 MET B C 1
ATOM 4998 O O . MET B 1 79 ? -0.414 -10.18 5.129 1 95.38 79 MET B O 1
ATOM 5002 N N . THR B 1 80 ? -0.132 -8.82 6.867 1 90.56 80 THR B N 1
ATOM 5003 C CA . THR B 1 80 ? 1.232 -8.461 6.5 1 90.56 80 THR B CA 1
ATOM 5004 C C . THR B 1 80 ? 2.193 -9.609 6.785 1 90.56 80 THR B C 1
ATOM 5006 O O . THR B 1 80 ? 3.174 -9.797 6.066 1 90.56 80 THR B O 1
ATOM 5009 N N . SER B 1 81 ? 1.935 -10.219 7.852 1 89.06 81 SER B N 1
ATOM 5010 C CA . SER B 1 81 ? 2.734 -11.352 8.305 1 89.06 81 SER B CA 1
ATOM 5011 C C . SER B 1 81 ? 1.935 -12.258 9.242 1 89.06 81 SER B C 1
ATOM 5013 O O . SER B 1 81 ? 0.933 -11.828 9.82 1 89.06 81 SER B O 1
ATOM 5015 N N . GLY B 1 82 ? 2.385 -13.484 9.281 1 93.56 82 GLY B N 1
ATOM 5016 C CA . GLY B 1 82 ? 1.71 -14.391 10.195 1 93.56 82 GLY B CA 1
ATOM 5017 C C . GLY B 1 82 ? 2.24 -15.812 10.125 1 93.56 82 GLY B C 1
ATOM 5018 O O . GLY B 1 82 ? 3.234 -16.078 9.453 1 93.56 82 GLY B O 1
ATOM 5019 N N . SER B 1 83 ? 1.614 -16.625 10.93 1 96.56 83 SER B N 1
ATOM 5020 C CA . SER B 1 83 ? 1.887 -18.047 11.016 1 96.56 83 SER B CA 1
ATOM 5021 C C . SER B 1 83 ? 0.594 -18.859 11.086 1 96.56 83 SER B C 1
ATOM 5023 O O . SER B 1 83 ? -0.469 -18.312 11.383 1 96.56 83 SER B O 1
ATOM 5025 N N . GLN B 1 84 ? 0.713 -20.125 10.703 1 98.25 84 GLN B N 1
ATOM 5026 C CA . GLN B 1 84 ? -0.466 -20.969 10.852 1 98.25 84 GLN B CA 1
ATOM 5027 C C . GLN B 1 84 ? -0.081 -22.453 10.891 1 98.25 84 GLN B C 1
ATOM 5029 O O . GLN B 1 84 ? 0.972 -22.828 10.383 1 98.25 84 GLN B O 1
ATOM 5034 N N . ASN B 1 85 ? -0.877 -23.234 11.539 1 98.75 85 ASN B N 1
ATOM 5035 C CA . ASN B 1 85 ? -0.918 -24.688 11.453 1 98.75 85 ASN B CA 1
ATOM 5036 C C . ASN B 1 85 ? -2.223 -25.172 10.828 1 98.75 85 ASN B C 1
ATOM 5038 O O . ASN B 1 85 ? -3.303 -24.703 11.188 1 98.75 85 ASN B O 1
ATOM 5042 N N . ILE B 1 86 ? -2.094 -26.016 9.867 1 98.81 86 ILE B N 1
ATOM 5043 C CA . ILE B 1 86 ? -3.264 -26.625 9.242 1 98.81 86 ILE B CA 1
ATOM 5044 C C . ILE B 1 86 ? -3.256 -28.141 9.492 1 98.81 86 ILE B C 1
ATOM 5046 O O . ILE B 1 86 ? -2.357 -28.844 9.031 1 98.81 86 ILE B O 1
ATOM 5050 N N . SER B 1 87 ? -4.285 -28.594 10.148 1 98.75 87 SER B N 1
ATOM 5051 C CA . SER B 1 87 ? -4.379 -30 10.516 1 98.75 87 SER B CA 1
ATOM 5052 C C . SER B 1 87 ? -5.562 -30.672 9.836 1 98.75 87 SER B C 1
ATOM 5054 O O . SER B 1 87 ? -6.617 -30.062 9.656 1 98.75 87 SER B O 1
ATOM 5056 N N . TYR B 1 88 ? -5.352 -31.875 9.438 1 98.19 88 TYR B N 1
ATOM 5057 C CA . TYR B 1 88 ? -6.406 -32.719 8.875 1 98.19 88 TYR B CA 1
ATOM 5058 C C . TYR B 1 88 ? -6.547 -34 9.664 1 98.19 88 TYR B C 1
ATOM 5060 O O . TYR B 1 88 ? -5.551 -34.594 10.094 1 98.19 88 TYR B O 1
ATOM 5068 N N . LYS B 1 89 ? -7.75 -34.438 9.805 1 96.94 89 LYS B N 1
ATOM 5069 C CA . LYS B 1 89 ? -8.094 -35.812 10.219 1 96.94 89 LYS B CA 1
ATOM 5070 C C . LYS B 1 89 ? -8.805 -36.562 9.086 1 96.94 89 LYS B C 1
ATOM 5072 O O . LYS B 1 89 ? -9.773 -36.062 8.516 1 96.94 89 LYS B O 1
ATOM 5077 N N . PHE B 1 90 ? -8.352 -37.812 8.734 1 91.75 90 PHE B N 1
ATOM 5078 C CA . PHE B 1 90 ? -8.852 -38.531 7.566 1 91.75 90 PHE B CA 1
ATOM 5079 C C . PHE B 1 90 ? -9.609 -39.781 7.988 1 91.75 90 PHE B C 1
ATOM 5081 O O . PHE B 1 90 ? -10.312 -40.406 7.176 1 91.75 90 PHE B O 1
ATOM 5088 N N . ASP B 1 91 ? -9.508 -40.312 9.094 1 78.25 91 ASP B N 1
ATOM 5089 C CA . ASP B 1 91 ? -10.117 -41.562 9.523 1 78.25 91 ASP B CA 1
ATOM 5090 C C . ASP B 1 91 ? -11.609 -41.375 9.797 1 78.25 91 ASP B C 1
ATOM 5092 O O . ASP B 1 91 ? -12.156 -42 10.703 1 78.25 91 ASP B O 1
ATOM 5096 N N . VAL B 1 92 ? -12.219 -40.5 9.172 1 74.81 92 VAL B N 1
ATOM 5097 C CA . VAL B 1 92 ? -13.648 -40.25 9.172 1 74.81 92 VAL B CA 1
ATOM 5098 C C . VAL B 1 92 ? -14.195 -40.281 7.746 1 74.81 92 VAL B C 1
ATOM 5100 O O . VAL B 1 92 ? -13.422 -40.406 6.785 1 74.81 92 VAL B O 1
ATOM 5103 N N . GLU B 1 93 ? -15.484 -40.438 7.613 1 75.44 93 GLU B N 1
ATOM 5104 C CA . GLU B 1 93 ? -16.094 -40.562 6.289 1 75.44 93 GLU B CA 1
ATOM 5105 C C . GLU B 1 93 ? -15.656 -39.406 5.395 1 75.44 93 GLU B C 1
ATOM 5107 O O . GLU B 1 93 ? -15.25 -39.594 4.25 1 75.44 93 GLU B O 1
ATOM 5112 N N . ASP B 1 94 ? -15.828 -38.281 6.012 1 85.38 94 ASP B N 1
ATOM 5113 C CA . ASP B 1 94 ? -15.328 -37.062 5.363 1 85.38 94 ASP B CA 1
ATOM 5114 C C . ASP B 1 94 ? -14.156 -36.469 6.141 1 85.38 94 ASP B C 1
ATOM 5116 O O . ASP B 1 94 ? -13.922 -36.844 7.297 1 85.38 94 ASP B O 1
ATOM 5120 N N . PHE B 1 95 ? -13.359 -35.625 5.555 1 89.62 95 PHE B N 1
ATOM 5121 C CA . PHE B 1 95 ? -12.219 -35.094 6.305 1 89.62 95 PHE B CA 1
ATOM 5122 C C . PHE B 1 95 ? -12.664 -33.969 7.246 1 89.62 95 PHE B C 1
ATOM 5124 O O . PHE B 1 95 ? -13.75 -33.406 7.082 1 89.62 95 PHE B O 1
ATOM 5131 N N . GLN B 1 96 ? -11.945 -33.781 8.32 1 97.19 96 GLN B N 1
ATOM 5132 C CA . GLN B 1 96 ? -12.016 -32.625 9.227 1 97.19 96 GLN B CA 1
ATOM 5133 C C . GLN B 1 96 ? -10.719 -31.828 9.203 1 97.19 96 GLN B C 1
ATOM 5135 O O . GLN B 1 96 ? -9.625 -32.406 9.141 1 97.19 96 GLN B O 1
ATOM 5140 N N . GLN B 1 97 ? -10.844 -30.531 9.148 1 98.44 97 GLN B N 1
ATOM 5141 C CA . GLN B 1 97 ? -9.68 -29.656 9.141 1 98.44 97 GLN B CA 1
ATOM 5142 C C . GLN B 1 97 ? -9.734 -28.656 10.305 1 98.44 97 GLN B C 1
ATOM 5144 O O . GLN B 1 97 ? -10.812 -28.266 10.734 1 98.44 97 GLN B O 1
ATOM 5149 N N . ARG B 1 98 ? -8.594 -28.344 10.789 1 98.75 98 ARG B N 1
ATOM 5150 C CA . ARG B 1 98 ? -8.43 -27.25 11.742 1 98.75 98 ARG B CA 1
ATOM 5151 C C . ARG B 1 98 ? -7.297 -26.312 11.32 1 98.75 98 ARG B C 1
ATOM 5153 O O . ARG B 1 98 ? -6.215 -26.781 10.953 1 98.75 98 ARG B O 1
ATOM 5160 N N . ILE B 1 99 ? -7.551 -25.047 11.328 1 98.81 99 ILE B N 1
ATOM 5161 C CA . ILE B 1 99 ? -6.551 -24.016 11.062 1 98.81 99 ILE B CA 1
ATOM 5162 C C . ILE B 1 99 ? -6.324 -23.188 12.328 1 98.81 99 ILE B C 1
ATOM 5164 O O . ILE B 1 99 ? -7.27 -22.625 12.883 1 98.81 99 ILE B O 1
ATOM 5168 N N . ASP B 1 100 ? -5.16 -23.172 12.836 1 98.69 100 ASP B N 1
ATOM 5169 C CA . ASP B 1 100 ? -4.711 -22.234 13.867 1 98.69 100 ASP B CA 1
ATOM 5170 C C . ASP B 1 100 ? -3.838 -21.141 13.266 1 98.69 100 ASP B C 1
ATOM 5172 O O . ASP B 1 100 ? -2.723 -21.406 12.812 1 98.69 100 ASP B O 1
ATOM 5176 N N . ARG B 1 101 ? -4.312 -19.906 13.289 1 98 101 ARG B N 1
ATOM 5177 C CA . ARG B 1 101 ? -3.613 -18.828 12.602 1 98 101 ARG B CA 1
ATOM 5178 C C . ARG B 1 101 ? -3.369 -17.656 13.547 1 98 101 ARG B C 1
ATOM 5180 O O . ARG B 1 101 ? -4.234 -17.312 14.359 1 98 101 ARG B O 1
ATOM 5187 N N . HIS B 1 102 ? -2.205 -17.172 13.531 1 96.62 102 HIS B N 1
ATOM 5188 C CA . HIS B 1 102 ? -1.778 -15.922 14.156 1 96.62 102 HIS B CA 1
ATOM 5189 C C . HIS B 1 102 ? -1.218 -14.953 13.117 1 96.62 102 HIS B C 1
ATOM 5191 O O . HIS B 1 102 ? -0.198 -15.234 12.484 1 96.62 102 HIS B O 1
ATOM 5197 N N . ALA B 1 103 ? -1.879 -13.805 12.906 1 94.38 103 ALA B N 1
ATOM 5198 C CA . ALA B 1 103 ? -1.444 -12.914 11.836 1 94.38 103 ALA B CA 1
ATOM 5199 C C . ALA B 1 103 ? -1.763 -11.461 12.172 1 94.38 103 ALA B C 1
ATOM 5201 O O . ALA B 1 103 ? -2.633 -11.18 13 1 94.38 103 ALA B O 1
ATOM 5202 N N . THR B 1 104 ? -1.056 -10.531 11.547 1 91.94 104 THR B N 1
ATOM 5203 C CA . THR B 1 104 ? -1.211 -9.102 11.797 1 91.94 104 THR B CA 1
ATOM 5204 C C . THR B 1 104 ? -1.849 -8.406 10.602 1 91.94 104 THR B C 1
ATOM 5206 O O . THR B 1 104 ? -1.301 -8.438 9.5 1 91.94 104 THR B O 1
ATOM 5209 N N . PRO B 1 105 ? -2.996 -7.766 10.875 1 93.56 105 PRO B N 1
ATOM 5210 C CA . PRO B 1 105 ? -3.609 -7.023 9.766 1 93.56 105 PRO B CA 1
ATOM 5211 C C . PRO B 1 105 ? -2.795 -5.801 9.359 1 93.56 105 PRO B C 1
ATOM 5213 O O . PRO B 1 105 ? -2.057 -5.242 10.172 1 93.56 105 PRO B O 1
ATOM 5216 N N . SER B 1 106 ? -2.977 -5.422 8.148 1 93.5 106 SER B N 1
ATOM 5217 C CA . SER B 1 106 ? -2.271 -4.246 7.652 1 93.5 106 SER B CA 1
ATOM 5218 C C . SER B 1 106 ? -2.984 -2.961 8.055 1 93.5 106 SER B C 1
ATOM 5220 O O . SER B 1 106 ? -4.109 -3 8.555 1 93.5 106 SER B O 1
ATOM 5222 N N . ASN B 1 107 ? -2.316 -1.829 7.738 1 91.06 107 ASN B N 1
ATOM 5223 C CA . ASN B 1 107 ? -2.846 -0.521 8.109 1 91.06 107 ASN B CA 1
ATOM 5224 C C . ASN B 1 107 ? -4.094 -0.17 7.301 1 91.06 107 ASN B C 1
ATOM 5226 O O . ASN B 1 107 ? -4.855 0.721 7.684 1 91.06 107 ASN B O 1
ATOM 5230 N N . SER B 1 108 ? -4.32 -0.89 6.234 1 93.06 108 SER B N 1
ATOM 5231 C CA . SER B 1 108 ? -5.527 -0.667 5.441 1 93.06 108 SER B CA 1
ATOM 5232 C C . SER B 1 108 ? -6.777 -1.095 6.203 1 93.06 108 SER B C 1
ATOM 5234 O O . SER B 1 108 ? -7.895 -0.76 5.809 1 93.06 108 SER B O 1
ATOM 5236 N N . TRP B 1 109 ? -6.637 -1.732 7.332 1 93.75 109 TRP B N 1
ATOM 5237 C CA . TRP B 1 109 ? -7.766 -2.229 8.117 1 93.75 109 TRP B CA 1
ATOM 5238 C C . TRP B 1 109 ? -7.91 -1.447 9.414 1 93.75 109 TRP B C 1
ATOM 5240 O O . TRP B 1 109 ? -8.648 -1.86 10.312 1 93.75 109 TRP B O 1
ATOM 5250 N N . SER B 1 110 ? -7.281 -0.31 9.508 1 91.25 110 SER B N 1
ATOM 5251 C CA . SER B 1 110 ? -7.344 0.518 10.703 1 91.25 110 SER B CA 1
ATOM 5252 C C . SER B 1 110 ? -8.766 0.994 10.977 1 91.25 110 SER B C 1
ATOM 5254 O O . SER B 1 110 ? -9.117 1.304 12.117 1 91.25 110 SER B O 1
ATOM 5256 N N . TRP B 1 111 ? -9.594 1.068 9.914 1 90.69 111 TRP B N 1
ATOM 5257 C CA . TRP B 1 111 ? -10.977 1.502 10.086 1 90.69 111 TRP B CA 1
ATOM 5258 C C . TRP B 1 111 ? -11.75 0.527 10.961 1 90.69 111 TRP B C 1
ATOM 5260 O O . TRP B 1 111 ? -12.711 0.915 11.633 1 90.69 111 TRP B O 1
ATOM 5270 N N . GLY B 1 112 ? -11.375 -0.739 10.93 1 90.12 112 GLY B N 1
ATOM 5271 C CA . GLY B 1 112 ? -12.016 -1.749 11.758 1 90.12 112 GLY B CA 1
ATOM 5272 C C . GLY B 1 112 ? -11.336 -1.945 13.094 1 90.12 112 GLY B C 1
ATOM 5273 O O . GLY B 1 112 ? -12 -2.189 14.109 1 90.12 112 GLY B O 1
ATOM 5274 N N . SER B 1 113 ? -10.031 -1.854 13.055 1 88.75 113 SER B N 1
ATOM 5275 C CA . SER B 1 113 ? -9.203 -2.006 14.242 1 88.75 113 SER B CA 1
ATOM 5276 C C . SER B 1 113 ? -8.055 -1.002 14.242 1 88.75 113 SER B C 1
ATOM 5278 O O . SER B 1 113 ? -6.953 -1.308 13.773 1 88.75 113 SER B O 1
ATOM 5280 N N . PRO B 1 114 ? -8.211 0.099 14.883 1 84.5 114 PRO B N 1
ATOM 5281 C CA . PRO B 1 114 ? -7.211 1.164 14.82 1 84.5 114 PRO B CA 1
ATOM 5282 C C . PRO B 1 114 ? -5.855 0.731 15.375 1 84.5 114 PRO B C 1
ATOM 5284 O O . PRO B 1 114 ? -4.816 1.231 14.938 1 84.5 114 PRO B O 1
ATOM 5287 N N . ASP B 1 115 ? -5.875 -0.2 16.328 1 83.31 115 ASP B N 1
ATOM 5288 C CA . ASP B 1 115 ? -4.621 -0.628 16.953 1 83.31 115 ASP B CA 1
ATOM 5289 C C . ASP B 1 115 ? -3.994 -1.783 16.172 1 83.31 115 ASP B C 1
ATOM 5291 O O . ASP B 1 115 ? -2.824 -2.115 16.391 1 83.31 115 ASP B O 1
ATOM 5295 N N . LEU B 1 116 ? -4.746 -2.4 15.297 1 89.56 116 LEU B N 1
ATOM 5296 C CA . LEU B 1 116 ? -4.289 -3.459 14.398 1 89.56 116 LEU B CA 1
ATOM 5297 C C . LEU B 1 116 ? -3.617 -4.582 15.188 1 89.56 116 LEU B C 1
ATOM 5299 O O . LEU B 1 116 ? -2.531 -5.039 14.828 1 89.56 116 LEU B O 1
ATOM 5303 N N . LYS B 1 117 ? -4.191 -4.938 16.281 1 86.06 117 LYS B N 1
ATOM 5304 C CA . LYS B 1 117 ? -3.709 -6.09 17.031 1 86.06 117 LYS B CA 1
ATOM 5305 C C . LYS B 1 117 ? -3.742 -7.359 16.172 1 86.06 117 LYS B C 1
ATOM 5307 O O . LYS B 1 117 ? -4.652 -7.543 15.367 1 86.06 117 LYS B O 1
ATOM 5312 N N . PRO B 1 118 ? -2.791 -8.211 16.375 1 90 118 PRO B N 1
ATOM 5313 C CA . PRO B 1 118 ? -2.803 -9.469 15.633 1 90 118 PRO B CA 1
ATOM 5314 C C . PRO B 1 118 ? -4.051 -10.305 15.906 1 90 118 PRO B C 1
ATOM 5316 O O . PRO B 1 118 ? -4.566 -10.305 17.031 1 90 118 PRO B O 1
ATOM 5319 N N . VAL B 1 119 ? -4.48 -10.992 14.922 1 93.88 119 VAL B N 1
ATOM 5320 C CA . VAL B 1 119 ? -5.562 -11.953 15.102 1 93.88 119 VAL B CA 1
ATOM 5321 C C . VAL B 1 119 ? -4.992 -13.305 15.508 1 93.88 119 VAL B C 1
ATOM 5323 O O . VAL B 1 119 ? -3.885 -13.672 15.102 1 93.88 119 VAL B O 1
ATOM 5326 N N . ASP B 1 120 ? -5.648 -13.922 16.391 1 96.19 120 ASP B N 1
ATOM 5327 C CA . ASP B 1 120 ? -5.371 -15.281 16.844 1 96.19 120 ASP B CA 1
ATOM 5328 C C . ASP B 1 120 ? -6.645 -16.125 16.875 1 96.19 120 ASP B C 1
ATOM 5330 O O . ASP B 1 120 ? -7.5 -15.945 17.734 1 96.19 120 ASP B O 1
ATOM 5334 N N . PHE B 1 121 ? -6.676 -17.078 15.867 1 98 121 PHE B N 1
ATOM 5335 C CA . PHE B 1 121 ? -7.93 -17.828 15.844 1 98 121 PHE B CA 1
ATOM 5336 C C . PHE B 1 121 ? -7.688 -19.297 15.492 1 98 121 PHE B C 1
ATOM 5338 O O . PHE B 1 121 ? -6.613 -19.641 15 1 98 121 PHE B O 1
ATOM 5345 N N . SER B 1 122 ? -8.656 -20.094 15.852 1 98.69 122 SER B N 1
ATOM 5346 C CA . SER B 1 122 ? -8.766 -21.5 15.438 1 98.69 122 SER B CA 1
ATOM 5347 C C . SER B 1 122 ? -10.078 -21.75 14.711 1 98.69 122 SER B C 1
ATOM 5349 O O . SER B 1 122 ? -11.156 -21.453 15.227 1 98.69 122 SER B O 1
ATOM 5351 N N . LEU B 1 123 ? -10 -22.234 13.508 1 98.75 123 LEU B N 1
ATOM 5352 C CA . LEU B 1 123 ? -11.141 -22.547 12.664 1 98.75 123 LEU B CA 1
ATOM 5353 C C . LEU B 1 123 ? -11.227 -24.047 12.383 1 98.75 123 LEU B C 1
ATOM 5355 O O . LEU B 1 123 ? -10.258 -24.656 11.938 1 98.75 123 LEU B O 1
ATOM 5359 N N . VAL B 1 124 ? -12.367 -24.594 12.688 1 98.75 124 VAL B N 1
ATOM 5360 C CA . VAL B 1 124 ? -12.609 -26 12.367 1 98.75 124 VAL B CA 1
ATOM 5361 C C . VAL B 1 124 ? -13.562 -26.109 11.18 1 98.75 124 VAL B C 1
ATOM 5363 O O . VAL B 1 124 ? -14.562 -25.375 11.117 1 98.75 124 VAL B O 1
ATOM 5366 N N . VAL B 1 125 ? -13.258 -26.953 10.273 1 98.56 125 VAL B N 1
ATOM 5367 C CA . VAL B 1 125 ? -14.047 -27.172 9.062 1 98.56 125 VAL B CA 1
ATOM 5368 C C . VAL B 1 125 ? -14.359 -28.656 8.906 1 98.56 125 VAL B C 1
ATOM 5370 O O . VAL B 1 125 ? -13.453 -29.5 8.922 1 98.56 125 VAL B O 1
ATOM 5373 N N . HIS B 1 126 ? -15.594 -28.984 8.82 1 97.12 126 HIS B N 1
ATOM 5374 C CA . HIS B 1 126 ? -16.062 -30.328 8.555 1 97.12 126 HIS B CA 1
ATOM 5375 C C . HIS B 1 126 ? -16.656 -30.438 7.152 1 97.12 126 HIS B C 1
ATOM 5377 O O . HIS B 1 126 ? -17.531 -29.672 6.785 1 97.12 126 HIS B O 1
ATOM 5383 N N . ASP B 1 127 ? -16.156 -31.375 6.434 1 93.31 127 ASP B N 1
ATOM 5384 C CA . ASP B 1 127 ? -16.75 -31.719 5.145 1 93.31 127 ASP B CA 1
ATOM 5385 C C . ASP B 1 127 ? -17.969 -32.594 5.32 1 93.31 127 ASP B C 1
ATOM 5387 O O . ASP B 1 127 ? -18.281 -33.031 6.434 1 93.31 127 ASP B O 1
ATOM 5391 N N . GLY B 1 128 ? -18.781 -32.75 4.152 1 89.5 128 GLY B N 1
ATOM 5392 C CA . GLY B 1 128 ? -19.938 -33.625 4.168 1 89.5 128 GLY B CA 1
ATOM 5393 C C . GLY B 1 128 ? -21.25 -32.875 4.18 1 89.5 128 GLY B C 1
ATOM 5394 O O . GLY B 1 128 ? -21.281 -31.641 4.266 1 89.5 128 GLY B O 1
ATOM 5395 N N . ALA B 1 129 ? -22.344 -33.594 4.121 1 87.62 129 ALA B N 1
ATOM 5396 C CA . ALA B 1 129 ? -23.688 -33.031 4.039 1 87.62 129 ALA B CA 1
ATOM 5397 C C . ALA B 1 129 ? -24.047 -32.25 5.312 1 87.62 129 ALA B C 1
ATOM 5399 O O . ALA B 1 129 ? -24.766 -31.25 5.262 1 87.62 129 ALA B O 1
ATOM 5400 N N . ASP B 1 130 ? -23.594 -32.719 6.434 1 90.19 130 ASP B N 1
ATOM 5401 C CA . ASP B 1 130 ? -23.828 -32.031 7.703 1 90.19 130 ASP B CA 1
ATOM 5402 C C . ASP B 1 130 ? -22.578 -31.25 8.141 1 90.19 130 ASP B C 1
ATOM 5404 O O . ASP B 1 130 ? -22.375 -31.016 9.328 1 90.19 130 ASP B O 1
ATOM 5408 N N . GLY B 1 131 ? -21.797 -31 7.23 1 96.06 131 GLY B N 1
ATOM 5409 C CA . GLY B 1 131 ? -20.562 -30.281 7.508 1 96.06 131 GLY B CA 1
ATOM 5410 C C . GLY B 1 131 ? -20.797 -28.875 8.023 1 96.06 131 GLY B C 1
ATOM 5411 O O . GLY B 1 131 ? -21.938 -28.422 8.094 1 96.06 131 GLY B O 1
ATOM 5412 N N . PHE B 1 132 ? -19.766 -28.156 8.461 1 98.06 132 PHE B N 1
ATOM 5413 C CA . PHE B 1 132 ? -19.828 -26.781 8.969 1 98.06 132 PHE B CA 1
ATOM 5414 C C . PHE B 1 132 ? -18.438 -26.172 9.008 1 98.06 132 PHE B C 1
ATOM 5416 O O . PHE B 1 132 ? -17.438 -26.844 8.781 1 98.06 132 PHE B O 1
ATOM 5423 N N . ALA B 1 133 ? -18.328 -24.922 9.164 1 98.56 133 ALA B N 1
ATOM 5424 C CA . ALA B 1 133 ? -17.141 -24.172 9.57 1 98.56 133 ALA B CA 1
ATOM 5425 C C . ALA B 1 133 ? -17.406 -23.391 10.844 1 98.56 133 ALA B C 1
ATOM 5427 O O . ALA B 1 133 ? -18.453 -22.75 10.984 1 98.56 133 ALA B O 1
ATOM 5428 N N . CYS B 1 134 ? -16.484 -23.484 11.789 1 98.75 134 CYS B N 1
ATOM 5429 C CA . CYS B 1 134 ? -16.703 -22.906 13.109 1 98.75 134 CYS B CA 1
ATOM 5430 C C . CYS B 1 134 ? -15.398 -22.344 13.672 1 98.75 134 CYS B C 1
ATOM 5432 O O . CYS B 1 134 ? -14.43 -23.078 13.859 1 98.75 134 CYS B O 1
ATOM 5434 N N . TYR B 1 135 ? -15.406 -21.031 13.93 1 98.62 135 TYR B N 1
ATOM 5435 C CA . TYR B 1 135 ? -14.32 -20.469 14.734 1 98.62 135 TYR B CA 1
ATOM 5436 C C . TYR B 1 135 ? -14.453 -20.891 16.188 1 98.62 135 TYR B C 1
ATOM 5438 O O . TYR B 1 135 ? -15.367 -20.438 16.891 1 98.62 135 TYR B O 1
ATOM 5446 N N . VAL B 1 136 ? -13.555 -21.672 16.656 1 98.62 136 VAL B N 1
ATOM 5447 C CA . VAL B 1 136 ? -13.672 -22.203 18.016 1 98.62 136 VAL B CA 1
ATOM 5448 C C . VAL B 1 136 ? -12.883 -21.328 18.984 1 98.62 136 VAL B C 1
ATOM 5450 O O . VAL B 1 136 ? -13.039 -21.453 20.203 1 98.62 136 VAL B O 1
ATOM 5453 N N . ASN B 1 137 ? -12.055 -20.562 18.5 1 97.88 137 ASN B N 1
ATOM 5454 C CA . ASN B 1 137 ? -11.32 -19.484 19.156 1 97.88 137 ASN B CA 1
ATOM 5455 C C . ASN B 1 137 ? -11.102 -18.297 18.219 1 97.88 137 ASN B C 1
ATOM 5457 O O . ASN B 1 137 ? -10.727 -18.484 17.062 1 97.88 137 ASN B O 1
ATOM 5461 N N . GLY B 1 138 ? -11.359 -17.109 18.781 1 97.19 138 GLY B N 1
ATOM 5462 C CA . GLY B 1 138 ? -11.125 -15.914 17.984 1 97.19 138 GLY B CA 1
ATOM 5463 C C . GLY B 1 138 ? -12.016 -15.844 16.75 1 97.19 138 GLY B C 1
ATOM 5464 O O . GLY B 1 138 ? -13.133 -16.359 16.766 1 97.19 138 GLY B O 1
ATOM 5465 N N . ASN B 1 139 ? -11.594 -15.031 15.781 1 96.19 139 ASN B N 1
ATOM 5466 C CA . ASN B 1 139 ? -12.32 -14.805 14.531 1 96.19 139 ASN B CA 1
ATOM 5467 C C . ASN B 1 139 ? -11.438 -14.125 13.484 1 96.19 139 ASN B C 1
ATOM 5469 O O . ASN B 1 139 ? -10.305 -13.742 13.781 1 96.19 139 ASN B O 1
ATOM 5473 N N . ASN B 1 140 ? -11.953 -14.094 12.305 1 96 140 ASN B N 1
ATOM 5474 C CA . ASN B 1 140 ? -11.289 -13.422 11.195 1 96 140 ASN B CA 1
ATOM 5475 C C . ASN B 1 140 ? -12.148 -12.305 10.617 1 96 140 ASN B C 1
ATOM 5477 O O . ASN B 1 140 ? -12.227 -12.141 9.398 1 96 140 ASN B O 1
ATOM 5481 N N . MET B 1 141 ? -12.836 -11.594 11.469 1 93.69 141 MET B N 1
ATOM 5482 C CA . MET B 1 141 ? -13.664 -10.445 11.109 1 93.69 141 MET B CA 1
ATOM 5483 C C . MET B 1 141 ? -13.109 -9.164 11.719 1 93.69 141 MET B C 1
ATOM 5485 O O . MET B 1 141 ? -13.141 -8.984 12.938 1 93.69 141 MET B O 1
ATOM 5489 N N . ILE B 1 142 ? -12.742 -8.234 10.898 1 92.56 142 ILE B N 1
ATOM 5490 C CA . ILE B 1 142 ? -11.961 -7.09 11.359 1 92.56 142 ILE B CA 1
ATOM 5491 C C . ILE B 1 142 ? -12.812 -6.227 12.289 1 92.56 142 ILE B C 1
ATOM 5493 O O . ILE B 1 142 ? -12.289 -5.539 13.164 1 92.56 142 ILE B O 1
ATOM 5497 N N . HIS B 1 143 ? -14.172 -6.266 12.148 1 86.75 143 HIS B N 1
ATOM 5498 C CA . HIS B 1 143 ? -15.055 -5.398 12.922 1 86.75 143 HIS B CA 1
ATOM 5499 C C . HIS B 1 143 ? -15.336 -5.984 14.297 1 86.75 143 HIS B C 1
ATOM 5501 O O . HIS B 1 143 ? -15.977 -5.344 15.133 1 86.75 143 HIS B O 1
ATOM 5507 N N . LEU B 1 144 ? -14.914 -7.199 14.57 1 90.94 144 LEU B N 1
ATOM 5508 C CA . LEU B 1 144 ? -15.109 -7.84 15.867 1 90.94 144 LEU B CA 1
ATOM 5509 C C . LEU B 1 144 ? -13.844 -7.742 16.719 1 90.94 144 LEU B C 1
ATOM 5511 O O . LEU B 1 144 ? -12.734 -7.719 16.188 1 90.94 144 LEU B O 1
ATOM 5515 N N . PRO B 1 145 ? -14.055 -7.707 17.984 1 89.94 145 PRO B N 1
ATOM 5516 C CA . PRO B 1 145 ? -12.859 -7.797 18.828 1 89.94 145 PRO B CA 1
ATOM 5517 C C . PRO B 1 145 ? -12.031 -9.047 18.547 1 89.94 145 PRO B C 1
ATOM 5519 O O . PRO B 1 145 ? -12.586 -10.117 18.297 1 89.94 145 PRO B O 1
ATOM 5522 N N . GLU B 1 146 ? -10.734 -8.906 18.578 1 87.38 146 GLU B N 1
ATOM 5523 C CA . GLU B 1 146 ? -9.82 -9.969 18.156 1 87.38 146 GLU B CA 1
ATOM 5524 C C . GLU B 1 146 ? -9.977 -11.203 19.031 1 87.38 146 GLU B C 1
ATOM 5526 O O . GLU B 1 146 ? -9.695 -12.328 18.594 1 87.38 146 GLU B O 1
ATOM 5531 N N . ASN B 1 147 ? -10.461 -11.062 20.297 1 90.06 147 ASN B N 1
ATOM 5532 C CA . ASN B 1 147 ? -10.555 -12.188 21.219 1 90.06 147 ASN B CA 1
ATOM 5533 C C . ASN B 1 147 ? -11.961 -12.773 21.266 1 90.06 147 ASN B C 1
ATOM 5535 O O . ASN B 1 147 ? -12.219 -13.742 21.969 1 90.06 147 ASN B O 1
ATOM 5539 N N . ALA B 1 148 ? -12.852 -12.211 20.516 1 95.12 148 ALA B N 1
ATOM 5540 C CA . ALA B 1 148 ? -14.211 -12.742 20.469 1 95.12 148 ALA B CA 1
ATOM 5541 C C . ALA B 1 148 ? -14.273 -14.016 19.625 1 95.12 148 ALA B C 1
ATOM 5543 O O . ALA B 1 148 ? -13.781 -14.047 18.5 1 95.12 148 ALA B O 1
ATOM 5544 N N . THR B 1 149 ? -14.852 -15.016 20.188 1 97.88 149 THR B N 1
ATOM 5545 C CA . THR B 1 149 ? -15.07 -16.25 19.438 1 97.88 149 THR B CA 1
ATOM 5546 C C . THR B 1 149 ? -16.328 -16.141 18.578 1 97.88 149 THR B C 1
ATOM 5548 O O . THR B 1 149 ? -17.438 -16.016 19.094 1 97.88 149 THR B O 1
ATOM 5551 N N . PHE B 1 150 ? -16.234 -16.234 17.297 1 97 150 PHE B N 1
ATOM 5552 C CA . PHE B 1 150 ? -17.359 -16.031 16.391 1 97 150 PHE B CA 1
ATOM 5553 C C . PHE B 1 150 ? -18.281 -17.25 16.391 1 97 150 PHE B C 1
ATOM 5555 O O . PHE B 1 150 ? -19.5 -17.125 16.406 1 97 150 PHE B O 1
ATOM 5562 N N . GLY B 1 151 ? -17.656 -18.438 16.328 1 98.38 151 GLY B N 1
ATOM 5563 C CA . GLY B 1 151 ? -18.438 -19.672 16.25 1 98.38 151 GLY B CA 1
ATOM 5564 C C . GLY B 1 151 ? -18.75 -20.094 14.828 1 98.38 151 GLY B C 1
ATOM 5565 O O . GLY B 1 151 ? -17.891 -20.047 13.953 1 98.38 151 GLY B O 1
ATOM 5566 N N . TYR B 1 152 ? -19.969 -20.562 14.555 1 98.38 152 TYR B N 1
ATOM 5567 C CA . TYR B 1 152 ? -20.344 -21.141 13.273 1 98.38 152 TYR B CA 1
ATOM 5568 C C . TYR B 1 152 ? -20.562 -20.047 12.227 1 98.38 152 TYR B C 1
ATOM 5570 O O . TYR B 1 152 ? -21.125 -19 12.531 1 98.38 152 TYR B O 1
ATOM 5578 N N . THR B 1 153 ? -20.094 -20.312 11.008 1 97.25 153 THR B N 1
ATOM 5579 C CA . THR B 1 153 ? -20.297 -19.391 9.898 1 97.25 153 THR B CA 1
ATOM 5580 C C . THR B 1 153 ? -21.594 -19.688 9.164 1 97.25 153 THR B C 1
ATOM 5582 O O . THR B 1 153 ? -22.219 -20.734 9.391 1 97.25 153 THR B O 1
ATOM 5585 N N . ASP B 1 154 ? -22.031 -18.797 8.289 1 95.06 154 ASP B N 1
ATOM 5586 C CA . ASP B 1 154 ? -23.188 -19.062 7.449 1 95.06 154 ASP B CA 1
ATOM 5587 C C . ASP B 1 154 ? -22.859 -20.062 6.355 1 95.06 154 ASP B C 1
ATOM 5589 O O . ASP B 1 154 ? -21.703 -20.469 6.199 1 95.06 154 ASP B O 1
ATOM 5593 N N . ALA B 1 155 ? -23.859 -20.484 5.598 1 95.94 155 ALA B N 1
ATOM 5594 C CA . ALA B 1 155 ? -23.734 -21.562 4.633 1 95.94 155 ALA B CA 1
ATOM 5595 C C . ALA B 1 155 ? -22.766 -21.203 3.516 1 95.94 155 ALA B C 1
ATOM 5597 O O . ALA B 1 155 ? -21.969 -22.047 3.084 1 95.94 155 ALA B O 1
ATOM 5598 N N . ALA B 1 156 ? -22.844 -19.969 3.051 1 95.94 156 ALA B N 1
ATOM 5599 C CA . ALA B 1 156 ? -22.016 -19.547 1.918 1 95.94 156 ALA B CA 1
ATOM 5600 C C . ALA B 1 156 ? -20.531 -19.562 2.281 1 95.94 156 ALA B C 1
ATOM 5602 O O . ALA B 1 156 ? -19.703 -20.062 1.517 1 95.94 156 ALA B O 1
ATOM 5603 N N . LEU B 1 157 ? -20.203 -19.016 3.432 1 96.94 157 LEU B N 1
ATOM 5604 C CA . LEU B 1 157 ? -18.812 -19.016 3.887 1 96.94 157 LEU B CA 1
ATOM 5605 C C . LEU B 1 157 ? -18.344 -20.422 4.191 1 96.94 157 LEU B C 1
ATOM 5607 O O . LEU B 1 157 ? -17.219 -20.797 3.859 1 96.94 157 LEU B O 1
ATOM 5611 N N . ALA B 1 158 ? -19.219 -21.219 4.844 1 97.69 158 ALA B N 1
ATOM 5612 C CA . ALA B 1 158 ? -18.859 -22.609 5.117 1 97.69 158 ALA B CA 1
ATOM 5613 C C . ALA B 1 158 ? -18.531 -23.344 3.826 1 97.69 158 ALA B C 1
ATOM 5615 O O . ALA B 1 158 ? -17.547 -24.109 3.771 1 97.69 158 ALA B O 1
ATOM 5616 N N . HIS B 1 159 ? -19.344 -23.141 2.834 1 96.81 159 HIS B N 1
ATOM 5617 C CA . HIS B 1 159 ? -19.094 -23.781 1.547 1 96.81 159 HIS B CA 1
ATOM 5618 C C . HIS B 1 159 ? -17.734 -23.391 0.984 1 96.81 159 HIS B C 1
ATOM 5620 O O . HIS B 1 159 ? -17 -24.25 0.489 1 96.81 159 HIS B O 1
ATOM 5626 N N . ASN B 1 160 ? -17.438 -22.109 1.009 1 96.94 160 ASN B N 1
ATOM 5627 C CA . ASN B 1 160 ? -16.156 -21.625 0.541 1 96.94 160 ASN B CA 1
ATOM 5628 C C . ASN B 1 160 ? -15 -22.25 1.307 1 96.94 160 ASN B C 1
ATOM 5630 O O . ASN B 1 160 ? -14.023 -22.703 0.704 1 96.94 160 ASN B O 1
ATOM 5634 N N . LEU B 1 161 ? -15.078 -22.328 2.627 1 98 161 LEU B N 1
ATOM 5635 C CA . LEU B 1 161 ? -14.023 -22.828 3.488 1 98 161 LEU B CA 1
ATOM 5636 C C . LEU B 1 161 ? -13.836 -24.328 3.303 1 98 161 LEU B C 1
ATOM 5638 O O . LEU B 1 161 ? -12.711 -24.828 3.289 1 98 161 LEU B O 1
ATOM 5642 N N . VAL B 1 162 ? -14.906 -25.062 3.129 1 97.31 162 VAL B N 1
ATOM 5643 C CA . VAL B 1 162 ? -14.828 -26.5 2.893 1 97.31 162 VAL B CA 1
ATOM 5644 C C . VAL B 1 162 ? -14.156 -26.766 1.548 1 97.31 162 VAL B C 1
ATOM 5646 O O . VAL B 1 162 ? -13.344 -27.688 1.427 1 97.31 162 VAL B O 1
ATOM 5649 N N . THR B 1 163 ? -14.555 -26 0.572 1 96.94 163 THR B N 1
ATOM 5650 C CA . THR B 1 163 ? -13.938 -26.141 -0.744 1 96.94 163 THR B CA 1
ATOM 5651 C C . THR B 1 163 ? -12.438 -25.891 -0.67 1 96.94 163 THR B C 1
ATOM 5653 O O . THR B 1 163 ? -11.648 -26.672 -1.227 1 96.94 163 THR B O 1
ATOM 5656 N N . GLU B 1 164 ? -12.016 -24.844 0.017 1 97.75 164 GLU B N 1
ATOM 5657 C CA . GLU B 1 164 ? -10.594 -24.547 0.181 1 97.75 164 GLU B CA 1
ATOM 5658 C C . GLU B 1 164 ? -9.875 -25.672 0.923 1 97.75 164 GLU B C 1
ATOM 5660 O O . GLU B 1 164 ? -8.75 -26.031 0.577 1 97.75 164 GLU B O 1
ATOM 5665 N N . ALA B 1 165 ? -10.523 -26.188 1.903 1 98.25 165 ALA B N 1
ATOM 5666 C CA . ALA B 1 165 ? -9.953 -27.297 2.65 1 98.25 165 ALA B CA 1
ATOM 5667 C C . ALA B 1 165 ? -9.75 -28.516 1.749 1 98.25 165 ALA B C 1
ATOM 5669 O O . ALA B 1 165 ? -8.734 -29.203 1.847 1 98.25 165 ALA B O 1
ATOM 5670 N N . ARG B 1 166 ? -10.703 -28.797 0.929 1 96.94 166 ARG B N 1
ATOM 5671 C CA . ARG B 1 166 ? -10.602 -29.906 -0.004 1 96.94 166 ARG B CA 1
ATOM 5672 C C . ARG B 1 166 ? -9.445 -29.719 -0.973 1 96.94 166 ARG B C 1
ATOM 5674 O O . ARG B 1 166 ? -8.711 -30.672 -1.265 1 96.94 166 ARG B O 1
ATOM 5681 N N . MET B 1 167 ? -9.305 -28.531 -1.441 1 98.19 167 MET B N 1
ATOM 5682 C CA . MET B 1 167 ? -8.273 -28.219 -2.426 1 98.19 167 MET B CA 1
ATOM 5683 C C . MET B 1 167 ? -6.883 -28.531 -1.874 1 98.19 167 MET B C 1
ATOM 5685 O O . MET B 1 167 ? -6.016 -29.016 -2.6 1 98.19 167 MET B O 1
ATOM 5689 N N . LEU B 1 168 ? -6.648 -28.25 -0.618 1 98.31 168 LEU B N 1
ATOM 5690 C CA . LEU B 1 168 ? -5.32 -28.375 -0.027 1 98.31 168 LEU B CA 1
ATOM 5691 C C . LEU B 1 168 ? -5.117 -29.766 0.561 1 98.31 168 LEU B C 1
ATOM 5693 O O . LEU B 1 168 ? -3.998 -30.125 0.94 1 98.31 168 LEU B O 1
ATOM 5697 N N . SER B 1 169 ? -6.086 -30.625 0.576 1 97.06 169 SER B N 1
ATOM 5698 C CA . SER B 1 169 ? -6.035 -31.906 1.277 1 97.06 169 SER B CA 1
ATOM 5699 C C . SER B 1 169 ? -5.023 -32.844 0.634 1 97.06 169 SER B C 1
ATOM 5701 O O . SER B 1 169 ? -5.035 -33.031 -0.583 1 97.06 169 SER B O 1
ATOM 5703 N N . PRO B 1 170 ? -4.211 -33.531 1.466 1 95.38 170 PRO B N 1
ATOM 5704 C CA . PRO B 1 170 ? -3.293 -34.531 0.922 1 95.38 170 PRO B CA 1
ATOM 5705 C C . PRO B 1 170 ? -4.016 -35.75 0.36 1 95.38 170 PRO B C 1
ATOM 5707 O O . PRO B 1 170 ? -3.416 -36.531 -0.365 1 95.38 170 PRO B O 1
ATOM 5710 N N . HIS B 1 171 ? -5.293 -35.906 0.654 1 95.69 171 HIS B N 1
ATOM 5711 C CA . HIS B 1 171 ? -6.074 -37.062 0.184 1 95.69 171 HIS B CA 1
ATOM 5712 C C . HIS B 1 171 ? -6.836 -36.719 -1.091 1 95.69 171 HIS B C 1
ATOM 5714 O O . HIS B 1 171 ? -7.578 -37.531 -1.618 1 95.69 171 HIS B O 1
ATOM 5720 N N . LEU B 1 172 ? -6.691 -35.5 -1.59 1 96.31 172 LEU B N 1
ATOM 5721 C CA . LEU B 1 172 ? -7.488 -35.031 -2.725 1 96.31 172 LEU B CA 1
ATOM 5722 C C . LEU B 1 172 ? -7.355 -36 -3.9 1 96.31 172 LEU B C 1
ATOM 5724 O O . LEU B 1 172 ? -8.359 -36.5 -4.422 1 96.31 172 LEU B O 1
ATOM 5728 N N . ILE B 1 173 ? -6.113 -36.375 -4.246 1 97.38 173 ILE B N 1
ATOM 5729 C CA . ILE B 1 173 ? -5.871 -37.219 -5.398 1 97.38 173 ILE B CA 1
ATOM 5730 C C . ILE B 1 173 ? -6.395 -38.625 -5.109 1 97.38 173 ILE B C 1
ATOM 5732 O O . ILE B 1 173 ? -7.008 -39.25 -5.977 1 97.38 173 ILE B O 1
ATOM 5736 N N . TYR B 1 174 ? -6.145 -39.094 -3.926 1 95.75 174 TYR B N 1
ATOM 5737 C CA . TYR B 1 174 ? -6.609 -40.406 -3.525 1 95.75 174 TYR B CA 1
ATOM 5738 C C . TYR B 1 174 ? -8.125 -40.5 -3.602 1 95.75 174 TYR B C 1
ATOM 5740 O O . TYR B 1 174 ? -8.672 -41.5 -4.102 1 95.75 174 TYR B O 1
ATOM 5748 N N . ARG B 1 175 ? -8.758 -39.531 -3.133 1 93.75 175 ARG B N 1
ATOM 5749 C CA . ARG B 1 175 ? -10.219 -39.531 -3.156 1 93.75 175 ARG B CA 1
ATOM 5750 C C . ARG B 1 175 ? -10.742 -39.438 -4.586 1 93.75 175 ARG B C 1
ATOM 5752 O O . ARG B 1 175 ? -11.734 -40.062 -4.934 1 93.75 175 ARG B O 1
ATOM 5759 N N . MET B 1 176 ? -10.141 -38.594 -5.371 1 95.62 176 MET B N 1
ATOM 5760 C CA . MET B 1 176 ? -10.531 -38.469 -6.773 1 95.62 176 MET B CA 1
ATOM 5761 C C . MET B 1 176 ? -10.375 -39.812 -7.496 1 95.62 176 MET B C 1
ATOM 5763 O O . MET B 1 176 ? -11.211 -40.156 -8.328 1 95.62 176 MET B O 1
ATOM 5767 N N . ARG B 1 177 ? -9.336 -40.5 -7.168 1 94.69 177 ARG B N 1
ATOM 5768 C CA . ARG B 1 177 ? -9.07 -41.781 -7.789 1 94.69 177 ARG B CA 1
ATOM 5769 C C . ARG B 1 177 ? -10.164 -42.781 -7.461 1 94.69 177 ARG B C 1
ATOM 5771 O O . ARG B 1 177 ? -10.484 -43.656 -8.273 1 94.69 177 ARG B O 1
ATOM 5778 N N . ASN B 1 178 ? -10.75 -42.656 -6.379 1 90.31 178 ASN B N 1
ATOM 5779 C CA . ASN B 1 178 ? -11.703 -43.625 -5.883 1 90.31 178 ASN B CA 1
ATOM 5780 C C . ASN B 1 178 ? -13.148 -43.219 -6.184 1 90.31 178 ASN B C 1
ATOM 5782 O O . ASN B 1 178 ? -14.086 -43.812 -5.641 1 90.31 178 ASN B O 1
ATOM 5786 N N . THR B 1 179 ? -13.297 -42.219 -6.93 1 88.94 179 THR B N 1
ATOM 5787 C CA . THR B 1 179 ? -14.633 -41.812 -7.34 1 88.94 179 THR B CA 1
ATOM 5788 C C . THR B 1 179 ? -14.828 -42.031 -8.836 1 88.94 179 THR B C 1
ATOM 5790 O O . THR B 1 179 ? -13.859 -42.188 -9.578 1 88.94 179 THR B O 1
ATOM 5793 N N . THR B 1 180 ? -16.141 -42.094 -9.312 1 85.81 180 THR B N 1
ATOM 5794 C CA . THR B 1 180 ? -16.453 -42.281 -10.727 1 85.81 180 THR B CA 1
ATOM 5795 C C . THR B 1 180 ? -16.797 -40.969 -11.391 1 85.81 180 THR B C 1
ATOM 5797 O O . THR B 1 180 ? -17.031 -40.906 -12.602 1 85.81 180 THR B O 1
ATOM 5800 N N . SER B 1 181 ? -16.766 -39.969 -10.719 1 92.69 181 SER B N 1
ATOM 5801 C CA . SER B 1 181 ? -17.188 -38.688 -11.242 1 92.69 181 SER B CA 1
ATOM 5802 C C . SER B 1 181 ? -15.984 -37.844 -11.68 1 92.69 181 SER B C 1
ATOM 5804 O O . SER B 1 181 ? -15.93 -36.625 -11.414 1 92.69 181 SER B O 1
ATOM 5806 N N . VAL B 1 182 ? -14.984 -38.469 -12.289 1 96.38 182 VAL B N 1
ATOM 5807 C CA . VAL B 1 182 ? -13.797 -37.719 -12.719 1 96.38 182 VAL B CA 1
ATOM 5808 C C . VAL B 1 182 ? -13.641 -37.844 -14.227 1 96.38 182 VAL B C 1
ATOM 5810 O O . VAL B 1 182 ? -14.094 -38.812 -14.836 1 96.38 182 VAL B O 1
ATOM 5813 N N . SER B 1 183 ? -13.062 -36.844 -14.844 1 96.44 183 SER B N 1
ATOM 5814 C CA . SER B 1 183 ? -12.789 -36.812 -16.281 1 96.44 183 SER B CA 1
ATOM 5815 C C . SER B 1 183 ? -11.453 -36.156 -16.578 1 96.44 183 SER B C 1
ATOM 5817 O O . SER B 1 183 ? -11.039 -35.219 -15.859 1 96.44 183 SER B O 1
ATOM 5819 N N . VAL B 1 184 ? -10.758 -36.625 -17.562 1 96.06 184 VAL B N 1
ATOM 5820 C CA . VAL B 1 184 ? -9.492 -36.031 -17.984 1 96.06 184 VAL B CA 1
ATOM 5821 C C . VAL B 1 184 ? -9.75 -34.812 -18.875 1 96.06 184 VAL B C 1
ATOM 5823 O O . VAL B 1 184 ? -10.703 -34.812 -19.656 1 96.06 184 VAL B O 1
ATOM 5826 N N . SER B 1 185 ? -8.977 -33.812 -18.719 1 94.5 185 SER B N 1
ATOM 5827 C CA . SER B 1 185 ? -9.039 -32.625 -19.562 1 94.5 185 SER B CA 1
ATOM 5828 C C . SER B 1 185 ? -7.645 -32.062 -19.812 1 94.5 185 SER B C 1
ATOM 5830 O O . SER B 1 185 ? -6.668 -32.5 -19.203 1 94.5 185 SER B O 1
ATOM 5832 N N . ASN B 1 186 ? -7.57 -31.203 -20.844 1 94.56 186 ASN B N 1
ATOM 5833 C CA . ASN B 1 186 ? -6.379 -30.422 -21.141 1 94.56 186 ASN B CA 1
ATOM 5834 C C . ASN B 1 186 ? -6.59 -28.938 -20.781 1 94.56 186 ASN B C 1
ATOM 5836 O O . ASN B 1 186 ? -7.605 -28.359 -21.156 1 94.56 186 ASN B O 1
ATOM 5840 N N . GLU B 1 187 ? -5.703 -28.484 -19.969 1 95.75 187 GLU B N 1
ATOM 5841 C CA . GLU B 1 187 ? -5.766 -27.078 -19.562 1 95.75 187 GLU B CA 1
ATOM 5842 C C . GLU B 1 187 ? -4.645 -26.266 -20.203 1 95.75 187 GLU B C 1
ATOM 5844 O O . GLU B 1 187 ? -3.516 -26.75 -20.328 1 95.75 187 GLU B O 1
ATOM 5849 N N . GLU B 1 188 ? -4.992 -25.125 -20.688 1 94.81 188 GLU B N 1
ATOM 5850 C CA . GLU B 1 188 ? -4.012 -24.188 -21.234 1 94.81 188 GLU B CA 1
ATOM 5851 C C . GLU B 1 188 ? -3.836 -22.969 -20.344 1 94.81 188 GLU B C 1
ATOM 5853 O O . GLU B 1 188 ? -4.812 -22.297 -20 1 94.81 188 GLU B O 1
ATOM 5858 N N . ILE B 1 189 ? -2.646 -22.719 -19.906 1 94.69 189 ILE B N 1
ATOM 5859 C CA . ILE B 1 189 ? -2.305 -21.547 -19.125 1 94.69 189 ILE B CA 1
ATOM 5860 C C . ILE B 1 189 ? -1.117 -20.828 -19.75 1 94.69 189 ILE B C 1
ATOM 5862 O O . ILE B 1 189 ? -0.008 -21.359 -19.797 1 94.69 189 ILE B O 1
ATOM 5866 N N . ASN B 1 190 ? -1.281 -19.594 -20.172 1 92.56 190 ASN B N 1
ATOM 5867 C CA . ASN B 1 190 ? -0.244 -18.781 -20.781 1 92.56 190 ASN B CA 1
ATOM 5868 C C . ASN B 1 190 ? 0.358 -19.469 -22.016 1 92.56 190 ASN B C 1
ATOM 5870 O O . ASN B 1 190 ? 1.565 -19.375 -22.234 1 92.56 190 ASN B O 1
ATOM 5874 N N . GLY B 1 191 ? -0.379 -20.25 -22.656 1 92.25 191 GLY B N 1
ATOM 5875 C CA . GLY B 1 191 ? 0.129 -20.922 -23.844 1 92.25 191 GLY B CA 1
ATOM 5876 C C . GLY B 1 191 ? 0.786 -22.266 -23.531 1 92.25 191 GLY B C 1
ATOM 5877 O O . GLY B 1 191 ? 1.264 -22.953 -24.422 1 92.25 191 GLY B O 1
ATOM 5878 N N . VAL B 1 192 ? 0.855 -22.594 -22.297 1 96.25 192 VAL B N 1
ATOM 5879 C CA . VAL B 1 192 ? 1.396 -23.875 -21.891 1 96.25 192 VAL B CA 1
ATOM 5880 C C . VAL B 1 192 ? 0.253 -24.859 -21.656 1 96.25 192 VAL B C 1
ATOM 5882 O O . VAL B 1 192 ? -0.764 -24.516 -21.062 1 96.25 192 VAL B O 1
ATOM 5885 N N . TYR B 1 193 ? 0.435 -26.109 -22.094 1 96.31 193 TYR B N 1
ATOM 5886 C CA . TYR B 1 193 ? -0.621 -27.109 -22 1 96.31 193 TYR B CA 1
ATOM 5887 C C . TYR B 1 193 ? -0.304 -28.141 -20.922 1 96.31 193 TYR B C 1
ATOM 5889 O O . TYR B 1 193 ? 0.835 -28.594 -20.797 1 96.31 193 TYR B O 1
ATOM 5897 N N . PHE B 1 194 ? -1.314 -28.438 -20.156 1 97.62 194 PHE B N 1
ATOM 5898 C CA . PHE B 1 194 ? -1.192 -29.375 -19.047 1 97.62 194 PHE B CA 1
ATOM 5899 C C . PHE B 1 194 ? -2.303 -30.422 -19.109 1 97.62 194 PHE B C 1
ATOM 5901 O O . PHE B 1 194 ? -3.422 -30.125 -19.531 1 97.62 194 PHE B O 1
ATOM 5908 N N . ARG B 1 195 ? -1.975 -31.609 -18.672 1 97.44 195 ARG B N 1
ATOM 5909 C CA . ARG B 1 195 ? -3.008 -32.594 -18.391 1 97.44 195 ARG B CA 1
ATOM 5910 C C . ARG B 1 195 ? -3.67 -32.312 -17.047 1 97.44 195 ARG B C 1
ATOM 5912 O O . ARG B 1 195 ? -2.996 -31.953 -16.078 1 97.44 195 ARG B O 1
ATOM 5919 N N . ALA B 1 196 ? -4.973 -32.531 -17.047 1 98.31 196 ALA B N 1
ATOM 5920 C CA . ALA B 1 196 ? -5.719 -32.25 -15.82 1 98.31 196 ALA B CA 1
ATOM 5921 C C . ALA B 1 196 ? -6.812 -33.312 -15.609 1 98.31 196 ALA B C 1
ATOM 5923 O O . ALA B 1 196 ? -7.168 -34.031 -16.531 1 98.31 196 ALA B O 1
ATOM 5924 N N . VAL B 1 197 ? -7.25 -33.5 -14.43 1 98.44 197 VAL B N 1
ATOM 5925 C CA . VAL B 1 197 ? -8.406 -34.312 -14.078 1 98.44 197 VAL B CA 1
ATOM 5926 C C . VAL B 1 197 ? -9.43 -33.469 -13.328 1 98.44 197 VAL B C 1
ATOM 5928 O O . VAL B 1 197 ? -9.086 -32.781 -12.375 1 98.44 197 VAL B O 1
ATOM 5931 N N . GLN B 1 198 ? -10.656 -33.531 -13.75 1 97.69 198 GLN B N 1
ATOM 5932 C CA . GLN B 1 198 ? -11.75 -32.781 -13.148 1 97.69 198 GLN B CA 1
ATOM 5933 C C . GLN B 1 198 ? -12.641 -33.688 -12.297 1 97.69 198 GLN B C 1
ATOM 5935 O O . GLN B 1 198 ? -13.086 -34.75 -12.742 1 97.69 198 GLN B O 1
ATOM 5940 N N . ASP B 1 199 ? -12.789 -33.344 -11.078 1 96.19 199 ASP B N 1
ATOM 5941 C CA . ASP B 1 199 ? -13.852 -33.875 -10.227 1 96.19 199 ASP B CA 1
ATOM 5942 C C . ASP B 1 199 ? -15.148 -33.094 -10.422 1 96.19 199 ASP B C 1
ATOM 5944 O O . ASP B 1 199 ? -15.328 -32.031 -9.852 1 96.19 199 ASP B O 1
ATOM 5948 N N . ILE B 1 200 ? -16.078 -33.625 -11.102 1 94 200 ILE B N 1
ATOM 5949 C CA . ILE B 1 200 ? -17.281 -32.938 -11.539 1 94 200 ILE B CA 1
ATOM 5950 C C . ILE B 1 200 ? -18.188 -32.656 -10.336 1 94 200 ILE B C 1
ATOM 5952 O O . ILE B 1 200 ? -18.797 -31.609 -10.25 1 94 200 ILE B O 1
ATOM 5956 N N . GLN B 1 201 ? -18.25 -33.531 -9.477 1 90.38 201 GLN B N 1
ATOM 5957 C CA . GLN B 1 201 ? -19.125 -33.438 -8.32 1 90.38 201 GLN B CA 1
ATOM 5958 C C . GLN B 1 201 ? -18.75 -32.25 -7.449 1 90.38 201 GLN B C 1
ATOM 5960 O O . GLN B 1 201 ? -19.625 -31.531 -6.941 1 90.38 201 GLN B O 1
ATOM 5965 N N . HIS B 1 202 ? -17.484 -32 -7.305 1 92.06 202 HIS B N 1
ATOM 5966 C CA . HIS B 1 202 ? -17.047 -30.984 -6.371 1 92.06 202 HIS B CA 1
ATOM 5967 C C . HIS B 1 202 ? -16.562 -29.734 -7.113 1 92.06 202 HIS B C 1
ATOM 5969 O O . HIS B 1 202 ? -16.219 -28.734 -6.488 1 92.06 202 HIS B O 1
ATOM 5975 N N . GLY B 1 203 ? -16.5 -29.828 -8.422 1 94 203 GLY B N 1
ATOM 5976 C CA . GLY B 1 203 ? -16.078 -28.688 -9.219 1 94 203 GLY B CA 1
ATOM 5977 C C . GLY B 1 203 ? -14.609 -28.359 -9.055 1 94 203 GLY B C 1
ATOM 5978 O O . GLY B 1 203 ? -14.234 -27.188 -8.992 1 94 203 GLY B O 1
ATOM 5979 N N . ILE B 1 204 ? -13.75 -29.359 -8.82 1 97.5 204 ILE B N 1
ATOM 5980 C CA . ILE B 1 204 ? -12.312 -29.188 -8.625 1 97.5 204 ILE B CA 1
ATOM 5981 C C . ILE B 1 204 ? -11.547 -29.828 -9.781 1 97.5 204 ILE B C 1
ATOM 5983 O O . ILE B 1 204 ? -11.859 -30.938 -10.195 1 97.5 204 ILE B O 1
ATOM 5987 N N . THR B 1 205 ? -10.672 -29.078 -10.336 1 98.31 205 THR B N 1
ATOM 5988 C CA . THR B 1 205 ? -9.766 -29.578 -11.359 1 98.31 205 THR B CA 1
ATOM 5989 C C . THR B 1 205 ? -8.328 -29.609 -10.844 1 98.31 205 THR B C 1
ATOM 5991 O O . THR B 1 205 ? -7.84 -28.609 -10.312 1 98.31 205 THR B O 1
ATOM 5994 N N . VAL B 1 206 ? -7.68 -30.734 -10.945 1 98.75 206 VAL B N 1
ATOM 5995 C CA . VAL B 1 206 ? -6.27 -30.828 -10.586 1 98.75 206 VAL B CA 1
ATOM 5996 C C . VAL B 1 206 ? -5.418 -30.859 -11.859 1 98.75 206 VAL B C 1
ATOM 5998 O O . VAL B 1 206 ? -5.551 -31.766 -12.688 1 98.75 206 VAL B O 1
ATOM 6001 N N . ILE B 1 207 ? -4.617 -29.844 -11.992 1 98.69 207 ILE B N 1
ATOM 6002 C CA . ILE B 1 207 ? -3.697 -29.719 -13.109 1 98.69 207 ILE B CA 1
ATOM 6003 C C . ILE B 1 207 ? -2.338 -30.297 -12.734 1 98.69 207 ILE B C 1
ATOM 6005 O O . ILE B 1 207 ? -1.754 -29.922 -11.719 1 98.69 207 ILE B O 1
ATOM 6009 N N . MET B 1 208 ? -1.83 -31.25 -13.586 1 98.56 208 MET B N 1
ATOM 6010 C CA . MET B 1 208 ? -0.616 -31.984 -13.25 1 98.56 208 MET B CA 1
ATOM 6011 C C . MET B 1 208 ? 0.606 -31.344 -13.906 1 98.56 208 MET B C 1
ATOM 6013 O O . MET B 1 208 ? 0.535 -30.875 -15.039 1 98.56 208 MET B O 1
ATOM 6017 N N . ASP B 1 209 ? 1.669 -31.312 -13.086 1 97.38 209 ASP B N 1
ATOM 6018 C CA . ASP B 1 209 ? 2.947 -30.938 -13.688 1 97.38 209 ASP B CA 1
ATOM 6019 C C . ASP B 1 209 ? 3.361 -31.938 -14.766 1 97.38 209 ASP B C 1
ATOM 6021 O O . ASP B 1 209 ? 3.355 -33.156 -14.523 1 97.38 209 ASP B O 1
ATOM 6025 N N . SER B 1 210 ? 3.793 -31.5 -15.875 1 94.12 210 SER B N 1
ATOM 6026 C CA . SER B 1 210 ? 4.023 -32.344 -17.031 1 94.12 210 SER B CA 1
ATOM 6027 C C . SER B 1 210 ? 5.277 -33.219 -16.859 1 94.12 210 SER B C 1
ATOM 6029 O O . SER B 1 210 ? 5.406 -34.281 -17.469 1 94.12 210 SER B O 1
ATOM 6031 N N . LYS B 1 211 ? 6.156 -32.781 -16.094 1 93.62 211 LYS B N 1
ATOM 6032 C CA . LYS B 1 211 ? 7.41 -33.5 -15.922 1 93.62 211 LYS B CA 1
ATOM 6033 C C . LYS B 1 211 ? 7.324 -34.5 -14.758 1 93.62 211 LYS B C 1
ATOM 6035 O O . LYS B 1 211 ? 7.668 -35.656 -14.898 1 93.62 211 LYS B O 1
ATOM 6040 N N . SER B 1 212 ? 6.762 -34.031 -13.664 1 96.25 212 SER B N 1
ATOM 6041 C CA . SER B 1 212 ? 6.812 -34.844 -12.445 1 96.25 212 SER B CA 1
ATOM 6042 C C . SER B 1 212 ? 5.531 -35.656 -12.258 1 96.25 212 SER B C 1
ATOM 6044 O O . SER B 1 212 ? 5.484 -36.562 -11.445 1 96.25 212 SER B O 1
ATOM 6046 N N . ASN B 1 213 ? 4.414 -35.25 -12.906 1 97.19 213 ASN B N 1
ATOM 6047 C CA . ASN B 1 213 ? 3.086 -35.844 -12.766 1 97.19 213 ASN B CA 1
ATOM 6048 C C . ASN B 1 213 ? 2.457 -35.469 -11.422 1 97.19 213 ASN B C 1
ATOM 6050 O O . ASN B 1 213 ? 1.356 -35.938 -11.109 1 97.19 213 ASN B O 1
ATOM 6054 N N . MET B 1 214 ? 3.125 -34.656 -10.641 1 98 214 MET B N 1
ATOM 6055 C CA . MET B 1 214 ? 2.578 -34.281 -9.344 1 98 214 MET B CA 1
ATOM 6056 C C . MET B 1 214 ? 1.544 -33.156 -9.508 1 98 214 MET B C 1
ATOM 6058 O O . MET B 1 214 ? 1.583 -32.406 -10.484 1 98 214 MET B O 1
ATOM 6062 N N . PRO B 1 215 ? 0.567 -33.156 -8.547 1 98.56 215 PRO B N 1
ATOM 6063 C CA . PRO B 1 215 ? -0.351 -32 -8.594 1 98.56 215 PRO B CA 1
ATOM 6064 C C . PRO B 1 215 ? 0.376 -30.656 -8.602 1 98.56 215 PRO B C 1
ATOM 6066 O O . PRO B 1 215 ? 1.249 -30.422 -7.766 1 98.56 215 PRO B O 1
ATOM 6069 N N . TYR B 1 216 ? 0.033 -29.828 -9.562 1 98.44 216 TYR B N 1
ATOM 6070 C CA . TYR B 1 216 ? 0.665 -28.531 -9.781 1 98.44 216 TYR B CA 1
ATOM 6071 C C . TYR B 1 216 ? -0.277 -27.391 -9.398 1 98.44 216 TYR B C 1
ATOM 6073 O O . TYR B 1 216 ? 0.103 -26.5 -8.648 1 98.44 216 TYR B O 1
ATOM 6081 N N . ILE B 1 217 ? -1.46 -27.438 -9.883 1 98.69 217 ILE B N 1
ATOM 6082 C CA . ILE B 1 217 ? -2.498 -26.469 -9.594 1 98.69 217 ILE B CA 1
ATOM 6083 C C . ILE B 1 217 ? -3.811 -27.172 -9.281 1 98.69 217 ILE B C 1
ATOM 6085 O O . ILE B 1 217 ? -4.207 -28.109 -9.984 1 98.69 217 ILE B O 1
ATOM 6089 N N . VAL B 1 218 ? -4.422 -26.844 -8.219 1 98.81 218 VAL B N 1
ATOM 6090 C CA . VAL B 1 218 ? -5.793 -27.25 -7.914 1 98.81 218 VAL B CA 1
ATOM 6091 C C . VAL B 1 218 ? -6.738 -26.078 -8.164 1 98.81 218 VAL B C 1
ATOM 6093 O O . VAL B 1 218 ? -6.629 -25.031 -7.508 1 98.81 218 VAL B O 1
ATOM 6096 N N . ARG B 1 219 ? -7.707 -26.25 -9.062 1 98.12 219 ARG B N 1
ATOM 6097 C CA . ARG B 1 219 ? -8.477 -25.141 -9.609 1 98.12 219 ARG B CA 1
ATOM 6098 C C . ARG B 1 219 ? -9.969 -25.297 -9.312 1 98.12 219 ARG B C 1
ATOM 6100 O O . ARG B 1 219 ? -10.5 -26.406 -9.414 1 98.12 219 ARG B O 1
ATOM 6107 N N . THR B 1 220 ? -10.602 -24.234 -8.906 1 97.25 220 THR B N 1
ATOM 6108 C CA . THR B 1 220 ? -12.055 -24.125 -8.891 1 97.25 220 THR B CA 1
ATOM 6109 C C . THR B 1 220 ? -12.531 -22.984 -9.781 1 97.25 220 THR B C 1
ATOM 6111 O O . THR B 1 220 ? -11.773 -22.031 -10.031 1 97.25 220 THR B O 1
ATOM 6114 N N . ILE B 1 221 ? -13.711 -23.125 -10.297 1 94.44 221 ILE B N 1
ATOM 6115 C CA . ILE B 1 221 ? -14.328 -22.062 -11.094 1 94.44 221 ILE B CA 1
ATOM 6116 C C . ILE B 1 221 ? -15.289 -21.25 -10.227 1 94.44 221 ILE B C 1
ATOM 6118 O O . ILE B 1 221 ? -16.047 -21.828 -9.43 1 94.44 221 ILE B O 1
ATOM 6122 N N . GLU B 1 222 ? -15.156 -19.984 -10.336 1 93.44 222 GLU B N 1
ATOM 6123 C CA . GLU B 1 222 ? -16.047 -19.078 -9.625 1 93.44 222 GLU B CA 1
ATOM 6124 C C . GLU B 1 222 ? -16.672 -18.062 -10.586 1 93.44 222 GLU B C 1
ATOM 6126 O O . GLU B 1 222 ? -16.156 -17.844 -11.688 1 93.44 222 GLU B O 1
ATOM 6131 N N . SER B 1 223 ? -17.828 -17.656 -10.172 1 91.81 223 SER B N 1
ATOM 6132 C CA . SER B 1 223 ? -18.469 -16.531 -10.859 1 91.81 223 SER B CA 1
ATOM 6133 C C . SER B 1 223 ? -18.391 -15.258 -10.031 1 91.81 223 SER B C 1
ATOM 6135 O O . SER B 1 223 ? -18.5 -15.297 -8.805 1 91.81 223 SER B O 1
ATOM 6137 N N . HIS B 1 224 ? -18.156 -14.211 -10.656 1 91.5 224 HIS B N 1
ATOM 6138 C CA . HIS B 1 224 ? -18.047 -12.906 -10.008 1 91.5 224 HIS B CA 1
ATOM 6139 C C . HIS B 1 224 ? -18.734 -11.82 -10.82 1 91.5 224 HIS B C 1
ATOM 6141 O O . HIS B 1 224 ? -18.609 -11.789 -12.047 1 91.5 224 HIS B O 1
ATOM 6147 N N . PRO B 1 225 ? -19.422 -10.961 -10.188 1 87.81 225 PRO B N 1
ATOM 6148 C CA . PRO B 1 225 ? -20.172 -9.953 -10.938 1 87.81 225 PRO B CA 1
ATOM 6149 C C . PRO B 1 225 ? -19.266 -9.031 -11.758 1 87.81 225 PRO B C 1
ATOM 6151 O O . PRO B 1 225 ? -19.672 -8.539 -12.812 1 87.81 225 PRO B O 1
ATOM 6154 N N . ILE B 1 226 ? -18.094 -8.797 -11.328 1 89.69 226 ILE B N 1
ATOM 6155 C CA . ILE B 1 226 ? -17.188 -7.871 -12 1 89.69 226 ILE B CA 1
ATOM 6156 C C . ILE B 1 226 ? -16.219 -8.648 -12.883 1 89.69 226 ILE B C 1
ATOM 6158 O O . ILE B 1 226 ? -16 -8.305 -14.047 1 89.69 226 ILE B O 1
ATOM 6162 N N . TYR B 1 227 ? -15.719 -9.758 -12.359 1 90.31 227 TYR B N 1
ATOM 6163 C CA . TYR B 1 227 ? -14.641 -10.484 -13.039 1 90.31 227 TYR B CA 1
ATOM 6164 C C . TYR B 1 227 ? -15.203 -11.57 -13.945 1 90.31 227 TYR B C 1
ATOM 6166 O O . TYR B 1 227 ? -14.453 -12.219 -14.672 1 90.31 227 TYR B O 1
ATOM 6174 N N . GLY B 1 228 ? -16.531 -11.766 -13.945 1 89.38 228 GLY B N 1
ATOM 6175 C CA . GLY B 1 228 ? -17.125 -12.812 -14.758 1 89.38 228 GLY B CA 1
ATOM 6176 C C . GLY B 1 228 ? -16.734 -14.211 -14.305 1 89.38 228 GLY B C 1
ATOM 6177 O O . GLY B 1 228 ? -16.75 -14.508 -13.109 1 89.38 228 GLY B O 1
ATOM 6178 N N . ASN B 1 229 ? -16.547 -15.047 -15.32 1 90.31 229 ASN B N 1
ATOM 6179 C CA . ASN B 1 229 ? -16.016 -16.359 -15.008 1 90.31 229 ASN B CA 1
ATOM 6180 C C . ASN B 1 229 ? -14.562 -16.281 -14.555 1 90.31 229 ASN B C 1
ATOM 6182 O O . ASN B 1 229 ? -13.703 -15.797 -15.297 1 90.31 229 ASN B O 1
ATOM 6186 N N . ALA B 1 230 ? -14.367 -16.734 -13.398 1 93.88 230 ALA B N 1
ATOM 6187 C CA . ALA B 1 230 ? -13.039 -16.656 -12.789 1 93.88 230 ALA B CA 1
ATOM 6188 C C . ALA B 1 230 ? -12.602 -18 -12.242 1 93.88 230 ALA B C 1
ATOM 6190 O O . ALA B 1 230 ? -13.398 -18.938 -12.156 1 93.88 230 ALA B O 1
ATOM 6191 N N . THR B 1 231 ? -11.312 -18.109 -12.047 1 96.12 231 THR B N 1
ATOM 6192 C CA . THR B 1 231 ? -10.797 -19.297 -11.375 1 96.12 231 THR B CA 1
ATOM 6193 C C . THR B 1 231 ? -10.047 -18.922 -10.102 1 96.12 231 THR B C 1
ATOM 6195 O O . THR B 1 231 ? -9.477 -17.844 -10.016 1 96.12 231 THR B O 1
ATOM 6198 N N . LYS B 1 232 ? -10.18 -19.719 -9.164 1 97 232 LYS B N 1
ATOM 6199 C CA . LYS B 1 232 ? -9.344 -19.719 -7.961 1 97 232 LYS B CA 1
ATOM 6200 C C . LYS B 1 232 ? -8.398 -20.906 -7.945 1 97 232 LYS B C 1
ATOM 6202 O O . LYS B 1 232 ? -8.828 -22.047 -7.777 1 97 232 LYS B O 1
ATOM 6207 N N . ASP B 1 233 ? -7.125 -20.562 -8.094 1 98.25 233 ASP B N 1
ATOM 6208 C CA . ASP B 1 233 ? -6.098 -21.594 -8.266 1 98.25 233 ASP B CA 1
ATOM 6209 C C . ASP B 1 233 ? -5.219 -21.703 -7.023 1 98.25 233 ASP B C 1
ATOM 6211 O O . ASP B 1 233 ? -4.703 -20.703 -6.531 1 98.25 233 ASP B O 1
ATOM 6215 N N . LEU B 1 234 ? -5.074 -22.891 -6.539 1 98.5 234 LEU B N 1
ATOM 6216 C CA . LEU B 1 234 ? -4.078 -23.203 -5.523 1 98.5 234 LEU B CA 1
ATOM 6217 C C . LEU B 1 234 ? -2.822 -23.781 -6.152 1 98.5 234 LEU B C 1
ATOM 6219 O O . LEU B 1 234 ? -2.844 -24.906 -6.66 1 98.5 234 LEU B O 1
ATOM 6223 N N . TYR B 1 235 ? -1.778 -23.016 -6.16 1 98.31 235 TYR B N 1
ATOM 6224 C CA . TYR B 1 235 ? -0.498 -23.484 -6.684 1 98.31 235 TYR B CA 1
ATOM 6225 C C . TYR B 1 235 ? 0.279 -24.25 -5.625 1 98.31 235 TYR B C 1
ATOM 6227 O O . TYR B 1 235 ? 0.43 -23.781 -4.492 1 98.31 235 TYR B O 1
ATOM 6235 N N . LEU B 1 236 ? 0.744 -25.406 -6.008 1 98.31 236 LEU B N 1
ATOM 6236 C CA . LEU B 1 236 ? 1.538 -26.281 -5.156 1 98.31 236 LEU B CA 1
ATOM 6237 C C . LEU B 1 236 ? 2.957 -26.422 -5.695 1 98.31 236 LEU B C 1
ATOM 6239 O O . LEU B 1 236 ? 3.152 -26.859 -6.832 1 98.31 236 LEU B O 1
ATOM 6243 N N . SER B 1 237 ? 3.945 -26.031 -4.871 1 96.38 237 SER B N 1
ATOM 6244 C CA . SER B 1 237 ? 5.316 -26.109 -5.367 1 96.38 237 SER B CA 1
ATOM 6245 C C . SER B 1 237 ? 6.293 -26.438 -4.242 1 96.38 237 SER B C 1
ATOM 6247 O O . SER B 1 237 ? 5.895 -26.547 -3.082 1 96.38 237 SER B O 1
ATOM 6249 N N . ASN B 1 238 ? 7.574 -26.703 -4.633 1 95.81 238 ASN B N 1
ATOM 6250 C CA . ASN B 1 238 ? 8.648 -27.016 -3.705 1 95.81 238 ASN B CA 1
ATOM 6251 C C . ASN B 1 238 ? 8.352 -28.297 -2.93 1 95.81 238 ASN B C 1
ATOM 6253 O O . ASN B 1 238 ? 8.383 -28.312 -1.698 1 95.81 238 ASN B O 1
ATOM 6257 N N . TYR B 1 239 ? 8.016 -29.375 -3.662 1 97.69 239 TYR B N 1
ATOM 6258 C CA . TYR B 1 239 ? 7.707 -30.672 -3.057 1 97.69 239 TYR B CA 1
ATOM 6259 C C . TYR B 1 239 ? 8.938 -31.266 -2.381 1 97.69 239 TYR B C 1
ATOM 6261 O O . TYR B 1 239 ? 10.039 -31.203 -2.922 1 97.69 239 TYR B O 1
ATOM 6269 N N . LYS B 1 240 ? 8.734 -31.75 -1.234 1 97.44 240 LYS B N 1
ATOM 6270 C CA . LYS B 1 240 ? 9.766 -32.469 -0.493 1 97.44 240 LYS B CA 1
ATOM 6271 C C . LYS B 1 240 ? 9.203 -33.75 0.128 1 97.44 240 LYS B C 1
ATOM 6273 O O . LYS B 1 240 ? 8.008 -33.844 0.416 1 97.44 240 LYS B O 1
ATOM 6278 N N . GLU B 1 241 ? 10.039 -34.688 0.309 1 97.56 241 GLU B N 1
ATOM 6279 C CA . GLU B 1 241 ? 9.641 -35.969 0.836 1 97.56 241 GLU B CA 1
ATOM 6280 C C . GLU B 1 241 ? 9.617 -35.969 2.361 1 97.56 241 GLU B C 1
ATOM 6282 O O . GLU B 1 241 ? 10.531 -35.438 3 1 97.56 241 GLU B O 1
ATOM 6287 N N . VAL B 1 242 ? 8.555 -36.406 2.906 1 97.88 242 VAL B N 1
ATOM 6288 C CA . VAL B 1 242 ? 8.406 -36.656 4.332 1 97.88 242 VAL B CA 1
ATOM 6289 C C . VAL B 1 242 ? 7.938 -38.094 4.551 1 97.88 242 VAL B C 1
ATOM 6291 O O . VAL B 1 242 ? 6.777 -38.438 4.289 1 97.88 242 VAL B O 1
ATOM 6294 N N . GLU B 1 243 ? 8.773 -38.969 5.035 1 96.06 243 GLU B N 1
ATOM 6295 C CA . GLU B 1 243 ? 8.5 -40.375 5.297 1 96.06 243 GLU B CA 1
ATOM 6296 C C . GLU B 1 243 ? 7.945 -41.062 4.059 1 96.06 243 GLU B C 1
ATOM 6298 O O . GLU B 1 243 ? 6.93 -41.781 4.133 1 96.06 243 GLU B O 1
ATOM 6303 N N . GLY B 1 244 ? 8.531 -40.781 2.957 1 96.25 244 GLY B N 1
ATOM 6304 C CA . GLY B 1 244 ? 8.234 -41.469 1.728 1 96.25 244 GLY B CA 1
ATOM 6305 C C . GLY B 1 244 ? 7.129 -40.844 0.911 1 96.25 244 GLY B C 1
ATOM 6306 O O . GLY B 1 244 ? 6.863 -41.25 -0.219 1 96.25 244 GLY B O 1
ATOM 6307 N N . ILE B 1 245 ? 6.457 -39.875 1.468 1 98 245 ILE B N 1
ATOM 6308 C CA . ILE B 1 245 ? 5.398 -39.156 0.754 1 98 245 ILE B CA 1
ATOM 6309 C C . ILE B 1 245 ? 5.855 -37.75 0.428 1 98 245 ILE B C 1
ATOM 6311 O O . ILE B 1 245 ? 6.477 -37.062 1.262 1 98 245 ILE B O 1
ATOM 6315 N N . LYS B 1 246 ? 5.602 -37.219 -0.75 1 98.44 246 LYS B N 1
ATOM 6316 C CA . LYS B 1 246 ? 5.973 -35.844 -1.144 1 98.44 246 LYS B CA 1
ATOM 6317 C C . LYS B 1 246 ? 4.832 -34.875 -0.897 1 98.44 246 LYS B C 1
ATOM 6319 O O . LYS B 1 246 ? 3.682 -35.156 -1.243 1 98.44 246 LYS B O 1
ATOM 6324 N N . PHE B 1 247 ? 5.164 -33.812 -0.228 1 98.56 247 PHE B N 1
ATOM 6325 C CA . PHE B 1 247 ? 4.203 -32.75 0.053 1 98.56 247 PHE B CA 1
ATOM 6326 C C . PHE B 1 247 ? 4.707 -31.391 -0.476 1 98.56 247 PHE B C 1
ATOM 6328 O O . PHE B 1 247 ? 5.914 -31.141 -0.485 1 98.56 247 PHE B O 1
ATOM 6335 N N . PRO B 1 248 ? 3.793 -30.594 -1 1 98 248 PRO B N 1
ATOM 6336 C CA . PRO B 1 248 ? 4.211 -29.234 -1.356 1 98 248 PRO B CA 1
ATOM 6337 C C . PRO B 1 248 ? 4.559 -28.391 -0.136 1 98 248 PRO B C 1
ATOM 6339 O O . PRO B 1 248 ? 3.871 -28.453 0.886 1 98 248 PRO B O 1
ATOM 6342 N N . HIS B 1 249 ? 5.574 -27.531 -0.215 1 97.62 249 HIS B N 1
ATOM 6343 C CA . HIS B 1 249 ? 6.02 -26.719 0.909 1 97.62 249 HIS B CA 1
ATOM 6344 C C . HIS B 1 249 ? 5.789 -25.234 0.638 1 97.62 249 HIS B C 1
ATOM 6346 O O . HIS B 1 249 ? 5.961 -24.391 1.532 1 97.62 249 HIS B O 1
ATOM 6352 N N . PHE B 1 250 ? 5.453 -24.875 -0.513 1 96.56 250 PHE B N 1
ATOM 6353 C CA . PHE B 1 250 ? 5.059 -23.516 -0.82 1 96.56 250 PHE B CA 1
ATOM 6354 C C . PHE B 1 250 ? 3.686 -23.484 -1.48 1 96.56 250 PHE B C 1
ATOM 6356 O O . PHE B 1 250 ? 3.463 -24.141 -2.496 1 96.56 250 PHE B O 1
ATOM 6363 N N . ILE B 1 251 ? 2.752 -22.719 -0.903 1 98 251 ILE B N 1
ATOM 6364 C CA . ILE B 1 251 ? 1.361 -22.688 -1.344 1 98 251 ILE B CA 1
ATOM 6365 C C . ILE B 1 251 ? 0.973 -21.266 -1.707 1 98 251 ILE B C 1
ATOM 6367 O O . ILE B 1 251 ? 1.229 -20.328 -0.942 1 98 251 ILE B O 1
ATOM 6371 N N . GLN B 1 252 ? 0.384 -21.094 -2.885 1 97.19 252 GLN B N 1
ATOM 6372 C CA . GLN B 1 252 ? -0.129 -19.797 -3.314 1 97.19 252 GLN B CA 1
ATOM 6373 C C . GLN B 1 252 ? -1.566 -19.906 -3.814 1 97.19 252 GLN B C 1
ATOM 6375 O O . GLN B 1 252 ? -1.909 -20.859 -4.516 1 97.19 252 GLN B O 1
ATOM 6380 N N . THR B 1 253 ? -2.375 -19.016 -3.398 1 98 253 THR B N 1
ATOM 6381 C CA . THR B 1 253 ? -3.711 -18.875 -3.967 1 98 253 THR B CA 1
ATOM 6382 C C . THR B 1 253 ? -3.762 -17.734 -4.969 1 98 253 THR B C 1
ATOM 6384 O O . THR B 1 253 ? -3.518 -16.578 -4.609 1 98 253 THR B O 1
ATOM 6387 N N . ILE B 1 254 ? -4.094 -18.062 -6.188 1 97.06 254 ILE B N 1
ATOM 6388 C CA . ILE B 1 254 ? -4.109 -17.078 -7.262 1 97.06 254 ILE B CA 1
ATOM 6389 C C . ILE B 1 254 ? -5.52 -16.969 -7.836 1 97.06 254 ILE B C 1
ATOM 6391 O O . ILE B 1 254 ? -6.145 -17.969 -8.172 1 97.06 254 ILE B O 1
ATOM 6395 N N . TYR B 1 255 ? -6.043 -15.781 -7.859 1 96.56 255 TYR B N 1
ATOM 6396 C CA . TYR B 1 255 ? -7.344 -15.508 -8.453 1 96.56 255 TYR B CA 1
ATOM 6397 C C . TYR B 1 255 ? -7.191 -14.977 -9.875 1 96.56 255 TYR B C 1
ATOM 6399 O O . TYR B 1 255 ? -6.492 -13.984 -10.102 1 96.56 255 TYR B O 1
ATOM 6407 N N . ASN B 1 256 ? -7.879 -15.656 -10.836 1 94.88 256 ASN B N 1
ATOM 6408 C CA . ASN B 1 256 ? -7.719 -15.305 -12.242 1 94.88 256 ASN B CA 1
ATOM 6409 C C . ASN B 1 256 ? -9.047 -14.914 -12.883 1 94.88 256 ASN B C 1
ATOM 6411 O O . ASN B 1 256 ? -10.102 -15.438 -12.508 1 94.88 256 ASN B O 1
ATOM 6415 N N . SER B 1 257 ? -8.938 -13.977 -13.719 1 90.38 257 SER B N 1
ATOM 6416 C CA . SER B 1 257 ? -10.047 -13.625 -14.594 1 90.38 257 SER B CA 1
ATOM 6417 C C . SER B 1 257 ? -9.578 -13.375 -16.016 1 90.38 257 SER B C 1
ATOM 6419 O O . SER B 1 257 ? -8.633 -12.617 -16.234 1 90.38 257 SER B O 1
ATOM 6421 N N . THR B 1 258 ? -10.203 -14.039 -16.969 1 76.44 258 THR B N 1
ATOM 6422 C CA . THR B 1 258 ? -9.812 -13.844 -18.359 1 76.44 258 THR B CA 1
ATOM 6423 C C . THR B 1 258 ? -10.375 -12.531 -18.891 1 76.44 258 THR B C 1
ATOM 6425 O O . THR B 1 258 ? -9.75 -11.875 -19.734 1 76.44 258 THR B O 1
ATOM 6428 N N . THR B 1 259 ? -11.508 -12.188 -18.312 1 75.25 259 THR B N 1
ATOM 6429 C CA . THR B 1 259 ? -12.156 -10.969 -18.781 1 75.25 259 THR B CA 1
ATOM 6430 C C . THR B 1 259 ? -11.312 -9.742 -18.453 1 75.25 259 THR B C 1
ATOM 6432 O O . THR B 1 259 ? -11.234 -8.805 -19.25 1 75.25 259 THR B O 1
ATOM 6435 N N . GLN B 1 260 ? -10.578 -9.75 -17.406 1 72.56 260 GLN B N 1
ATOM 6436 C CA . GLN B 1 260 ? -9.797 -8.602 -16.953 1 72.56 260 GLN B CA 1
ATOM 6437 C C . GLN B 1 260 ? -8.305 -8.883 -17.031 1 72.56 260 GLN B C 1
ATOM 6439 O O . GLN B 1 260 ? -7.48 -8.031 -16.688 1 72.56 260 GLN B O 1
ATOM 6444 N N . ARG B 1 261 ? -7.871 -9.914 -17.516 1 77.75 261 ARG B N 1
ATOM 6445 C CA . ARG B 1 261 ? -6.469 -10.32 -17.484 1 77.75 261 ARG B CA 1
ATOM 6446 C C . ARG B 1 261 ? -5.902 -10.227 -16.078 1 77.75 261 ARG B C 1
ATOM 6448 O O . ARG B 1 261 ? -4.855 -9.609 -15.859 1 77.75 261 ARG B O 1
ATOM 6455 N N . LEU B 1 262 ? -6.637 -10.703 -15.234 1 89.81 262 LEU B N 1
ATOM 6456 C CA . LEU B 1 262 ? -6.297 -10.672 -13.812 1 89.81 262 LEU B CA 1
ATOM 6457 C C . LEU B 1 262 ? -5.578 -11.945 -13.398 1 89.81 262 LEU B C 1
ATOM 6459 O O . LEU B 1 262 ? -5.977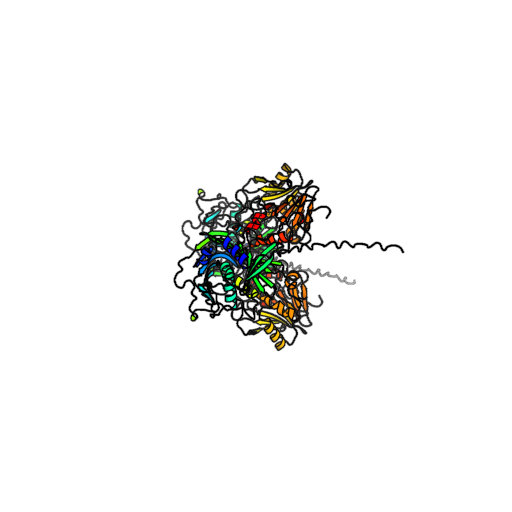 -13.047 -13.797 1 89.81 262 LEU B O 1
ATOM 6463 N N . SER B 1 263 ? -4.516 -11.891 -12.773 1 92.62 263 SER B N 1
ATOM 6464 C CA . SER B 1 263 ? -3.785 -12.938 -12.062 1 92.62 263 SER B CA 1
ATOM 6465 C C . SER B 1 263 ? -3.258 -12.43 -10.727 1 92.62 263 SER B C 1
ATOM 6467 O O . SER B 1 263 ? -2.109 -11.992 -10.633 1 92.62 263 SER B O 1
ATOM 6469 N N . ALA B 1 264 ? -4.059 -12.523 -9.742 1 93.81 264 ALA B N 1
ATOM 6470 C CA . ALA B 1 264 ? -3.76 -11.867 -8.477 1 93.81 264 ALA B CA 1
ATOM 6471 C C . ALA B 1 264 ? -3.416 -12.891 -7.395 1 93.81 264 ALA B C 1
ATOM 6473 O O . ALA B 1 264 ? -4.152 -13.852 -7.188 1 93.81 264 ALA B O 1
ATOM 6474 N N . VAL B 1 265 ? -2.305 -12.688 -6.703 1 96.19 265 VAL B N 1
ATOM 6475 C CA . VAL B 1 265 ? -1.951 -13.523 -5.559 1 96.19 265 VAL B CA 1
ATOM 6476 C C . VAL B 1 265 ? -2.752 -13.086 -4.336 1 96.19 265 VAL B C 1
ATOM 6478 O O . VAL B 1 265 ? -2.568 -11.977 -3.832 1 96.19 265 VAL B O 1
ATOM 6481 N N . LEU B 1 266 ? -3.582 -13.898 -3.814 1 96.81 266 LEU B N 1
ATOM 6482 C CA . LEU B 1 266 ? -4.406 -13.562 -2.66 1 96.81 266 LEU B CA 1
ATOM 6483 C C . LEU B 1 266 ? -3.74 -14.008 -1.363 1 96.81 266 LEU B C 1
ATOM 6485 O O . LEU B 1 266 ? -3.957 -13.398 -0.31 1 96.81 266 LEU B O 1
ATOM 6489 N N . GLU B 1 267 ? -3.021 -15.109 -1.485 1 97 267 GLU B N 1
ATOM 6490 C CA . GLU B 1 267 ? -2.41 -15.695 -0.295 1 97 267 GLU B CA 1
ATOM 6491 C C . GLU B 1 267 ? -1.155 -16.484 -0.65 1 97 267 GLU B C 1
ATOM 6493 O O . GLU B 1 267 ? -1.076 -17.078 -1.725 1 97 267 GLU B O 1
ATOM 6498 N N . ASP B 1 268 ? -0.184 -16.422 0.21 1 95.94 268 ASP B N 1
ATOM 6499 C CA . ASP B 1 268 ? 0.953 -17.328 0.117 1 95.94 268 ASP B CA 1
ATOM 6500 C C . ASP B 1 268 ? 1.498 -17.672 1.502 1 95.94 268 ASP B C 1
ATOM 6502 O O . ASP B 1 268 ? 1.488 -16.828 2.404 1 95.94 268 ASP B O 1
ATOM 6506 N N . PHE B 1 269 ? 1.905 -18.875 1.718 1 96.5 269 PHE B N 1
ATOM 6507 C CA . PHE B 1 269 ? 2.537 -19.281 2.965 1 96.5 269 PHE B CA 1
ATOM 6508 C C . PHE B 1 269 ? 3.527 -20.422 2.717 1 96.5 269 PHE B C 1
ATOM 6510 O O . PHE B 1 269 ? 3.461 -21.094 1.688 1 96.5 269 PHE B O 1
ATOM 6517 N N . LEU B 1 270 ? 4.453 -20.547 3.59 1 96.06 270 LEU B N 1
ATOM 6518 C CA . LEU B 1 270 ? 5.535 -21.516 3.506 1 96.06 270 LEU B CA 1
ATOM 6519 C C . LEU B 1 270 ? 5.379 -22.594 4.574 1 96.06 270 LEU B C 1
ATOM 6521 O O . LEU B 1 270 ? 5.402 -22.297 5.77 1 96.06 270 LEU B O 1
ATOM 6525 N N . ILE B 1 271 ? 5.168 -23.859 4.117 1 98 271 ILE B N 1
ATOM 6526 C CA . ILE B 1 271 ? 5.152 -25 5.023 1 98 271 ILE B CA 1
ATOM 6527 C C . ILE B 1 271 ? 6.582 -25.438 5.316 1 98 271 ILE B C 1
ATOM 6529 O O . ILE B 1 271 ? 7.293 -25.906 4.422 1 98 271 ILE B O 1
ATOM 6533 N N . GLU B 1 272 ? 6.957 -25.344 6.535 1 96.88 272 GLU B N 1
ATOM 6534 C CA . GLU B 1 272 ? 8.352 -25.625 6.852 1 96.88 272 GLU B CA 1
ATOM 6535 C C . GLU B 1 272 ? 8.508 -27 7.48 1 96.88 272 GLU B C 1
ATOM 6537 O O . GLU B 1 272 ? 9.578 -27.609 7.406 1 96.88 272 GLU B O 1
ATOM 6542 N N . GLU B 1 273 ? 7.418 -27.422 8.164 1 98 273 GLU B N 1
ATOM 6543 C CA . GLU B 1 273 ? 7.418 -28.734 8.805 1 98 273 GLU B CA 1
ATOM 6544 C C . GLU B 1 273 ? 6.082 -29.438 8.617 1 98 273 GLU B C 1
ATOM 6546 O O . GLU B 1 273 ? 5.039 -28.797 8.516 1 98 273 GLU B O 1
ATOM 6551 N N . ILE B 1 274 ? 6.152 -30.812 8.539 1 98.62 274 ILE B N 1
ATOM 6552 C CA . ILE B 1 274 ? 4.949 -31.625 8.414 1 98.62 274 ILE B CA 1
ATOM 6553 C C . ILE B 1 274 ? 4.992 -32.781 9.422 1 98.62 274 ILE B C 1
ATOM 6555 O O . ILE B 1 274 ? 5.973 -33.5 9.484 1 98.62 274 ILE B O 1
ATOM 6559 N N . THR B 1 275 ? 3.947 -32.875 10.211 1 98.44 275 THR B N 1
ATOM 6560 C CA . THR B 1 275 ? 3.785 -34 11.148 1 98.44 275 THR B CA 1
ATOM 6561 C C . THR B 1 275 ? 2.748 -35 10.625 1 98.44 275 THR B C 1
ATOM 6563 O O . THR B 1 275 ? 1.596 -34.625 10.391 1 98.44 275 THR B O 1
ATOM 6566 N N . LEU B 1 276 ? 3.148 -36.25 10.445 1 97.81 276 LEU B N 1
ATOM 6567 C CA . LEU B 1 276 ? 2.24 -37.281 9.984 1 97.81 276 LEU B CA 1
ATOM 6568 C C . LEU B 1 276 ? 1.641 -38.062 11.164 1 97.81 276 LEU B C 1
ATOM 6570 O O . LEU B 1 276 ? 2.33 -38.312 12.148 1 97.81 276 LEU B O 1
ATOM 6574 N N . ASN B 1 277 ? 0.392 -38.25 11.117 1 96.81 277 ASN B N 1
ATOM 6575 C CA . ASN B 1 277 ? -0.388 -39.094 12.039 1 96.81 277 ASN B CA 1
ATOM 6576 C C . ASN B 1 277 ? -0.193 -38.625 13.492 1 96.81 277 ASN B C 1
ATOM 6578 O O . ASN B 1 277 ? 0.123 -39.438 14.359 1 96.81 277 ASN B O 1
ATOM 6582 N N . PRO B 1 278 ? -0.341 -37.344 13.688 1 96.75 278 PRO B N 1
ATOM 6583 C CA . PRO B 1 278 ? -0.247 -36.875 15.07 1 96.75 278 PRO B CA 1
ATOM 6584 C C . PRO B 1 278 ? -1.368 -37.406 15.961 1 96.75 278 PRO B C 1
ATOM 6586 O O . PRO B 1 278 ? -2.443 -37.75 15.461 1 96.75 278 PRO B O 1
ATOM 6589 N N . ASP B 1 279 ? -1.127 -37.531 17.234 1 95.75 279 ASP B N 1
ATOM 6590 C CA . ASP B 1 279 ? -2.17 -37.812 18.219 1 95.75 279 ASP B CA 1
ATOM 6591 C C . ASP B 1 279 ? -2.918 -36.531 18.609 1 95.75 279 ASP B C 1
ATOM 6593 O O . ASP B 1 279 ? -2.516 -35.844 19.547 1 95.75 279 ASP B O 1
ATOM 6597 N N . PHE B 1 280 ? -4.02 -36.312 17.938 1 96.75 280 PHE B N 1
ATOM 6598 C CA . PHE B 1 280 ? -4.793 -35.125 18.234 1 96.75 280 PHE B CA 1
ATOM 6599 C C . PHE B 1 280 ? -5.535 -35.281 19.562 1 96.75 280 PHE B C 1
ATOM 6601 O O . PHE B 1 280 ? -6.07 -36.344 19.859 1 96.75 280 PHE B O 1
ATOM 6608 N N . PRO B 1 281 ? -5.578 -34.219 20.359 1 96.38 281 PRO B N 1
ATOM 6609 C CA . PRO B 1 281 ? -6.391 -34.312 21.578 1 96.38 281 PRO B CA 1
ATOM 6610 C C . PRO B 1 281 ? -7.875 -34.531 21.281 1 96.38 281 PRO B C 1
ATOM 6612 O O . PRO B 1 281 ? -8.344 -34.219 20.188 1 96.38 281 PRO B O 1
ATOM 6615 N N . ALA B 1 282 ? -8.57 -35.062 22.328 1 95.44 282 ALA B N 1
ATOM 6616 C CA . ALA B 1 282 ? -10.016 -35.25 22.203 1 95.44 282 ALA B CA 1
ATOM 6617 C C . ALA B 1 282 ? -10.719 -33.938 21.891 1 95.44 282 ALA B C 1
ATOM 6619 O O . ALA B 1 282 ? -10.43 -32.906 22.516 1 95.44 282 ALA B O 1
ATOM 6620 N N . GLY B 1 283 ? -11.531 -33.906 20.875 1 96.38 283 GLY B N 1
ATOM 6621 C CA . GLY B 1 283 ? -12.32 -32.75 20.531 1 96.38 283 GLY B CA 1
ATOM 6622 C C . GLY B 1 283 ? -11.547 -31.734 19.703 1 96.38 283 GLY B C 1
ATOM 6623 O O . GLY B 1 283 ? -12.016 -30.609 19.5 1 96.38 283 GLY B O 1
ATOM 6624 N N . TYR B 1 284 ? -10.43 -32.031 19.234 1 97.62 284 TYR B N 1
ATOM 6625 C CA . TYR B 1 284 ? -9.523 -31.141 18.531 1 97.62 284 TYR B CA 1
ATOM 6626 C C . TYR B 1 284 ? -10.203 -30.531 17.312 1 97.62 284 TYR B C 1
ATOM 6628 O O . TYR B 1 284 ? -9.906 -29.391 16.938 1 97.62 284 TYR B O 1
ATOM 6636 N N . PHE B 1 285 ? -11.156 -31.234 16.734 1 97.88 285 PHE B N 1
ATOM 6637 C CA . PHE B 1 285 ? -11.812 -30.797 15.508 1 97.88 285 PHE B CA 1
ATOM 6638 C C . PHE B 1 285 ? -13.281 -30.484 15.773 1 97.88 285 PHE B C 1
ATOM 6640 O O . PHE B 1 285 ? -14.07 -30.359 14.836 1 97.88 285 PHE B O 1
ATOM 6647 N N . ASP B 1 286 ? -13.656 -30.375 17.016 1 97.44 286 ASP B N 1
ATOM 6648 C CA . ASP B 1 286 ? -15.047 -30.109 17.359 1 97.44 286 ASP B CA 1
ATOM 6649 C C . ASP B 1 286 ? -15.367 -28.625 17.266 1 97.44 286 ASP B C 1
ATOM 6651 O O . ASP B 1 286 ? -14.492 -27.781 17.453 1 97.44 286 ASP B O 1
ATOM 6655 N N . GLY B 1 287 ? -16.672 -28.391 16.906 1 98 287 GLY B N 1
ATOM 6656 C CA . GLY B 1 287 ? -17.172 -27.031 17.047 1 98 287 GLY B CA 1
ATOM 6657 C C . GLY B 1 287 ? -17.5 -26.672 18.484 1 98 287 GLY B C 1
ATOM 6658 O O . GLY B 1 287 ? -17.203 -27.438 19.406 1 98 287 GLY B O 1
ATOM 6659 N N . ILE B 1 288 ? -18 -25.516 18.656 1 98.38 288 ILE B N 1
ATOM 6660 C CA . ILE B 1 288 ? -18.422 -25.062 19.984 1 98.38 288 ILE B CA 1
ATOM 6661 C C . ILE B 1 288 ? -19.922 -25.297 20.172 1 98.38 288 ILE B C 1
ATOM 6663 O O . ILE B 1 288 ? -20.625 -25.562 19.203 1 98.38 288 ILE B O 1
ATOM 6667 N N . PRO B 1 289 ? -20.406 -25.219 21.469 1 97.69 289 PRO B N 1
ATOM 6668 C CA . PRO B 1 289 ? -21.859 -25.281 21.625 1 97.69 289 PRO B CA 1
ATOM 6669 C C . PRO B 1 289 ? -22.594 -24.188 20.859 1 97.69 289 PRO B C 1
ATOM 6671 O O . PRO B 1 289 ? -22.141 -23.031 20.844 1 97.69 289 PRO B O 1
ATOM 6674 N N . GLU B 1 290 ? -23.719 -24.578 20.219 1 96.94 290 GLU B N 1
ATOM 6675 C CA . GLU B 1 290 ? -24.438 -23.656 19.328 1 96.94 290 GLU B CA 1
ATOM 6676 C C . GLU B 1 290 ? -24.891 -22.406 20.094 1 96.94 290 GLU B C 1
ATOM 6678 O O . GLU B 1 290 ? -24.969 -21.328 19.516 1 96.94 290 GLU B O 1
ATOM 6683 N N . ASN B 1 291 ? -25.219 -22.531 21.344 1 96.56 291 ASN B N 1
ATOM 6684 C CA . ASN B 1 291 ? -25.703 -21.391 22.125 1 96.56 291 ASN B CA 1
ATOM 6685 C C . ASN B 1 291 ? -24.578 -20.406 22.453 1 96.56 291 ASN B C 1
ATOM 6687 O O . ASN B 1 291 ? -24.844 -19.297 22.906 1 96.56 291 ASN B O 1
ATOM 6691 N N . GLN B 1 292 ? -23.344 -20.75 22.172 1 96.88 292 GLN B N 1
ATOM 6692 C CA . GLN B 1 292 ? -22.203 -19.875 22.391 1 96.88 292 GLN B CA 1
ATOM 6693 C C . GLN B 1 292 ? -21.75 -19.219 21.078 1 96.88 292 GLN B C 1
ATOM 6695 O O . GLN B 1 292 ? -20.844 -18.391 21.078 1 96.88 292 GLN B O 1
ATOM 6700 N N . SER B 1 293 ? -22.375 -19.609 20.047 1 97.56 293 SER B N 1
ATOM 6701 C CA . SER B 1 293 ? -22 -19.141 18.734 1 97.56 293 SER B CA 1
ATOM 6702 C C . SER B 1 293 ? -22.734 -17.844 18.375 1 97.56 293 SER B C 1
ATOM 6704 O O . SER B 1 293 ? -23.922 -17.703 18.672 1 97.56 293 SER B O 1
ATOM 6706 N N . LEU B 1 294 ? -22.031 -16.938 17.719 1 93.88 294 LEU B N 1
ATOM 6707 C CA . LEU B 1 294 ? -22.656 -15.695 17.266 1 93.88 294 LEU B CA 1
ATOM 6708 C C . LEU B 1 294 ? -23.516 -15.945 16.031 1 93.88 294 LEU B C 1
ATOM 6710 O O . LEU B 1 294 ? -24.5 -15.234 15.805 1 93.88 294 LEU B O 1
ATOM 6714 N N . GLY B 1 295 ? -23.156 -16.984 15.195 1 91.12 295 GLY B N 1
ATOM 6715 C CA . GLY B 1 295 ? -23.938 -17.359 14.031 1 91.12 295 GLY B CA 1
ATOM 6716 C C . GLY B 1 295 ? -24.547 -18.75 14.141 1 91.12 295 GLY B C 1
ATOM 6717 O O . GLY B 1 295 ? -24.141 -19.547 14.984 1 91.12 295 GLY B O 1
ATOM 6718 N N . PRO B 1 296 ? -25.5 -19.016 13.297 1 91.69 296 PRO B N 1
ATOM 6719 C CA . PRO B 1 296 ? -26.109 -20.344 13.32 1 91.69 296 PRO B CA 1
ATOM 6720 C C . PRO B 1 296 ? -25.234 -21.406 12.664 1 91.69 296 PRO B C 1
ATOM 6722 O O . PRO B 1 296 ? -24.5 -21.109 11.727 1 91.69 296 PRO B O 1
ATOM 6725 N N . LYS B 1 297 ? -25.422 -22.562 13.219 1 96.06 297 LYS B N 1
ATO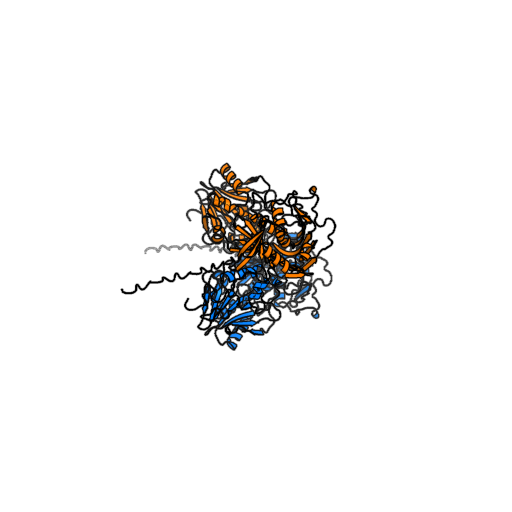M 6726 C CA . LYS B 1 297 ? -24.797 -23.688 12.531 1 96.06 297 LYS B CA 1
ATOM 6727 C C . LYS B 1 297 ? -25.547 -24.031 11.25 1 96.06 297 LYS B C 1
ATOM 6729 O O . LYS B 1 297 ? -26.719 -24.391 11.297 1 96.06 297 LYS B O 1
ATOM 6734 N N . THR B 1 298 ? -24.891 -23.875 10.172 1 95 298 THR B N 1
ATOM 6735 C CA . THR B 1 298 ? -25.5 -24.156 8.875 1 95 298 THR B CA 1
ATOM 6736 C C . THR B 1 298 ? -24.578 -25.031 8.023 1 95 298 THR B C 1
ATOM 6738 O O . THR B 1 298 ? -23.359 -24.859 8.039 1 95 298 THR B O 1
ATOM 6741 N N . SER B 1 299 ? -25.188 -25.891 7.273 1 96.44 299 SER B N 1
ATOM 6742 C CA . SER B 1 299 ? -24.422 -26.734 6.367 1 96.44 299 SER B CA 1
ATOM 6743 C C . SER B 1 299 ? -23.906 -25.938 5.172 1 96.44 299 SER B C 1
ATOM 6745 O O . SER B 1 299 ? -24.578 -25.016 4.703 1 96.44 299 SER B O 1
ATOM 6747 N N . PRO B 1 300 ? -22.75 -26.328 4.684 1 96.25 300 PRO B N 1
ATOM 6748 C CA . PRO B 1 300 ? -22.172 -25.641 3.529 1 96.25 300 PRO B CA 1
ATOM 6749 C C . PRO B 1 300 ? -23.094 -25.656 2.312 1 96.25 300 PRO B C 1
ATOM 6751 O O . PRO B 1 300 ? -23.562 -26.719 1.896 1 96.25 300 PRO B O 1
ATOM 6754 N N . ALA B 1 301 ? -23.344 -24.469 1.748 1 95 301 ALA B N 1
ATOM 6755 C CA . ALA B 1 301 ? -24.156 -24.328 0.539 1 95 301 ALA B CA 1
ATOM 6756 C C . ALA B 1 301 ? -23.875 -23 -0.164 1 95 301 ALA B C 1
ATOM 6758 O O . ALA B 1 301 ? -23.641 -21.984 0.49 1 95 301 ALA B O 1
ATOM 6759 N N . LYS B 1 302 ? -23.953 -23.062 -1.483 1 91.75 302 LYS B N 1
ATOM 6760 C CA . LYS B 1 302 ? -23.812 -21.828 -2.248 1 91.75 302 LYS B CA 1
ATOM 6761 C C . LYS B 1 302 ? -25 -20.891 -1.995 1 91.75 302 LYS B C 1
ATOM 6763 O O . LYS B 1 302 ? -26.109 -21.359 -1.742 1 91.75 302 LYS B O 1
ATOM 6768 N N . SER B 1 303 ? -24.688 -19.656 -2.07 1 89.06 303 SER B N 1
ATOM 6769 C CA . SER B 1 303 ? -25.734 -18.656 -1.918 1 89.06 303 SER B CA 1
ATOM 6770 C C . SER B 1 303 ? -26.484 -18.438 -3.23 1 89.06 303 SER B C 1
ATOM 6772 O O . SER B 1 303 ? -25.891 -18.484 -4.305 1 89.06 303 SER B O 1
ATOM 6774 N N . SER B 1 304 ? -27.781 -18.203 -3.107 1 83.56 304 SER B N 1
ATOM 6775 C CA . SER B 1 304 ? -28.578 -17.844 -4.277 1 83.56 304 SER B CA 1
ATOM 6776 C C . SER B 1 304 ? -28.484 -16.359 -4.574 1 83.56 304 SER B C 1
ATOM 6778 O O . SER B 1 304 ? -28.844 -15.906 -5.668 1 83.56 304 SER B O 1
ATOM 6780 N N . ILE B 1 305 ? -27.953 -15.609 -3.65 1 78.69 305 ILE B N 1
ATOM 6781 C CA . ILE B 1 305 ? -27.938 -14.148 -3.74 1 78.69 305 ILE B CA 1
ATOM 6782 C C . ILE B 1 305 ? -26.531 -13.672 -4.094 1 78.69 305 ILE B C 1
ATOM 6784 O O . ILE B 1 305 ? -26.359 -12.711 -4.855 1 78.69 305 ILE B O 1
ATOM 6788 N N . PHE B 1 306 ? -25.516 -14.312 -3.525 1 87.56 306 PHE B N 1
ATOM 6789 C CA . PHE B 1 306 ? -24.125 -13.914 -3.721 1 87.56 306 PHE B CA 1
ATOM 6790 C C . PHE B 1 306 ? -23.359 -14.953 -4.539 1 87.56 306 PHE B C 1
ATOM 6792 O O . PHE B 1 306 ? -23.375 -16.141 -4.199 1 87.56 306 PHE B O 1
ATOM 6799 N N . ALA B 1 307 ? -22.812 -14.43 -5.59 1 90.38 307 ALA B N 1
ATOM 6800 C CA . ALA B 1 307 ? -21.906 -15.297 -6.34 1 90.38 307 ALA B CA 1
ATOM 6801 C C . ALA B 1 307 ? -20.734 -15.75 -5.473 1 90.38 307 ALA B C 1
ATOM 6803 O O . ALA B 1 307 ? -20.297 -15.016 -4.594 1 90.38 307 ALA B O 1
ATOM 6804 N N . ASN B 1 308 ? -20.266 -16.922 -5.688 1 92.75 308 ASN B N 1
ATOM 6805 C CA . ASN B 1 308 ? -19.203 -17.5 -4.863 1 92.75 308 ASN B CA 1
ATOM 6806 C C . ASN B 1 308 ? -17.938 -16.672 -4.934 1 92.75 308 ASN B C 1
ATOM 6808 O O . ASN B 1 308 ? -17.188 -16.594 -3.959 1 92.75 308 ASN B O 1
ATOM 6812 N N . GLY B 1 309 ? -17.703 -16.062 -6.133 1 93.38 309 GLY B N 1
ATOM 6813 C CA . GLY B 1 309 ? -16.547 -15.195 -6.242 1 93.38 309 GLY B CA 1
ATOM 6814 C C . GLY B 1 309 ? -16.609 -14 -5.312 1 93.38 309 GLY B C 1
ATOM 6815 O O . GLY B 1 309 ? -15.578 -13.531 -4.82 1 93.38 309 GLY B O 1
ATOM 6816 N N . LEU B 1 310 ? -17.766 -13.523 -5.07 1 93.5 310 LEU B N 1
ATOM 6817 C CA . LEU B 1 310 ? -17.938 -12.414 -4.137 1 93.5 310 LEU B CA 1
ATOM 6818 C C . LEU B 1 310 ? -17.688 -12.867 -2.703 1 93.5 310 LEU B C 1
ATOM 6820 O O . LEU B 1 310 ? -17.125 -12.117 -1.897 1 93.5 310 LEU B O 1
ATOM 6824 N N . VAL B 1 311 ? -18.125 -14.094 -2.381 1 95 311 VAL B N 1
ATOM 6825 C CA . VAL B 1 311 ? -17.859 -14.648 -1.057 1 95 311 VAL B CA 1
ATOM 6826 C C . VAL B 1 311 ? -16.359 -14.75 -0.825 1 95 311 VAL B C 1
ATOM 6828 O O . VAL B 1 311 ? -15.859 -14.406 0.251 1 95 311 VAL B O 1
ATOM 6831 N N . THR B 1 312 ? -15.641 -15.188 -1.852 1 95.69 312 THR B N 1
ATOM 6832 C CA . THR B 1 312 ? -14.18 -15.25 -1.781 1 95.69 312 THR B CA 1
ATOM 6833 C C . THR B 1 312 ? -13.594 -13.859 -1.527 1 95.69 312 THR B C 1
ATOM 6835 O O . THR B 1 312 ? -12.695 -13.703 -0.7 1 95.69 312 THR B O 1
ATOM 6838 N N . ASP B 1 313 ? -14.109 -12.82 -2.164 1 94.62 313 ASP B N 1
ATOM 6839 C CA . ASP B 1 313 ? -13.648 -11.445 -1.997 1 94.62 313 ASP B CA 1
ATOM 6840 C C . ASP B 1 313 ? -13.797 -10.992 -0.547 1 94.62 313 ASP B C 1
ATOM 6842 O O . ASP B 1 313 ? -12.844 -10.469 0.043 1 94.62 313 ASP B O 1
ATOM 6846 N N . TYR B 1 314 ? -14.93 -11.203 -0.025 1 95 314 TYR B N 1
ATOM 6847 C CA . TYR B 1 314 ? -15.227 -10.742 1.325 1 95 314 TYR B CA 1
ATOM 6848 C C . TYR B 1 314 ? -14.469 -11.555 2.363 1 95 314 TYR B C 1
ATOM 6850 O O . TYR B 1 314 ? -13.883 -10.992 3.293 1 95 314 TYR B O 1
ATOM 6858 N N . SER B 1 315 ? -14.469 -12.867 2.168 1 95.69 315 SER B N 1
ATOM 6859 C CA . SER B 1 315 ? -13.836 -13.727 3.156 1 95.69 315 SER B CA 1
ATOM 6860 C C . SER B 1 315 ? -12.328 -13.516 3.188 1 95.69 315 SER B C 1
ATOM 6862 O O . SER B 1 315 ? -11.719 -13.508 4.258 1 95.69 315 SER B O 1
ATOM 6864 N N . SER B 1 316 ? -11.703 -13.312 2.01 1 96 316 SER B N 1
ATOM 6865 C CA . SER B 1 316 ? -10.266 -13.094 1.941 1 96 316 SER B CA 1
ATOM 6866 C C . SER B 1 316 ? -9.891 -11.703 2.447 1 96 316 SER B C 1
ATOM 6868 O O . SER B 1 316 ? -8.703 -11.383 2.574 1 96 316 SER B O 1
ATOM 6870 N N . SER B 1 317 ? -10.859 -10.875 2.793 1 96.56 317 SER B N 1
ATOM 6871 C CA . SER B 1 317 ? -10.625 -9.516 3.277 1 96.56 317 SER B CA 1
ATOM 6872 C C . SER B 1 317 ? -11.133 -9.344 4.703 1 96.56 317 SER B C 1
ATOM 6874 O O . SER B 1 317 ? -11.398 -8.227 5.145 1 96.56 317 SER B O 1
ATOM 6876 N N . MET B 1 318 ? -11.367 -10.43 5.418 1 96.38 318 MET B N 1
ATOM 6877 C CA . MET B 1 318 ? -11.758 -10.453 6.824 1 96.38 318 MET B CA 1
ATOM 6878 C C . MET B 1 318 ? -13.164 -9.891 7.008 1 96.38 318 MET B C 1
ATOM 6880 O O . MET B 1 318 ? -13.438 -9.211 7.996 1 96.38 318 MET B O 1
ATOM 6884 N N . LEU B 1 319 ? -14.047 -10.141 6.051 1 94.56 319 LEU B N 1
ATOM 6885 C CA . LEU B 1 319 ? -15.375 -9.531 6.109 1 94.56 319 LEU B CA 1
ATOM 6886 C C . LEU B 1 319 ? -16.469 -10.594 6.023 1 94.56 319 LEU B C 1
ATOM 6888 O O . LEU B 1 319 ? -17.578 -10.312 5.562 1 94.56 319 LEU B O 1
ATOM 6892 N N . GLY B 1 320 ? -16.141 -11.828 6.41 1 93.31 320 GLY B N 1
ATOM 6893 C CA . GLY B 1 320 ? -17.109 -12.898 6.359 1 93.31 320 GLY B CA 1
ATOM 6894 C C . GLY B 1 320 ? -17.578 -13.211 4.953 1 93.31 320 GLY B C 1
ATOM 6895 O O . GLY B 1 320 ? -16.812 -13.141 4 1 93.31 320 GLY B O 1
ATOM 6896 N N . SER B 1 321 ? -18.797 -13.648 4.812 1 92.94 321 SER B N 1
ATOM 6897 C CA . SER B 1 321 ? -19.312 -14.031 3.506 1 92.94 321 SER B CA 1
ATOM 6898 C C . SER B 1 321 ? -19.797 -12.82 2.719 1 92.94 321 SER B C 1
ATOM 6900 O O . SER B 1 321 ? -20 -12.898 1.506 1 92.94 321 SER B O 1
ATOM 6902 N N . GLY B 1 322 ? -20.016 -11.734 3.395 1 88.06 322 GLY B N 1
ATOM 6903 C CA . GLY B 1 322 ? -20.594 -10.555 2.77 1 88.06 322 GLY B CA 1
ATOM 6904 C C . GLY B 1 322 ? -22.109 -10.656 2.617 1 88.06 322 GLY B C 1
ATOM 6905 O O . GLY B 1 322 ? -22.75 -9.688 2.207 1 88.06 322 GLY B O 1
ATOM 6906 N N . VAL B 1 323 ? -22.734 -11.758 2.934 1 85.25 323 VAL B N 1
ATOM 6907 C CA . VAL B 1 323 ? -24.172 -11.953 2.779 1 85.25 323 VAL B CA 1
ATOM 6908 C C . VAL B 1 323 ? -24.906 -11.242 3.914 1 85.25 323 VAL B C 1
ATOM 6910 O O . VAL B 1 323 ? -24.703 -11.562 5.086 1 85.25 323 VAL B O 1
ATOM 6913 N N . ALA B 1 324 ? -25.656 -10.312 3.52 1 81.56 324 ALA B N 1
ATOM 6914 C CA . ALA B 1 324 ? -26.453 -9.586 4.508 1 81.56 324 ALA B CA 1
ATOM 6915 C C . ALA B 1 324 ? -27.719 -10.367 4.883 1 81.56 324 ALA B C 1
ATOM 6917 O O . ALA B 1 324 ? -28.297 -11.055 4.039 1 81.56 324 ALA B O 1
ATOM 6918 N N . PRO B 1 325 ? -28.047 -10.195 6.094 1 79.56 325 PRO B N 1
ATOM 6919 C CA . PRO B 1 325 ? -29.312 -10.82 6.492 1 79.56 325 PRO B CA 1
ATOM 6920 C C . PRO B 1 325 ? -30.516 -10.258 5.727 1 79.56 325 PRO B C 1
ATOM 6922 O O . PRO B 1 325 ? -30.578 -9.055 5.465 1 79.56 325 PRO B O 1
ATOM 6925 N N . GLN B 1 326 ? -31.422 -11.078 5.32 1 82.81 326 GLN B N 1
ATOM 6926 C CA . GLN B 1 326 ? -32.625 -10.727 4.566 1 82.81 326 GLN B CA 1
ATOM 6927 C C . GLN B 1 326 ? -33.812 -10.539 5.496 1 82.81 326 GLN B C 1
ATOM 6929 O O . GLN B 1 326 ? -33.875 -11.148 6.566 1 82.81 326 GLN B O 1
ATOM 6934 N N . PRO B 1 327 ? -34.75 -9.758 5.145 1 84.56 327 PRO B N 1
ATOM 6935 C CA . PRO B 1 327 ? -34.875 -8.961 3.918 1 84.56 327 PRO B CA 1
ATOM 6936 C C . PRO B 1 327 ? -34.094 -7.656 3.988 1 84.56 327 PRO B C 1
ATOM 6938 O O . PRO B 1 327 ? -34 -7.035 5.051 1 84.56 327 PRO B O 1
ATOM 6941 N N . LEU B 1 328 ? -33.625 -7.277 2.912 1 88.12 328 LEU B N 1
ATOM 6942 C CA . LEU B 1 328 ? -32.938 -5.992 2.814 1 88.12 328 LEU B CA 1
ATOM 6943 C C . LEU B 1 328 ? -33.938 -4.852 2.652 1 88.12 328 LEU B C 1
ATOM 6945 O O . LEU B 1 328 ? -34.938 -4.992 1.939 1 88.12 328 LEU B O 1
ATOM 6949 N N . LYS B 1 329 ? -33.719 -3.82 3.371 1 90.94 329 LYS B N 1
ATOM 6950 C CA . LYS B 1 329 ? -34.562 -2.631 3.281 1 90.94 329 LYS B CA 1
ATOM 6951 C C . LYS B 1 329 ? -33.75 -1.359 3.443 1 90.94 329 LYS B C 1
ATOM 6953 O O . LYS B 1 329 ? -32.656 -1.393 4.012 1 90.94 329 LYS B O 1
ATOM 6958 N N . VAL B 1 330 ? -34.281 -0.3 2.889 1 94.31 330 VAL B N 1
ATOM 6959 C CA . VAL B 1 330 ? -33.75 1.014 3.223 1 94.31 330 VAL B CA 1
ATOM 6960 C C . VAL B 1 330 ? -34.156 1.396 4.645 1 94.31 330 VAL B C 1
ATOM 6962 O O . VAL B 1 330 ? -35.344 1.529 4.938 1 94.31 330 VAL B O 1
ATOM 6965 N N . VAL B 1 331 ? -33.188 1.604 5.492 1 93.81 331 VAL B N 1
ATOM 6966 C CA . VAL B 1 331 ? -33.469 1.853 6.902 1 93.81 331 VAL B CA 1
ATOM 6967 C C . VAL B 1 331 ? -34.094 3.236 7.066 1 93.81 331 VAL B C 1
ATOM 6969 O O . VAL B 1 331 ? -35.125 3.393 7.758 1 93.81 331 VAL B O 1
ATOM 6972 N N . ARG B 1 332 ? -33.469 4.199 6.484 1 95 332 ARG B N 1
ATOM 6973 C CA . ARG B 1 332 ? -33.969 5.562 6.484 1 95 332 ARG B CA 1
ATOM 6974 C C . ARG B 1 332 ? -33.281 6.414 5.43 1 95 332 ARG B C 1
ATOM 6976 O O . ARG B 1 332 ? -32.281 5.988 4.84 1 95 332 ARG B O 1
ATOM 6983 N N . THR B 1 333 ? -33.844 7.559 5.211 1 96.19 333 THR B N 1
ATOM 6984 C CA . THR B 1 333 ? -33.312 8.562 4.309 1 96.19 333 THR B CA 1
ATOM 6985 C C . THR B 1 333 ? -33.219 9.922 5 1 96.19 333 THR B C 1
ATOM 6987 O O . THR B 1 333 ? -34.062 10.258 5.84 1 96.19 333 THR B O 1
ATOM 6990 N N . GLU B 1 334 ? -32.125 10.625 4.688 1 94.69 334 GLU B N 1
ATOM 6991 C CA . GLU B 1 334 ? -31.953 11.969 5.234 1 94.69 334 GLU B CA 1
ATOM 6992 C C . GLU B 1 334 ? -31.672 12.977 4.133 1 94.69 334 GLU B C 1
ATOM 6994 O O . GLU B 1 334 ? -30.938 12.688 3.189 1 94.69 334 GLU B O 1
ATOM 6999 N N . ASN B 1 335 ? -32.344 14.086 4.133 1 90.62 335 ASN B N 1
ATOM 7000 C CA . ASN B 1 335 ? -32.156 15.25 3.277 1 90.62 335 ASN B CA 1
ATOM 7001 C C . ASN B 1 335 ? -32.094 16.531 4.094 1 90.62 335 ASN B C 1
ATOM 7003 O O . ASN B 1 335 ? -32.906 17.438 3.898 1 90.62 335 ASN B O 1
ATOM 7007 N N . SER B 1 336 ? -31.047 16.719 4.859 1 86.62 336 SER B N 1
ATOM 7008 C CA . SER B 1 336 ? -31.062 17.625 6 1 86.62 336 SER B CA 1
ATOM 7009 C C . SER B 1 336 ? -30.484 19 5.625 1 86.62 336 SER B C 1
ATOM 7011 O O . SER B 1 336 ? -30.5 19.922 6.434 1 86.62 336 SER B O 1
ATOM 7013 N N . VAL B 1 337 ? -30.031 19.125 4.367 1 94.44 337 VAL B N 1
ATOM 7014 C CA . VAL B 1 337 ? -29.406 20.391 4.027 1 94.44 337 VAL B CA 1
ATOM 7015 C C . VAL B 1 337 ? -30.422 21.312 3.363 1 94.44 337 VAL B C 1
ATOM 7017 O O . VAL B 1 337 ? -30.891 21.031 2.258 1 94.44 337 VAL B O 1
ATOM 7020 N N . ARG B 1 338 ? -30.75 22.422 4.031 1 93.69 338 ARG B N 1
ATOM 7021 C CA . ARG B 1 338 ? -31.719 23.375 3.508 1 93.69 338 ARG B CA 1
ATOM 7022 C C . ARG B 1 338 ? -31.266 23.922 2.152 1 93.69 338 ARG B C 1
ATOM 7024 O O . ARG B 1 338 ? -30.109 24.297 1.983 1 93.69 338 ARG B O 1
ATOM 7031 N N . GLY B 1 339 ? -32.125 23.844 1.22 1 93.69 339 GLY B N 1
ATOM 7032 C CA . GLY B 1 339 ? -31.828 24.344 -0.116 1 93.69 339 GLY B CA 1
ATOM 7033 C C . GLY B 1 339 ? -31.359 23.266 -1.07 1 93.69 339 GLY B C 1
ATOM 7034 O O . GLY B 1 339 ? -31.234 23.5 -2.275 1 93.69 339 GLY B O 1
ATOM 7035 N N . LEU B 1 340 ? -31.078 22.141 -0.538 1 97.19 340 LEU B N 1
ATOM 7036 C CA . LEU B 1 340 ? -30.641 21.016 -1.363 1 97.19 340 LEU B CA 1
ATOM 7037 C C . LEU B 1 340 ? -31.406 19.75 -1.008 1 97.19 340 LEU B C 1
ATOM 7039 O O . LEU B 1 340 ? -30.797 18.703 -0.761 1 97.19 340 LEU B O 1
ATOM 7043 N N . SER B 1 341 ? -32.688 19.859 -1.034 1 95.38 341 SER B N 1
ATOM 7044 C CA . SER B 1 341 ? -33.562 18.734 -0.696 1 95.38 341 SER B CA 1
ATOM 7045 C C . SER B 1 341 ? -33.438 17.625 -1.736 1 95.38 341 SER B C 1
ATOM 7047 O O . SER B 1 341 ? -33.906 16.5 -1.5 1 95.38 341 SER B O 1
ATOM 7049 N N . GLN B 1 342 ? -32.812 17.906 -2.881 1 97.19 342 GLN B N 1
ATOM 7050 C CA . GLN B 1 342 ? -32.625 16.953 -3.975 1 97.19 342 GLN B CA 1
ATOM 7051 C C . GLN B 1 342 ? -31.562 15.922 -3.646 1 97.19 342 GLN B C 1
ATOM 7053 O O . GLN B 1 342 ? -31.422 14.914 -4.344 1 97.19 342 GLN B O 1
ATOM 7058 N N . VAL B 1 343 ? -30.766 16.188 -2.584 1 98.56 343 VAL B N 1
ATOM 7059 C CA . VAL B 1 343 ? -29.703 15.258 -2.207 1 98.56 343 VAL B CA 1
ATOM 7060 C C . VAL B 1 343 ? -30.188 14.344 -1.081 1 98.56 343 VAL B C 1
ATOM 7062 O O . VAL B 1 343 ? -30.406 14.805 0.041 1 98.56 343 VAL B O 1
ATOM 7065 N N . HIS B 1 344 ? -30.328 13.062 -1.421 1 98.31 344 HIS B N 1
ATOM 7066 C CA . HIS B 1 344 ? -30.844 12.086 -0.47 1 98.31 344 HIS B CA 1
ATOM 7067 C C . HIS B 1 344 ? -29.734 11.18 0.049 1 98.31 344 HIS B C 1
ATOM 7069 O O . HIS B 1 344 ? -29.078 10.477 -0.729 1 98.31 344 HIS B O 1
ATOM 7075 N N . TRP B 1 345 ? -29.484 11.242 1.349 1 98.12 345 TRP B N 1
ATOM 7076 C CA . TRP B 1 345 ? -28.609 10.297 2.021 1 98.12 345 TRP B CA 1
ATOM 7077 C C . TRP B 1 345 ? -29.375 9.047 2.445 1 98.12 345 TRP B C 1
ATOM 7079 O O . TRP B 1 345 ? -30.234 9.109 3.32 1 98.12 345 TRP B O 1
ATOM 7089 N N . LEU B 1 346 ? -29.109 7.953 1.767 1 97.69 346 LEU B N 1
ATOM 7090 C CA . LEU B 1 346 ? -29.812 6.699 2.01 1 97.69 346 LEU B CA 1
ATOM 7091 C C . LEU B 1 346 ? -29.016 5.805 2.953 1 97.69 346 LEU B C 1
ATOM 7093 O O . LEU B 1 346 ? -27.891 5.398 2.633 1 97.69 346 LEU B O 1
ATOM 7097 N N . VAL B 1 347 ? -29.562 5.445 4.086 1 97.06 347 VAL B N 1
ATOM 7098 C CA . VAL B 1 347 ? -28.953 4.547 5.059 1 97.06 347 VAL B CA 1
ATOM 7099 C C . VAL B 1 347 ? -29.406 3.113 4.805 1 97.06 347 VAL B C 1
ATOM 7101 O O . VAL B 1 347 ? -30.562 2.773 5.051 1 97.06 347 VAL B O 1
ATOM 7104 N N . LEU B 1 348 ? -28.5 2.303 4.355 1 95.5 348 LEU B N 1
ATOM 7105 C CA . LEU B 1 348 ? -28.844 0.924 4.016 1 95.5 348 LEU B CA 1
ATOM 7106 C C . LEU B 1 348 ? -28.547 -0.01 5.184 1 95.5 348 LEU B C 1
ATOM 7108 O O . LEU B 1 348 ? -29.188 -1.056 5.324 1 95.5 348 LEU B O 1
ATOM 7112 N N . ASN B 1 349 ? -27.516 0.303 5.953 1 91.38 349 ASN B N 1
ATOM 7113 C CA . ASN B 1 349 ? -27.109 -0.462 7.125 1 91.38 349 ASN B CA 1
ATOM 7114 C C . ASN B 1 349 ? -26.766 0.451 8.297 1 91.38 349 ASN B C 1
ATOM 7116 O O . ASN B 1 349 ? -25.859 1.278 8.211 1 91.38 349 ASN B O 1
ATOM 7120 N N . ASP B 1 350 ? -27.516 0.358 9.383 1 87.44 350 ASP B N 1
ATOM 7121 C CA . ASP B 1 350 ? -27.266 1.202 10.547 1 87.44 350 ASP B CA 1
ATOM 7122 C C . ASP B 1 350 ? -26.938 0.359 11.781 1 87.44 350 ASP B C 1
ATOM 7124 O O . ASP B 1 350 ? -27.125 0.806 12.914 1 87.44 350 ASP B O 1
ATOM 7128 N N . ARG B 1 351 ? -26.641 -0.866 11.633 1 82.88 351 ARG B N 1
ATOM 7129 C CA . ARG B 1 351 ? -26.328 -1.775 12.727 1 82.88 351 ARG B CA 1
ATOM 7130 C C . ARG B 1 351 ? -25.062 -1.34 13.461 1 82.88 351 ARG B C 1
ATOM 7132 O O . ARG B 1 351 ? -24.875 -1.667 14.633 1 82.88 351 ARG B O 1
ATOM 7139 N N . ASP B 1 352 ? -24.156 -0.715 12.727 1 85.06 352 ASP B N 1
ATOM 7140 C CA . ASP B 1 352 ? -22.984 -0.09 13.32 1 85.06 352 ASP B CA 1
ATOM 7141 C C . ASP B 1 352 ? -22.703 1.272 12.695 1 85.06 352 ASP B C 1
ATOM 7143 O O . ASP B 1 352 ? -23.312 1.635 11.688 1 85.06 352 ASP B O 1
ATOM 7147 N N . GLU B 1 353 ? -21.797 1.979 13.25 1 86.62 353 GLU B N 1
ATOM 7148 C CA . GLU B 1 353 ? -21.547 3.352 12.828 1 86.62 353 GLU B CA 1
ATOM 7149 C C . GLU B 1 353 ? -20.922 3.389 11.43 1 86.62 353 GLU B C 1
ATOM 7151 O O . GLU B 1 353 ? -21.031 4.395 10.727 1 86.62 353 GLU B O 1
ATOM 7156 N N . LEU B 1 354 ? -20.344 2.303 11.07 1 92.19 354 LEU B N 1
ATOM 7157 C CA . LEU B 1 354 ? -19.688 2.223 9.773 1 92.19 354 LEU B CA 1
ATOM 7158 C C . LEU B 1 354 ? -20.641 1.637 8.727 1 92.19 354 LEU B C 1
ATOM 7160 O O . LEU B 1 354 ? -20.266 1.506 7.555 1 92.19 354 LEU B O 1
ATOM 7164 N N . GLY B 1 355 ? -21.859 1.334 9.109 1 93.38 355 GLY B N 1
ATOM 7165 C CA . GLY B 1 355 ? -22.828 0.787 8.164 1 93.38 355 GLY B CA 1
ATOM 7166 C C . GLY B 1 355 ? -22.938 1.603 6.891 1 93.38 355 GLY B C 1
ATOM 7167 O O . GLY B 1 355 ? -22.844 2.83 6.922 1 93.38 355 GLY B O 1
ATOM 7168 N N . PHE B 1 356 ? -23.281 1.002 5.82 1 96.06 356 PHE B N 1
ATOM 7169 C CA . PHE B 1 356 ? -23.156 1.579 4.488 1 96.06 356 PHE B CA 1
ATOM 7170 C C . PHE B 1 356 ? -24.281 2.572 4.227 1 96.06 356 PHE B C 1
ATOM 7172 O O . PHE B 1 356 ? -25.438 2.297 4.527 1 96.06 356 PHE B O 1
ATOM 7179 N N . LYS B 1 357 ? -23.906 3.699 3.666 1 97.75 357 LYS B N 1
ATOM 7180 C CA . LYS B 1 357 ? -24.812 4.73 3.174 1 97.75 357 LYS B CA 1
ATOM 7181 C C . LYS B 1 357 ? -24.469 5.125 1.739 1 97.75 357 LYS B C 1
ATOM 7183 O O . LYS B 1 357 ? -23.344 4.934 1.29 1 97.75 357 LYS B O 1
ATOM 7188 N N . MET B 1 358 ? -25.406 5.59 1.066 1 98.19 358 MET B N 1
ATOM 7189 C CA . MET B 1 358 ? -25.188 6.109 -0.28 1 98.19 358 MET B CA 1
ATOM 7190 C C . MET B 1 358 ? -25.922 7.426 -0.483 1 98.19 358 MET B C 1
ATOM 7192 O O . MET B 1 358 ? -26.734 7.824 0.363 1 98.19 358 MET B O 1
ATOM 7196 N N . VAL B 1 359 ? -25.594 8.133 -1.566 1 98.62 359 VAL B N 1
ATOM 7197 C CA . VAL B 1 359 ? -26.25 9.383 -1.907 1 98.62 359 VAL B CA 1
ATOM 7198 C C . VAL B 1 359 ? -26.984 9.234 -3.238 1 98.62 359 VAL B C 1
ATOM 7200 O O . VAL B 1 359 ? -26.469 8.617 -4.172 1 98.62 359 VAL B O 1
ATOM 7203 N N . ILE B 1 360 ? -28.203 9.719 -3.301 1 98.69 360 ILE B N 1
ATOM 7204 C CA . ILE B 1 360 ? -29 9.852 -4.52 1 98.69 360 ILE B CA 1
ATOM 7205 C C . ILE B 1 360 ? -29.234 11.328 -4.828 1 98.69 360 ILE B C 1
ATOM 7207 O O . ILE B 1 360 ? -29.688 12.086 -3.969 1 98.69 360 ILE B O 1
ATOM 7211 N N . ILE B 1 361 ? -28.859 11.734 -5.98 1 98.81 361 ILE B N 1
ATOM 7212 C CA . ILE B 1 361 ? -29.094 13.102 -6.43 1 98.81 361 ILE B CA 1
ATOM 7213 C C . ILE B 1 361 ? -30.312 13.133 -7.348 1 98.81 361 ILE B C 1
ATOM 7215 O O . ILE B 1 361 ? -30.312 12.508 -8.414 1 98.81 361 ILE B O 1
ATOM 7219 N N . GLU B 1 362 ? -31.328 13.836 -6.961 1 98.56 362 GLU B N 1
ATOM 7220 C CA . GLU B 1 362 ? -32.594 13.914 -7.688 1 98.56 362 GLU B CA 1
ATOM 7221 C C . GLU B 1 362 ? -32.625 15.148 -8.586 1 98.56 362 GLU B C 1
ATOM 7223 O O . GLU B 1 362 ? -32.781 16.266 -8.109 1 98.56 362 GLU B O 1
ATOM 7228 N N . PHE B 1 363 ? -32.562 14.93 -9.852 1 98.44 363 PHE B N 1
ATOM 7229 C CA . PHE B 1 363 ? -32.719 16 -10.828 1 98.44 363 PHE B CA 1
ATOM 7230 C C . PHE B 1 363 ? -34.188 16.047 -11.312 1 98.44 363 PHE B C 1
ATOM 7232 O O . PHE B 1 363 ? -35.031 15.289 -10.836 1 98.44 363 PHE B O 1
ATOM 7239 N N . GLU B 1 364 ? -34.469 16.969 -12.227 1 97.5 364 GLU B N 1
ATOM 7240 C CA . GLU B 1 364 ? -35.812 17.188 -12.672 1 97.5 364 GLU B CA 1
ATOM 7241 C C . GLU B 1 364 ? -36.406 15.953 -13.367 1 97.5 364 GLU B C 1
ATOM 7243 O O . GLU B 1 364 ? -37.531 15.586 -13.141 1 97.5 364 GLU B O 1
ATOM 7248 N N . LYS B 1 365 ? -35.594 15.242 -14.117 1 97.44 365 LYS B N 1
ATOM 7249 C CA . LYS B 1 365 ? -36.125 14.195 -14.977 1 97.44 365 LYS B CA 1
ATOM 7250 C C . LYS B 1 365 ? -35.5 12.836 -14.656 1 97.44 365 LYS B C 1
ATOM 7252 O O . LYS B 1 365 ? -35.969 11.805 -15.164 1 97.44 365 LYS B O 1
ATOM 7257 N N . GLU B 1 366 ? -34.531 12.82 -13.828 1 98.19 366 GLU B N 1
ATOM 7258 C CA . GLU B 1 366 ? -33.75 11.602 -13.609 1 98.19 366 GLU B CA 1
ATOM 7259 C C . GLU B 1 366 ? -33.062 11.625 -12.242 1 98.19 366 GLU B C 1
ATOM 7261 O O . GLU B 1 366 ? -33.062 12.648 -11.555 1 98.19 366 GLU B O 1
ATOM 7266 N N . VAL B 1 367 ? -32.562 10.492 -11.852 1 98.12 367 VAL B N 1
ATOM 7267 C CA . VAL B 1 367 ? -31.766 10.422 -10.625 1 98.12 367 VAL B CA 1
ATOM 7268 C C . VAL B 1 367 ? -30.391 9.82 -10.93 1 98.12 367 VAL B C 1
ATOM 7270 O O . VAL B 1 367 ? -30.25 9.016 -11.859 1 98.12 367 VAL B O 1
ATOM 7273 N N . ILE B 1 368 ? -29.359 10.266 -10.219 1 98.88 368 ILE B N 1
ATOM 7274 C CA . ILE B 1 368 ? -28.016 9.703 -10.242 1 98.88 368 ILE B CA 1
ATOM 7275 C C . ILE B 1 368 ? -27.703 9.047 -8.898 1 98.88 368 ILE B C 1
ATOM 7277 O O . ILE B 1 368 ? -27.906 9.648 -7.844 1 98.88 368 ILE B O 1
ATOM 7281 N N . LEU B 1 369 ? -27.297 7.781 -8.945 1 98.94 369 LEU B N 1
ATOM 7282 C CA . LEU B 1 369 ? -26.844 7.082 -7.75 1 98.94 369 LEU B CA 1
ATOM 7283 C C . LEU B 1 369 ? -25.344 7.293 -7.539 1 98.94 369 LEU B C 1
ATOM 7285 O O . LEU B 1 369 ? -24.547 7.102 -8.461 1 98.94 369 LEU B O 1
ATOM 7289 N N . CYS B 1 370 ? -24.969 7.719 -6.367 1 98.88 370 CYS B N 1
ATOM 7290 C CA . CYS B 1 370 ? -23.562 7.695 -5.957 1 98.88 370 CYS B CA 1
ATOM 7291 C C . CYS B 1 370 ? -23.25 6.434 -5.16 1 98.88 370 CYS B C 1
ATOM 7293 O O . CYS B 1 370 ? -23.531 6.363 -3.963 1 98.88 370 CYS B O 1
ATOM 7295 N N . ASP B 1 371 ? -22.547 5.426 -5.805 1 98.69 371 ASP B N 1
ATOM 7296 C CA . ASP B 1 371 ? -22.219 4.09 -5.324 1 98.69 371 ASP B CA 1
ATOM 7297 C C . ASP B 1 371 ? -23.359 3.113 -5.574 1 98.69 371 ASP B C 1
ATOM 7299 O O . ASP B 1 371 ? -24.5 3.531 -5.82 1 98.69 371 ASP B O 1
ATOM 7303 N N . ALA B 1 372 ? -23.062 1.891 -5.617 1 97.88 372 ALA B N 1
ATOM 7304 C CA . ALA B 1 372 ? -23.969 0.76 -5.836 1 97.88 372 ALA B CA 1
ATOM 7305 C C . ALA B 1 372 ? -23.484 -0.476 -5.082 1 97.88 372 ALA B C 1
ATOM 7307 O O . ALA B 1 372 ? -22.812 -1.341 -5.652 1 97.88 372 ALA B O 1
ATOM 7308 N N . PRO B 1 373 ? -23.875 -0.616 -3.807 1 94.75 373 PRO B N 1
ATOM 7309 C CA . PRO B 1 373 ? -23.422 -1.773 -3.033 1 94.75 373 PRO B CA 1
ATOM 7310 C C . PRO B 1 373 ? -24.016 -3.088 -3.525 1 94.75 373 PRO B C 1
ATOM 7312 O O . PRO B 1 373 ? -25.141 -3.1 -4.051 1 94.75 373 PRO B O 1
ATOM 7315 N N . PRO B 1 374 ? -23.344 -4.16 -3.338 1 92.88 374 PRO B N 1
ATOM 7316 C CA . PRO B 1 374 ? -23.859 -5.457 -3.775 1 92.88 374 PRO B CA 1
ATOM 7317 C C . PRO B 1 374 ? -25.016 -5.949 -2.912 1 92.88 374 PRO B C 1
ATOM 7319 O O . PRO B 1 374 ? -25.016 -5.746 -1.694 1 92.88 374 PRO B O 1
ATOM 7322 N N . GLY B 1 375 ? -25.969 -6.512 -3.568 1 89.94 375 GLY B N 1
ATOM 7323 C CA . GLY B 1 375 ? -27.078 -7.125 -2.861 1 89.94 375 GLY B CA 1
ATOM 7324 C C . GLY B 1 375 ? -28.25 -6.191 -2.678 1 89.94 375 GLY B C 1
ATOM 7325 O O . GLY B 1 375 ? -29.375 -6.633 -2.395 1 89.94 375 GLY B O 1
ATOM 7326 N N . TRP B 1 376 ? -28.078 -4.898 -2.955 1 93.75 376 TRP B N 1
ATOM 7327 C CA . TRP B 1 376 ? -29.094 -3.912 -2.607 1 93.75 376 TRP B CA 1
ATOM 7328 C C . TRP B 1 376 ? -29.781 -3.373 -3.855 1 93.75 376 TRP B C 1
ATOM 7330 O O . TRP B 1 376 ? -30.688 -2.539 -3.764 1 93.75 376 TRP B O 1
ATOM 7340 N N . SER B 1 377 ? -29.453 -3.816 -5.027 1 95.56 377 SER B N 1
ATOM 7341 C CA . SER B 1 377 ? -29.875 -3.199 -6.285 1 95.56 377 SER B CA 1
ATOM 7342 C C . SER B 1 377 ? -31.391 -3.156 -6.402 1 95.56 377 SER B C 1
ATOM 7344 O O . SER B 1 377 ? -31.969 -2.105 -6.688 1 95.56 377 SER B O 1
ATOM 7346 N N . ASP B 1 378 ? -32.062 -4.305 -6.156 1 95.31 378 ASP B N 1
ATOM 7347 C CA . ASP B 1 378 ? -33.5 -4.352 -6.25 1 95.31 378 ASP B CA 1
ATOM 7348 C C . ASP B 1 378 ? -34.156 -3.42 -5.227 1 95.31 378 ASP B C 1
ATOM 7350 O O . ASP B 1 378 ? -35.125 -2.732 -5.535 1 95.31 378 ASP B O 1
ATOM 7354 N N . THR B 1 379 ? -33.594 -3.426 -4.066 1 96.19 379 THR B N 1
ATOM 7355 C CA . THR B 1 379 ? -34.094 -2.584 -2.986 1 96.19 379 THR B CA 1
ATOM 7356 C C . THR B 1 379 ? -33.969 -1.108 -3.352 1 96.19 379 THR B C 1
ATOM 7358 O O . THR B 1 379 ? -34.906 -0.329 -3.119 1 96.19 379 THR B O 1
ATOM 7361 N N . ILE B 1 380 ? -32.875 -0.701 -3.924 1 97.81 380 ILE B N 1
ATOM 7362 C CA . ILE B 1 380 ? -32.625 0.683 -4.297 1 97.81 380 ILE B CA 1
ATOM 7363 C C . ILE B 1 380 ? -33.531 1.094 -5.449 1 97.81 380 ILE B C 1
ATOM 7365 O O . ILE B 1 380 ? -34.156 2.164 -5.414 1 97.81 380 ILE B O 1
ATOM 7369 N N . MET B 1 381 ? -33.688 0.241 -6.449 1 97.94 381 MET B N 1
ATOM 7370 C CA . MET B 1 381 ? -34.562 0.526 -7.582 1 97.94 381 MET B CA 1
ATOM 7371 C C . MET B 1 381 ? -36 0.711 -7.125 1 97.94 381 MET B C 1
ATOM 7373 O O . MET B 1 381 ? -36.688 1.639 -7.562 1 97.94 381 MET B O 1
ATOM 7377 N N . LYS B 1 382 ? -36.438 -0.181 -6.273 1 97.25 382 LYS B N 1
ATOM 7378 C CA . LYS B 1 382 ? -37.781 -0.091 -5.746 1 97.25 382 LYS B CA 1
ATOM 7379 C C . LYS B 1 382 ? -38 1.197 -4.953 1 97.25 382 LYS B C 1
ATOM 7381 O O . LYS B 1 382 ? -39 1.872 -5.094 1 97.25 382 LYS B O 1
ATOM 7386 N N . TRP B 1 383 ? -37 1.523 -4.109 1 97.56 383 TRP B N 1
ATOM 7387 C CA . TRP B 1 383 ? -37.125 2.74 -3.314 1 97.56 383 TRP B CA 1
ATOM 7388 C C . TRP B 1 383 ? -37.25 3.969 -4.211 1 97.56 383 TRP B C 1
ATOM 7390 O O . TRP B 1 383 ? -38.094 4.836 -3.969 1 97.56 383 TRP B O 1
ATOM 7400 N N . VAL B 1 384 ? -36.406 4.07 -5.215 1 98.19 384 VAL B N 1
ATOM 7401 C CA . VAL B 1 384 ? -36.438 5.199 -6.137 1 98.19 384 VAL B CA 1
ATOM 7402 C C . VAL B 1 384 ? -37.781 5.277 -6.844 1 98.19 384 VAL B C 1
ATOM 7404 O O . VAL B 1 384 ? -38.375 6.352 -6.945 1 98.19 384 VAL B O 1
ATOM 7407 N N . SER B 1 385 ? -38.25 4.191 -7.328 1 97.81 385 SER B N 1
ATOM 7408 C CA . SER B 1 385 ? -39.531 4.137 -8.023 1 97.81 385 SER B CA 1
ATOM 7409 C C . SER B 1 385 ? -40.656 4.582 -7.113 1 97.81 385 SER B C 1
ATOM 7411 O O . SER B 1 385 ? -41.531 5.344 -7.531 1 97.81 385 SER B O 1
ATOM 7413 N N . ASP B 1 386 ? -40.656 4.137 -5.926 1 97.81 386 ASP B N 1
ATOM 7414 C CA . ASP B 1 386 ? -41.75 4.379 -4.996 1 97.81 386 ASP B CA 1
ATOM 7415 C C . ASP B 1 386 ? -41.719 5.82 -4.492 1 97.81 386 ASP B C 1
ATOM 7417 O O . ASP B 1 386 ? -42.781 6.418 -4.266 1 97.81 386 ASP B O 1
ATOM 7421 N N . ASN B 1 387 ? -40.562 6.387 -4.312 1 97.25 387 ASN B N 1
ATOM 7422 C CA . ASN B 1 387 ? -40.469 7.645 -3.582 1 97.25 387 ASN B CA 1
ATOM 7423 C C . ASN B 1 387 ? -40.188 8.82 -4.52 1 97.25 387 ASN B C 1
ATOM 7425 O O . ASN B 1 387 ? -40.688 9.93 -4.297 1 97.25 387 ASN B O 1
ATOM 7429 N N . LEU B 1 388 ? -39.406 8.586 -5.555 1 97.31 388 LEU B N 1
ATOM 7430 C CA . LEU B 1 388 ? -38.969 9.695 -6.402 1 97.31 388 LEU B CA 1
ATOM 7431 C C . LEU B 1 388 ? -39.688 9.664 -7.746 1 97.31 388 LEU B C 1
ATOM 7433 O O . LEU B 1 388 ? -39.812 10.695 -8.406 1 97.31 388 LEU B O 1
ATOM 7437 N N . LYS B 1 389 ? -40.094 8.445 -8.242 1 98.06 389 LYS B N 1
ATOM 7438 C CA . LYS B 1 389 ? -40.844 8.25 -9.469 1 98.06 389 LYS B CA 1
ATOM 7439 C C . LYS B 1 389 ? -40.094 8.828 -10.672 1 98.06 389 LYS B C 1
ATOM 7441 O O . LYS B 1 389 ? -40.719 9.523 -11.5 1 98.06 389 LYS B O 1
ATOM 7446 N N . LYS B 1 390 ? -38.906 8.672 -10.711 1 98.06 390 LYS B N 1
ATOM 7447 C CA . LYS B 1 390 ? -38 9.07 -11.781 1 98.06 390 LYS B CA 1
ATOM 7448 C C . LYS B 1 390 ? -37.062 7.922 -12.164 1 98.06 390 LYS B C 1
ATOM 7450 O O . LYS B 1 390 ? -36.781 7.047 -11.344 1 98.06 390 LYS B O 1
ATOM 7455 N N . PRO B 1 391 ? -36.594 7.93 -13.375 1 98.44 391 PRO B N 1
ATOM 7456 C CA . PRO B 1 391 ? -35.656 6.859 -13.766 1 98.44 391 PRO B CA 1
ATOM 7457 C C . PRO B 1 391 ? -34.25 7.055 -13.211 1 98.44 391 PRO B C 1
ATOM 7459 O O . PRO B 1 391 ? -33.781 8.188 -13.109 1 98.44 391 PRO B O 1
ATOM 7462 N N . ILE B 1 392 ? -33.625 5.973 -12.844 1 98.75 392 ILE B N 1
ATOM 7463 C CA . ILE B 1 392 ? -32.188 5.965 -12.602 1 98.75 392 ILE B CA 1
ATOM 7464 C C . ILE B 1 392 ? -31.438 5.969 -13.93 1 98.75 392 ILE B C 1
ATOM 7466 O O . ILE B 1 392 ? -31.531 5.008 -14.703 1 98.75 392 ILE B O 1
ATOM 7470 N N . THR B 1 393 ? -30.734 6.992 -14.234 1 98.69 393 THR B N 1
ATOM 7471 C CA . THR B 1 393 ? -30.094 7.098 -15.539 1 98.69 393 THR B CA 1
ATOM 7472 C C . THR B 1 393 ? -28.594 6.871 -15.406 1 98.69 393 THR B C 1
ATOM 7474 O O . THR B 1 393 ? -27.938 6.441 -16.359 1 98.69 393 THR B O 1
ATOM 7477 N N . PHE B 1 394 ? -28.047 7.18 -14.195 1 98.81 394 PHE B N 1
ATOM 7478 C CA . PHE B 1 394 ? -26.609 7.027 -14 1 98.81 394 PHE B CA 1
ATOM 7479 C C . PHE B 1 394 ? -26.297 6.438 -12.633 1 98.81 394 PHE B C 1
ATOM 7481 O O . PHE B 1 394 ? -27.031 6.68 -11.672 1 98.81 394 PHE B O 1
ATOM 7488 N N . VAL B 1 395 ? -25.266 5.652 -12.578 1 98.88 395 VAL B N 1
ATOM 7489 C CA . VAL B 1 395 ? -24.562 5.297 -11.352 1 98.88 395 VAL B CA 1
ATOM 7490 C C . VAL B 1 395 ? -23.125 5.844 -11.398 1 98.88 395 VAL B C 1
ATOM 7492 O O . VAL B 1 395 ? -22.453 5.754 -12.422 1 98.88 395 VAL B O 1
ATOM 7495 N N . ALA B 1 396 ? -22.734 6.508 -10.359 1 98.88 396 ALA B N 1
ATOM 7496 C CA . ALA B 1 396 ? -21.375 7 -10.195 1 98.88 396 ALA B CA 1
ATOM 7497 C C . ALA B 1 396 ? -20.688 6.344 -8.992 1 98.88 396 ALA B C 1
ATOM 7499 O O . ALA B 1 396 ? -20.703 6.891 -7.891 1 98.88 396 ALA B O 1
ATOM 7500 N N . PRO B 1 397 ? -20.047 5.18 -9.211 1 98.69 397 PRO B N 1
ATOM 7501 C CA . PRO B 1 397 ? -19.297 4.637 -8.07 1 98.69 397 PRO B CA 1
ATOM 7502 C C . PRO B 1 397 ? -18.172 5.555 -7.609 1 98.69 397 PRO B C 1
ATOM 7504 O O . PRO B 1 397 ? -17.438 6.102 -8.438 1 98.69 397 PRO B O 1
ATOM 7507 N N . SER B 1 398 ? -18.094 5.766 -6.316 1 98.75 398 SER B N 1
ATOM 7508 C CA . SER B 1 398 ? -16.984 6.559 -5.785 1 98.75 398 SER B CA 1
ATOM 7509 C C . SER B 1 398 ? -15.641 5.945 -6.152 1 98.75 398 SER B C 1
ATOM 7511 O O . SER B 1 398 ? -14.695 6.664 -6.504 1 98.75 398 SER B O 1
ATOM 7513 N N . HIS B 1 399 ? -15.539 4.676 -6.035 1 98.62 399 HIS B N 1
ATOM 7514 C CA . HIS B 1 399 ? -14.367 3.912 -6.449 1 98.62 399 HIS B CA 1
ATOM 7515 C C . HIS B 1 399 ? -14.688 2.428 -6.574 1 98.62 399 HIS B C 1
ATOM 7517 O O . HIS B 1 399 ? -15.82 2.01 -6.305 1 98.62 399 HIS B O 1
ATOM 7523 N N . HIS B 1 400 ? -13.719 1.604 -6.949 1 97.44 400 HIS B N 1
ATOM 7524 C CA . HIS B 1 400 ? -13.984 0.248 -7.422 1 97.44 400 HIS B CA 1
ATOM 7525 C C . HIS B 1 400 ? -14.125 -0.723 -6.25 1 97.44 400 HIS B C 1
ATOM 7527 O O . HIS B 1 400 ? -14.477 -1.888 -6.445 1 97.44 400 HIS B O 1
ATOM 7533 N N . HIS B 1 401 ? -13.859 -0.33 -4.965 1 97.5 401 HIS B N 1
ATOM 7534 C CA . HIS B 1 401 ? -14.039 -1.264 -3.861 1 97.5 401 HIS B CA 1
ATOM 7535 C C . HIS B 1 401 ? -15.438 -1.879 -3.883 1 97.5 401 HIS B C 1
ATOM 7537 O O . HIS B 1 401 ? -16.406 -1.211 -4.246 1 97.5 401 HIS B O 1
ATOM 7543 N N . ARG B 1 402 ? -15.555 -3.07 -3.469 1 95 402 ARG B N 1
ATOM 7544 C CA . ARG B 1 402 ? -16.734 -3.887 -3.736 1 95 402 ARG B CA 1
ATOM 7545 C C . ARG B 1 402 ? -17.938 -3.361 -2.975 1 95 402 ARG B C 1
ATOM 7547 O O . ARG B 1 402 ? -19.078 -3.479 -3.445 1 95 402 ARG B O 1
ATOM 7554 N N . ASP B 1 403 ? -17.75 -2.867 -1.808 1 94.12 403 ASP B N 1
ATOM 7555 C CA . ASP B 1 403 ? -18.891 -2.375 -1.038 1 94.12 403 ASP B CA 1
ATOM 7556 C C . ASP B 1 403 ? -19.469 -1.11 -1.666 1 94.12 403 ASP B C 1
ATOM 7558 O O . ASP B 1 403 ? -20.625 -0.748 -1.398 1 94.12 403 ASP B O 1
ATOM 7562 N N . HIS B 1 404 ? -18.797 -0.484 -2.545 1 97.25 404 HIS B N 1
ATOM 7563 C CA . HIS B 1 404 ? -19.266 0.732 -3.197 1 97.25 404 HIS B CA 1
ATOM 7564 C C . HIS B 1 404 ? -19.766 0.443 -4.609 1 97.25 404 HIS B C 1
ATOM 7566 O O . HIS B 1 404 ? -20.5 1.248 -5.191 1 97.25 404 HIS B O 1
ATOM 7572 N N . SER B 1 405 ? -19.359 -0.678 -5.137 1 96.88 405 SER B N 1
ATOM 7573 C CA . SER B 1 405 ? -19.547 -0.81 -6.578 1 96.88 405 SER B CA 1
ATOM 7574 C C . SER B 1 405 ? -20.016 -2.215 -6.949 1 96.88 405 SER B C 1
ATOM 7576 O O . SER B 1 405 ? -20.281 -2.498 -8.125 1 96.88 405 SER B O 1
ATOM 7578 N N . GLY B 1 406 ? -20.125 -3.123 -6.004 1 94.06 406 GLY B N 1
ATOM 7579 C CA . GLY B 1 406 ? -20.438 -4.516 -6.289 1 94.06 406 GLY B CA 1
ATOM 7580 C C . GLY B 1 406 ? -21.781 -4.699 -6.973 1 94.06 406 GLY B C 1
ATOM 7581 O O . GLY B 1 406 ? -22.031 -5.727 -7.602 1 94.06 406 GLY B O 1
ATOM 7582 N N . GLY B 1 407 ? -22.703 -3.713 -6.898 1 95.62 407 GLY B N 1
ATOM 7583 C CA . GLY B 1 407 ? -24.016 -3.77 -7.512 1 95.62 407 GLY B CA 1
ATOM 7584 C C . GLY B 1 407 ? -24.062 -3.131 -8.883 1 95.62 407 GLY B C 1
ATOM 7585 O O . GLY B 1 407 ? -25.094 -3.156 -9.555 1 95.62 407 GLY B O 1
ATOM 7586 N N . VAL B 1 408 ? -22.938 -2.592 -9.383 1 97.44 408 VAL B N 1
ATOM 7587 C CA . VAL B 1 408 ? -22.891 -1.849 -10.633 1 97.44 408 VAL B CA 1
ATOM 7588 C C . VAL B 1 408 ? -23.406 -2.723 -11.773 1 97.44 408 VAL B C 1
ATOM 7590 O O . VAL B 1 408 ? -24.203 -2.271 -12.594 1 97.44 408 VAL B O 1
ATOM 7593 N N . PRO B 1 409 ? -23.016 -3.998 -11.867 1 96 409 PRO B N 1
ATOM 7594 C CA . PRO B 1 409 ? -23.484 -4.812 -12.992 1 96 409 PRO B CA 1
ATOM 7595 C C . PRO B 1 409 ? -25 -4.91 -13.07 1 96 409 PRO B C 1
ATOM 7597 O O . PRO B 1 409 ? -25.578 -4.973 -14.164 1 96 409 PRO B O 1
ATOM 7600 N N . ASP B 1 410 ? -25.688 -4.918 -11.953 1 96.44 410 ASP B N 1
ATOM 7601 C CA . ASP B 1 410 ? -27.156 -4.965 -11.93 1 96.44 410 ASP B CA 1
ATOM 7602 C C . ASP B 1 410 ? -27.75 -3.734 -12.602 1 96.44 410 ASP B C 1
ATOM 7604 O O . ASP B 1 410 ? -28.719 -3.842 -13.367 1 96.44 410 ASP B O 1
ATOM 7608 N N . PHE B 1 411 ? -27.203 -2.602 -12.328 1 98.38 411 PHE B N 1
ATOM 7609 C CA . PHE B 1 411 ? -27.719 -1.357 -12.883 1 98.38 411 PHE B CA 1
ATOM 7610 C C . PHE B 1 411 ? -27.375 -1.247 -14.367 1 98.38 411 PHE B C 1
ATOM 7612 O O . PHE B 1 411 ? -28.172 -0.759 -15.164 1 98.38 411 PHE B O 1
ATOM 7619 N N . VAL B 1 412 ? -26.188 -1.681 -14.703 1 98.06 412 VAL B N 1
ATOM 7620 C CA . VAL B 1 412 ? -25.812 -1.693 -16.109 1 98.06 412 VAL B CA 1
ATOM 7621 C C . VAL B 1 412 ? -26.781 -2.576 -16.906 1 98.06 412 VAL B C 1
ATOM 7623 O O . VAL B 1 412 ? -27.234 -2.197 -17.984 1 98.06 412 VAL B O 1
ATOM 7626 N N . LYS B 1 413 ? -27.047 -3.705 -16.391 1 96.81 413 LYS B N 1
ATOM 7627 C CA . LYS B 1 413 ? -27.984 -4.617 -17.031 1 96.81 413 LYS B CA 1
ATOM 7628 C C . LYS B 1 413 ? -29.344 -3.955 -17.219 1 96.81 413 LYS B C 1
ATOM 7630 O O . LYS B 1 413 ? -30.047 -4.227 -18.188 1 96.81 413 LYS B O 1
ATOM 7635 N N . ALA B 1 414 ? -29.688 -3.08 -16.359 1 97.62 414 ALA B N 1
ATOM 7636 C CA . ALA B 1 414 ? -30.953 -2.369 -16.406 1 97.62 414 ALA B CA 1
ATOM 7637 C C . ALA B 1 414 ? -30.875 -1.174 -17.344 1 97.62 414 ALA B C 1
ATOM 7639 O O . ALA B 1 414 ? -31.844 -0.409 -17.469 1 97.62 414 ALA B O 1
ATOM 7640 N N . GLY B 1 415 ? -29.734 -0.964 -17.969 1 97.88 415 GLY B N 1
ATOM 7641 C CA . GLY B 1 415 ? -29.594 0.089 -18.953 1 97.88 415 GLY B CA 1
ATOM 7642 C C . GLY B 1 415 ? -29.047 1.38 -18.391 1 97.88 415 GLY B C 1
ATOM 7643 O O . GLY B 1 415 ? -29.016 2.408 -19.062 1 97.88 415 GLY B O 1
ATOM 7644 N N . VAL B 1 416 ? -28.641 1.377 -17.156 1 98.69 416 VAL B N 1
ATOM 7645 C CA . VAL B 1 416 ? -28.094 2.551 -16.484 1 98.69 416 VAL B CA 1
ATOM 7646 C C . VAL B 1 416 ? -26.656 2.781 -16.922 1 98.69 416 VAL B C 1
ATOM 7648 O O . VAL B 1 416 ? -25.875 1.833 -17.047 1 98.69 416 VAL B O 1
ATOM 7651 N N . LYS B 1 417 ? -26.219 4 -17.203 1 98.75 417 LYS B N 1
ATOM 7652 C CA . LYS B 1 417 ? -24.859 4.359 -17.578 1 98.75 417 LYS B CA 1
ATOM 7653 C C . LYS B 1 417 ? -24 4.68 -16.359 1 98.75 417 LYS B C 1
ATOM 7655 O O . LYS B 1 417 ? -24.531 4.941 -15.273 1 98.75 417 LYS B O 1
ATOM 7660 N N . LEU B 1 418 ? -22.672 4.633 -16.547 1 98.88 418 LEU B N 1
ATOM 7661 C CA . LEU B 1 418 ? -21.766 4.91 -15.438 1 98.88 418 LEU B CA 1
ATOM 7662 C C . LEU B 1 418 ? -21.094 6.266 -15.625 1 98.88 418 LEU B C 1
ATOM 7664 O O . LEU B 1 418 ? -20.719 6.629 -16.734 1 98.88 418 LEU B O 1
ATOM 7668 N N . ILE B 1 419 ? -20.969 7.094 -14.586 1 98.94 419 ILE B N 1
ATOM 7669 C CA . ILE B 1 419 ? -20.109 8.266 -14.516 1 98.94 419 ILE B CA 1
ATOM 7670 C C . ILE B 1 419 ? -18.812 7.902 -13.805 1 98.94 419 ILE B C 1
ATOM 7672 O O . ILE B 1 419 ? -18.797 7.676 -12.586 1 98.94 419 ILE B O 1
ATOM 7676 N N . ILE B 1 420 ? -17.672 7.785 -14.547 1 98.81 420 ILE B N 1
ATOM 7677 C CA . ILE B 1 420 ? -16.438 7.273 -13.969 1 98.81 420 ILE B CA 1
ATOM 7678 C C . ILE B 1 420 ? -15.258 8.086 -14.469 1 98.81 420 ILE B C 1
ATOM 7680 O O . ILE B 1 420 ? -15.32 8.695 -15.539 1 98.81 420 ILE B O 1
ATOM 7684 N N . PRO B 1 421 ? -14.164 8.203 -13.648 1 98.75 421 PRO B N 1
ATOM 7685 C CA . PRO B 1 421 ? -12.953 8.797 -14.203 1 98.75 421 PRO B CA 1
ATOM 7686 C C . PRO B 1 421 ? -12.344 7.961 -15.328 1 98.75 421 PRO B C 1
ATOM 7688 O O . PRO B 1 421 ? -12.492 6.738 -15.336 1 98.75 421 PRO B O 1
ATOM 7691 N N . GLU B 1 422 ? -11.664 8.602 -16.203 1 97.94 422 GLU B N 1
ATOM 7692 C CA . GLU B 1 422 ? -11.094 7.969 -17.391 1 97.94 422 GLU B CA 1
ATOM 7693 C C . GLU B 1 422 ? -10.219 6.781 -17.016 1 97.94 422 GLU B C 1
ATOM 7695 O O . GLU B 1 422 ? -10.18 5.773 -17.719 1 97.94 422 GLU B O 1
ATOM 7700 N N . ILE B 1 423 ? -9.547 6.844 -15.891 1 96.44 423 ILE B N 1
ATOM 7701 C CA . ILE B 1 423 ? -8.594 5.82 -15.484 1 96.44 423 ILE B CA 1
ATOM 7702 C C . ILE B 1 423 ? -9.32 4.5 -15.242 1 96.44 423 ILE B C 1
ATOM 7704 O O . ILE B 1 423 ? -8.703 3.434 -15.242 1 96.44 423 ILE B O 1
ATOM 7708 N N . ALA B 1 424 ? -10.656 4.5 -15.055 1 97.44 424 ALA B N 1
ATOM 7709 C CA . ALA B 1 424 ? -11.406 3.311 -14.648 1 97.44 424 ALA B CA 1
ATOM 7710 C C . ALA B 1 424 ? -12.094 2.664 -15.852 1 97.44 424 ALA B C 1
ATOM 7712 O O . ALA B 1 424 ? -12.742 1.624 -15.719 1 97.44 424 ALA B O 1
ATOM 7713 N N . VAL B 1 425 ? -12 3.193 -17.031 1 96.94 425 VAL B N 1
ATOM 7714 C CA . VAL B 1 425 ? -12.75 2.758 -18.203 1 96.94 425 VAL B CA 1
ATOM 7715 C C . VAL B 1 425 ? -12.422 1.299 -18.516 1 96.94 425 VAL B C 1
ATOM 7717 O O . VAL B 1 425 ? -13.328 0.481 -18.719 1 96.94 425 VAL B O 1
ATOM 7720 N N . LYS B 1 426 ? -11.117 0.962 -18.547 1 91.88 426 LYS B N 1
ATOM 7721 C CA . LYS B 1 426 ? -10.727 -0.407 -18.859 1 91.88 426 LYS B CA 1
ATOM 7722 C C . LYS B 1 426 ? -11.336 -1.399 -17.875 1 91.88 426 LYS B C 1
ATOM 7724 O O . LYS B 1 426 ? -11.812 -2.463 -18.281 1 91.88 426 LYS B O 1
ATOM 7729 N N . TYR B 1 427 ? -11.336 -1.102 -16.641 1 94.56 427 TYR B N 1
ATOM 7730 C CA . TYR B 1 427 ? -11.852 -1.955 -15.578 1 94.56 427 TYR B CA 1
ATOM 7731 C C . TYR B 1 427 ? -13.344 -2.203 -15.758 1 94.56 427 TYR B C 1
ATOM 7733 O O . TYR B 1 427 ? -13.797 -3.352 -15.766 1 94.56 427 TYR B O 1
ATOM 7741 N N . TRP B 1 428 ? -14.109 -1.156 -15.992 1 95.69 428 TRP B N 1
ATOM 7742 C CA . TRP B 1 428 ? -15.562 -1.25 -16.031 1 95.69 428 TRP B CA 1
ATOM 7743 C C . TRP B 1 428 ? -16.031 -1.764 -17.391 1 95.69 428 TRP B C 1
ATOM 7745 O O . TRP B 1 428 ? -17.172 -2.197 -17.531 1 95.69 428 TRP B O 1
ATOM 7755 N N . SER B 1 429 ? -15.227 -1.724 -18.391 1 92.94 429 SER B N 1
ATOM 7756 C CA . SER B 1 429 ? -15.578 -2.24 -19.703 1 92.94 429 SER B CA 1
ATOM 7757 C C . SER B 1 429 ? -15.766 -3.752 -19.688 1 92.94 429 SER B C 1
ATOM 7759 O O . SER B 1 429 ? -16.328 -4.332 -20.609 1 92.94 429 SER B O 1
ATOM 7761 N N . SER B 1 430 ? -15.352 -4.332 -18.609 1 87.31 430 SER B N 1
ATOM 7762 C CA . SER B 1 430 ? -15.523 -5.773 -18.469 1 87.31 430 SER B CA 1
ATOM 7763 C C . SER B 1 430 ? -16.984 -6.129 -18.156 1 87.31 430 SER B C 1
ATOM 7765 O O . SER B 1 430 ? -17.375 -7.285 -18.281 1 87.31 430 SER B O 1
ATOM 7767 N N . VAL B 1 431 ? -17.734 -5.199 -17.672 1 92.5 431 VAL B N 1
ATOM 7768 C CA . VAL B 1 431 ? -19.156 -5.402 -17.422 1 92.5 431 VAL B CA 1
ATOM 7769 C C . VAL B 1 431 ? -19.922 -5.293 -18.75 1 92.5 431 VAL B C 1
ATOM 7771 O O . VAL B 1 431 ? -19.953 -4.227 -19.359 1 92.5 431 VAL B O 1
ATOM 7774 N N . PRO B 1 432 ? -20.578 -6.391 -19.141 1 92.19 432 PRO B N 1
ATOM 7775 C CA . PRO B 1 432 ? -21.281 -6.355 -20.422 1 92.19 432 PRO B CA 1
ATOM 7776 C C . PRO B 1 432 ? -22.359 -5.273 -20.484 1 92.19 432 PRO B C 1
ATOM 7778 O O . PRO B 1 432 ? -23.188 -5.191 -19.578 1 92.19 432 PRO B O 1
ATOM 7781 N N . GLY B 1 433 ? -22.25 -4.457 -21.484 1 95.5 433 GLY B N 1
ATOM 7782 C CA . GLY B 1 433 ? -23.281 -3.451 -21.719 1 95.5 433 GLY B CA 1
ATOM 7783 C C . GLY B 1 433 ? -22.969 -2.115 -21.062 1 95.5 433 GLY B C 1
ATOM 7784 O O . GLY B 1 433 ? -23.734 -1.163 -21.188 1 95.5 433 GLY B O 1
ATOM 7785 N N . ALA B 1 434 ? -21.828 -2.002 -20.484 1 97 434 ALA B N 1
ATOM 7786 C CA . ALA B 1 434 ? -21.484 -0.781 -19.75 1 97 434 ALA B CA 1
ATOM 7787 C C . ALA B 1 434 ? -21.281 0.386 -20.719 1 97 434 ALA B C 1
ATOM 7789 O O . ALA B 1 434 ? -20.641 0.229 -21.766 1 97 434 ALA B O 1
ATOM 7790 N N . GLU B 1 435 ? -21.859 1.479 -20.469 1 98.44 435 GLU B N 1
ATOM 7791 C CA . GLU B 1 435 ? -21.656 2.76 -21.141 1 98.44 435 GLU B CA 1
ATOM 7792 C C . GLU B 1 435 ? -21.203 3.836 -20.156 1 98.44 435 GLU B C 1
ATOM 7794 O O . GLU B 1 435 ? -21.531 3.766 -18.969 1 98.44 435 GLU B O 1
ATOM 7799 N N . PHE B 1 436 ? -20.469 4.816 -20.703 1 98.5 436 PHE B N 1
ATOM 7800 C CA . PHE B 1 436 ? -19.781 5.668 -19.75 1 98.5 436 PHE B CA 1
ATOM 7801 C C . PHE B 1 436 ? -19.969 7.137 -20.094 1 98.5 436 PHE B C 1
ATOM 7803 O O . PHE B 1 436 ? -20.047 7.496 -21.266 1 98.5 436 PHE B O 1
ATOM 7810 N N . VAL B 1 437 ? -20.109 7.984 -19.125 1 98.69 437 VAL B N 1
ATOM 7811 C CA . VAL B 1 437 ? -19.672 9.375 -19.109 1 98.69 437 VAL B CA 1
ATOM 7812 C C . VAL B 1 437 ? -18.359 9.484 -18.328 1 98.69 437 VAL B C 1
ATOM 7814 O O . VAL B 1 437 ? -18.281 9.047 -17.172 1 98.69 437 VAL B O 1
ATOM 7817 N N . THR B 1 438 ? -17.312 10 -18.969 1 98.69 438 THR B N 1
ATOM 7818 C CA . THR B 1 438 ? -16 9.984 -18.328 1 98.69 438 THR B CA 1
ATOM 7819 C C . THR B 1 438 ? -15.539 11.398 -18 1 98.69 438 THR B C 1
ATOM 7821 O O . THR B 1 438 ? -16.094 12.367 -18.516 1 98.69 438 THR B O 1
ATOM 7824 N N . PHE B 1 439 ? -14.633 11.516 -17.094 1 98.5 439 PHE B N 1
ATOM 7825 C CA . PHE B 1 439 ? -14 12.773 -16.719 1 98.5 439 PHE B CA 1
ATOM 7826 C C . PHE B 1 439 ? -12.578 12.539 -16.234 1 98.5 439 PHE B C 1
ATOM 7828 O O . PHE B 1 439 ? -12.133 11.391 -16.125 1 98.5 439 PHE B O 1
ATOM 7835 N N . ASN B 1 440 ? -11.781 13.539 -16.062 1 97.31 440 ASN B N 1
ATOM 7836 C CA . ASN B 1 440 ? -10.414 13.477 -15.555 1 97.31 440 ASN B CA 1
ATOM 7837 C C . ASN B 1 440 ? -10.086 14.695 -14.695 1 97.31 440 ASN B C 1
ATOM 7839 O O . ASN B 1 440 ? -10.977 15.469 -14.328 1 97.31 440 ASN B O 1
ATOM 7843 N N . GLU B 1 441 ? -8.883 14.828 -14.336 1 94.62 441 GLU B N 1
ATOM 7844 C CA . GLU B 1 441 ? -8.461 15.844 -13.367 1 94.62 441 GLU B CA 1
ATOM 7845 C C . GLU B 1 441 ? -8.727 17.25 -13.891 1 94.62 441 GLU B C 1
ATOM 7847 O O . GLU B 1 441 ? -9.227 18.109 -13.156 1 94.62 441 GLU B O 1
ATOM 7852 N N . THR B 1 442 ? -8.422 17.5 -15.117 1 93.25 442 THR B N 1
ATOM 7853 C CA . THR B 1 442 ? -8.5 18.844 -15.688 1 93.25 442 THR B CA 1
ATOM 7854 C C . THR B 1 442 ? -9.891 19.109 -16.25 1 93.25 442 THR B C 1
ATOM 7856 O O . THR B 1 442 ? -10.266 20.266 -16.484 1 93.25 442 THR B O 1
ATOM 7859 N N . HIS B 1 443 ? -10.641 18 -16.5 1 94.44 443 HIS B N 1
ATOM 7860 C CA . HIS B 1 443 ? -11.992 18.109 -17.031 1 94.44 443 HIS B CA 1
ATOM 7861 C C . HIS B 1 443 ? -12.977 17.312 -16.172 1 94.44 443 HIS B C 1
ATOM 7863 O O . HIS B 1 443 ? -13.461 16.266 -16.594 1 94.44 443 HIS B O 1
ATOM 7869 N N . PRO B 1 444 ? -13.328 17.875 -15.07 1 94.5 444 PRO B N 1
ATOM 7870 C CA . PRO B 1 444 ? -14.383 17.234 -14.289 1 94.5 444 PRO B CA 1
ATOM 7871 C C . PRO B 1 444 ? -15.711 17.156 -15.031 1 94.5 444 PRO B C 1
ATOM 7873 O O . PRO B 1 444 ? -15.922 17.891 -16 1 94.5 444 PRO B O 1
ATOM 7876 N N . TYR B 1 445 ? -16.562 16.234 -14.625 1 98 445 TYR B N 1
ATOM 7877 C CA . TYR B 1 445 ? -17.891 16.156 -15.211 1 98 445 TYR B CA 1
ATOM 7878 C C . TYR B 1 445 ? -18.906 16.922 -14.375 1 98 445 TYR B C 1
ATOM 7880 O O . TYR B 1 445 ? -18.938 16.797 -13.148 1 98 445 TYR B O 1
ATOM 7888 N N . MET B 1 446 ? -19.625 17.766 -14.961 1 97.81 446 MET B N 1
ATOM 7889 C CA . MET B 1 446 ? -20.719 18.5 -14.32 1 97.81 446 MET B CA 1
ATOM 7890 C C . MET B 1 446 ? -22.062 18.094 -14.906 1 97.81 446 MET B C 1
ATOM 7892 O O . MET B 1 446 ? -22.25 18.078 -16.125 1 97.81 446 MET B O 1
ATOM 7896 N N . HIS B 1 447 ? -22.969 17.609 -14.086 1 98.19 447 HIS B N 1
ATOM 7897 C CA . HIS B 1 447 ? -24.359 17.328 -14.414 1 98.19 447 HIS B CA 1
ATOM 7898 C C . HIS B 1 447 ? -25.297 18.328 -13.75 1 98.19 447 HIS B C 1
ATOM 7900 O O . HIS B 1 447 ? -25.156 18.625 -12.562 1 98.19 447 HIS B O 1
ATOM 7906 N N . ASN B 1 448 ? -26.219 18.938 -14.539 1 97.12 448 ASN B N 1
ATOM 7907 C CA . ASN B 1 448 ? -27.062 19.953 -13.922 1 97.12 448 ASN B CA 1
ATOM 7908 C C . ASN B 1 448 ? -28.453 19.984 -14.539 1 97.12 448 ASN B C 1
ATOM 7910 O O . ASN B 1 448 ? -28.688 19.344 -15.57 1 97.12 448 ASN B O 1
ATOM 7914 N N . ASP B 1 449 ? -29.406 20.5 -13.891 1 97.19 449 ASP B N 1
ATOM 7915 C CA . ASP B 1 449 ? -30.688 21 -14.383 1 97.19 449 ASP B CA 1
ATOM 7916 C C . ASP B 1 449 ? -30.906 22.453 -13.977 1 97.19 449 ASP B C 1
ATOM 7918 O O . ASP B 1 449 ? -29.953 23.203 -13.797 1 97.19 449 ASP B O 1
ATOM 7922 N N . ASP B 1 450 ? -32.156 22.906 -13.914 1 95.44 450 ASP B N 1
ATOM 7923 C CA . ASP B 1 450 ? -32.406 24.312 -13.664 1 95.44 450 ASP B CA 1
ATOM 7924 C C . ASP B 1 450 ? -32.281 24.641 -12.172 1 95.44 450 ASP B C 1
ATOM 7926 O O . ASP B 1 450 ? -32.188 25.812 -11.797 1 95.44 450 ASP B O 1
ATOM 7930 N N . LYS B 1 451 ? -32.156 23.641 -11.328 1 96.25 451 LYS B N 1
ATOM 7931 C CA . LYS B 1 451 ? -32.188 23.875 -9.891 1 96.25 451 LYS B CA 1
ATOM 7932 C C . LYS B 1 451 ? -30.844 23.625 -9.242 1 96.25 451 LYS B C 1
ATOM 7934 O O . LYS B 1 451 ? -30.406 24.375 -8.375 1 96.25 451 LYS B O 1
ATOM 7939 N N . ILE B 1 452 ? -30.172 22.516 -9.578 1 97.81 452 ILE B N 1
ATOM 7940 C CA . ILE B 1 452 ? -28.938 22.125 -8.898 1 97.81 452 ILE B CA 1
ATOM 7941 C C . ILE B 1 452 ? -27.891 21.703 -9.922 1 97.81 452 ILE B C 1
ATOM 7943 O O . ILE B 1 452 ? -28.219 21.469 -11.094 1 97.81 452 ILE B O 1
ATOM 7947 N N . ALA B 1 453 ? -26.656 21.688 -9.492 1 98 453 ALA B N 1
ATOM 7948 C CA . ALA B 1 453 ? -25.516 21.156 -10.242 1 98 453 ALA B CA 1
ATOM 7949 C C . ALA B 1 453 ? -24.688 20.203 -9.375 1 98 453 ALA B C 1
ATOM 7951 O O . ALA B 1 453 ? -24.5 20.453 -8.18 1 98 453 ALA B O 1
ATOM 7952 N N . ALA B 1 454 ? -24.234 19.125 -9.992 1 98.62 454 ALA B N 1
ATOM 7953 C CA . ALA B 1 454 ? -23.344 18.156 -9.359 1 98.62 454 ALA B CA 1
ATOM 7954 C C . ALA B 1 454 ? -22.031 18.031 -10.125 1 98.62 454 ALA B C 1
ATOM 7956 O O . ALA B 1 454 ? -22.031 17.922 -11.359 1 98.62 454 ALA B O 1
ATOM 7957 N N . TRP B 1 455 ? -20.922 18.125 -9.438 1 98.69 455 TRP B N 1
ATOM 7958 C CA . TRP B 1 455 ? -19.594 17.922 -10.008 1 98.69 455 TRP B CA 1
ATOM 7959 C C . TRP B 1 455 ? -19 16.594 -9.547 1 98.69 455 TRP B C 1
ATOM 7961 O O . TRP B 1 455 ? -19 16.297 -8.352 1 98.69 455 TRP B O 1
ATOM 7971 N N . PHE B 1 456 ? -18.547 15.812 -10.445 1 98.81 456 PHE B N 1
ATOM 7972 C CA . PHE B 1 456 ? -17.812 14.586 -10.195 1 98.81 456 PHE B CA 1
ATOM 7973 C C . PHE B 1 456 ? -16.312 14.805 -10.391 1 98.81 456 PHE B C 1
ATOM 7975 O O . PHE B 1 456 ? -15.867 15.164 -11.477 1 98.81 456 PHE B O 1
ATOM 7982 N N . ASN B 1 457 ? -15.539 14.57 -9.297 1 98.56 457 ASN B N 1
ATOM 7983 C CA . ASN B 1 457 ? -14.18 15.078 -9.242 1 98.56 457 ASN B CA 1
ATOM 7984 C C . ASN B 1 457 ? -13.172 13.953 -9.023 1 98.56 457 ASN B C 1
ATOM 7986 O O . ASN B 1 457 ? -13.398 13.055 -8.211 1 98.56 457 ASN B O 1
ATOM 7990 N N . TRP B 1 458 ? -12.086 13.961 -9.766 1 98.31 458 TRP B N 1
ATOM 7991 C CA . TRP B 1 458 ? -10.953 13.047 -9.664 1 98.31 458 TRP B CA 1
ATOM 7992 C C . TRP B 1 458 ? -9.633 13.797 -9.805 1 98.31 458 TRP B C 1
ATOM 7994 O O . TRP B 1 458 ? -9.555 14.797 -10.516 1 98.31 458 TRP B O 1
ATOM 8004 N N . GLU B 1 459 ? -8.648 13.406 -9.086 1 95.81 459 GLU B N 1
ATOM 8005 C CA . GLU B 1 459 ? -7.297 13.898 -9.32 1 95.81 459 GLU B CA 1
ATOM 8006 C C . GLU B 1 459 ? -6.312 12.742 -9.477 1 95.81 459 GLU B C 1
ATOM 8008 O O . GLU B 1 459 ? -6.598 11.617 -9.07 1 95.81 459 GLU B O 1
ATOM 8013 N N . ASP B 1 460 ? -5.223 13.008 -10.133 1 93.75 460 ASP B N 1
ATOM 8014 C CA . ASP B 1 460 ? -4.176 12 -10.273 1 93.75 460 ASP B CA 1
ATOM 8015 C C . ASP B 1 460 ? -3.609 11.609 -8.906 1 93.75 460 ASP B C 1
ATOM 8017 O O . ASP B 1 460 ? -3.432 12.461 -8.031 1 93.75 460 ASP B O 1
ATOM 8021 N N . GLN B 1 461 ? -3.332 10.297 -8.758 1 93.62 461 GLN B N 1
ATOM 8022 C CA . GLN B 1 461 ? -2.822 9.727 -7.516 1 93.62 461 GLN B CA 1
ATOM 8023 C C . GLN B 1 461 ? -3.73 10.078 -6.34 1 93.62 461 GLN B C 1
ATOM 8025 O O . GLN B 1 461 ? -3.268 10.586 -5.32 1 93.62 461 GLN B O 1
ATOM 8030 N N . PRO B 1 462 ? -4.988 9.727 -6.438 1 95.38 462 PRO B N 1
ATOM 8031 C CA . PRO B 1 462 ? -5.953 10.102 -5.402 1 95.38 462 PRO B CA 1
ATOM 8032 C C . PRO B 1 462 ? -5.762 9.312 -4.109 1 95.38 462 PRO B C 1
ATOM 8034 O O . PRO B 1 462 ? -4.922 8.414 -4.047 1 95.38 462 PRO B O 1
ATOM 8037 N N . SER B 1 463 ? -6.543 9.797 -3.135 1 93.19 463 SER B N 1
ATOM 8038 C CA . SER B 1 463 ? -6.613 9.109 -1.852 1 93.19 463 SER B CA 1
ATOM 8039 C C . SER B 1 463 ? -7.344 7.773 -1.983 1 93.19 463 SER B C 1
ATOM 8041 O O . SER B 1 463 ? -8.195 7.613 -2.857 1 93.19 463 SER B O 1
ATOM 8043 N N . HIS B 1 464 ? -6.965 6.75 -1.259 1 96 464 HIS B N 1
ATOM 8044 C CA . HIS B 1 464 ? -7.719 5.543 -0.934 1 96 464 HIS B CA 1
ATOM 8045 C C . HIS B 1 464 ? -7.68 4.543 -2.084 1 96 464 HIS B C 1
ATOM 8047 O O . HIS B 1 464 ? -7.465 3.348 -1.865 1 96 464 HIS B O 1
ATOM 8053 N N . ALA B 1 465 ? -7.887 4.977 -3.332 1 97.56 465 ALA B N 1
ATOM 8054 C CA . ALA B 1 465 ? -7.848 4.137 -4.527 1 97.56 465 AL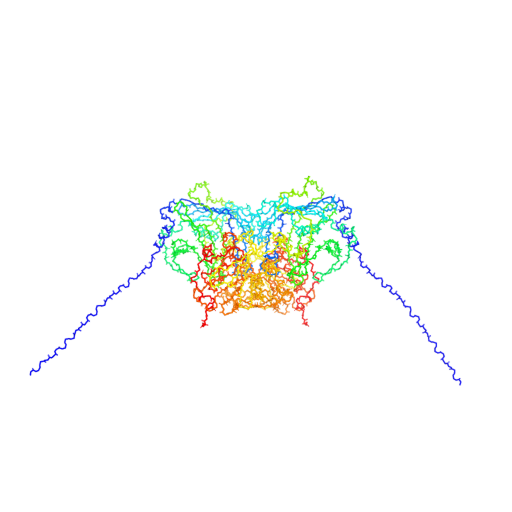A B CA 1
ATOM 8055 C C . ALA B 1 465 ? -7.523 4.961 -5.766 1 97.56 465 ALA B C 1
ATOM 8057 O O . ALA B 1 465 ? -7.77 6.172 -5.797 1 97.56 465 ALA B O 1
ATOM 8058 N N . SER B 1 466 ? -7.016 4.289 -6.824 1 97.19 466 SER B N 1
ATOM 8059 C CA . SER B 1 466 ? -6.555 5.008 -8.008 1 97.19 466 SER B CA 1
ATOM 8060 C C . SER B 1 466 ? -7.723 5.66 -8.742 1 97.19 466 SER B C 1
ATOM 8062 O O . SER B 1 466 ? -7.531 6.629 -9.484 1 97.19 466 SER B O 1
ATOM 8064 N N . ASP B 1 467 ? -8.953 5.152 -8.578 1 98.19 467 ASP B N 1
ATOM 8065 C CA . ASP B 1 467 ? -10.133 5.711 -9.234 1 98.19 467 ASP B CA 1
ATOM 8066 C C . ASP B 1 467 ? -11.039 6.422 -8.234 1 98.19 467 ASP B C 1
ATOM 8068 O O . ASP B 1 467 ? -12.227 6.637 -8.508 1 98.19 467 ASP B O 1
ATOM 8072 N N . TRP B 1 468 ? -10.523 6.766 -7.066 1 98.62 468 TRP B N 1
ATOM 8073 C CA . TRP B 1 468 ? -11.32 7.395 -6.012 1 98.62 468 TRP B CA 1
ATOM 8074 C C . TRP B 1 468 ? -11.797 8.773 -6.441 1 98.62 468 TRP B C 1
ATOM 8076 O O . TRP B 1 468 ? -11.008 9.578 -6.953 1 98.62 468 TRP B O 1
ATOM 8086 N N . THR B 1 469 ? -13.094 9.031 -6.258 1 98.69 469 THR B N 1
ATOM 8087 C CA . THR B 1 469 ? -13.727 10.297 -6.621 1 98.69 469 THR B CA 1
ATOM 8088 C C . THR B 1 469 ? -14.57 10.828 -5.469 1 98.69 469 THR B C 1
ATOM 8090 O O . THR B 1 469 ? -14.859 10.102 -4.516 1 98.69 469 THR B O 1
ATOM 8093 N N . TYR B 1 470 ? -14.867 12.047 -5.484 1 98.69 470 TYR B N 1
ATOM 8094 C CA . TYR B 1 470 ? -15.891 12.641 -4.625 1 98.69 470 TYR B CA 1
ATOM 8095 C C . TYR B 1 470 ? -16.828 13.531 -5.43 1 98.69 470 TYR B C 1
ATOM 8097 O O . TYR B 1 470 ? -16.531 13.891 -6.57 1 98.69 470 TYR B O 1
ATOM 8105 N N . VAL B 1 471 ? -18.016 13.797 -4.906 1 98.88 471 VAL B N 1
ATOM 8106 C CA . VAL B 1 471 ? -19.062 14.539 -5.617 1 98.88 471 VAL B CA 1
ATOM 8107 C C . VAL B 1 471 ? -19.438 15.789 -4.824 1 98.88 471 VAL B C 1
ATOM 8109 O O . VAL B 1 471 ? -19.531 15.742 -3.594 1 98.88 471 VAL B O 1
ATOM 8112 N N . VAL B 1 472 ? -19.609 16.906 -5.504 1 98.81 472 VAL B N 1
ATOM 8113 C CA . VAL B 1 472 ? -20.078 18.141 -4.883 1 98.81 472 VAL B CA 1
ATOM 8114 C C . VAL B 1 472 ? -21.391 18.578 -5.527 1 98.81 472 VAL B C 1
ATOM 8116 O O . VAL B 1 472 ? -21.516 18.562 -6.754 1 98.81 472 VAL B O 1
ATOM 8119 N N . VAL B 1 473 ? -22.391 18.922 -4.723 1 98.75 473 VAL B N 1
ATOM 8120 C CA . VAL B 1 473 ? -23.688 19.391 -5.199 1 98.75 473 VAL B CA 1
ATOM 8121 C C . VAL B 1 473 ? -23.984 20.766 -4.598 1 98.75 473 VAL B C 1
ATOM 8123 O O . VAL B 1 473 ? -23.766 20.984 -3.406 1 98.75 473 VAL B O 1
ATOM 8126 N N . THR B 1 474 ? -24.406 21.672 -5.359 1 98.5 474 THR B N 1
ATOM 8127 C CA . THR B 1 474 ? -24.922 22.969 -4.926 1 98.5 474 THR B CA 1
ATOM 8128 C C . THR B 1 474 ? -25.984 23.469 -5.887 1 98.5 474 THR B C 1
ATOM 8130 O O . THR B 1 474 ? -26.359 22.781 -6.832 1 98.5 474 THR B O 1
ATOM 8133 N N . GLU B 1 475 ? -26.625 24.641 -5.562 1 97.38 475 GLU B N 1
ATOM 8134 C CA . GLU B 1 475 ? -27.641 25.25 -6.41 1 97.38 475 GLU B CA 1
ATOM 8135 C C . GLU B 1 475 ? -27.062 25.625 -7.77 1 97.38 475 GLU B C 1
ATOM 8137 O O . GLU B 1 475 ? -25.875 25.969 -7.879 1 97.38 475 GLU B O 1
ATOM 8142 N N . ARG B 1 476 ? -28.062 25.422 -8.688 1 95.31 476 ARG B N 1
ATOM 8143 C CA . ARG B 1 476 ? -27.703 26 -9.984 1 95.31 476 ARG B CA 1
ATOM 8144 C C . ARG B 1 476 ? -27.594 27.516 -9.906 1 95.31 476 ARG B C 1
ATOM 8146 O O . ARG B 1 476 ? -28.438 28.172 -9.32 1 95.31 476 ARG B O 1
ATOM 8153 N N . CYS B 1 477 ? -26.531 28.188 -10.43 1 94.38 477 CYS B N 1
ATOM 8154 C CA . CYS B 1 477 ? -26.266 29.609 -10.328 1 94.38 477 CYS B CA 1
ATOM 8155 C C . CYS B 1 477 ? -26.156 30.047 -8.867 1 94.38 477 CYS B C 1
ATOM 8157 O O . CYS B 1 477 ? -26.906 30.922 -8.422 1 94.38 477 CYS B O 1
ATOM 8159 N N . ALA B 1 478 ? -25.297 29.516 -8.227 1 96.81 478 ALA B N 1
ATOM 8160 C CA . ALA B 1 478 ? -25.125 29.641 -6.781 1 96.81 478 ALA B CA 1
ATOM 8161 C C . ALA B 1 478 ? -24.594 31.016 -6.402 1 96.81 478 ALA B C 1
ATOM 8163 O O . ALA B 1 478 ? -24.078 31.75 -7.258 1 96.81 478 ALA B O 1
ATOM 8164 N N . SER B 1 479 ? -24.797 31.406 -5.148 1 96.75 479 SER B N 1
ATOM 8165 C CA . SER B 1 479 ? -24.188 32.562 -4.508 1 96.75 479 SER B CA 1
ATOM 8166 C C . SER B 1 479 ? -23.156 32.125 -3.475 1 96.75 479 SER B C 1
ATOM 8168 O O . SER B 1 479 ? -22.984 30.938 -3.215 1 96.75 479 SER B O 1
ATOM 8170 N N . ALA B 1 480 ? -22.453 33.062 -2.918 1 96.75 480 ALA B N 1
ATOM 8171 C CA . ALA B 1 480 ? -21.359 32.812 -1.99 1 96.75 480 ALA B CA 1
ATOM 8172 C C . ALA B 1 480 ? -21.828 31.953 -0.82 1 96.75 480 ALA B C 1
ATOM 8174 O O . ALA B 1 480 ? -21.078 31.094 -0.347 1 96.75 480 ALA B O 1
ATOM 8175 N N . ASP B 1 481 ? -23.125 32.094 -0.445 1 96 481 ASP B N 1
ATOM 8176 C CA . ASP B 1 481 ? -23.609 31.453 0.77 1 96 481 ASP B CA 1
ATOM 8177 C C . ASP B 1 481 ? -24.547 30.297 0.438 1 96 481 ASP B C 1
ATOM 8179 O O . ASP B 1 481 ? -25.188 29.734 1.328 1 96 481 ASP B O 1
ATOM 8183 N N . SER B 1 482 ? -24.656 29.938 -0.842 1 98.06 482 SER B N 1
ATOM 8184 C CA . SER B 1 482 ? -25.469 28.797 -1.215 1 98.06 482 SER B CA 1
ATOM 8185 C C . SER B 1 482 ? -25.031 27.531 -0.475 1 98.06 482 SER B C 1
ATOM 8187 O O . SER B 1 482 ? -23.859 27.375 -0.162 1 98.06 482 SER B O 1
ATOM 8189 N N . PRO B 1 483 ? -26 26.656 -0.132 1 98.19 483 PRO B N 1
ATOM 8190 C CA . PRO B 1 483 ? -25.609 25.391 0.515 1 98.19 483 PRO B CA 1
ATOM 8191 C C . PRO B 1 483 ? -24.766 24.5 -0.389 1 98.19 483 PRO B C 1
ATOM 8193 O O . PRO B 1 483 ? -24.922 24.531 -1.612 1 98.19 483 PRO B O 1
ATOM 8196 N N . VAL B 1 484 ? -23.875 23.781 0.182 1 98.62 484 VAL B N 1
ATOM 8197 C CA . VAL B 1 484 ? -23 22.859 -0.537 1 98.62 484 VAL B CA 1
ATOM 8198 C C . VAL B 1 484 ? -22.938 21.531 0.193 1 98.62 484 VAL B C 1
ATOM 8200 O O . VAL B 1 484 ? -22.734 21.484 1.408 1 98.62 484 VAL B O 1
ATOM 8203 N N . VAL B 1 485 ? -23.156 20.422 -0.545 1 98.75 485 VAL B N 1
ATOM 8204 C CA . VAL B 1 485 ? -23 19.047 -0.039 1 98.75 485 VAL B CA 1
ATOM 8205 C C . VAL B 1 485 ? -21.875 18.344 -0.787 1 98.75 485 VAL B C 1
ATOM 8207 O O . VAL B 1 485 ? -21.75 18.484 -2.006 1 98.75 485 VAL B O 1
ATOM 8210 N N . ALA B 1 486 ? -21 17.688 -0.06 1 98.88 486 ALA B N 1
ATOM 8211 C CA . ALA B 1 486 ? -20 16.812 -0.667 1 98.88 486 ALA B CA 1
ATOM 8212 C C . ALA B 1 486 ? -20.25 15.352 -0.283 1 98.88 486 ALA B C 1
ATOM 8214 O O . ALA B 1 486 ? -20.344 15.023 0.902 1 98.88 486 ALA B O 1
ATOM 8215 N N . PHE B 1 487 ? -20.453 14.5 -1.288 1 98.75 487 PHE B N 1
ATOM 8216 C CA . PHE B 1 487 ? -20.438 13.062 -1.038 1 98.75 487 PHE B CA 1
ATOM 8217 C C . PHE B 1 487 ? -19 12.547 -1.013 1 98.75 487 PHE B C 1
ATOM 8219 O O . PHE B 1 487 ? -18.25 12.742 -1.966 1 98.75 487 PHE B O 1
ATOM 8226 N N . GLU B 1 488 ? -18.594 11.961 0.05 1 97.94 488 GLU B N 1
ATOM 8227 C CA . GLU B 1 488 ? -17.25 11.43 0.267 1 97.94 488 GLU B CA 1
ATOM 8228 C C . GLU B 1 488 ? -17.297 9.984 0.753 1 97.94 488 GLU B C 1
ATOM 8230 O O . GLU B 1 488 ? -18.156 9.625 1.566 1 97.94 488 GLU B O 1
ATOM 8235 N N . ALA B 1 489 ? -16.375 9.125 0.19 1 98.12 489 ALA B N 1
ATOM 8236 C CA . ALA B 1 489 ? -16.328 7.73 0.61 1 98.12 489 ALA B CA 1
ATOM 8237 C C . ALA B 1 489 ? -14.914 7.336 1.052 1 98.12 489 ALA B C 1
ATOM 8239 O O . ALA B 1 489 ? -13.953 7.484 0.293 1 98.12 489 ALA B O 1
ATOM 8240 N N . ASP B 1 490 ? -14.719 6.895 2.252 1 97.31 490 ASP B N 1
ATOM 8241 C CA . ASP B 1 490 ? -13.656 6.055 2.793 1 97.31 490 ASP B CA 1
ATOM 8242 C C . ASP B 1 490 ? -12.398 6.875 3.078 1 97.31 490 ASP B C 1
ATOM 8244 O O . ASP B 1 490 ? -11.484 6.406 3.76 1 97.31 490 ASP B O 1
ATOM 8248 N N . SER B 1 491 ? -12.219 8.07 2.59 1 97.06 491 SER B N 1
ATOM 8249 C CA . SER B 1 491 ? -11.055 8.875 2.953 1 97.06 491 SER B CA 1
ATOM 8250 C C . SER B 1 491 ? -11.219 9.492 4.336 1 97.06 491 SER B C 1
ATOM 8252 O O . SER B 1 491 ? -10.234 9.867 4.977 1 97.06 491 SER B O 1
ATOM 8254 N N . TRP B 1 492 ? -12.414 9.602 4.707 1 97.62 492 TRP B N 1
ATOM 8255 C CA . TRP B 1 492 ? -12.789 10.102 6.023 1 97.62 492 TRP B CA 1
ATOM 8256 C C . TRP B 1 492 ? -14.086 9.453 6.508 1 97.62 492 TRP B C 1
ATOM 8258 O O . TRP B 1 492 ? -15.117 9.547 5.848 1 97.62 492 TRP B O 1
ATOM 8268 N N . GLU B 1 493 ? -13.977 8.758 7.625 1 97 493 GLU B N 1
ATOM 8269 C CA . GLU B 1 493 ? -15.195 8.289 8.281 1 97 493 GLU B CA 1
ATOM 8270 C C . GLU B 1 493 ? -15.836 9.398 9.109 1 97 493 GLU B C 1
ATOM 8272 O O . GLU B 1 493 ? -15.852 9.328 10.344 1 97 493 GLU B O 1
ATOM 8277 N N . ALA B 1 494 ? -16.469 10.234 8.414 1 97.62 494 ALA B N 1
ATOM 8278 C CA . ALA B 1 494 ? -16.938 11.508 8.953 1 97.62 494 ALA B CA 1
ATOM 8279 C C . ALA B 1 494 ? -17.828 11.289 10.18 1 97.62 494 ALA B C 1
ATOM 8281 O O . ALA B 1 494 ? -18.688 10.406 10.188 1 97.62 494 ALA B O 1
ATOM 8282 N N . GLY B 1 495 ? -17.625 12.109 11.164 1 96.81 495 GLY B N 1
ATOM 8283 C CA . GLY B 1 495 ? -18.469 12.125 12.352 1 96.81 495 GLY B CA 1
ATOM 8284 C C . GLY B 1 495 ? -18.125 11.031 13.344 1 96.81 495 GLY B C 1
ATOM 8285 O O . GLY B 1 495 ? -18.734 10.93 14.406 1 96.81 495 GLY B O 1
ATOM 8286 N N . LEU B 1 496 ? -17.188 10.172 12.969 1 95.38 496 LEU B N 1
ATOM 8287 C CA . LEU B 1 496 ? -16.75 9.117 13.883 1 95.38 496 LEU B CA 1
ATOM 8288 C C . LEU B 1 496 ? -15.406 9.461 14.508 1 95.38 496 LEU B C 1
ATOM 8290 O O . LEU B 1 496 ? -14.859 10.539 14.258 1 95.38 496 LEU B O 1
ATOM 8294 N N . ASP B 1 497 ? -14.945 8.555 15.383 1 90.94 497 ASP B N 1
ATOM 8295 C CA . ASP B 1 497 ? -13.641 8.773 16 1 90.94 497 ASP B CA 1
ATOM 8296 C C . ASP B 1 497 ? -12.555 8.938 14.945 1 90.94 497 ASP B C 1
ATOM 8298 O O . ASP B 1 497 ? -12.492 8.172 13.977 1 90.94 497 ASP B O 1
ATOM 8302 N N . ALA B 1 498 ? -11.727 9.906 15.172 1 88.62 498 ALA B N 1
ATOM 8303 C CA . ALA B 1 498 ? -10.703 10.273 14.188 1 88.62 498 ALA B CA 1
ATOM 8304 C C . ALA B 1 498 ? -9.758 9.109 13.922 1 88.62 498 ALA B C 1
ATOM 8306 O O . ALA B 1 498 ? -9.195 9 12.828 1 88.62 498 ALA B O 1
ATOM 8307 N N . GLU B 1 499 ? -9.602 8.25 14.859 1 88.12 499 GLU B N 1
ATOM 8308 C CA . GLU B 1 499 ? -8.641 7.16 14.758 1 88.12 499 GLU B CA 1
ATOM 8309 C C . GLU B 1 499 ? -9.102 6.105 13.758 1 88.12 499 GLU B C 1
ATOM 8311 O O . GLU B 1 499 ? -8.312 5.277 13.305 1 88.12 499 GLU B O 1
ATOM 8316 N N . LEU B 1 500 ? -10.352 6.148 13.398 1 90.75 500 LEU B N 1
ATOM 8317 C CA . LEU B 1 500 ? -10.898 5.184 12.445 1 90.75 500 LEU B CA 1
ATOM 8318 C C . LEU B 1 500 ? -10.508 5.543 11.016 1 90.75 500 LEU B C 1
ATOM 8320 O O . LEU B 1 500 ? -10.656 4.727 10.109 1 90.75 500 LEU B O 1
ATOM 8324 N N . SER B 1 501 ? -10.039 6.77 10.883 1 93.5 501 SER B N 1
ATOM 8325 C CA . SER B 1 501 ? -9.633 7.227 9.562 1 93.5 501 SER B CA 1
ATOM 8326 C C . SER B 1 501 ? -8.117 7.371 9.469 1 93.5 501 SER B C 1
ATOM 8328 O O . SER B 1 501 ? -7.441 7.582 10.477 1 93.5 501 SER B O 1
ATOM 8330 N N . SER B 1 502 ? -7.637 7.207 8.289 1 92 502 SER B N 1
ATOM 8331 C CA . SER B 1 502 ? -6.223 7.441 8.008 1 92 502 SER B CA 1
ATOM 8332 C C . SER B 1 502 ? -5.914 8.93 7.938 1 92 502 SER B C 1
ATOM 8334 O O . SER B 1 502 ? -6.492 9.656 7.125 1 92 502 SER B O 1
ATOM 8336 N N . GLN B 1 503 ? -4.969 9.375 8.75 1 91.19 503 GLN B N 1
ATOM 8337 C CA . GLN B 1 503 ? -4.574 10.781 8.742 1 91.19 503 GLN B CA 1
ATOM 8338 C C . GLN B 1 503 ? -4.023 11.188 7.383 1 91.19 503 GLN B C 1
ATOM 8340 O O . GLN B 1 503 ? -4.32 12.281 6.891 1 91.19 503 GLN B O 1
ATOM 8345 N N . SER B 1 504 ? -3.24 10.312 6.82 1 92.94 504 SER B N 1
ATOM 8346 C CA . SER B 1 504 ? -2.66 10.617 5.516 1 92.94 504 SER B CA 1
ATOM 8347 C C . SER B 1 504 ? -3.74 10.758 4.449 1 92.94 504 SER B C 1
ATOM 8349 O O . SER B 1 504 ? -3.684 11.672 3.621 1 92.94 504 SER B O 1
ATOM 8351 N N . GLN B 1 505 ? -4.719 9.906 4.457 1 95.5 505 GLN B N 1
ATOM 8352 C CA . GLN B 1 505 ? -5.766 9.953 3.441 1 95.5 505 GLN B CA 1
ATOM 8353 C C . GLN B 1 505 ? -6.684 11.156 3.654 1 95.5 505 GLN B C 1
ATOM 8355 O O . GLN B 1 505 ? -7.113 11.789 2.691 1 95.5 505 GLN B O 1
ATOM 8360 N N . MET B 1 506 ? -6.996 11.453 4.938 1 96.88 506 MET B N 1
ATOM 8361 C CA . MET B 1 506 ? -7.766 12.656 5.234 1 96.88 506 MET B CA 1
ATOM 8362 C C . MET B 1 506 ? -7.07 13.898 4.684 1 96.88 506 MET B C 1
ATOM 8364 O O . MET B 1 506 ? -7.691 14.711 4.004 1 96.88 506 MET B O 1
ATOM 8368 N N . ARG B 1 507 ? -5.852 14.039 4.902 1 96.31 507 ARG B N 1
ATOM 8369 C CA . ARG B 1 507 ? -5.105 15.211 4.465 1 96.31 507 ARG B CA 1
ATOM 8370 C C . ARG B 1 507 ? -4.977 15.242 2.947 1 96.31 507 ARG B C 1
ATOM 8372 O O . ARG B 1 507 ? -4.984 16.312 2.342 1 96.31 507 ARG B O 1
ATOM 8379 N N . GLN B 1 508 ? -4.797 14.078 2.365 1 95.81 508 GLN B N 1
ATOM 8380 C CA . GLN B 1 508 ? -4.723 14.039 0.908 1 95.81 508 GLN B CA 1
ATOM 8381 C C . GLN B 1 508 ? -6.008 14.57 0.276 1 95.81 508 GLN B C 1
ATOM 8383 O O . GLN B 1 508 ? -5.961 15.289 -0.722 1 95.81 508 GLN B O 1
ATOM 8388 N N . TRP B 1 509 ? -7.156 14.156 0.779 1 97.69 509 TRP B N 1
ATOM 8389 C CA . TRP B 1 509 ? -8.398 14.719 0.273 1 97.69 509 TRP B CA 1
ATOM 8390 C C . TRP B 1 509 ? -8.43 16.234 0.481 1 97.69 509 TRP B C 1
ATOM 8392 O O . TRP B 1 509 ? -8.852 16.984 -0.406 1 97.69 509 TRP B O 1
ATOM 8402 N N . LEU B 1 510 ? -7.957 16.688 1.663 1 97.62 510 LEU B N 1
ATOM 8403 C CA . LEU B 1 510 ? -7.914 18.125 1.946 1 97.62 510 LEU B CA 1
ATOM 8404 C C . LEU B 1 510 ? -7.016 18.844 0.951 1 97.62 510 LEU B C 1
ATOM 8406 O O . LEU B 1 510 ? -7.344 19.938 0.497 1 97.62 510 LEU B O 1
ATOM 8410 N N . ASP B 1 511 ? -5.887 18.234 0.622 1 95.81 511 ASP B N 1
ATOM 8411 C CA . ASP B 1 511 ? -5.016 18.812 -0.399 1 95.81 511 ASP B CA 1
ATOM 8412 C C . ASP B 1 511 ? -5.766 18.984 -1.719 1 95.81 511 ASP B C 1
ATOM 8414 O O . ASP B 1 511 ? -5.594 20 -2.4 1 95.81 511 ASP B O 1
ATOM 8418 N N . GLN B 1 512 ? -6.543 18.031 -2.074 1 96.31 512 GLN B N 1
ATOM 8419 C CA . GLN B 1 512 ? -7.305 18.109 -3.316 1 96.31 512 GLN B CA 1
ATOM 8420 C C . GLN B 1 512 ? -8.359 19.219 -3.24 1 96.31 512 GLN B C 1
ATOM 8422 O O . GLN B 1 512 ? -8.477 20.031 -4.156 1 96.31 512 GLN B O 1
ATOM 8427 N N . ILE B 1 513 ? -9.109 19.266 -2.133 1 97.75 513 ILE B N 1
ATOM 8428 C CA . ILE B 1 513 ? -10.258 20.156 -2.102 1 97.75 513 ILE B CA 1
ATOM 8429 C C . ILE B 1 513 ? -9.789 21.594 -1.879 1 97.75 513 ILE B C 1
ATOM 8431 O O . ILE B 1 513 ? -10.492 22.547 -2.23 1 97.75 513 ILE B O 1
ATOM 8435 N N . VAL B 1 514 ? -8.664 21.797 -1.259 1 96.62 514 VAL B N 1
ATOM 8436 C CA . VAL B 1 514 ? -8.109 23.141 -1.2 1 96.62 514 VAL B CA 1
ATOM 8437 C C . VAL B 1 514 ? -7.77 23.625 -2.609 1 96.62 514 VAL B C 1
ATOM 8439 O O . VAL B 1 514 ? -8.016 24.781 -2.953 1 96.62 514 VAL B O 1
ATOM 8442 N N . SER B 1 515 ? -7.227 22.734 -3.43 1 95.12 515 SER B N 1
ATOM 8443 C CA . SER B 1 515 ? -6.934 23.062 -4.82 1 95.12 515 SER B CA 1
ATOM 8444 C C . SER B 1 515 ? -8.211 23.312 -5.613 1 95.12 515 SER B C 1
ATOM 8446 O O . SER B 1 515 ? -8.258 24.188 -6.48 1 95.12 515 SER B O 1
ATOM 8448 N N . ASP B 1 516 ? -9.234 22.547 -5.316 1 97.38 516 ASP B N 1
ATOM 8449 C CA . ASP B 1 516 ? -10.5 22.656 -6.035 1 97.38 516 ASP B CA 1
ATOM 8450 C C . ASP B 1 516 ? -11.273 23.906 -5.594 1 97.38 516 ASP B C 1
ATOM 8452 O O . ASP B 1 516 ? -12.156 24.375 -6.312 1 97.38 516 ASP B O 1
ATOM 8456 N N . GLY B 1 517 ? -11.055 24.422 -4.406 1 98.19 517 GLY B N 1
ATOM 8457 C CA . GLY B 1 517 ? -11.75 25.578 -3.875 1 98.19 517 GLY B CA 1
ATOM 8458 C C . GLY B 1 517 ? -13.055 25.234 -3.18 1 98.19 517 GLY B C 1
ATOM 8459 O O . GLY B 1 517 ? -14.016 26 -3.23 1 98.19 517 GLY B O 1
ATOM 8460 N N . LEU B 1 518 ? -13.117 24.047 -2.555 1 98.69 518 LEU B N 1
ATOM 8461 C CA . LEU B 1 518 ? -14.352 23.641 -1.896 1 98.69 518 LEU B CA 1
ATOM 8462 C C . LEU B 1 518 ? -14.688 24.562 -0.741 1 98.69 518 LEU B C 1
ATOM 8464 O O . LEU B 1 518 ? -13.844 24.844 0.111 1 98.69 518 LEU B O 1
ATOM 8468 N N . PRO B 1 519 ? -15.93 25.047 -0.674 1 98.69 519 PRO B N 1
ATOM 8469 C CA . PRO B 1 519 ? -16.328 25.984 0.385 1 98.69 519 PRO B CA 1
ATOM 8470 C C . PRO B 1 519 ? -16.156 25.391 1.783 1 98.69 519 PRO B C 1
ATOM 8472 O O . PRO B 1 519 ? -16.438 24.203 1.998 1 98.69 519 PRO B O 1
ATOM 8475 N N . ARG B 1 520 ? -15.758 26.203 2.717 1 98 520 ARG B N 1
ATOM 8476 C CA . ARG B 1 520 ? -15.484 25.797 4.094 1 98 520 ARG B CA 1
ATOM 8477 C C . ARG B 1 520 ? -16.75 25.312 4.785 1 98 520 ARG B C 1
ATOM 8479 O O . ARG B 1 520 ? -16.703 24.422 5.641 1 98 520 ARG B O 1
ATOM 8486 N N . HIS B 1 521 ? -17.938 25.875 4.441 1 98.06 521 HIS B N 1
ATOM 8487 C CA . HIS B 1 521 ? -19.188 25.562 5.125 1 98.06 521 HIS B CA 1
ATOM 8488 C C . HIS B 1 521 ? -19.844 24.328 4.523 1 98.06 521 HIS B C 1
ATOM 8490 O O . HIS B 1 521 ? -20.984 24 4.836 1 98.06 521 HIS B O 1
ATOM 8496 N N . THR B 1 522 ? -19.125 23.547 3.686 1 98.69 522 THR B N 1
ATOM 8497 C CA . THR B 1 522 ? -19.641 22.344 3.051 1 98.69 522 THR B CA 1
ATOM 8498 C C . THR B 1 522 ? -20.078 21.328 4.102 1 98.69 522 THR B C 1
ATOM 8500 O O . THR B 1 522 ? -19.406 21.141 5.109 1 98.69 522 THR B O 1
ATOM 8503 N N . ILE B 1 523 ? -21.234 20.688 3.85 1 98.75 523 ILE B N 1
ATOM 8504 C CA . ILE B 1 523 ? -21.688 19.562 4.652 1 98.75 523 ILE B CA 1
ATOM 8505 C C . ILE B 1 523 ? -21.328 18.25 3.949 1 98.75 523 ILE B C 1
ATOM 8507 O O . ILE B 1 523 ? -21.656 18.062 2.779 1 98.75 523 ILE B O 1
ATOM 8511 N N . VAL B 1 524 ? -20.656 17.328 4.641 1 98.75 524 VAL B N 1
ATOM 8512 C CA . VAL B 1 524 ? -20.156 16.094 4.051 1 98.75 524 VAL B CA 1
ATOM 8513 C C . VAL B 1 524 ? -21.141 14.969 4.316 1 98.75 524 VAL B C 1
ATOM 8515 O O . VAL B 1 524 ? -21.562 14.75 5.453 1 98.75 524 VAL B O 1
ATOM 8518 N N . PHE B 1 525 ? -21.641 14.312 3.281 1 98.56 525 PHE B N 1
ATOM 8519 C CA . PHE B 1 525 ? -22.422 13.086 3.303 1 98.56 525 PHE B CA 1
ATOM 8520 C C . PHE B 1 525 ? -21.531 11.875 3.033 1 98.56 525 PHE B C 1
ATOM 8522 O O . PHE B 1 525 ? -21.234 11.555 1.879 1 98.56 525 PHE B O 1
ATOM 8529 N N . PRO B 1 526 ? -21.109 11.141 4.086 1 98 526 PRO B N 1
ATOM 8530 C CA . PRO B 1 526 ? -20.172 10.039 3.889 1 98 526 PRO B CA 1
ATOM 8531 C C . PRO B 1 526 ? -20.875 8.719 3.576 1 98 526 PRO B C 1
ATOM 8533 O O . PRO B 1 526 ? -22.062 8.562 3.863 1 98 526 PRO B O 1
ATOM 8536 N N . SER B 1 527 ? -20.125 7.75 2.877 1 98 527 SER B N 1
ATOM 8537 C CA . SER B 1 527 ? -20.641 6.395 2.715 1 98 527 SER B CA 1
ATOM 8538 C C . SER B 1 527 ? -20.516 5.602 4.012 1 98 527 SER B C 1
ATOM 8540 O O . SER B 1 527 ? -21.25 4.625 4.219 1 98 527 SER B O 1
ATOM 8542 N N . HIS B 1 528 ? -19.578 5.91 4.805 1 97.06 528 HIS B N 1
ATOM 8543 C CA . HIS B 1 528 ? -19.375 5.371 6.145 1 97.06 528 HIS B CA 1
ATOM 8544 C C . HIS B 1 528 ? -19.25 6.488 7.172 1 97.06 528 HIS B C 1
ATOM 8546 O O . HIS B 1 528 ? -18.375 7.355 7.039 1 97.06 528 HIS B O 1
ATOM 8552 N N . GLY B 1 529 ? -20.078 6.527 8.109 1 96.69 529 GLY B N 1
ATOM 8553 C CA . GLY B 1 529 ? -20.078 7.582 9.109 1 96.69 529 GLY B CA 1
ATOM 8554 C C . GLY B 1 529 ? -21.406 8.32 9.211 1 96.69 529 GLY B C 1
ATOM 8555 O O . GLY B 1 529 ? -22.469 7.711 9.062 1 96.69 529 GLY B O 1
ATOM 8556 N N . LYS B 1 530 ? -21.328 9.641 9.562 1 97 530 LYS B N 1
ATOM 8557 C CA . LYS B 1 530 ? -22.484 10.492 9.75 1 97 530 LYS B CA 1
ATOM 8558 C C . LYS B 1 530 ? -22.344 11.797 8.969 1 97 530 LYS B C 1
ATOM 8560 O O . LYS B 1 530 ? -21.234 12.242 8.688 1 97 530 LYS B O 1
ATOM 8565 N N . ILE B 1 531 ? -23.469 12.32 8.586 1 97.81 531 ILE B N 1
ATOM 8566 C CA . ILE B 1 531 ? -23.453 13.648 7.98 1 97.81 531 ILE B CA 1
ATOM 8567 C C . ILE B 1 531 ? -22.75 14.625 8.914 1 97.81 531 ILE B C 1
ATOM 8569 O O . ILE B 1 531 ? -23.109 14.766 10.078 1 97.81 531 ILE B O 1
ATOM 8573 N N . THR B 1 532 ? -21.688 15.289 8.391 1 98.06 532 THR B N 1
ATOM 8574 C CA . THR B 1 532 ? -20.781 16.078 9.234 1 98.06 532 THR B CA 1
ATOM 8575 C C . THR B 1 532 ? -20.266 17.297 8.492 1 98.06 532 THR B C 1
ATOM 8577 O O . THR B 1 532 ? -19.922 17.219 7.309 1 98.06 532 THR B O 1
ATOM 8580 N N . PRO B 1 533 ? -20.266 18.469 9.164 1 98.31 533 PRO B N 1
ATOM 8581 C CA . PRO B 1 533 ? -19.625 19.625 8.516 1 98.31 533 PRO B CA 1
ATOM 8582 C C . PRO B 1 533 ? -18.156 19.391 8.195 1 98.31 533 PRO B C 1
ATOM 8584 O O . PRO B 1 533 ? -17.438 18.781 8.984 1 98.31 533 PRO B O 1
ATOM 8587 N N . LEU B 1 534 ? -17.703 19.906 7.105 1 98.62 534 LEU B N 1
ATOM 8588 C CA . LEU B 1 534 ? -16.312 19.812 6.676 1 98.62 534 LEU B CA 1
ATOM 8589 C C . LEU B 1 534 ? -15.375 20.375 7.75 1 98.62 534 LEU B C 1
ATOM 8591 O O . LEU B 1 534 ? -14.25 19.875 7.914 1 98.62 534 LEU B O 1
ATOM 8595 N N . GLU B 1 535 ? -15.789 21.297 8.531 1 97.94 535 GLU B N 1
ATOM 8596 C CA . GLU B 1 535 ? -14.992 21.969 9.562 1 97.94 535 GLU B CA 1
ATOM 8597 C C . GLU B 1 535 ? -14.445 20.953 10.57 1 97.94 535 GLU B C 1
ATOM 8599 O O . GLU B 1 535 ? -13.344 21.141 11.102 1 97.94 535 GLU B O 1
ATOM 8604 N N . GLN B 1 536 ? -15.18 19.922 10.773 1 97.75 536 GLN B N 1
ATOM 8605 C CA . GLN B 1 536 ? -14.695 18.922 11.711 1 97.75 536 GLN B CA 1
ATOM 8606 C C . GLN B 1 536 ? -13.445 18.234 11.18 1 97.75 536 GLN B C 1
ATOM 8608 O O . GLN B 1 536 ? -12.531 17.906 11.945 1 97.75 536 GLN B O 1
ATOM 8613 N N . LEU B 1 537 ? -13.422 17.938 9.891 1 98.19 537 LEU B N 1
ATOM 8614 C CA . LEU B 1 537 ? -12.227 17.344 9.281 1 98.19 537 LEU B CA 1
ATOM 8615 C C . LEU B 1 537 ? -11.031 18.281 9.422 1 98.19 537 LEU B C 1
ATOM 8617 O O . LEU B 1 537 ? -9.914 17.828 9.703 1 98.19 537 LEU B O 1
ATOM 8621 N N . LEU B 1 538 ? -11.266 19.547 9.227 1 97.12 538 LEU B N 1
ATOM 8622 C CA . LEU B 1 538 ? -10.203 20.547 9.352 1 97.12 538 LEU B CA 1
ATOM 8623 C C . LEU B 1 538 ? -9.641 20.547 10.773 1 97.12 538 LEU B C 1
ATOM 8625 O O . LEU B 1 538 ? -8.422 20.609 10.961 1 97.12 538 LEU B O 1
ATOM 8629 N N . GLU B 1 539 ? -10.469 20.438 11.711 1 94.38 539 GLU B N 1
ATOM 8630 C CA . GLU B 1 539 ? -10.062 20.438 13.117 1 94.38 539 GLU B CA 1
ATOM 8631 C C . GLU B 1 539 ? -9.273 19.172 13.453 1 94.38 539 GLU B C 1
ATOM 8633 O O . GLU B 1 539 ? -8.219 19.25 14.094 1 94.38 539 GLU B O 1
ATOM 8638 N N . ILE B 1 540 ? -9.828 18.047 12.984 1 94.19 540 ILE B N 1
ATOM 8639 C CA . ILE B 1 540 ? -9.227 16.75 13.273 1 94.19 540 ILE B CA 1
ATOM 8640 C C . ILE B 1 540 ? -7.801 16.719 12.719 1 94.19 540 ILE B C 1
ATOM 8642 O O . ILE B 1 540 ? -6.895 16.172 13.352 1 94.19 540 ILE B O 1
ATOM 8646 N N . THR B 1 541 ? -7.543 17.328 11.586 1 95.19 541 THR B N 1
ATOM 8647 C CA . THR B 1 541 ? -6.266 17.219 10.891 1 95.19 541 THR B CA 1
ATOM 8648 C C . THR B 1 541 ? -5.398 18.453 11.164 1 95.19 541 THR B C 1
ATOM 8650 O O . THR B 1 541 ? -4.258 18.531 10.695 1 95.19 541 THR B O 1
ATOM 8653 N N . ALA B 1 542 ? -5.902 19.469 11.844 1 95.25 542 ALA B N 1
ATOM 8654 C CA . ALA B 1 542 ? -5.215 20.75 12.031 1 95.25 542 ALA B CA 1
ATOM 8655 C C . ALA B 1 542 ? -4.758 21.328 10.695 1 95.25 542 ALA B C 1
ATOM 8657 O O . ALA B 1 542 ? -3.605 21.734 10.555 1 95.25 542 ALA B O 1
ATOM 8658 N N . TYR B 1 543 ? -5.57 21.297 9.727 1 96.94 543 TYR B N 1
ATOM 8659 C CA . TYR B 1 543 ? -5.234 21.688 8.359 1 96.94 543 TYR B CA 1
ATOM 8660 C C . TYR B 1 543 ? -5.492 23.172 8.141 1 96.94 543 TYR B C 1
ATOM 8662 O O . TYR B 1 543 ? -6.594 23.656 8.398 1 96.94 543 TYR B O 1
ATOM 8670 N N . PRO B 1 544 ? -4.461 23.969 7.719 1 96.38 544 PRO B N 1
ATOM 8671 C CA . PRO B 1 544 ? -4.703 25.359 7.367 1 96.38 544 PRO B CA 1
ATOM 8672 C C . PRO B 1 544 ? -5.516 25.516 6.086 1 96.38 544 PRO B C 1
ATOM 8674 O O . PRO B 1 544 ? -4.953 25.516 4.988 1 96.38 544 PRO B O 1
ATOM 8677 N N . TYR B 1 545 ? -6.758 25.734 6.23 1 97.31 545 TYR B N 1
ATOM 8678 C CA . TYR B 1 545 ? -7.695 25.797 5.113 1 97.31 545 TYR B CA 1
ATOM 8679 C C . TYR B 1 545 ? -8.211 27.219 4.91 1 97.31 545 TYR B C 1
ATOM 8681 O O . TYR B 1 545 ? -8.594 27.891 5.871 1 97.31 545 TYR B O 1
ATOM 8689 N N . PRO B 1 546 ? -8.203 27.75 3.688 1 97.25 546 PRO B N 1
ATOM 8690 C CA . PRO B 1 546 ? -8.688 29.125 3.441 1 97.25 546 PRO B CA 1
ATOM 8691 C C . PRO B 1 546 ? -10.18 29.266 3.709 1 97.25 546 PRO B C 1
ATOM 8693 O O . PRO B 1 546 ? -10.898 28.281 3.809 1 97.25 546 PRO B O 1
ATOM 8696 N N . ASN B 1 547 ? -10.539 30.484 3.867 1 96.81 547 ASN B N 1
ATOM 8697 C CA . ASN B 1 547 ? -11.961 30.781 4.039 1 96.81 547 ASN B CA 1
ATOM 8698 C C . ASN B 1 547 ? -12.695 30.797 2.699 1 96.81 547 ASN B C 1
ATOM 8700 O O . ASN B 1 547 ? -13.281 31.812 2.324 1 96.81 547 ASN B O 1
ATOM 8704 N N . PHE B 1 548 ? -12.766 29.656 2.078 1 98.31 548 PHE B N 1
ATOM 8705 C CA . PHE B 1 548 ? -13.406 29.516 0.777 1 98.31 548 PHE B CA 1
ATOM 8706 C C . PHE B 1 548 ? -14.93 29.562 0.915 1 98.31 548 PHE B C 1
ATOM 8708 O O . PHE B 1 548 ? -15.484 29.016 1.866 1 98.31 548 PHE B O 1
ATOM 8715 N N . ASP B 1 549 ? -15.539 30.25 0.035 1 98 549 ASP B N 1
ATOM 8716 C CA . ASP B 1 549 ? -16.984 30.156 -0.189 1 98 549 ASP B CA 1
ATOM 8717 C C . ASP B 1 549 ? -17.281 29.625 -1.593 1 98 549 ASP B C 1
ATOM 8719 O O . ASP B 1 549 ? -16.406 29.062 -2.254 1 98 549 ASP B O 1
ATOM 8723 N N . VAL B 1 550 ? -18.562 29.688 -2.025 1 98.25 550 VAL B N 1
ATOM 8724 C CA . VAL B 1 550 ? -18.984 29.031 -3.258 1 98.25 550 VAL B CA 1
ATOM 8725 C C . VAL B 1 550 ? -18.328 29.703 -4.457 1 98.25 550 VAL B C 1
ATOM 8727 O O . VAL B 1 550 ? -18.109 29.062 -5.492 1 98.25 550 VAL B O 1
ATOM 8730 N N . THR B 1 551 ? -17.938 30.969 -4.359 1 97.5 551 THR B N 1
ATOM 8731 C CA . THR B 1 551 ? -17.297 31.688 -5.465 1 97.5 551 THR B CA 1
ATOM 8732 C C . THR B 1 551 ? -15.898 31.141 -5.73 1 97.5 551 THR B C 1
ATOM 8734 O O . THR B 1 551 ? -15.32 31.391 -6.789 1 97.5 551 THR B O 1
ATOM 8737 N N . ASN B 1 552 ? -15.305 30.422 -4.793 1 97.81 552 ASN B N 1
ATOM 8738 C CA . ASN B 1 552 ? -13.969 29.844 -4.934 1 97.81 552 ASN B CA 1
ATOM 8739 C C . ASN B 1 552 ? -14.016 28.453 -5.574 1 97.81 552 ASN B C 1
ATOM 8741 O O . ASN B 1 552 ? -13 27.953 -6.039 1 97.81 552 ASN B O 1
ATOM 8745 N N . TRP B 1 553 ? -15.234 27.859 -5.613 1 97.56 553 TRP B N 1
ATOM 8746 C CA . TRP B 1 553 ? -15.359 26.5 -6.145 1 97.56 553 TRP B CA 1
ATOM 8747 C C . TRP B 1 553 ? -14.992 26.469 -7.625 1 97.56 553 TRP B C 1
ATOM 8749 O O . TRP B 1 553 ? -15.648 27.109 -8.453 1 97.56 553 TRP B O 1
ATOM 8759 N N . ARG B 1 554 ? -13.898 25.734 -7.895 1 95.94 554 ARG B N 1
ATOM 8760 C CA . ARG B 1 554 ? -13.398 25.547 -9.258 1 95.94 554 ARG B CA 1
ATOM 8761 C C . ARG B 1 554 ? -13.328 26.875 -10 1 95.94 554 ARG B C 1
ATOM 8763 O O . ARG B 1 554 ? -13.805 26.984 -11.133 1 95.94 554 ARG B O 1
ATOM 8770 N N . GLY B 1 555 ? -12.844 27.891 -9.344 1 93.62 555 GLY B N 1
ATOM 8771 C CA . GLY B 1 555 ? -12.641 29.188 -9.953 1 93.62 555 GLY B CA 1
ATOM 8772 C C . GLY B 1 555 ? -13.938 29.906 -10.289 1 93.62 555 GLY B C 1
ATOM 8773 O O . GLY B 1 555 ? -14.031 30.594 -11.305 1 93.62 555 GLY B O 1
ATOM 8774 N N . GLY B 1 556 ? -14.969 29.562 -9.578 1 94.5 556 GLY B N 1
ATOM 8775 C CA . GLY B 1 556 ? -16.25 30.234 -9.781 1 94.5 556 GLY B CA 1
ATOM 8776 C C . GLY B 1 556 ? -17.172 29.484 -10.727 1 94.5 556 GLY B C 1
ATOM 8777 O O . GLY B 1 556 ? -18.109 30.047 -11.266 1 94.5 556 GLY B O 1
ATOM 8778 N N . ALA B 1 557 ? -16.969 28.203 -10.891 1 93.62 557 ALA B N 1
ATOM 8779 C CA . ALA B 1 557 ? -17.719 27.406 -11.859 1 93.62 557 ALA B CA 1
ATOM 8780 C C . ALA B 1 557 ? -19.188 27.312 -11.484 1 93.62 557 ALA B C 1
ATOM 8782 O O . ALA B 1 557 ? -20.031 27.031 -12.336 1 93.62 557 ALA B O 1
ATOM 8783 N N . ALA B 1 558 ? -19.562 27.547 -10.266 1 94.12 558 ALA B N 1
ATOM 8784 C CA . ALA B 1 558 ? -20.938 27.391 -9.805 1 94.12 558 ALA B CA 1
ATOM 8785 C C . ALA B 1 558 ? -21.719 28.688 -9.992 1 94.12 558 ALA B C 1
ATOM 8787 O O . ALA B 1 558 ? -22.938 28.703 -9.828 1 94.12 558 ALA B O 1
ATOM 8788 N N . ILE B 1 559 ? -21.031 29.734 -10.328 1 93.75 559 ILE B N 1
ATOM 8789 C CA . ILE B 1 559 ? -21.656 31.047 -10.438 1 93.75 559 ILE B CA 1
ATOM 8790 C C . ILE B 1 559 ? -22.062 31.297 -11.883 1 93.75 559 ILE B C 1
ATOM 8792 O O . ILE B 1 559 ? -21.266 31.141 -12.805 1 93.75 559 ILE B O 1
ATOM 8796 N N . CYS B 1 560 ? -23.359 31.672 -12.047 1 90.75 560 CYS B N 1
ATOM 8797 C CA . CYS B 1 560 ? -23.797 31.984 -13.398 1 90.75 560 CYS B CA 1
ATOM 8798 C C . CYS B 1 560 ? -23.234 33.312 -13.867 1 90.75 560 CYS B C 1
ATOM 8800 O O . CYS B 1 560 ? -23.047 34.25 -13.062 1 90.75 560 CYS B O 1
ATOM 8802 N N . GLY B 1 561 ? -23.156 33.5 -15.195 1 76.75 561 GLY B N 1
ATOM 8803 C CA . GLY B 1 561 ? -22.75 34.75 -15.82 1 76.75 561 GLY B CA 1
ATOM 8804 C C . GLY B 1 561 ? -21.266 35 -15.727 1 76.75 561 GLY B C 1
ATOM 8805 O O . GLY B 1 561 ? -20.766 36.031 -16.203 1 76.75 561 GLY B O 1
ATOM 8806 N N . LYS B 1 562 ? -20.469 34.219 -15.188 1 59.84 562 LYS B N 1
ATOM 8807 C CA . LYS B 1 562 ? -19.016 34.375 -15.148 1 59.84 562 LYS B CA 1
ATOM 8808 C C . LYS B 1 562 ? -18.359 33.688 -16.344 1 59.84 562 LYS B C 1
ATOM 8810 O O . LYS B 1 562 ? -18.828 32.656 -16.812 1 59.84 562 LYS B O 1
#

Foldseek 3Di:
DPDDPPPPPPPPPPPPPPPPPPPPPPDWLLVLLQLQCVLFQHLVVLVPFQKKKFWFAWAKWFFFQQQDQAPQERHHTQFPGWIKMWMWGDPDPWIKIKIWIWTFGDCLLCLQPLVRHIATWMWIWTDDQLIWIFTQFAALASNDDRGAGATTAAQLLNQVVNLVCLLQDSCNSVVQSPDPQKGWDWDADPNDIFIWMARPVSQWIFTADPPSSHGAKIKHWWAAQQLGIKIWIKGFDDWDDDPSGTGGFKIWIWIQGPLQRHTYTGMITGRDDMDTRDDADPCNNPTDPQVSHNDHTDHHDHDPQDISVQQVNCVSNSNGSPDDDDDWAFPDWDQDWPQQSQKIWTFRDVVDLFGFIWIWGHDPAEIETEFDAGRCVVRVQVCCCVPVVHYHAEYEFQDSNRRRHSRVLVVQVVVHEYEFEPSCCSSRPSRPNHHYDYAEAVGWDWDDDQFKIKTWHDYQPAASHRGGIKMKMWTQQDDQATAIEIEHEQQDQPPDDRSSHDLVSLVRVVVSVLVQQPAQQYWYRYRRHDTHRPVVSCVSNVDDHDRGTCCRGNVRPRHPPD/DDDDPPPPPPPPPPPPPPPPPPPPPPDWLLVLLQLQCVLFQHLVVLVPFQKKKFWFAWAKWFFFQQQDQAPQERHHTQFPGWIKMWMWGDPDPWIKIKIWIWTFGDCLLCLQPLVRHIATWMWIWTDDQLIWIFTQFAALASNDDRGAGATTAAQLLNQVVNLVCLQQDSCNSVVQSVDPQKGWDWDDDPNDIFIWMARPVSQWIFTADPPSSHGAKIKHWWAAQQQGIKIWIKGFDDWDDDPRGTGGFKIWIWIQGPLQRHTYTGMITGRDDMDTRDDADPCNNPTDPQVSHNDHTDHHDHDPQDISVQQVNCVSNSNHSPDDDDDWAFPDWDQDWPQQSQKIWTFRDVVDLFGFIWIWGHDDAEIETEFDAGRCVVNVQVVCCVPVVHYHAEYEFQDSNRRRHSRVLVVQVVVHEYEFEPSCCSSRPSRPNHHYDYAEAVGWDWDDDQFKIKTWHDYQPAASHRGGIKMKMWTQQDDQATAIEIEHEQQDQPADDRSSHDLVSLVRVVVSVLVQQDAQQYWYSYRRHDTHRPVVSCVSNVDDHDRGTCCRGNVRPRHPPD